Protein AF-A0A1S9N1Z6-F1 (afdb_monomer)

Radius of gyration: 55.63 Å; Cα contacts (8 Å, |Δi|>4): 727; chains: 1; bounding box: 148×111×153 Å

Sequence (869 aa):
MEYIESNFGYLKGTQIEKYYDHLIKAEFLCEYYPIVTKIIVRKVIEMLLRDIAQDSGVDMNVSALTLLNSIKLKSNISFSEEIYNSIEIILANGYENISKRDRNRKIPKHPIEILKIAQKVLYYYLKEKENLILDIKNLSFSAPSTIEYMRKELLKINNDIAQRENLINNLRAKILEVDSSPKRISEINNIIILIKEEKAYLEEIQDILNRKVEMQNKCVLNMETDYKTYEKKLNEMKIKFNENEELLLEKEGQLLKAEIQNQELKISTEELDDEDESIKSMKVSLDEELRTLRHAYESLLNLTEEYNNIVETIEFSYDNELKKELEAKKNSIQIKINFEDAVFNENIIIYNKNIVEYRRKALIFKELVNENIKREIRHEKFYDGFLRLSGKELKIVYTIINNITSSFNLISKPKELLGRYNEDKFLELLNRNLENLKNINDNEIKLILYYKLISLSNAPYGKVYNRRKFVQTLDSMVEKAYAVLVPKKDFKARAIKLDAINEYYMNRTIWALKNKGSNTHITEELIEKIYDMVIKLKQRPENKEKRFYYEKLDLDVMTEAAIKSAIKSQPYTFLHMIADLASIDSYKDMSSIIFQIENLIEKRSLIKDFSNAYFMVLLYLSSDAVVISQNQQEELLPLVVMLITSTSSASDSDFINLEGYNDLVKLWKQKQQKYNDIFMKKEEEENSLGLIMREKLELEINQKELSESYDSLMRRYGSYESEFKNLVMNSEKRVLLPSYFYYDDLCNKKKLAEKHINESKNKIGTLKSMFSIEVWKDQANKFINESNMLEAEKLLIKEAKQKPYFKKEYSVFLELEDQIQKVNESIEKNKEMLKSKDALVDNIGSKIIDLQKQLTTMKNAYMDIESGY

Secondary structure (DSSP, 8-state):
----S-TTGGGTTSTTGGGHHHHHHHHHHTTT-HHHHHHHHHHHHHHHHHHHHHHTT---SS-HHHHHHHHHHH-SS---HHHHHHHHHHHHHTTT---TT-TTS-----HHHHHHHHHHHHHHHHHHHH-----GGG-PPPPPPPHHHHHHHHHHHHHHHHHHHHHHHHHHHHHHHS-S-HHHHHHHHHHHHHHHHHHHHHHHHHHHHHHHHHHHHHHHHHHHHHHHHHHHHHHHHHHHHHHHHHHHHHHHHHHHHHHHHHHHHHHHHHT-SS--HHHHHHHHHHHHHHHHHHHHHHHHHHHHHHHHHHHHHHHH-S-HHHHHHHHHHHHHHHHHHHHHHHHHHHHHHHHHHHHHHHHHHHHHHHHHHHHHHHHH-S-HHHHHHHHH--HHHHHHHHHHHHGGGSS----S-GGGTTSHHHHHHHHHHHHHHHHHTTTS-HHHHHHHHHHHHHHHHT-----TTSHHHHHHHHHHHHHHHHHHHTTSTT----SSHHHHHHHHHHHHHHHHHHHH-TTPPPPHHHHHHHHHHHHHHHH-GGGTT-THHHHHTTTTT--HHHHHHHHHH-HHHHHHHHHHH--GGGHHHHHHHHHHHHHHHHT-TT--S--HHHHHHHHHHTSGGGG--GGGGGGGHHHHHHHHHHHHHHSS--S---HHHHHHHHHHHHHHHHHHHHHHHHHHHHHHHHHHHHHHHHHHHHHHHHHHHHHHHHHHHHHHHHHHHHHHHH-GGGGGSHHHHHHHHHHHHHHHHHHHHHHHHHHH-HHHHTT-HHHHHHHHHHHHHHHHHHHHHHHHHHHHHTSGGGHHHHHHHHHHHHHHHHHHHHHHHHHHHHHHHHHHHHHHHHHHHHHHHHHHHHHHH-TTTTTT-

pLDDT: mean 81.78, std 11.2, range [34.72, 95.38]

Mean predicted aligned error: 18.79 Å

Organism: Clostridium beijerinckii (NCBI:txid1520)

Solvent-accessible surface area (backbone atoms only — not comparable to full-atom values): 47877 Å² total; per-residue (Å²): 131,88,84,76,92,51,85,58,56,83,32,66,94,45,98,62,30,87,47,40,69,56,51,52,52,23,47,56,23,32,90,82,39,40,61,58,18,26,33,45,53,29,27,50,52,51,50,50,54,39,54,52,22,60,79,40,76,44,78,62,90,57,30,57,68,58,39,52,55,49,39,77,74,64,38,90,69,79,73,53,73,70,48,51,50,45,51,48,45,38,59,53,45,28,77,68,71,78,62,89,82,55,80,88,65,68,77,91,65,56,40,68,55,48,52,52,45,49,50,52,48,54,49,52,51,44,37,74,74,66,67,56,86,69,63,75,90,71,72,69,82,67,81,70,76,49,68,67,57,52,54,54,50,48,56,50,49,56,49,50,44,52,49,44,53,51,49,46,53,52,54,54,52,51,57,76,72,54,83,90,47,69,66,62,49,51,53,53,48,53,52,44,50,54,48,48,53,54,36,52,52,49,52,52,52,48,54,56,51,50,54,51,46,53,54,33,52,53,52,49,59,59,42,63,70,50,46,62,58,54,52,52,54,52,51,56,50,50,52,55,52,48,55,54,48,52,51,53,52,54,51,49,54,52,50,54,52,53,52,52,56,49,52,57,48,51,58,63,54,74,69,47,78,69,90,52,69,68,59,52,52,49,53,54,50,52,54,52,51,52,50,52,44,51,52,31,50,52,50,36,50,53,44,51,53,51,40,51,44,35,56,51,35,50,72,47,50,86,53,69,66,54,32,55,55,46,51,55,50,44,55,54,44,52,54,49,39,56,49,33,51,50,52,35,56,52,48,52,53,52,46,60,50,52,54,52,51,48,52,52,51,53,52,53,50,53,52,51,51,52,53,52,47,60,71,64,52,82,49,54,52,43,56,35,4,55,48,64,51,41,71,70,49,36,51,50,56,49,46,62,72,64,46,66,87,62,88,60,87,70,68,101,52,88,89,57,50,82,36,70,69,53,52,52,53,49,50,52,51,47,51,54,50,48,61,76,45,65,87,55,56,55,62,56,54,48,53,45,45,52,46,51,50,37,65,48,52,67,38,74,87,44,52,71,78,29,59,64,37,36,48,53,32,55,44,43,41,53,55,46,20,47,60,65,41,66,84,42,91,86,50,63,92,51,94,54,57,66,34,27,52,45,30,42,52,48,46,36,34,53,52,49,46,45,74,74,39,79,81,70,82,78,54,72,72,55,40,49,55,52,48,54,51,52,53,57,48,60,70,36,76,88,46,62,82,56,48,67,66,42,62,77,66,46,61,86,78,52,52,72,71,53,50,45,51,48,40,68,77,42,48,68,63,52,50,48,51,46,38,75,65,47,53,55,81,44,42,42,65,52,50,39,53,52,49,53,52,49,34,64,66,70,64,52,90,83,72,89,71,82,49,67,60,58,48,48,51,49,48,48,50,40,38,75,64,64,73,54,50,90,92,44,56,50,72,43,44,38,57,52,52,45,53,33,26,45,54,34,39,64,48,98,67,95,69,73,58,64,66,48,52,54,55,42,36,55,51,47,52,53,52,31,52,53,49,50,56,48,50,51,52,36,51,52,49,52,52,50,45,57,50,53,54,50,55,43,51,53,48,55,51,49,49,50,54,43,49,52,49,42,57,50,48,53,50,48,52,59,53,45,54,58,50,51,49,52,53,50,74,71,36,82,68,39,77,77,36,76,47,35,56,58,34,48,49,33,51,49,54,27,51,49,24,51,48,51,43,50,50,41,27,68,74,63,36,58,77,56,30,73,73,33,68,66,40,53,51,28,52,50,50,29,52,54,29,54,56,49,34,57,55,32,46,54,51,32,52,58,49,42,66,75,35,82,91,38,44,77,73,38,43,54,55,55,53,48,50,51,50,46,50,55,42,50,54,49,44,54,52,48,52,54,52,46,56,54,47,51,55,49,49,52,51,48,52,50,51,46,52,51,43,51,50,52,53,49,53,50,44,75,52,35,85,54,59,68,75,84,112

Nearest PDB structures (foldseek):
  6ixe-assembly1_A  TM=3.867E-01  e=7.280E-01  Homo sapiens
  6ixf-assembly1_A  TM=2.321E-01  e=3.382E-01  Homo sapiens
  6djl-assembly1_C  TM=2.343E-01  e=4.308E-01  Homo sapiens
  5nnv-assembly4_D  TM=4.805E-01  e=5.050E+00  Bacillus subtilis subsp. subtilis str. 168
  6ixv-assembly3_C  TM=2.396E-01  e=1.230E+00  Homo sapiens

Structure (mmCIF, N/CA/C/O backbone):
data_AF-A0A1S9N1Z6-F1
#
_entry.id   AF-A0A1S9N1Z6-F1
#
loop_
_atom_site.group_PDB
_atom_site.id
_atom_site.type_symbol
_atom_site.label_atom_id
_atom_site.label_alt_id
_atom_site.label_comp_id
_atom_site.label_asym_id
_atom_site.label_entity_id
_atom_site.label_seq_id
_atom_site.pdbx_PDB_ins_code
_atom_site.Cartn_x
_atom_site.Cartn_y
_atom_site.Cartn_z
_atom_site.occupancy
_atom_site.B_iso_or_equiv
_atom_site.auth_seq_id
_atom_site.auth_comp_id
_atom_site.auth_asym_id
_atom_site.auth_atom_id
_atom_site.pdbx_PDB_model_num
ATOM 1 N N . MET A 1 1 ? -24.367 11.101 60.883 1.00 34.72 1 MET A N 1
ATOM 2 C CA . MET A 1 1 ? -23.991 10.038 59.930 1.00 34.72 1 MET A CA 1
ATOM 3 C C . MET A 1 1 ? -24.824 8.828 60.293 1.00 34.72 1 MET A C 1
ATOM 5 O O . MET A 1 1 ? -24.748 8.414 61.442 1.00 34.72 1 MET A O 1
ATOM 9 N N . GLU A 1 2 ? -25.651 8.329 59.376 1.00 48.78 2 GLU A N 1
ATOM 10 C CA . GLU A 1 2 ? -26.254 6.999 59.526 1.00 48.78 2 GLU A CA 1
ATOM 11 C C . GLU A 1 2 ? -25.129 5.963 59.472 1.00 48.78 2 GLU A C 1
ATOM 13 O O . GLU A 1 2 ? -24.254 6.031 58.605 1.00 48.78 2 GLU A O 1
ATOM 18 N N . TYR A 1 3 ? -25.093 5.055 60.443 1.00 55.22 3 TYR A N 1
ATOM 19 C CA . TYR A 1 3 ? -24.064 4.028 60.510 1.00 55.22 3 TYR A CA 1
ATOM 20 C C . TYR A 1 3 ? -24.430 2.872 59.567 1.00 55.22 3 TYR A C 1
ATOM 22 O O . TYR A 1 3 ? -25.404 2.161 59.800 1.00 55.22 3 TYR A O 1
ATOM 30 N N . ILE A 1 4 ? -23.663 2.687 58.486 1.00 63.03 4 ILE A N 1
ATOM 31 C CA . ILE A 1 4 ? -23.914 1.640 57.483 1.00 63.03 4 ILE A CA 1
ATOM 32 C C . ILE A 1 4 ? -23.254 0.324 57.930 1.00 63.03 4 ILE A C 1
ATOM 34 O O . ILE A 1 4 ? -22.030 0.229 58.064 1.00 63.03 4 ILE A O 1
ATOM 38 N N . GLU A 1 5 ? -24.067 -0.716 58.135 1.00 66.50 5 GLU A N 1
ATOM 39 C CA . GLU A 1 5 ? -23.620 -2.045 58.580 1.00 66.50 5 GLU A CA 1
ATOM 40 C C . GLU A 1 5 ? -22.645 -2.694 57.568 1.00 66.50 5 GLU A C 1
ATOM 42 O O . GLU A 1 5 ? -21.555 -3.129 57.950 1.00 66.50 5 GLU A O 1
ATOM 47 N N . SER A 1 6 ? -22.984 -2.683 56.272 1.00 80.94 6 SER A N 1
ATOM 48 C CA . SER A 1 6 ? -22.180 -3.186 55.138 1.00 80.94 6 SER A CA 1
ATOM 49 C C . SER A 1 6 ? -22.654 -2.541 53.828 1.00 80.94 6 SER A C 1
ATOM 51 O O . SER A 1 6 ? -23.843 -2.231 53.708 1.00 80.94 6 SER A O 1
ATOM 53 N N . ASN A 1 7 ? -21.783 -2.396 52.815 1.00 85.44 7 ASN A N 1
ATOM 54 C CA . ASN A 1 7 ? -22.219 -1.882 51.508 1.00 85.44 7 ASN A CA 1
ATOM 55 C C . ASN A 1 7 ? -23.164 -2.849 50.779 1.00 85.44 7 ASN A C 1
ATOM 57 O O . ASN A 1 7 ? -23.823 -2.447 49.821 1.00 85.44 7 ASN A O 1
ATOM 61 N N . PHE A 1 8 ? -23.261 -4.104 51.225 1.00 89.06 8 PHE A N 1
ATOM 62 C CA . PHE A 1 8 ? -24.138 -5.130 50.657 1.00 89.06 8 PHE A CA 1
ATOM 63 C C . PHE A 1 8 ? -25.339 -5.459 51.554 1.00 89.06 8 PHE A C 1
ATOM 65 O O . PHE A 1 8 ? -26.052 -6.420 51.287 1.00 89.06 8 PHE A O 1
ATOM 72 N N . GLY A 1 9 ? -25.596 -4.667 52.607 1.00 83.31 9 GLY A N 1
ATOM 73 C CA . GLY A 1 9 ? -26.707 -4.898 53.545 1.00 83.31 9 GLY A CA 1
ATOM 74 C C . GLY A 1 9 ? -28.085 -4.988 52.878 1.00 83.31 9 GLY A C 1
ATOM 75 O O . GLY A 1 9 ? -28.946 -5.719 53.357 1.00 83.31 9 GLY A O 1
ATOM 76 N N . TYR A 1 10 ? -28.260 -4.322 51.733 1.00 82.50 10 TYR A N 1
ATOM 77 C CA . TYR A 1 10 ? -29.488 -4.346 50.931 1.00 82.50 10 TYR A CA 1
ATOM 78 C C . TYR A 1 10 ? -29.813 -5.716 50.309 1.00 82.50 10 TYR A C 1
ATOM 80 O O . TYR A 1 10 ? -30.909 -5.889 49.788 1.00 82.50 10 TYR A O 1
ATOM 88 N N . LEU A 1 11 ? -28.882 -6.678 50.332 1.00 86.44 11 LEU A N 1
ATOM 89 C CA . LEU A 1 11 ? -29.122 -8.033 49.830 1.00 86.44 11 LEU A CA 1
ATOM 90 C C . LEU A 1 11 ? -29.932 -8.897 50.810 1.00 86.44 11 LEU A C 1
ATOM 92 O O . LEU A 1 11 ? -30.516 -9.892 50.376 1.00 86.44 11 LEU A O 1
ATOM 96 N N . LYS A 1 12 ? -29.971 -8.548 52.106 1.00 84.38 12 LYS A N 1
ATOM 97 C CA . LYS A 1 12 ? -30.741 -9.286 53.123 1.00 84.38 12 LYS A CA 1
ATOM 98 C C . LYS A 1 12 ? -32.229 -9.292 52.751 1.00 84.38 12 LYS A C 1
ATOM 100 O O . LYS A 1 12 ? -32.797 -8.234 52.487 1.00 84.38 12 LYS A O 1
ATOM 105 N N . GLY A 1 13 ? -32.865 -10.463 52.747 1.00 78.69 13 GLY A N 1
ATOM 106 C CA . GLY A 1 13 ? -34.276 -10.624 52.386 1.00 78.69 13 GLY A CA 1
ATOM 107 C C . GLY A 1 13 ? -34.577 -10.653 50.881 1.00 78.69 13 GLY A C 1
ATOM 108 O O . GLY A 1 13 ? -35.750 -10.630 50.515 1.00 78.69 13 GLY A O 1
ATOM 109 N N . THR A 1 14 ? -33.560 -10.710 50.011 1.00 84.56 14 THR A N 1
ATOM 110 C CA . THR A 1 14 ? -33.714 -10.828 48.542 1.00 84.56 14 THR A CA 1
ATOM 111 C C . THR A 1 14 ? -33.401 -12.246 48.049 1.00 84.56 14 THR A C 1
ATOM 113 O O . THR A 1 14 ? -32.785 -13.037 48.767 1.00 84.56 14 THR A O 1
ATOM 116 N N . GLN A 1 15 ? -33.733 -12.584 46.793 1.00 81.94 15 GLN A N 1
ATOM 117 C CA . GLN A 1 15 ? -33.402 -13.905 46.221 1.00 81.94 15 GLN A CA 1
ATOM 118 C C . GLN A 1 15 ? -31.894 -14.210 46.152 1.00 81.94 15 GLN A C 1
ATOM 120 O O . GLN A 1 15 ? -31.499 -15.373 46.043 1.00 81.94 15 GLN A O 1
ATOM 125 N N . ILE A 1 16 ? -31.045 -13.183 46.216 1.00 87.94 16 ILE A N 1
ATOM 126 C CA . ILE A 1 16 ? -29.584 -13.310 46.159 1.00 87.94 16 ILE A CA 1
ATOM 127 C C . ILE A 1 16 ? -28.904 -13.067 47.512 1.00 87.94 16 ILE A C 1
ATOM 129 O O . ILE A 1 16 ? -27.686 -12.889 47.569 1.00 87.94 16 ILE A O 1
ATOM 133 N N . GLU A 1 17 ? -29.658 -13.132 48.617 1.00 88.81 17 GLU A N 1
ATOM 134 C CA . GLU A 1 17 ? -29.119 -13.068 49.985 1.00 88.81 17 GLU A CA 1
ATOM 135 C C . GLU A 1 17 ? -28.001 -14.098 50.218 1.00 88.81 17 GLU A C 1
ATOM 137 O O . GLU A 1 17 ? -27.045 -13.826 50.941 1.00 88.81 17 GLU A O 1
ATOM 142 N N . LYS A 1 18 ? -28.036 -15.237 49.510 1.00 90.44 18 LYS A N 1
ATOM 143 C CA . LYS A 1 18 ? -26.986 -16.270 49.536 1.00 90.44 18 LYS A CA 1
ATOM 144 C C . LYS A 1 18 ? -25.570 -15.758 49.217 1.00 90.44 18 LYS A C 1
ATOM 146 O O . LYS A 1 18 ? -24.596 -16.424 49.5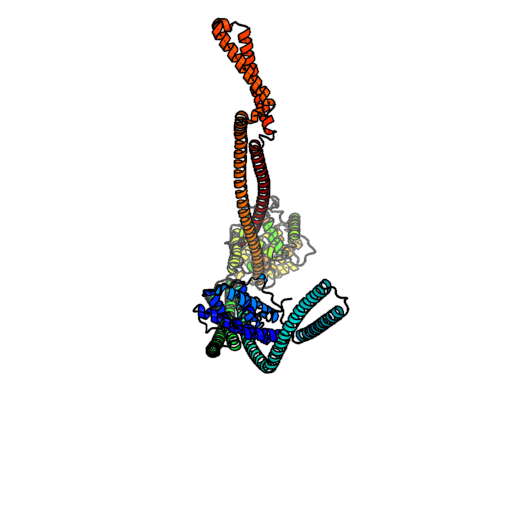56 1.00 90.44 18 LYS A O 1
ATOM 151 N N . TYR A 1 19 ? -25.427 -14.598 48.571 1.00 92.94 19 TYR A N 1
ATOM 152 C CA . TYR A 1 19 ? -24.124 -13.987 48.280 1.00 92.94 19 TYR A CA 1
ATOM 153 C C . TYR A 1 19 ? -23.620 -13.040 49.375 1.00 92.94 19 TYR A C 1
ATOM 155 O O . TYR A 1 19 ? -22.440 -12.681 49.373 1.00 92.94 19 TYR A O 1
ATOM 163 N N . TYR A 1 20 ? -24.486 -12.631 50.302 1.00 90.94 20 TYR A N 1
ATOM 164 C CA . TYR A 1 20 ? -24.207 -11.593 51.291 1.00 90.94 20 TYR A CA 1
ATOM 165 C C . TYR A 1 20 ? -22.999 -11.926 52.174 1.00 90.94 20 TYR A C 1
ATOM 167 O O . TYR A 1 20 ? -22.061 -11.132 52.262 1.00 90.94 20 TYR A O 1
ATOM 175 N N . ASP A 1 21 ? -22.960 -13.132 52.743 1.00 89.81 21 ASP A N 1
ATOM 176 C CA . ASP A 1 21 ? -21.874 -13.563 53.631 1.00 89.81 21 ASP A CA 1
ATOM 177 C C . ASP A 1 21 ? -20.514 -13.595 52.916 1.00 89.81 21 ASP A C 1
ATOM 179 O O . ASP A 1 21 ? -19.479 -13.234 53.488 1.00 89.81 21 ASP A O 1
ATOM 183 N N . HIS A 1 22 ? -20.504 -13.982 51.635 1.00 92.31 22 HIS A N 1
ATOM 184 C CA . HIS A 1 22 ? -19.298 -13.961 50.811 1.00 92.31 22 HIS A CA 1
ATOM 185 C C . HIS A 1 22 ? -18.807 -12.529 50.576 1.00 92.31 22 HIS A C 1
ATOM 187 O O . HIS A 1 22 ? -17.612 -12.257 50.706 1.00 92.31 22 HIS A O 1
ATOM 193 N N . LEU A 1 23 ? -19.714 -11.602 50.274 1.00 93.50 23 LEU A N 1
ATOM 194 C CA . LEU A 1 23 ? -19.373 -10.206 50.005 1.00 93.50 23 LEU A CA 1
ATOM 195 C C . LEU A 1 23 ? -18.933 -9.464 51.270 1.00 93.50 23 LEU A C 1
ATOM 197 O O . LEU A 1 23 ? -17.949 -8.731 51.206 1.00 93.50 23 LEU A O 1
ATOM 201 N N . ILE A 1 24 ? -19.544 -9.725 52.432 1.00 91.00 24 ILE A N 1
ATOM 202 C CA . ILE A 1 24 ? -19.030 -9.235 53.723 1.00 91.00 24 ILE A CA 1
ATOM 203 C C . ILE A 1 24 ? -17.613 -9.734 53.955 1.00 91.00 24 ILE A C 1
ATOM 205 O O . ILE A 1 24 ? -16.731 -8.962 54.334 1.00 91.00 24 ILE A O 1
ATOM 209 N N . LYS A 1 25 ? -17.374 -11.032 53.737 1.00 90.56 25 LYS A N 1
ATOM 210 C CA . LYS A 1 25 ? -16.035 -11.597 53.902 1.00 90.56 25 LYS A CA 1
ATOM 211 C C . LYS A 1 25 ? -15.036 -10.879 52.989 1.00 90.56 25 LYS A C 1
ATOM 213 O O . LYS A 1 25 ? -13.931 -10.583 53.431 1.00 90.56 25 LYS A O 1
ATOM 218 N N . ALA A 1 26 ? -15.422 -10.552 51.757 1.00 92.00 26 ALA A N 1
ATOM 219 C CA . ALA A 1 26 ? -14.600 -9.762 50.846 1.00 92.00 26 ALA A CA 1
ATOM 220 C C . ALA A 1 26 ? -14.360 -8.326 51.364 1.00 92.00 26 ALA A C 1
ATOM 222 O O . ALA A 1 26 ? -13.220 -7.870 51.363 1.00 92.00 26 ALA A O 1
ATOM 223 N N . GLU A 1 27 ? -15.379 -7.632 51.883 1.00 91.19 27 GLU A N 1
ATOM 224 C CA . GLU A 1 27 ? -15.217 -6.303 52.500 1.00 91.19 27 GLU A CA 1
ATOM 225 C C . GLU A 1 27 ? -14.240 -6.328 53.681 1.00 91.19 27 GLU A C 1
ATOM 227 O O . GLU A 1 27 ? -13.352 -5.483 53.779 1.00 91.19 27 GLU A O 1
ATOM 232 N N . PHE A 1 28 ? -14.368 -7.325 54.558 1.00 90.81 28 PHE A N 1
ATOM 233 C CA . PHE A 1 28 ? -13.511 -7.499 55.730 1.00 90.81 28 PHE A CA 1
ATOM 234 C C . PHE A 1 28 ? -12.050 -7.760 55.378 1.00 90.81 28 PHE A C 1
ATOM 236 O O . PHE A 1 28 ? -11.163 -7.344 56.126 1.00 90.81 28 PHE A O 1
ATOM 243 N N . LEU A 1 29 ? -11.800 -8.420 54.250 1.00 90.56 29 LEU A N 1
ATOM 244 C CA . LEU A 1 29 ? -10.464 -8.784 53.790 1.00 90.56 29 LEU A CA 1
ATOM 245 C C . LEU A 1 29 ? -9.848 -7.759 52.833 1.00 90.56 29 LEU A C 1
ATOM 247 O O . LEU A 1 29 ? -8.663 -7.883 52.541 1.00 90.56 29 LEU A O 1
ATOM 251 N N . CYS A 1 30 ? -10.609 -6.759 52.379 1.00 90.38 30 CYS A N 1
ATOM 252 C CA . CYS A 1 30 ? -10.233 -5.838 51.302 1.00 90.38 30 CYS A CA 1
ATOM 253 C C . CYS A 1 30 ? -8.820 -5.251 51.440 1.00 90.38 30 CYS A C 1
ATOM 255 O O . CYS A 1 30 ? -8.040 -5.302 50.491 1.00 90.38 30 CYS A O 1
ATOM 257 N N . GLU A 1 31 ? -8.487 -4.750 52.630 1.00 87.06 31 GLU A N 1
ATOM 258 C CA . GLU A 1 31 ? -7.200 -4.102 52.922 1.00 87.06 31 GLU A CA 1
ATOM 259 C C . GLU A 1 31 ? -6.106 -5.086 53.372 1.00 87.06 31 GLU A C 1
ATOM 261 O O . GLU A 1 31 ? -4.921 -4.801 53.237 1.00 87.06 31 GLU A O 1
ATOM 266 N N . TYR A 1 32 ? -6.483 -6.256 53.900 1.00 88.56 32 TYR A N 1
ATOM 267 C CA . TYR A 1 32 ? -5.541 -7.231 54.472 1.00 88.56 32 TYR A CA 1
ATOM 268 C C . TYR A 1 32 ? -5.082 -8.275 53.449 1.00 88.56 32 TYR A C 1
ATOM 270 O O . TYR A 1 32 ? -3.913 -8.643 53.407 1.00 88.56 32 TYR A O 1
ATOM 278 N N . TYR A 1 33 ? -6.007 -8.735 52.604 1.00 89.25 33 TYR A N 1
ATOM 279 C CA . TYR A 1 33 ? -5.780 -9.726 51.554 1.00 89.25 33 TYR A CA 1
ATOM 280 C C . TYR A 1 33 ? -6.469 -9.289 50.243 1.00 89.25 33 TYR A C 1
ATOM 282 O O . TYR A 1 33 ? -7.489 -9.871 49.842 1.00 89.25 33 TYR A O 1
ATOM 290 N N . PRO A 1 34 ? -5.916 -8.277 49.538 1.00 87.88 34 PRO A N 1
ATOM 291 C CA . PRO A 1 34 ? -6.488 -7.715 48.308 1.00 87.88 34 PRO A CA 1
ATOM 292 C C . PRO A 1 34 ? -6.802 -8.751 47.224 1.00 87.88 34 PRO A C 1
ATOM 294 O O . PRO A 1 34 ? -7.879 -8.728 46.630 1.00 87.88 34 PRO A O 1
ATOM 297 N N . ILE A 1 35 ? -5.884 -9.692 46.986 1.00 86.12 35 ILE A N 1
ATOM 298 C CA . ILE A 1 35 ? -6.042 -10.737 45.963 1.00 86.12 35 ILE A CA 1
ATOM 299 C C . ILE A 1 35 ? -7.241 -11.626 46.292 1.00 86.12 35 ILE A C 1
ATOM 301 O O . ILE A 1 35 ? -8.085 -11.876 45.435 1.00 86.12 35 ILE A O 1
ATOM 305 N N . VAL A 1 36 ? -7.373 -12.063 47.548 1.00 88.56 36 VAL A N 1
ATOM 306 C CA . VAL A 1 36 ? -8.470 -12.964 47.918 1.00 88.56 36 VAL A CA 1
ATOM 307 C C . VAL A 1 36 ? -9.815 -12.249 47.909 1.00 88.56 36 VAL A C 1
ATOM 309 O O . VAL A 1 36 ? -10.825 -12.849 47.556 1.00 88.56 36 VAL A O 1
ATOM 312 N N . THR A 1 37 ? -9.826 -10.951 48.203 1.00 90.62 37 THR A N 1
ATOM 313 C CA . THR A 1 37 ? -11.011 -10.102 48.026 1.00 90.62 37 THR A CA 1
ATOM 314 C C . THR A 1 37 ? -11.501 -10.141 46.580 1.00 90.62 37 THR A C 1
ATOM 316 O O . THR A 1 37 ? -12.670 -10.436 46.337 1.00 90.62 37 THR A O 1
ATOM 319 N N . LYS A 1 38 ? -10.603 -9.929 45.608 1.00 89.56 38 LYS A N 1
ATOM 320 C CA . LYS A 1 38 ? -10.936 -10.004 44.175 1.00 89.56 38 LYS A CA 1
ATOM 321 C C . LYS A 1 38 ? -11.422 -11.395 43.773 1.00 89.56 38 LYS A C 1
ATOM 323 O O . LYS A 1 38 ? -12.406 -11.500 43.045 1.00 89.56 38 LYS A O 1
ATOM 328 N N . ILE A 1 39 ? -10.786 -12.447 44.293 1.00 88.56 39 ILE A N 1
ATOM 329 C CA . ILE A 1 39 ? -11.204 -13.836 44.068 1.00 88.56 39 ILE A CA 1
ATOM 330 C C . ILE A 1 39 ? -12.637 -14.046 44.541 1.00 88.56 39 ILE A C 1
ATOM 332 O O . ILE A 1 39 ? -13.455 -14.507 43.754 1.00 88.56 39 ILE A O 1
ATOM 336 N N . ILE A 1 40 ? -12.955 -13.698 45.793 1.00 90.75 40 ILE A N 1
ATOM 337 C CA . ILE A 1 40 ? -14.294 -13.901 46.363 1.00 90.75 40 ILE A CA 1
ATOM 338 C C . ILE A 1 40 ? -15.346 -13.169 45.528 1.00 90.75 40 ILE A C 1
ATOM 340 O O . ILE A 1 40 ? -16.358 -13.767 45.169 1.00 90.75 40 ILE A O 1
ATOM 344 N N . VAL A 1 41 ? -15.087 -11.909 45.167 1.00 93.06 41 VAL A N 1
ATOM 345 C CA . VAL A 1 41 ? -16.002 -11.128 44.325 1.00 93.06 41 VAL A CA 1
ATOM 346 C C . VAL A 1 41 ? -16.198 -11.788 42.959 1.00 93.06 41 VAL A C 1
ATOM 348 O O . VAL A 1 41 ? -17.337 -11.932 42.517 1.00 93.06 41 VAL A O 1
ATOM 351 N N . ARG A 1 42 ? -15.123 -12.261 42.316 1.00 90.75 42 ARG A N 1
ATOM 352 C CA . ARG A 1 42 ? -15.219 -13.020 41.063 1.00 90.75 42 ARG A CA 1
ATOM 353 C C . ARG A 1 42 ? -16.089 -14.266 41.226 1.00 90.75 42 ARG A C 1
ATOM 355 O O . ARG A 1 42 ? -16.985 -14.467 40.411 1.00 90.75 42 ARG A O 1
ATOM 362 N N . LYS A 1 43 ? -15.889 -15.055 42.289 1.00 91.44 43 LYS A N 1
ATOM 363 C CA . LYS A 1 43 ? -16.693 -16.263 42.548 1.00 91.44 43 LYS A CA 1
ATOM 364 C C . LYS A 1 43 ? -18.184 -15.941 42.666 1.00 91.44 43 LYS A C 1
ATOM 366 O O . LYS A 1 43 ? -19.015 -16.648 42.105 1.00 91.44 43 LYS A O 1
ATOM 371 N N . VAL A 1 44 ? -18.518 -14.865 43.382 1.00 94.00 44 VAL A N 1
ATOM 372 C CA . VAL A 1 44 ? -19.905 -14.408 43.560 1.00 94.00 44 VAL A CA 1
ATOM 373 C C . VAL A 1 44 ? -20.531 -14.017 42.222 1.00 94.00 44 VAL A C 1
ATOM 375 O O . VAL A 1 44 ? -21.649 -14.432 41.927 1.00 94.00 44 VAL A O 1
ATOM 378 N N . ILE A 1 45 ? -19.813 -13.270 41.380 1.00 92.75 45 ILE A N 1
ATOM 379 C CA . ILE A 1 45 ? -20.316 -12.888 40.054 1.00 92.75 45 ILE A CA 1
ATOM 380 C C . ILE A 1 45 ? -20.454 -14.101 39.125 1.00 92.75 45 ILE A C 1
ATOM 382 O O . ILE A 1 45 ? -21.435 -14.190 38.393 1.00 92.75 45 ILE A O 1
ATOM 386 N N . GLU A 1 46 ? -19.539 -15.072 39.178 1.00 90.81 46 GLU A N 1
ATOM 387 C CA . GLU A 1 46 ? -19.687 -16.324 38.425 1.00 90.81 46 GLU A CA 1
ATOM 388 C C . GLU A 1 46 ? -20.930 -17.115 38.859 1.00 90.81 46 GLU A C 1
ATOM 390 O O . GLU A 1 46 ? -21.637 -17.652 38.007 1.00 90.81 46 GLU A O 1
ATOM 395 N N . MET A 1 47 ? -21.239 -17.155 40.160 1.00 90.81 47 MET A N 1
ATOM 396 C CA . MET A 1 47 ? -22.487 -17.753 40.650 1.00 90.81 47 MET A CA 1
ATOM 397 C C . MET A 1 47 ? -23.718 -16.989 40.158 1.00 90.81 47 MET A C 1
ATOM 399 O O . MET A 1 47 ? -24.685 -17.619 39.743 1.00 90.81 47 MET A O 1
ATOM 403 N N . LEU A 1 48 ? -23.677 -15.653 40.162 1.00 91.12 48 LEU A N 1
ATOM 404 C CA . LEU A 1 48 ? -24.771 -14.825 39.653 1.00 91.12 48 LEU A CA 1
ATOM 405 C C . LEU A 1 48 ? -25.049 -15.113 38.173 1.00 91.12 48 LEU A C 1
ATOM 407 O O . LEU A 1 48 ? -26.201 -15.279 37.782 1.00 91.12 48 LEU A O 1
ATOM 411 N N . LEU A 1 49 ? -24.003 -15.213 37.346 1.00 90.38 49 LEU A N 1
ATOM 412 C CA . LEU A 1 49 ? -24.152 -15.559 35.929 1.00 90.38 49 LEU A CA 1
ATOM 413 C C . LEU A 1 49 ? -24.803 -16.932 35.740 1.00 90.38 49 LEU A C 1
ATOM 415 O O . LEU A 1 49 ? -25.602 -17.111 34.825 1.00 90.38 49 LEU A O 1
ATOM 419 N N . ARG A 1 50 ? -24.492 -17.896 36.608 1.00 89.31 50 ARG A N 1
ATOM 420 C CA . ARG A 1 50 ? -25.081 -19.241 36.556 1.00 89.31 50 ARG A CA 1
ATOM 421 C C . ARG A 1 50 ? -26.550 -19.235 36.933 1.00 89.31 50 ARG A C 1
ATOM 423 O O . ARG A 1 50 ? -27.336 -19.823 36.203 1.00 89.31 50 ARG A O 1
ATOM 430 N N . ASP A 1 51 ? -26.922 -18.513 37.984 1.00 87.62 51 ASP A N 1
ATOM 431 C CA . ASP A 1 51 ? -28.329 -18.312 38.340 1.00 87.62 51 ASP A CA 1
ATOM 432 C C . ASP A 1 51 ? -29.117 -17.706 37.163 1.00 87.62 51 ASP A C 1
ATOM 434 O O . ASP A 1 51 ? -30.183 -18.196 36.798 1.00 87.62 51 ASP A O 1
ATOM 438 N N . ILE A 1 52 ? -28.557 -16.684 36.504 1.00 87.12 52 ILE A N 1
ATOM 439 C CA . ILE A 1 52 ? -29.171 -16.050 35.325 1.00 87.12 52 ILE A CA 1
ATOM 440 C C . ILE A 1 52 ? -29.315 -17.039 34.165 1.00 87.12 52 ILE A C 1
ATOM 442 O O . ILE A 1 52 ? -30.342 -17.061 33.480 1.00 87.12 52 ILE A O 1
ATOM 446 N N . ALA A 1 53 ? -28.280 -17.841 33.917 1.00 87.44 53 ALA A N 1
ATOM 447 C CA . ALA A 1 53 ? -28.286 -18.845 32.864 1.00 87.44 53 ALA A CA 1
ATOM 448 C C . ALA A 1 53 ? -29.309 -19.955 33.138 1.00 87.44 53 ALA A C 1
ATOM 450 O O . ALA A 1 53 ? -30.014 -20.350 32.210 1.00 87.44 53 ALA A O 1
ATOM 451 N N . GLN A 1 54 ? -29.445 -20.387 34.396 1.00 86.25 54 GLN A N 1
ATOM 452 C CA . GLN A 1 54 ? -30.455 -21.350 34.832 1.00 86.25 54 GLN A CA 1
ATOM 453 C C . GLN A 1 54 ? -31.865 -20.844 34.524 1.00 86.25 54 GLN A C 1
ATOM 455 O O . GLN A 1 54 ? -32.650 -21.549 33.890 1.00 86.25 54 GLN A O 1
ATOM 460 N N . ASP A 1 55 ? -32.153 -19.599 34.908 1.00 81.81 55 ASP A N 1
ATOM 461 C CA . ASP A 1 55 ? -33.447 -18.953 34.672 1.00 81.81 55 ASP A CA 1
ATOM 462 C C . ASP A 1 55 ? -33.735 -18.746 33.173 1.00 81.81 55 ASP A C 1
ATOM 464 O O . ASP A 1 55 ? -34.892 -18.683 32.756 1.00 81.81 55 ASP A O 1
ATOM 468 N N . SER A 1 56 ? -32.685 -18.658 32.349 1.00 79.25 56 SER A N 1
ATOM 469 C CA . SER A 1 56 ? -32.769 -18.402 30.904 1.00 79.25 56 SER A CA 1
ATOM 470 C C . SER A 1 56 ? -32.640 -19.659 30.029 1.00 79.25 56 SER A C 1
ATOM 472 O O . SER A 1 56 ? -32.661 -19.544 28.805 1.00 79.25 56 SER A O 1
ATOM 474 N N . GLY A 1 57 ? -32.474 -20.852 30.613 1.00 79.56 57 GLY A N 1
ATOM 475 C CA . GLY A 1 57 ? -32.273 -22.100 29.861 1.00 79.56 57 GLY A CA 1
ATOM 476 C C . GLY A 1 57 ? -30.973 -22.148 29.041 1.00 79.56 57 GLY A C 1
ATOM 477 O O . GLY A 1 57 ? -30.902 -22.845 28.028 1.00 79.56 57 GLY A O 1
ATOM 478 N N . VAL A 1 58 ? -29.953 -21.388 29.446 1.00 86.31 58 VAL A N 1
ATOM 479 C CA . VAL A 1 58 ? -28.620 -21.374 28.823 1.00 86.31 58 VAL A CA 1
ATOM 480 C C . VAL A 1 58 ? -27.757 -22.469 29.458 1.00 86.31 58 VAL A C 1
ATOM 482 O O . VAL A 1 58 ? -27.855 -22.710 30.659 1.00 86.31 58 VAL A O 1
ATOM 485 N N . ASP A 1 59 ? -26.900 -23.131 28.669 1.00 84.12 59 ASP A N 1
ATOM 486 C CA . ASP A 1 59 ? -25.961 -24.129 29.198 1.00 84.12 59 ASP A CA 1
ATOM 487 C C . ASP A 1 59 ? -25.040 -23.491 30.246 1.00 84.12 59 ASP A C 1
ATOM 489 O O . ASP A 1 59 ? -24.256 -22.588 29.948 1.00 84.12 59 ASP A O 1
ATOM 493 N N . MET A 1 60 ? -25.154 -23.965 31.483 1.00 82.94 60 MET A N 1
ATOM 494 C CA . MET A 1 60 ? -24.365 -23.478 32.606 1.00 82.94 60 MET A CA 1
ATOM 495 C C . MET A 1 60 ? -22.987 -24.135 32.646 1.00 82.94 60 MET A C 1
ATOM 497 O O . MET A 1 60 ? -22.060 -23.564 33.215 1.00 82.94 60 MET A O 1
ATOM 501 N N . ASN A 1 61 ? -22.790 -25.296 32.023 1.00 86.06 61 ASN A N 1
ATOM 502 C CA . ASN A 1 61 ? -21.597 -26.124 32.207 1.00 86.06 61 ASN A CA 1
ATOM 503 C C . ASN A 1 61 ? -20.436 -25.701 31.288 1.00 86.06 61 ASN A C 1
ATOM 505 O O . ASN A 1 61 ? -19.728 -26.515 30.683 1.00 86.06 61 ASN A O 1
ATOM 509 N N . VAL A 1 62 ? -20.222 -24.388 31.189 1.00 88.38 62 VAL A N 1
ATOM 510 C CA . VAL A 1 62 ? -19.194 -23.725 30.380 1.00 88.38 62 VAL A CA 1
ATOM 511 C C . VAL A 1 62 ? -18.352 -22.760 31.228 1.00 88.38 62 VAL A C 1
ATOM 513 O O . VAL A 1 62 ? -18.657 -22.500 32.398 1.00 88.38 62 VAL A O 1
ATOM 516 N N . SER A 1 63 ? -17.262 -22.245 30.648 1.00 87.81 63 SER A N 1
ATOM 517 C CA . SER A 1 63 ? -16.408 -21.238 31.293 1.00 87.81 63 SER A CA 1
ATOM 518 C C . SER A 1 63 ? -17.143 -19.907 31.495 1.00 87.81 63 SER A C 1
ATOM 520 O O . SER A 1 63 ? -18.071 -19.585 30.753 1.00 87.81 63 SER A O 1
ATOM 522 N N . ALA A 1 64 ? -16.726 -19.112 32.484 1.00 86.38 64 ALA A N 1
ATOM 523 C CA . ALA A 1 64 ? -17.411 -17.877 32.880 1.00 86.38 64 ALA A CA 1
ATOM 524 C C . ALA A 1 64 ? -17.569 -16.861 31.734 1.00 86.38 64 ALA A C 1
ATOM 526 O O . ALA A 1 64 ? -18.642 -16.285 31.564 1.00 86.38 64 ALA A O 1
ATOM 527 N N . LEU A 1 65 ? -16.530 -16.674 30.911 1.00 84.12 65 LEU A N 1
ATOM 528 C CA . LEU A 1 65 ? -16.584 -15.766 29.762 1.00 84.12 65 LEU A CA 1
ATOM 529 C C . LEU A 1 65 ? -17.533 -16.283 28.667 1.00 84.12 65 LEU A C 1
ATOM 531 O O . LEU A 1 65 ? -18.320 -15.523 28.106 1.00 84.12 65 LEU A O 1
ATOM 535 N N . THR A 1 66 ? -17.514 -17.593 28.404 1.00 86.81 66 THR A N 1
ATOM 536 C CA . THR A 1 66 ? -18.441 -18.236 27.456 1.00 86.81 66 THR A CA 1
ATOM 537 C C . THR A 1 66 ? -19.885 -18.120 27.934 1.00 86.81 66 THR A C 1
ATOM 539 O O . THR A 1 66 ? -20.786 -17.859 27.136 1.00 86.81 66 THR A O 1
ATOM 542 N N . LEU A 1 67 ? -20.104 -18.261 29.244 1.00 88.44 67 LEU A N 1
ATOM 543 C CA . LEU A 1 67 ? -21.407 -18.091 29.874 1.00 88.44 67 LEU A CA 1
ATOM 544 C C . LEU A 1 67 ? -21.906 -16.650 29.723 1.00 88.44 67 LEU A C 1
ATOM 546 O O . LEU A 1 67 ? -23.037 -16.444 29.294 1.00 88.44 67 LEU A O 1
ATOM 550 N N . LEU A 1 68 ? -21.048 -15.658 29.988 1.00 88.62 68 LEU A N 1
ATOM 551 C CA . LEU A 1 68 ? -21.363 -14.237 29.819 1.00 88.62 68 LEU A CA 1
ATOM 552 C C . LEU A 1 68 ? -21.785 -13.908 28.380 1.00 88.62 68 LEU A C 1
ATOM 554 O O . LEU A 1 68 ? -22.816 -13.270 28.171 1.00 88.62 68 LEU A O 1
ATOM 558 N N . ASN A 1 69 ? -21.026 -14.392 27.393 1.00 86.56 69 ASN A N 1
ATOM 559 C CA . ASN A 1 69 ? -21.340 -14.206 25.974 1.00 86.56 69 ASN A CA 1
ATOM 560 C C . ASN A 1 69 ? -22.648 -14.904 25.578 1.00 86.56 69 ASN A C 1
ATOM 562 O O . ASN A 1 69 ? -23.447 -14.354 24.822 1.00 86.56 69 ASN A O 1
ATOM 566 N N . SER A 1 70 ? -22.896 -16.099 26.116 1.00 86.19 70 SER A N 1
ATOM 567 C CA . SER A 1 70 ? -24.133 -16.844 25.859 1.00 86.19 70 SER A CA 1
ATOM 568 C C . SER A 1 70 ? -25.353 -16.138 26.452 1.00 86.19 70 SER A C 1
ATOM 570 O O . SER A 1 70 ? -26.383 -16.052 25.788 1.00 86.19 70 SER A O 1
ATOM 572 N N . ILE A 1 71 ? -25.221 -15.572 27.656 1.00 85.38 71 ILE A N 1
ATOM 573 C CA . ILE A 1 71 ? -26.236 -14.724 28.291 1.00 85.38 71 ILE A CA 1
ATOM 574 C C . ILE A 1 71 ? -26.487 -13.489 27.417 1.00 85.38 71 ILE A C 1
ATOM 576 O O . ILE A 1 71 ? -27.626 -13.262 27.025 1.00 85.38 71 ILE A O 1
ATOM 580 N N . LYS A 1 72 ? -25.438 -12.766 26.990 1.00 83.75 72 LYS A N 1
ATOM 581 C CA . LYS A 1 72 ? -25.557 -11.591 26.098 1.00 83.75 72 LYS A CA 1
ATOM 582 C C . LYS A 1 72 ? -26.374 -11.863 24.829 1.00 83.75 72 LYS A C 1
ATOM 584 O O . LYS A 1 72 ? -27.058 -10.968 24.345 1.00 83.75 72 LYS A O 1
ATOM 589 N N . LEU A 1 73 ? -26.311 -13.083 24.294 1.00 79.94 73 LEU A N 1
ATOM 590 C CA . LEU A 1 73 ? -27.010 -13.467 23.066 1.00 79.94 73 LEU A CA 1
ATOM 591 C C . LEU A 1 73 ? -28.415 -14.054 23.287 1.00 79.94 73 LEU A C 1
ATOM 593 O O . LEU A 1 73 ? -29.207 -14.045 22.347 1.00 79.94 73 LEU A O 1
ATOM 597 N N . LYS A 1 74 ? -28.709 -14.633 24.462 1.00 71.69 74 LYS A N 1
ATOM 598 C CA . LYS A 1 74 ? -29.872 -15.527 24.645 1.00 71.69 74 LYS A CA 1
ATOM 599 C C . LYS A 1 74 ? -30.701 -15.314 25.919 1.00 71.69 74 LYS A C 1
ATOM 601 O O . LYS A 1 74 ? -31.718 -15.988 26.053 1.00 71.69 74 LYS A O 1
ATOM 606 N N . SER A 1 75 ? -30.312 -14.450 26.861 1.00 62.81 75 SER A N 1
ATOM 607 C CA . SER A 1 75 ? -31.071 -14.283 28.112 1.00 62.81 75 SER A CA 1
ATOM 608 C C . SER A 1 75 ? -32.264 -13.334 27.986 1.00 62.81 75 SER A C 1
ATOM 610 O O . SER A 1 75 ? -32.219 -12.339 27.269 1.00 62.81 75 SER A O 1
ATOM 612 N N . ASN A 1 76 ? -33.311 -13.600 28.777 1.00 63.16 76 ASN A N 1
ATOM 613 C CA . ASN A 1 76 ? -34.463 -12.699 28.935 1.00 63.16 76 ASN A CA 1
ATOM 614 C C . ASN A 1 76 ? -34.119 -11.431 29.746 1.00 63.16 76 ASN A C 1
ATOM 616 O O . ASN A 1 76 ? -34.870 -10.461 29.724 1.00 63.16 76 ASN A O 1
ATOM 620 N N . ILE A 1 77 ? -32.988 -11.440 30.460 1.00 65.75 77 ILE A N 1
ATOM 621 C CA . ILE A 1 77 ? -32.421 -10.290 31.173 1.00 65.75 77 ILE A CA 1
ATOM 622 C C . ILE A 1 77 ? -31.383 -9.641 30.251 1.00 65.75 77 ILE A C 1
ATOM 624 O O . ILE A 1 77 ? -30.346 -10.251 29.993 1.00 65.75 77 ILE A O 1
ATOM 628 N N . SER A 1 78 ? -31.634 -8.428 29.749 1.00 66.38 78 SER A N 1
ATOM 629 C CA . SER A 1 78 ? -30.648 -7.681 28.955 1.00 66.38 78 SER A CA 1
ATOM 630 C C . SER A 1 78 ? -29.855 -6.733 29.854 1.00 66.38 78 SER A C 1
ATOM 632 O O . SER A 1 78 ? -30.334 -5.652 30.213 1.00 66.38 78 SER A O 1
ATOM 634 N N . PHE A 1 79 ? -28.630 -7.108 30.226 1.00 77.75 79 PHE A N 1
ATOM 635 C CA . PHE A 1 79 ? -27.733 -6.136 30.848 1.00 77.75 79 PHE A CA 1
ATOM 636 C C . PHE A 1 79 ? -27.383 -5.032 29.843 1.00 77.75 79 PHE A C 1
ATOM 638 O O . PHE A 1 79 ? -27.273 -5.273 28.641 1.00 77.75 79 PHE A O 1
ATOM 645 N N . SER A 1 80 ? -27.193 -3.802 30.321 1.00 82.12 80 SER A N 1
ATOM 646 C CA . SER A 1 80 ? -26.601 -2.762 29.479 1.00 82.12 80 SER A CA 1
ATOM 647 C C . SER A 1 80 ? -25.138 -3.105 29.167 1.00 82.12 80 SER A C 1
ATOM 649 O O . SER A 1 80 ? -24.478 -3.810 29.936 1.00 82.12 80 SER A O 1
ATOM 651 N N . GLU A 1 81 ? -24.597 -2.572 28.066 1.00 82.00 81 GLU A N 1
ATOM 652 C CA . GLU A 1 81 ? -23.178 -2.741 27.695 1.00 82.00 81 GLU A CA 1
ATOM 653 C C . GLU A 1 81 ? -22.239 -2.365 28.859 1.00 82.00 81 GLU A C 1
ATOM 655 O O . GLU A 1 81 ? -21.224 -3.013 29.097 1.00 82.00 81 GLU A O 1
ATOM 660 N N . GLU A 1 82 ? -22.615 -1.357 29.653 1.00 84.81 82 GLU A N 1
ATOM 661 C CA . GLU A 1 82 ? -21.852 -0.906 30.819 1.00 84.81 82 GLU A CA 1
ATOM 662 C C . GLU A 1 82 ? -21.791 -1.960 31.942 1.00 84.81 82 GLU A C 1
ATOM 664 O O . GLU A 1 82 ? -20.768 -2.095 32.620 1.00 84.81 82 GLU A O 1
ATOM 669 N N . ILE A 1 83 ? -22.868 -2.723 32.141 1.00 87.88 83 ILE A N 1
ATOM 670 C CA . ILE A 1 83 ? -22.927 -3.802 33.133 1.00 87.88 83 ILE A CA 1
ATOM 671 C C . ILE A 1 83 ? -22.193 -5.045 32.622 1.00 87.88 83 ILE A C 1
ATOM 673 O O . ILE A 1 83 ? -21.441 -5.641 33.390 1.00 87.88 83 ILE A O 1
ATOM 677 N N . TYR A 1 84 ? -22.309 -5.384 31.333 1.00 87.00 84 TYR A N 1
ATOM 678 C CA . TYR A 1 84 ? -21.481 -6.438 30.732 1.00 87.00 84 TYR A CA 1
ATOM 679 C C . TYR A 1 84 ? -19.986 -6.125 30.875 1.00 87.00 84 TYR A C 1
ATOM 681 O O . TYR A 1 84 ? -19.237 -6.957 31.384 1.00 87.00 84 TYR A O 1
ATOM 689 N N . ASN A 1 85 ? -19.568 -4.897 30.558 1.00 85.69 85 ASN A N 1
ATOM 690 C CA . ASN A 1 85 ? -18.187 -4.450 30.753 1.00 85.69 85 ASN A CA 1
ATOM 691 C C . ASN A 1 85 ? -17.771 -4.499 32.232 1.00 85.69 85 ASN A C 1
ATOM 693 O O . ASN A 1 85 ? -16.651 -4.883 32.556 1.00 85.69 85 ASN A O 1
ATOM 697 N N . SER A 1 86 ? -18.676 -4.145 33.150 1.00 88.75 86 SER A N 1
ATOM 698 C CA . SER A 1 86 ? -18.437 -4.240 34.596 1.00 88.75 86 SER A CA 1
ATOM 699 C C . SER A 1 86 ? -18.177 -5.683 35.043 1.00 88.75 86 SER A C 1
ATOM 701 O O . SER A 1 86 ? -17.275 -5.926 35.846 1.00 88.75 86 SER A O 1
ATOM 703 N N . ILE A 1 87 ? -18.926 -6.645 34.497 1.00 89.19 87 ILE A N 1
ATOM 704 C CA . ILE A 1 87 ? -18.730 -8.075 34.754 1.00 89.19 87 ILE A CA 1
ATOM 705 C C . ILE A 1 87 ? -17.395 -8.547 34.163 1.00 89.19 87 ILE A C 1
ATOM 707 O O . ILE A 1 87 ? -16.623 -9.185 34.878 1.00 89.19 87 ILE A O 1
ATOM 711 N N . GLU A 1 88 ? -17.070 -8.182 32.917 1.00 85.88 88 GLU A N 1
ATOM 712 C CA . GLU A 1 88 ? -15.774 -8.508 32.297 1.00 85.88 88 GLU A CA 1
ATOM 713 C C . GLU A 1 88 ? -14.590 -7.980 33.123 1.00 85.88 88 GLU A C 1
ATOM 715 O O . GLU A 1 88 ? -13.621 -8.707 33.344 1.00 85.88 88 GLU A O 1
ATOM 720 N N . ILE A 1 89 ? -14.688 -6.755 33.655 1.00 86.25 89 ILE A N 1
ATOM 721 C CA . ILE A 1 89 ? -13.657 -6.166 34.524 1.00 86.25 89 ILE A CA 1
ATOM 722 C C . ILE A 1 89 ? -13.451 -7.009 35.788 1.00 86.25 89 ILE A C 1
ATOM 724 O O . ILE A 1 89 ? -12.304 -7.229 36.187 1.00 86.25 89 ILE A O 1
ATOM 728 N N . ILE A 1 90 ? -14.530 -7.481 36.423 1.00 88.81 90 ILE A N 1
ATOM 729 C CA . ILE A 1 90 ? -14.440 -8.333 37.619 1.00 88.81 90 ILE A CA 1
ATOM 730 C C . ILE A 1 90 ? -13.791 -9.676 37.275 1.00 88.81 90 ILE A C 1
ATOM 732 O O . ILE A 1 90 ? -12.884 -10.108 37.991 1.00 88.81 90 ILE A O 1
ATOM 736 N N . LEU A 1 91 ? -14.207 -10.310 36.173 1.00 85.75 91 LEU A N 1
ATOM 737 C CA . LEU A 1 91 ? -13.616 -11.568 35.714 1.00 85.75 91 LEU A CA 1
ATOM 738 C C . LEU A 1 91 ? -12.107 -11.389 35.463 1.00 85.75 91 LEU A C 1
ATOM 740 O O . LEU A 1 91 ? -11.304 -12.118 36.044 1.00 85.75 91 LEU A O 1
ATOM 744 N N . ALA A 1 92 ? -11.697 -10.357 34.721 1.00 78.25 92 ALA A N 1
ATOM 745 C CA . ALA A 1 92 ? -10.292 -10.096 34.396 1.00 78.25 92 ALA A CA 1
ATOM 746 C C . ALA A 1 92 ? -9.409 -9.778 35.623 1.00 78.25 92 ALA A C 1
ATOM 748 O O . ALA A 1 92 ? -8.215 -10.081 35.633 1.00 78.25 92 ALA A O 1
ATOM 749 N N . ASN A 1 93 ? -9.971 -9.180 36.679 1.00 79.50 93 ASN A N 1
ATOM 750 C CA . ASN A 1 93 ? -9.212 -8.758 37.861 1.00 79.50 93 ASN A CA 1
ATOM 751 C C . ASN A 1 93 ? -9.063 -9.834 38.949 1.00 79.50 93 ASN A C 1
ATOM 753 O O . ASN A 1 93 ? -8.315 -9.611 39.899 1.00 79.50 93 ASN A O 1
ATOM 757 N N . GLY A 1 94 ? -9.718 -10.995 38.827 1.00 69.19 94 GLY A N 1
ATOM 758 C CA . GLY A 1 94 ? -9.711 -12.041 39.862 1.00 69.19 94 GLY A CA 1
ATOM 759 C C . GLY A 1 94 ? -8.322 -12.549 40.284 1.00 69.19 94 GLY A C 1
ATOM 760 O O . GLY A 1 94 ? -8.157 -12.959 41.428 1.00 69.19 94 GLY A O 1
ATOM 761 N N . TYR A 1 95 ? -7.318 -12.496 39.401 1.00 68.69 95 TYR A N 1
ATOM 762 C CA . TYR A 1 95 ? -5.945 -12.946 39.691 1.00 68.69 95 TYR A CA 1
ATOM 763 C C . TYR A 1 95 ? -4.836 -12.139 38.986 1.00 68.69 95 TYR A C 1
ATOM 765 O O . TYR A 1 95 ? -3.691 -12.589 38.914 1.00 68.69 95 TYR A O 1
ATOM 773 N N . GLU A 1 96 ? -5.174 -10.935 38.503 1.00 62.97 96 GLU A N 1
ATOM 774 C CA . GLU A 1 96 ? -4.244 -9.953 37.912 1.00 62.97 96 GLU A CA 1
ATOM 775 C C . GLU A 1 96 ? -3.348 -10.500 36.786 1.00 62.97 96 GLU A C 1
ATOM 777 O O . GLU A 1 96 ? -2.166 -10.164 36.695 1.00 62.97 96 GLU A O 1
ATOM 782 N N . ASN A 1 97 ? -3.878 -11.352 35.908 1.00 56.94 97 ASN A N 1
ATOM 783 C CA . ASN A 1 97 ? -3.097 -11.832 34.774 1.00 56.94 97 ASN A CA 1
ATOM 784 C C . ASN A 1 97 ? -3.114 -10.836 33.616 1.00 56.94 97 ASN A C 1
ATOM 786 O O . ASN A 1 97 ? -4.067 -10.729 32.839 1.00 56.94 97 ASN A O 1
ATOM 790 N N . ILE A 1 98 ? -2.011 -10.106 33.497 1.00 49.59 98 ILE A N 1
ATOM 791 C CA . ILE A 1 98 ? -1.744 -9.194 32.393 1.00 49.59 98 ILE A CA 1
ATOM 792 C C . ILE A 1 98 ? -1.210 -10.021 31.217 1.00 49.59 98 ILE A C 1
ATOM 794 O O . ILE A 1 98 ? -0.033 -9.951 30.877 1.00 49.59 98 ILE A O 1
ATOM 798 N N . SER A 1 99 ? -2.073 -10.818 30.585 1.00 48.97 99 SER A N 1
ATOM 799 C CA . SER A 1 99 ? -1.735 -11.372 29.267 1.00 48.97 99 SER A CA 1
ATOM 800 C C . SER A 1 99 ? -1.500 -10.202 28.294 1.00 48.97 99 SER A C 1
ATOM 802 O O . SER A 1 99 ? -2.332 -9.286 28.206 1.00 48.97 99 SER A O 1
ATOM 804 N N . LYS A 1 100 ? -0.358 -10.212 27.593 1.00 49.25 100 LYS A N 1
ATOM 805 C CA . LYS A 1 100 ? 0.188 -9.061 26.837 1.00 49.25 100 LYS A CA 1
ATOM 806 C C . LYS A 1 100 ? -0.650 -8.637 25.622 1.00 49.25 100 LYS A C 1
ATOM 808 O O . LYS A 1 100 ? -0.457 -7.531 25.112 1.00 49.25 100 LYS A O 1
ATOM 813 N N . ARG A 1 101 ? -1.548 -9.503 25.142 1.00 49.53 101 ARG A N 1
ATOM 814 C CA . ARG A 1 101 ? -2.248 -9.340 23.854 1.00 49.53 101 ARG A CA 1
ATOM 815 C C . ARG A 1 101 ? -3.602 -8.632 23.949 1.00 49.53 101 ARG A C 1
ATOM 817 O O . ARG A 1 101 ? -4.042 -8.040 22.971 1.00 49.53 101 ARG A O 1
ATOM 824 N N . ASP A 1 102 ? -4.217 -8.592 25.127 1.00 51.53 102 ASP A N 1
ATOM 825 C CA . ASP A 1 102 ? -5.589 -8.095 25.294 1.00 51.53 102 ASP A CA 1
ATOM 826 C C . ASP A 1 102 ? -5.597 -6.674 25.897 1.00 51.53 102 ASP A C 1
ATOM 828 O O . ASP A 1 102 ? -5.910 -6.453 27.071 1.00 51.53 102 ASP A O 1
ATOM 832 N N . ARG A 1 103 ? -5.145 -5.689 25.104 1.00 40.91 103 ARG A N 1
ATOM 833 C CA . ARG A 1 103 ? -4.938 -4.293 25.555 1.00 40.91 103 ARG A CA 1
ATOM 834 C C . ARG A 1 103 ? -6.232 -3.558 25.927 1.00 40.91 103 ARG A C 1
ATOM 836 O O . ARG A 1 103 ? -6.168 -2.584 26.671 1.00 40.91 103 ARG A O 1
ATOM 843 N N . ASN A 1 104 ? -7.389 -4.026 25.455 1.00 42.56 104 ASN A N 1
ATOM 844 C CA . ASN A 1 104 ? -8.667 -3.328 25.631 1.00 42.56 104 ASN A CA 1
ATOM 845 C C . ASN A 1 104 ? -9.449 -3.760 26.887 1.00 42.56 104 ASN A C 1
ATOM 847 O O . ASN A 1 104 ? -10.322 -3.020 27.329 1.00 42.56 104 ASN A O 1
ATOM 851 N N . ARG A 1 105 ? -9.129 -4.913 27.498 1.00 51.75 105 ARG A N 1
ATOM 852 C CA . ARG A 1 105 ? -9.893 -5.483 28.630 1.00 51.75 105 ARG A CA 1
ATOM 853 C C . ARG A 1 105 ? -9.284 -5.265 30.023 1.00 51.75 105 ARG A C 1
ATOM 855 O O . ARG A 1 105 ? -9.902 -5.616 31.025 1.00 51.75 105 ARG A O 1
ATOM 862 N N . LYS A 1 106 ? -8.064 -4.726 30.130 1.00 56.94 106 LYS A N 1
ATOM 863 C CA . LYS A 1 106 ? -7.203 -4.961 31.308 1.00 56.94 106 LYS A CA 1
ATOM 864 C C . LYS A 1 106 ? -6.704 -3.684 31.978 1.00 56.94 106 LYS A C 1
ATOM 866 O O . LYS A 1 106 ? -5.529 -3.341 31.891 1.00 56.94 106 LYS A O 1
ATOM 871 N N . ILE A 1 107 ? -7.588 -3.006 32.709 1.00 62.66 107 ILE A N 1
ATOM 872 C CA . ILE A 1 107 ? -7.162 -2.029 33.720 1.00 62.66 107 ILE A CA 1
ATOM 873 C C . ILE A 1 107 ? -7.108 -2.773 35.062 1.00 62.66 107 ILE A C 1
ATOM 875 O O . ILE A 1 107 ? -8.164 -3.220 35.520 1.00 62.66 107 ILE A O 1
ATOM 879 N N . PRO A 1 108 ? -5.930 -2.946 35.693 1.00 70.81 108 PRO A N 1
ATOM 880 C CA . PRO A 1 108 ? -5.856 -3.480 37.047 1.00 70.81 108 PRO A CA 1
ATOM 881 C C . PRO A 1 108 ? -6.594 -2.532 37.997 1.00 70.81 108 PRO A C 1
ATOM 883 O O . PRO A 1 108 ? -6.350 -1.325 38.015 1.00 70.81 108 PRO A O 1
ATOM 886 N N . LYS A 1 109 ? -7.537 -3.079 38.759 1.00 84.56 109 LYS A N 1
ATOM 887 C CA . LYS A 1 109 ? -8.425 -2.336 39.654 1.00 84.56 109 LYS A CA 1
ATOM 888 C C . LYS A 1 109 ? -8.082 -2.608 41.107 1.00 84.56 109 LYS A C 1
ATOM 890 O O . LYS A 1 109 ? -7.768 -3.740 41.477 1.00 84.56 109 LYS A O 1
ATOM 895 N N . HIS A 1 110 ? -8.174 -1.580 41.946 1.00 87.94 110 HIS A N 1
ATOM 896 C CA . HIS A 1 110 ? -8.061 -1.753 43.393 1.00 87.94 110 HIS A CA 1
ATOM 897 C C . HIS A 1 110 ? -9.195 -2.673 43.905 1.00 87.94 110 HIS A C 1
ATOM 899 O O . HIS A 1 110 ? -10.301 -2.601 43.363 1.00 87.94 110 HIS A O 1
ATOM 905 N N . PRO A 1 111 ? -8.997 -3.530 44.930 1.00 89.94 111 PRO A N 1
ATOM 906 C CA . PRO A 1 111 ? -10.070 -4.374 45.482 1.00 89.94 111 PRO A CA 1
ATOM 907 C C . PRO A 1 111 ? -11.331 -3.585 45.880 1.00 89.94 111 PRO A C 1
ATOM 909 O O . PRO A 1 111 ? -12.442 -4.052 45.641 1.00 89.94 111 PRO A O 1
ATOM 912 N N . ILE A 1 112 ? -11.175 -2.355 46.386 1.00 91.06 112 ILE A N 1
ATOM 913 C CA . ILE A 1 112 ? -12.295 -1.439 46.675 1.00 91.06 112 ILE A CA 1
ATOM 914 C C . ILE A 1 112 ? -13.102 -1.118 45.406 1.00 91.06 112 ILE A C 1
ATOM 916 O O . ILE A 1 112 ? -14.332 -1.131 45.433 1.00 91.06 112 ILE A O 1
ATOM 920 N N . GLU A 1 113 ? -12.432 -0.841 44.283 1.00 89.75 113 GLU A N 1
ATOM 921 C CA . GLU A 1 113 ? -13.112 -0.588 43.007 1.00 89.75 113 GLU A CA 1
ATOM 922 C C . GLU A 1 113 ? -13.867 -1.833 42.538 1.00 89.75 113 GLU A C 1
ATOM 924 O O . GLU A 1 113 ? -15.003 -1.717 42.091 1.00 89.75 113 GLU A O 1
ATOM 929 N N . ILE A 1 114 ? -13.281 -3.023 42.697 1.00 91.75 114 ILE A N 1
ATOM 930 C CA . ILE A 1 114 ? -13.932 -4.294 42.352 1.00 91.75 114 ILE A CA 1
ATOM 931 C C . ILE A 1 114 ? -15.191 -4.534 43.196 1.00 91.75 114 ILE A C 1
ATOM 933 O O . ILE A 1 114 ? -16.227 -4.894 42.640 1.00 91.75 114 ILE A O 1
ATOM 937 N N . LEU A 1 115 ? -15.150 -4.257 44.504 1.00 93.12 115 LEU A N 1
ATOM 938 C CA . LEU A 1 115 ? -16.330 -4.318 45.377 1.00 93.12 115 LEU A CA 1
ATOM 939 C C . LEU A 1 115 ? -17.417 -3.327 44.938 1.00 93.12 115 LEU A C 1
ATOM 941 O O . LEU A 1 115 ? -18.593 -3.685 44.873 1.00 93.12 115 LEU A O 1
ATOM 945 N N . LYS A 1 116 ? -17.033 -2.100 44.574 1.00 91.81 116 LYS A N 1
ATOM 946 C CA . LYS A 1 116 ? -17.963 -1.080 44.073 1.00 91.81 116 LYS A CA 1
ATOM 947 C C . LYS A 1 116 ? -18.612 -1.488 42.746 1.00 91.81 116 LYS A C 1
ATOM 949 O O . LYS A 1 116 ? -19.812 -1.297 42.560 1.00 91.81 116 LYS A O 1
ATOM 954 N N . ILE A 1 117 ? -17.838 -2.066 41.826 1.00 91.75 117 ILE A N 1
ATOM 955 C CA . ILE A 1 117 ? -18.352 -2.582 40.550 1.00 91.75 117 ILE A CA 1
ATOM 956 C C . ILE A 1 117 ? -19.304 -3.758 40.807 1.00 91.75 117 ILE A C 1
ATOM 958 O O . ILE A 1 117 ? -20.383 -3.801 40.221 1.00 91.75 117 ILE A O 1
ATOM 962 N N . ALA A 1 118 ? -18.973 -4.663 41.732 1.00 93.50 118 ALA A N 1
ATOM 963 C CA . ALA A 1 118 ? -19.856 -5.769 42.102 1.00 93.50 118 ALA A CA 1
ATOM 964 C C . ALA A 1 118 ? -21.181 -5.279 42.698 1.00 93.50 118 ALA A C 1
ATOM 966 O O . ALA A 1 118 ? -22.239 -5.778 42.320 1.00 93.50 118 ALA A O 1
ATOM 967 N N . GLN A 1 119 ? -21.143 -4.253 43.558 1.00 91.12 119 GLN A N 1
ATOM 968 C CA . GLN A 1 119 ? -22.347 -3.609 44.091 1.00 91.12 119 GLN A CA 1
ATOM 969 C C . GLN A 1 119 ? -23.236 -3.071 42.962 1.00 91.12 119 GLN A C 1
ATOM 971 O O . GLN A 1 119 ? -24.446 -3.277 42.984 1.00 91.12 119 GLN A O 1
ATOM 976 N N . LYS A 1 120 ? -22.635 -2.441 41.944 1.00 89.56 120 LYS A N 1
ATOM 977 C CA . LYS A 1 120 ? -23.354 -1.941 40.765 1.00 89.56 120 LYS A CA 1
ATOM 978 C C . LYS A 1 120 ? -24.023 -3.069 39.970 1.00 89.56 120 LYS A C 1
ATOM 980 O O . LYS A 1 120 ? -25.185 -2.929 39.595 1.00 89.56 120 LYS A O 1
ATOM 985 N N . VAL A 1 121 ? -23.310 -4.171 39.724 1.00 90.94 121 VAL A N 1
ATOM 986 C CA . VAL A 1 121 ? -23.829 -5.333 38.977 1.00 90.94 121 VAL A CA 1
ATOM 987 C C . VAL A 1 121 ? -24.998 -5.991 39.719 1.00 90.94 121 VAL A C 1
ATOM 989 O O . VAL A 1 121 ? -26.058 -6.196 39.131 1.00 90.94 121 VAL A O 1
ATOM 992 N N . LEU A 1 122 ? -24.830 -6.278 41.014 1.00 90.62 122 LEU A N 1
ATOM 993 C CA . LEU A 1 122 ? -25.848 -6.941 41.840 1.00 90.62 122 LEU A CA 1
ATOM 994 C C . LEU A 1 122 ? -27.107 -6.084 41.997 1.00 90.62 122 LEU A C 1
ATOM 996 O O . LEU A 1 122 ? -28.221 -6.593 41.892 1.00 90.62 122 LEU A O 1
ATOM 1000 N N . TYR A 1 123 ? -26.934 -4.776 42.187 1.00 85.06 123 TYR A N 1
ATOM 1001 C CA . TYR A 1 123 ? -28.049 -3.839 42.231 1.00 85.06 123 TYR A CA 1
ATOM 1002 C C . TYR A 1 123 ? -28.828 -3.810 40.913 1.00 85.06 123 TYR A C 1
ATOM 1004 O O . TYR A 1 123 ? -30.055 -3.883 40.926 1.00 85.06 123 TYR A O 1
ATOM 1012 N N . TYR A 1 124 ? -28.129 -3.724 39.775 1.00 85.94 124 TYR A N 1
ATOM 1013 C CA . TYR A 1 124 ? -28.788 -3.724 38.470 1.00 85.94 124 TYR A CA 1
ATOM 1014 C C . TYR A 1 124 ? -29.615 -4.998 38.273 1.00 85.94 124 TYR A C 1
ATOM 1016 O O . TYR A 1 124 ? -30.764 -4.929 37.848 1.00 85.94 124 TYR A O 1
ATOM 1024 N N . TYR A 1 125 ? -29.062 -6.152 38.647 1.00 86.69 125 TYR A N 1
ATOM 1025 C CA . TYR A 1 125 ? -29.779 -7.422 38.588 1.00 86.69 125 TYR A CA 1
ATOM 1026 C C . TYR A 1 125 ? -31.059 -7.426 39.445 1.00 86.69 125 TYR A C 1
ATOM 1028 O O . TYR A 1 125 ? -32.117 -7.814 38.953 1.00 86.69 125 TYR A O 1
ATOM 1036 N N . LEU A 1 126 ? -30.999 -6.945 40.693 1.00 84.50 126 LEU A N 1
ATOM 1037 C CA . LEU A 1 126 ? -32.183 -6.842 41.559 1.00 84.50 126 LEU A CA 1
ATOM 1038 C C . LEU A 1 126 ? -33.236 -5.877 41.011 1.00 84.50 126 LEU A C 1
ATOM 1040 O O . LEU A 1 126 ? -34.430 -6.166 41.074 1.00 84.50 126 LEU A O 1
ATOM 1044 N N . LYS A 1 127 ? -32.803 -4.744 40.449 1.00 79.69 127 LYS A N 1
ATOM 1045 C CA . LYS A 1 127 ? -33.702 -3.766 39.832 1.00 79.69 127 LYS A CA 1
ATOM 1046 C C . LYS A 1 127 ? -34.498 -4.388 38.682 1.00 79.69 127 LYS A C 1
ATOM 1048 O O . LYS A 1 127 ? -35.710 -4.209 38.632 1.00 79.69 127 LYS A O 1
ATOM 1053 N N . GLU A 1 128 ? -33.827 -5.120 37.794 1.00 78.31 128 GLU A N 1
ATOM 1054 C CA . GLU A 1 128 ? -34.466 -5.757 36.637 1.00 78.31 128 GLU A CA 1
ATOM 1055 C C . GLU A 1 128 ? -35.368 -6.936 37.033 1.00 78.31 128 GLU A C 1
ATOM 1057 O O . GLU A 1 128 ? -36.434 -7.116 36.449 1.00 78.31 128 GLU A O 1
ATOM 1062 N N . LYS A 1 129 ? -34.972 -7.744 38.027 1.00 75.88 129 LYS A N 1
ATOM 1063 C CA . LYS A 1 129 ? -35.698 -8.976 38.381 1.00 75.88 129 LYS A CA 1
ATOM 1064 C C . LYS A 1 129 ? -36.839 -8.764 39.381 1.00 75.88 129 LYS A C 1
ATOM 1066 O O . LYS A 1 129 ? -37.865 -9.430 39.277 1.00 75.88 129 LYS A O 1
ATOM 1071 N N . GLU A 1 130 ? -36.676 -7.862 40.349 1.00 68.19 130 GLU A N 1
ATOM 1072 C CA . GLU A 1 130 ? -37.614 -7.695 41.472 1.00 68.19 130 GLU A CA 1
ATOM 1073 C C . GLU A 1 130 ? -38.373 -6.352 41.450 1.00 68.19 130 GLU A C 1
ATOM 1075 O O . GLU A 1 130 ? -39.187 -6.105 42.338 1.00 68.19 130 GLU A O 1
ATOM 1080 N N . ASN A 1 131 ? -38.159 -5.478 40.449 1.00 63.72 131 ASN A N 1
ATOM 1081 C CA . ASN A 1 131 ? -38.752 -4.126 40.383 1.00 63.72 131 ASN A CA 1
ATOM 1082 C C . ASN A 1 131 ? -38.558 -3.312 41.683 1.00 63.72 131 ASN A C 1
ATOM 1084 O O . ASN A 1 131 ? -39.369 -2.450 42.034 1.00 63.72 131 ASN A O 1
ATOM 1088 N N . LEU A 1 132 ? -37.474 -3.579 42.416 1.00 63.25 132 LEU A N 1
ATOM 1089 C CA . LEU A 1 132 ? -37.130 -2.871 43.644 1.00 63.25 132 LEU A CA 1
ATOM 1090 C C . LEU A 1 132 ? -36.802 -1.406 43.317 1.00 63.25 132 LEU A C 1
ATOM 1092 O O . LEU A 1 132 ? -35.744 -1.094 42.767 1.00 63.25 132 LEU A O 1
ATOM 1096 N N . ILE A 1 133 ? -37.704 -0.487 43.680 1.00 52.75 133 ILE A N 1
ATOM 1097 C CA . ILE A 1 133 ? -37.475 0.965 43.619 1.00 52.75 133 ILE A CA 1
ATOM 1098 C C . ILE A 1 133 ? -36.608 1.365 44.822 1.00 52.75 133 ILE A C 1
ATOM 1100 O O . ILE A 1 133 ? -37.063 1.983 45.780 1.00 52.75 133 ILE A O 1
ATOM 1104 N N . LEU A 1 134 ? -35.339 0.968 44.796 1.00 55.12 134 LEU A N 1
ATOM 1105 C CA . LEU A 1 134 ? -34.303 1.537 45.654 1.00 55.12 134 LEU A CA 1
ATOM 1106 C C . LEU A 1 134 ? -33.741 2.764 44.931 1.00 55.12 134 LEU A C 1
ATOM 1108 O O . LEU A 1 134 ? -33.179 2.636 43.843 1.00 55.12 134 LEU A O 1
ATOM 1112 N N . ASP A 1 135 ? -33.932 3.954 45.497 1.00 49.53 135 ASP A N 1
ATOM 1113 C CA . ASP A 1 135 ? -33.523 5.222 44.885 1.00 49.53 135 ASP A CA 1
ATOM 1114 C C . ASP A 1 135 ? -31.988 5.268 44.710 1.00 49.53 135 ASP A C 1
ATOM 1116 O O . ASP A 1 135 ? -31.238 5.183 45.684 1.00 49.53 135 ASP A O 1
ATOM 1120 N N . ILE A 1 136 ? -31.498 5.391 43.467 1.00 43.78 136 ILE A N 1
ATOM 1121 C CA . ILE A 1 136 ? -30.060 5.334 43.106 1.00 43.78 136 ILE A CA 1
ATOM 1122 C C . ILE A 1 136 ? -29.239 6.390 43.867 1.00 43.78 136 ILE A C 1
ATOM 1124 O O . ILE A 1 136 ? -28.050 6.197 44.117 1.00 43.78 136 ILE A O 1
ATOM 1128 N N . LYS A 1 137 ? -29.875 7.491 44.288 1.00 43.97 137 LYS A N 1
ATOM 1129 C CA . LYS A 1 137 ? -29.244 8.544 45.098 1.00 43.97 137 LYS A CA 1
ATOM 1130 C C . LYS A 1 137 ? -28.854 8.097 46.516 1.00 43.97 137 LYS A C 1
ATOM 1132 O O . LYS A 1 137 ? -28.031 8.773 47.125 1.00 43.97 137 LYS A O 1
ATOM 1137 N N . ASN A 1 138 ? -29.373 6.967 47.004 1.00 45.91 138 ASN A N 1
ATOM 1138 C CA . ASN A 1 138 ? -29.110 6.450 48.353 1.00 45.91 138 ASN A CA 1
ATOM 1139 C C . ASN A 1 138 ? -28.110 5.276 48.395 1.00 45.91 138 ASN A C 1
ATOM 1141 O O . ASN A 1 138 ? -27.707 4.860 49.481 1.00 45.91 138 ASN A O 1
ATOM 1145 N N . LEU A 1 139 ? -27.640 4.766 47.247 1.00 58.12 139 LEU A N 1
ATOM 1146 C CA . LEU A 1 139 ? -26.536 3.795 47.191 1.00 58.12 139 LEU A CA 1
ATOM 1147 C C . LEU A 1 139 ? -25.191 4.507 47.360 1.00 58.12 139 LEU A C 1
ATOM 1149 O O . LEU A 1 139 ? -24.436 4.736 46.415 1.00 58.12 139 LEU A O 1
ATOM 1153 N N . SER A 1 140 ? -24.892 4.876 48.601 1.00 66.56 140 SER A N 1
ATOM 1154 C CA . SER A 1 140 ? -23.552 5.315 48.975 1.00 66.56 140 SER A CA 1
ATOM 1155 C C . SER A 1 140 ? -22.648 4.092 49.148 1.00 66.56 140 SER A C 1
ATOM 1157 O O . SER A 1 140 ? -22.889 3.229 49.988 1.00 66.56 140 SER A O 1
ATOM 1159 N N . PHE A 1 141 ? -21.607 3.988 48.319 1.00 80.50 141 PHE A N 1
ATOM 1160 C CA . PHE A 1 141 ? -20.520 3.045 48.568 1.00 80.50 141 PHE A CA 1
ATOM 1161 C C . PHE A 1 141 ? -19.521 3.705 49.516 1.00 80.50 141 PHE A C 1
ATOM 1163 O O . PHE A 1 141 ? -18.890 4.708 49.171 1.00 80.50 141 PHE A O 1
ATOM 1170 N N . SER A 1 142 ? -19.374 3.127 50.700 1.00 80.94 142 SER A N 1
ATOM 1171 C CA . SER A 1 142 ? -18.375 3.509 51.689 1.00 80.94 142 SER A CA 1
ATOM 1172 C C . SER A 1 142 ? -17.153 2.599 51.573 1.00 80.94 142 SER A C 1
ATOM 1174 O O . SER A 1 142 ? -17.275 1.381 51.436 1.00 80.94 142 SER A O 1
ATOM 1176 N N . ALA A 1 143 ? -15.951 3.178 51.605 1.00 80.69 143 ALA A N 1
ATOM 1177 C CA . ALA A 1 143 ? -14.735 2.373 51.623 1.00 80.69 143 ALA A CA 1
ATOM 1178 C C . ALA A 1 143 ? -14.740 1.463 52.871 1.00 80.69 143 ALA A C 1
ATOM 1180 O O . ALA A 1 143 ? -14.997 1.967 53.972 1.00 80.69 143 ALA A O 1
ATOM 1181 N N . PRO A 1 144 ? -14.475 0.148 52.730 1.00 84.12 144 PRO A N 1
ATOM 1182 C CA . PRO A 1 144 ? -14.407 -0.752 53.873 1.00 84.12 144 PRO A CA 1
ATOM 1183 C C . PRO A 1 144 ? -13.427 -0.227 54.928 1.00 84.12 144 PRO A C 1
ATOM 1185 O O . PRO A 1 144 ? -12.296 0.142 54.622 1.00 84.12 144 PRO A O 1
ATOM 1188 N N . SER A 1 145 ? -13.875 -0.159 56.180 1.00 80.25 145 SER A N 1
ATOM 1189 C CA . SER A 1 145 ? -13.049 0.334 57.283 1.00 80.25 145 SER A CA 1
ATOM 1190 C C . SER A 1 145 ? -12.043 -0.722 57.747 1.00 80.25 145 SER A C 1
ATOM 1192 O O . SER A 1 145 ? -12.348 -1.916 57.787 1.00 80.25 145 SER A O 1
ATOM 1194 N N . THR A 1 146 ? -10.851 -0.282 58.152 1.00 83.44 146 THR A N 1
ATOM 1195 C CA . THR A 1 146 ? -9.852 -1.160 58.776 1.00 83.44 146 THR A CA 1
ATOM 1196 C C . THR A 1 146 ? -10.171 -1.394 60.252 1.00 83.44 146 THR A C 1
ATOM 1198 O O . THR A 1 146 ? -10.791 -0.552 60.912 1.00 83.44 146 THR A O 1
ATOM 1201 N N . ILE A 1 147 ? -9.686 -2.511 60.806 1.00 84.62 147 ILE A N 1
ATOM 1202 C CA . ILE A 1 147 ? -9.801 -2.819 62.241 1.00 84.62 147 ILE A CA 1
ATOM 1203 C C . ILE A 1 147 ? -9.196 -1.685 63.081 1.00 84.62 147 ILE A C 1
ATOM 1205 O O . ILE A 1 147 ? -9.747 -1.314 64.116 1.00 84.62 147 ILE A O 1
ATOM 1209 N N . GLU A 1 148 ? -8.080 -1.101 62.633 1.00 85.12 148 GLU A N 1
ATOM 1210 C CA . GLU A 1 148 ? -7.425 0.014 63.325 1.00 85.12 148 GLU A CA 1
ATOM 1211 C C . GLU A 1 148 ? -8.277 1.282 63.345 1.00 85.12 148 GLU A C 1
ATOM 1213 O O . GLU A 1 148 ? -8.383 1.934 64.385 1.00 85.12 148 GLU A O 1
ATOM 1218 N N . TYR A 1 149 ? -8.892 1.634 62.212 1.00 86.00 149 TYR A N 1
ATOM 1219 C CA . TYR A 1 149 ? -9.769 2.796 62.126 1.00 86.00 149 TYR A CA 1
ATOM 1220 C C . TYR A 1 149 ? -10.993 2.623 63.027 1.00 86.00 149 TYR A C 1
ATOM 1222 O O . TYR A 1 149 ? -11.286 3.495 63.844 1.00 86.00 149 TYR A O 1
ATOM 1230 N N . MET A 1 150 ? -11.643 1.458 62.963 1.00 85.94 150 MET A N 1
ATOM 1231 C CA . MET A 1 150 ? -12.799 1.157 63.808 1.00 85.94 150 MET A CA 1
ATOM 1232 C C . MET A 1 150 ? -12.444 1.177 65.301 1.00 85.94 150 MET A C 1
ATOM 1234 O O . MET A 1 150 ? -13.177 1.757 66.094 1.00 85.94 150 MET A O 1
ATOM 1238 N N . ARG A 1 151 ? -11.279 0.655 65.707 1.00 87.62 151 ARG A N 1
ATOM 1239 C CA . ARG A 1 151 ? -10.818 0.758 67.105 1.00 87.62 151 ARG A CA 1
ATOM 1240 C C . ARG A 1 151 ? -10.599 2.206 67.561 1.00 87.62 151 ARG A C 1
ATOM 1242 O O . ARG A 1 151 ? -10.885 2.525 68.713 1.00 87.62 151 ARG A O 1
ATOM 1249 N N . LYS A 1 152 ? -10.114 3.091 66.682 1.00 87.50 152 LYS A N 1
ATOM 1250 C CA . LYS A 1 152 ? -9.980 4.530 66.983 1.00 87.50 152 LYS A CA 1
ATOM 1251 C C . LYS A 1 152 ? -11.339 5.216 67.120 1.00 87.50 152 LYS A C 1
ATOM 1253 O O . LYS A 1 152 ? -11.493 6.053 68.005 1.00 87.50 152 LYS A O 1
ATOM 1258 N N . GLU A 1 153 ? -12.312 4.860 66.286 1.00 86.12 153 GLU A N 1
ATOM 1259 C CA . GLU A 1 153 ? -13.684 5.370 66.396 1.00 86.12 153 GLU A CA 1
ATOM 1260 C C . GLU A 1 153 ? -14.379 4.872 67.675 1.00 86.12 153 GLU A C 1
ATOM 1262 O O . GLU A 1 153 ? -14.971 5.689 68.376 1.00 86.12 153 GLU A O 1
ATOM 1267 N N . LEU A 1 154 ? -14.206 3.600 68.076 1.00 88.69 154 LEU A N 1
ATOM 1268 C CA . LEU A 1 154 ? -14.690 3.105 69.382 1.00 88.69 154 LEU A CA 1
ATOM 1269 C C . LEU A 1 154 ? -14.175 3.953 70.537 1.00 88.69 154 LEU A C 1
ATOM 1271 O O . LEU A 1 154 ? -14.939 4.314 71.423 1.00 88.69 154 LEU A O 1
ATOM 1275 N N . LEU A 1 155 ? -12.882 4.284 70.537 1.00 89.56 155 LEU A N 1
ATOM 1276 C CA . LEU A 1 155 ? -12.292 5.101 71.597 1.00 89.56 155 LEU A CA 1
ATOM 1277 C C . LEU A 1 155 ? -12.943 6.489 71.684 1.00 89.56 155 LEU A C 1
ATOM 1279 O O . LEU A 1 155 ? -13.150 6.987 72.789 1.00 89.56 155 LEU A O 1
ATOM 1283 N N . LYS A 1 156 ? -13.291 7.106 70.547 1.00 89.50 156 LYS A N 1
ATOM 1284 C CA . LYS A 1 156 ? -14.010 8.390 70.524 1.00 89.50 156 LYS A CA 1
ATOM 1285 C C . LYS A 1 156 ? -15.431 8.244 71.056 1.00 89.50 156 LYS A C 1
ATOM 1287 O O . LYS A 1 156 ? -15.799 8.982 71.961 1.00 89.50 156 LYS A O 1
ATOM 1292 N N . ILE A 1 157 ? -16.179 7.256 70.564 1.00 89.75 157 ILE A N 1
ATOM 1293 C CA . ILE A 1 157 ? -17.558 6.992 70.996 1.00 89.75 157 ILE A CA 1
ATOM 1294 C C . ILE A 1 157 ? -17.604 6.717 72.504 1.00 89.75 157 ILE A C 1
ATOM 1296 O O . ILE A 1 157 ? -18.423 7.296 73.210 1.00 89.75 157 ILE A O 1
ATOM 1300 N N . ASN A 1 158 ? -16.669 5.918 73.028 1.00 90.44 158 ASN A N 1
ATOM 1301 C CA . ASN A 1 158 ? -16.560 5.645 74.464 1.00 90.44 158 ASN A CA 1
ATOM 1302 C C . ASN A 1 158 ? -16.340 6.929 75.279 1.00 90.44 158 ASN A C 1
ATOM 1304 O O . ASN A 1 158 ? -16.939 7.101 76.343 1.00 90.44 158 ASN A O 1
ATOM 1308 N N . ASN A 1 159 ? -15.497 7.840 74.783 1.00 90.44 159 ASN A N 1
ATOM 1309 C CA . ASN A 1 159 ? -15.264 9.133 75.423 1.00 90.44 159 ASN A CA 1
ATOM 1310 C C . ASN A 1 159 ? -16.508 10.032 75.361 1.00 90.44 159 ASN A C 1
ATOM 1312 O O . ASN A 1 159 ? -16.833 10.674 76.358 1.00 90.44 159 ASN A O 1
ATOM 1316 N N . ASP A 1 160 ? -17.220 10.057 74.235 1.00 89.44 160 ASP A N 1
ATOM 1317 C CA . ASP A 1 160 ? -18.439 10.854 74.063 1.00 89.44 160 ASP A CA 1
ATOM 1318 C C . ASP A 1 160 ? -19.571 10.344 74.965 1.00 89.44 160 ASP A C 1
ATOM 1320 O O . ASP A 1 160 ? -20.218 11.141 75.646 1.00 89.44 160 ASP A O 1
ATOM 1324 N N . ILE A 1 161 ? -19.752 9.022 75.072 1.00 90.19 161 ILE A N 1
ATOM 1325 C CA . ILE A 1 161 ? -20.678 8.392 76.028 1.00 90.19 161 ILE A CA 1
ATOM 1326 C C . ILE A 1 161 ? -20.332 8.823 77.460 1.00 90.19 161 ILE A C 1
ATOM 1328 O O . ILE A 1 161 ? -21.217 9.246 78.209 1.00 90.19 161 ILE A O 1
ATOM 1332 N N . ALA A 1 162 ? -19.048 8.789 77.838 1.00 89.88 162 ALA A N 1
ATOM 1333 C CA . ALA A 1 162 ? -18.600 9.226 79.161 1.00 89.88 162 ALA A CA 1
ATOM 1334 C C . ALA A 1 162 ? -18.847 10.730 79.403 1.00 89.88 162 ALA A C 1
ATOM 1336 O O . ALA A 1 162 ? -19.265 11.128 80.492 1.00 89.88 162 ALA A O 1
ATOM 1337 N N . GLN A 1 163 ? -18.645 11.585 78.395 1.00 89.00 163 GLN A N 1
ATOM 1338 C CA . GLN A 1 163 ? -18.952 13.018 78.479 1.00 89.00 163 GLN A CA 1
ATOM 1339 C C . GLN A 1 163 ? -20.454 13.282 78.621 1.00 89.00 163 GLN A C 1
ATOM 1341 O O . GLN A 1 163 ? -20.849 14.140 79.413 1.00 89.00 163 GLN A O 1
ATOM 1346 N N . ARG A 1 164 ? -21.295 12.549 77.883 1.00 89.00 164 ARG A N 1
ATOM 1347 C CA . ARG A 1 164 ? -22.760 12.637 77.961 1.00 89.00 164 ARG A CA 1
ATOM 1348 C C . ARG A 1 164 ? -23.270 12.183 79.329 1.00 89.00 164 ARG A C 1
ATOM 1350 O O . ARG A 1 164 ? -24.096 12.876 79.919 1.00 89.00 164 ARG A O 1
ATOM 1357 N N . GLU A 1 165 ? -22.700 11.119 79.892 1.00 89.94 165 GLU A N 1
ATOM 1358 C CA . GLU A 1 165 ? -22.981 10.678 81.265 1.00 89.94 165 GLU A CA 1
ATOM 1359 C C . GLU A 1 165 ? -22.601 11.757 82.299 1.00 89.94 165 GLU A C 1
ATOM 1361 O O . GLU A 1 165 ? -23.397 12.104 83.174 1.00 89.94 165 GLU A O 1
ATOM 1366 N N . ASN A 1 166 ? -21.424 12.375 82.153 1.00 88.44 166 ASN A N 1
ATOM 1367 C CA . ASN A 1 166 ? -20.990 13.478 83.015 1.00 88.44 166 ASN A CA 1
ATOM 1368 C C . ASN A 1 166 ? -21.892 14.719 82.889 1.00 88.44 166 ASN A C 1
ATOM 1370 O O . ASN A 1 166 ? -22.208 15.353 83.895 1.00 88.44 166 ASN A O 1
ATOM 1374 N N . LEU A 1 167 ? -22.346 15.061 81.679 1.00 88.19 167 LEU A N 1
ATOM 1375 C CA . LEU A 1 167 ? -23.303 16.148 81.434 1.00 88.19 167 LEU A CA 1
ATOM 1376 C C . LEU A 1 167 ? -24.653 15.878 82.105 1.00 88.19 167 LEU A C 1
ATOM 1378 O O . LEU A 1 167 ? -25.183 16.771 82.765 1.00 88.19 167 LEU A O 1
ATOM 1382 N N . ILE A 1 168 ? -25.179 14.652 81.998 1.00 86.94 168 ILE A N 1
ATOM 1383 C CA . ILE A 1 168 ? -26.405 14.234 82.695 1.00 86.94 168 ILE A CA 1
ATOM 1384 C C . ILE A 1 168 ? -26.234 14.410 84.207 1.00 86.94 168 ILE A C 1
ATOM 1386 O O . ILE A 1 168 ? -27.104 14.986 84.862 1.00 86.94 168 ILE A O 1
ATOM 1390 N N . ASN A 1 169 ? -25.109 13.958 84.764 1.00 85.62 169 ASN A N 1
ATOM 1391 C CA . ASN A 1 169 ? -24.839 14.047 86.198 1.00 85.62 169 ASN A CA 1
ATOM 1392 C C . ASN A 1 169 ? -24.676 15.502 86.675 1.00 85.62 169 ASN A C 1
ATOM 1394 O O . ASN A 1 169 ? -25.252 15.876 87.696 1.00 85.62 169 ASN A O 1
ATOM 1398 N N . ASN A 1 170 ? -24.007 16.357 85.897 1.00 85.50 170 ASN A N 1
ATOM 1399 C CA . ASN A 1 170 ? -23.877 17.790 86.185 1.00 85.50 170 ASN A CA 1
ATOM 1400 C C . ASN A 1 170 ? -25.220 18.535 86.103 1.00 85.50 170 ASN A C 1
ATOM 1402 O O . ASN A 1 170 ? -25.501 19.404 86.928 1.00 85.50 170 ASN A O 1
ATOM 1406 N N . LEU A 1 171 ? -26.072 18.210 85.125 1.00 84.19 171 LEU A N 1
ATOM 1407 C CA . LEU A 1 171 ? -27.408 18.802 85.001 1.00 84.19 171 LEU A CA 1
ATOM 1408 C C . LEU A 1 171 ? -28.341 18.335 86.126 1.00 84.19 171 LEU A C 1
ATOM 1410 O O . LEU A 1 171 ? -29.115 19.138 86.643 1.00 84.19 171 LEU A O 1
ATOM 1414 N N . ARG A 1 172 ? -28.220 17.076 86.569 1.00 82.31 172 ARG A N 1
ATOM 1415 C CA . ARG A 1 172 ? -28.908 16.560 87.765 1.00 82.31 172 ARG A CA 1
ATOM 1416 C C . ARG A 1 172 ? -28.472 17.283 89.038 1.00 82.31 172 ARG A C 1
ATOM 1418 O O . ARG A 1 172 ? -29.330 17.638 89.837 1.00 82.31 172 ARG A O 1
ATOM 1425 N N . ALA A 1 173 ? -27.175 17.544 89.203 1.00 81.19 173 ALA A N 1
ATOM 1426 C CA . ALA A 1 173 ? -26.664 18.331 90.325 1.00 81.19 173 ALA A CA 1
ATOM 1427 C C . ALA A 1 173 ? -27.210 19.771 90.302 1.00 81.19 173 ALA A C 1
ATOM 1429 O O . ALA A 1 173 ? -27.699 20.255 91.316 1.00 81.19 173 ALA A O 1
ATOM 1430 N N . LYS A 1 174 ? -27.260 20.416 89.127 1.00 76.69 174 LYS A N 1
ATOM 1431 C CA . LYS A 1 174 ? -27.864 21.753 88.967 1.00 76.69 174 LYS A CA 1
ATOM 1432 C C . LYS A 1 174 ? -29.359 21.800 89.289 1.00 76.69 174 LYS A C 1
ATOM 1434 O O . LYS A 1 174 ? -29.827 22.821 89.773 1.00 76.69 174 LYS A O 1
ATOM 1439 N N . ILE A 1 175 ? -30.119 20.727 89.054 1.00 74.44 175 ILE A N 1
ATOM 1440 C CA . ILE A 1 175 ? -31.531 20.648 89.480 1.00 74.44 175 ILE A CA 1
ATOM 1441 C C . ILE A 1 175 ? -31.653 20.713 91.011 1.00 74.44 175 ILE A C 1
ATOM 1443 O O . ILE A 1 175 ? -32.614 21.293 91.508 1.00 74.44 175 ILE A O 1
ATOM 1447 N N . LEU A 1 176 ? -30.686 20.157 91.750 1.00 68.88 176 LEU A N 1
ATOM 1448 C CA . LEU A 1 176 ? -30.668 20.180 93.217 1.00 68.88 176 LEU A CA 1
ATOM 1449 C C . LEU A 1 176 ? -30.302 21.562 93.792 1.00 68.88 176 LEU A C 1
ATOM 1451 O O . LEU A 1 176 ? -30.645 21.843 94.935 1.00 68.88 176 LEU A O 1
ATOM 1455 N N . GLU A 1 177 ? -29.636 22.422 93.012 1.00 68.94 177 GLU A N 1
ATOM 1456 C CA . GLU A 1 177 ? -29.175 23.760 93.429 1.00 68.94 177 GLU A CA 1
ATOM 1457 C C . GLU A 1 177 ? -30.151 24.904 93.078 1.00 68.94 177 GLU A C 1
ATOM 1459 O O . GLU A 1 177 ? -29.978 26.029 93.545 1.00 68.94 177 GLU A O 1
ATOM 1464 N N . VAL A 1 178 ? -31.170 24.662 92.244 1.00 64.50 178 VAL A N 1
ATOM 1465 C CA . VAL A 1 178 ? -32.115 25.700 91.792 1.00 64.50 178 VAL A CA 1
ATOM 1466 C C . VAL A 1 178 ? -33.299 25.829 92.758 1.00 64.50 178 VAL A C 1
ATOM 1468 O O . VAL A 1 178 ? -34.066 24.886 92.939 1.00 64.50 178 VAL A O 1
ATOM 1471 N N . ASP A 1 179 ? -33.514 27.033 93.301 1.00 57.50 179 ASP A N 1
ATOM 1472 C CA . ASP A 1 179 ? -34.678 27.378 94.130 1.00 57.50 179 ASP A CA 1
ATOM 1473 C C . ASP A 1 179 ? -35.997 27.201 93.349 1.00 57.50 179 ASP A C 1
ATOM 1475 O O . ASP A 1 179 ? -36.336 27.996 92.471 1.00 57.50 179 ASP A O 1
ATOM 1479 N N . SER A 1 180 ? -36.702 26.103 93.649 1.00 61.88 180 SER A N 1
ATOM 1480 C CA . SER A 1 180 ? -38.146 25.820 93.495 1.00 61.88 180 SER A CA 1
ATOM 1481 C C . SER A 1 180 ? -38.933 26.494 92.348 1.00 61.88 180 SER A C 1
ATOM 1483 O O . SER A 1 180 ? -40.111 26.814 92.492 1.00 61.88 180 SER A O 1
ATOM 1485 N N . SER A 1 181 ? -38.337 26.648 91.161 1.00 67.88 181 SER A N 1
ATOM 1486 C CA . SER A 1 181 ? -39.015 27.095 89.936 1.00 67.88 181 SER A CA 1
ATOM 1487 C C . SER A 1 181 ? -39.379 25.874 89.061 1.00 67.88 181 SER A C 1
ATOM 1489 O O . SER A 1 181 ? -38.494 25.325 88.391 1.00 67.88 181 SER A O 1
ATOM 1491 N N . PRO A 1 182 ? -40.661 25.464 88.968 1.00 69.44 182 PRO A N 1
ATOM 1492 C CA . PRO A 1 182 ? -41.071 24.261 88.231 1.00 69.44 182 PRO A CA 1
ATOM 1493 C C . PRO A 1 182 ? -40.762 24.320 86.728 1.00 69.44 182 PRO A C 1
ATOM 1495 O O . PRO A 1 182 ? -40.439 23.303 86.119 1.00 69.44 182 PRO A O 1
ATOM 1498 N N . LYS A 1 183 ? -40.812 25.520 86.127 1.00 73.94 183 LYS A N 1
ATOM 1499 C CA . LYS A 1 183 ? -40.522 25.724 84.696 1.00 73.94 183 LYS A CA 1
ATOM 1500 C C . LYS A 1 183 ? -39.057 25.432 84.354 1.00 73.94 183 LYS A C 1
ATOM 1502 O O . LYS A 1 183 ? -38.801 24.639 83.457 1.00 73.94 183 LYS A O 1
ATOM 1507 N N . ARG A 1 184 ? -38.104 25.979 85.118 1.00 70.06 184 ARG A N 1
ATOM 1508 C CA . ARG A 1 184 ? -36.664 25.717 84.909 1.00 70.06 184 ARG A CA 1
ATOM 1509 C C . ARG A 1 184 ? -36.288 24.252 85.140 1.00 70.06 184 ARG A C 1
ATOM 1511 O O . ARG A 1 184 ? -35.466 23.716 84.409 1.00 70.06 184 ARG A O 1
ATOM 1518 N N . ILE A 1 185 ? -36.909 23.588 86.119 1.00 76.31 185 ILE A N 1
ATOM 1519 C CA . ILE A 1 185 ? -36.694 22.151 86.358 1.00 76.31 185 ILE A CA 1
ATOM 1520 C C . ILE A 1 185 ? -37.205 21.328 85.165 1.00 76.31 185 ILE A C 1
ATOM 1522 O O . ILE A 1 185 ? -36.519 20.413 84.713 1.00 76.31 185 ILE A O 1
ATOM 1526 N N . SER A 1 186 ? -38.371 21.675 84.610 1.00 76.38 186 SER A N 1
ATOM 1527 C CA . SER A 1 186 ? -38.905 21.029 83.404 1.00 76.38 186 SER A CA 1
ATOM 1528 C C . SER A 1 186 ? -38.004 21.226 82.179 1.00 76.38 186 SER A C 1
ATOM 1530 O O . SER A 1 186 ? -37.813 20.283 81.417 1.00 76.38 186 SER A O 1
ATOM 1532 N N . GLU A 1 187 ? -37.438 22.419 81.987 1.00 79.81 187 GLU A N 1
ATOM 1533 C CA . GLU A 1 187 ? -36.517 22.715 80.880 1.00 79.81 187 GLU A CA 1
ATOM 1534 C C . GLU A 1 187 ? -35.219 21.901 80.988 1.00 79.81 187 GLU A C 1
ATOM 1536 O O . GLU A 1 187 ? -34.805 21.274 80.014 1.00 79.81 187 GLU A O 1
ATOM 1541 N N . ILE A 1 188 ? -34.610 21.832 82.180 1.00 80.69 188 ILE A N 1
ATOM 1542 C CA . ILE A 1 188 ? -33.398 21.028 82.402 1.00 80.69 188 ILE A CA 1
ATOM 1543 C C . ILE A 1 188 ? -33.696 19.528 82.238 1.00 80.69 188 ILE A C 1
ATOM 1545 O O . ILE A 1 188 ? -32.890 18.808 81.651 1.00 80.69 188 ILE A O 1
ATOM 1549 N N . ASN A 1 189 ? -34.860 19.047 82.686 1.00 82.06 189 ASN A N 1
ATOM 1550 C CA . ASN A 1 189 ? -35.267 17.653 82.489 1.00 82.06 189 ASN A CA 1
ATOM 1551 C C . ASN A 1 189 ? -35.471 17.297 81.011 1.00 82.06 189 ASN A C 1
ATOM 1553 O O . ASN A 1 189 ? -35.028 16.231 80.592 1.00 82.06 189 ASN A O 1
ATOM 1557 N N . ASN A 1 190 ? -36.071 18.184 80.211 1.00 83.94 190 ASN A N 1
ATOM 1558 C CA . ASN A 1 190 ? -36.195 17.975 78.765 1.00 83.94 190 ASN A CA 1
ATOM 1559 C C . ASN A 1 190 ? -34.816 17.885 78.092 1.00 83.94 190 ASN A C 1
ATOM 1561 O O . ASN A 1 190 ? -34.599 17.020 77.249 1.00 83.94 190 ASN A O 1
ATOM 1565 N N . ILE A 1 191 ? -33.855 18.713 78.516 1.00 84.31 191 ILE A N 1
ATOM 1566 C CA . ILE A 1 191 ? -32.467 18.637 78.034 1.00 84.31 191 ILE A CA 1
ATOM 1567 C C . ILE A 1 191 ? -31.813 17.307 78.446 1.00 84.31 191 ILE A C 1
ATOM 1569 O O . ILE A 1 191 ? -31.142 16.679 77.633 1.00 84.31 191 ILE A O 1
ATOM 1573 N N . ILE A 1 192 ? -32.028 16.831 79.677 1.00 84.56 192 ILE A N 1
ATOM 1574 C CA . ILE A 1 192 ? -31.518 15.524 80.128 1.00 84.56 192 ILE A CA 1
ATOM 1575 C C . ILE A 1 192 ? -32.114 14.374 79.305 1.00 84.56 192 ILE A C 1
ATOM 1577 O O . ILE A 1 192 ? -31.393 13.423 79.011 1.00 84.56 192 ILE A O 1
ATOM 1581 N N . ILE A 1 193 ? -33.400 14.435 78.944 1.00 85.69 193 ILE A N 1
ATOM 1582 C CA . ILE A 1 193 ? -34.043 13.421 78.093 1.00 85.69 193 ILE A CA 1
ATOM 1583 C C . ILE A 1 193 ? -33.361 13.377 76.723 1.00 85.69 193 ILE A C 1
ATOM 1585 O O . ILE A 1 193 ? -32.907 12.309 76.326 1.00 85.69 193 ILE A O 1
ATOM 1589 N N . LEU A 1 194 ? -33.172 14.529 76.073 1.00 87.25 194 LEU A N 1
ATOM 1590 C CA . LEU A 1 194 ? -32.478 14.608 74.781 1.00 87.25 194 LEU A CA 1
ATOM 1591 C C . LEU A 1 194 ? -31.036 14.073 74.860 1.00 87.25 194 LEU A C 1
ATOM 1593 O O . LEU A 1 194 ? -30.601 13.312 74.003 1.00 87.25 194 LEU A O 1
ATOM 1597 N N . ILE A 1 195 ? -30.296 14.402 75.925 1.00 87.19 195 ILE A N 1
ATOM 1598 C CA . ILE A 1 195 ? -28.923 13.906 76.125 1.00 87.19 195 ILE A CA 1
ATOM 1599 C C . ILE A 1 195 ? -28.902 12.388 76.377 1.00 87.19 195 ILE A C 1
ATOM 1601 O O . ILE A 1 195 ? -27.962 11.712 75.963 1.00 87.19 195 ILE A O 1
ATOM 1605 N N . LYS A 1 196 ? -29.922 11.830 77.041 1.00 87.50 196 LYS A N 1
ATOM 1606 C CA . LYS A 1 196 ? -30.064 10.376 77.221 1.00 87.50 196 LYS A CA 1
ATOM 1607 C C . LYS A 1 196 ? -30.387 9.662 75.916 1.00 87.50 196 LYS A C 1
ATOM 1609 O O . LYS A 1 196 ? -29.857 8.579 75.702 1.00 87.50 196 LYS A O 1
ATOM 1614 N N . GLU A 1 197 ? -31.226 10.252 75.072 1.00 88.81 197 GLU A N 1
ATOM 1615 C CA . GLU A 1 197 ? -31.513 9.732 73.732 1.00 88.81 197 GLU A CA 1
ATOM 1616 C C . GLU A 1 197 ? -30.242 9.733 72.870 1.00 88.81 197 GLU A C 1
ATOM 1618 O O . GLU A 1 197 ? -29.902 8.705 72.288 1.00 88.81 197 GLU A O 1
ATOM 1623 N N . GLU A 1 198 ? -29.466 10.827 72.878 1.00 86.94 198 GLU A N 1
ATOM 1624 C CA . GLU A 1 198 ? -28.151 10.876 72.219 1.00 86.94 198 GLU A CA 1
ATOM 1625 C C . GLU A 1 198 ? -27.186 9.813 72.765 1.00 86.94 198 GLU A C 1
ATOM 1627 O O . GLU A 1 198 ? -26.485 9.155 71.998 1.00 86.94 198 GLU A O 1
ATOM 1632 N N . LYS A 1 199 ? -27.141 9.630 74.091 1.00 90.69 199 LYS A N 1
ATOM 1633 C CA . LYS A 1 199 ? -26.280 8.627 74.726 1.00 90.69 199 LYS A CA 1
ATOM 1634 C C . LYS A 1 199 ? -26.678 7.204 74.321 1.00 90.69 199 LYS A C 1
ATOM 1636 O O . LYS A 1 199 ? -25.802 6.430 73.955 1.00 90.69 199 LYS A O 1
ATOM 1641 N N . ALA A 1 200 ? -27.970 6.880 74.360 1.00 89.06 200 ALA A N 1
ATOM 1642 C CA . ALA A 1 200 ? -28.481 5.568 73.969 1.00 89.06 200 ALA A CA 1
ATOM 1643 C C . ALA A 1 200 ? -28.158 5.256 72.499 1.00 89.06 200 ALA A C 1
ATOM 1645 O O . ALA A 1 200 ? -27.740 4.147 72.180 1.00 89.06 200 ALA A O 1
ATOM 1646 N N . TYR A 1 201 ? -28.260 6.257 71.621 1.00 88.19 201 TYR A N 1
ATOM 1647 C CA . TYR A 1 201 ? -27.852 6.131 70.223 1.00 88.19 201 TYR A CA 1
ATOM 1648 C C . TYR A 1 201 ? -26.341 5.863 70.067 1.00 88.19 201 TYR A C 1
ATOM 1650 O O . TYR A 1 201 ? -25.933 5.030 69.260 1.00 88.19 201 TYR A O 1
ATOM 1658 N N . LEU A 1 202 ? -25.486 6.526 70.857 1.00 87.81 202 LEU A N 1
ATOM 1659 C CA . LEU A 1 202 ? -24.040 6.261 70.852 1.00 87.81 202 LEU A CA 1
ATOM 1660 C C . LEU A 1 202 ? -23.692 4.861 71.387 1.00 87.81 202 LEU A C 1
ATOM 1662 O O . LEU A 1 202 ? -22.807 4.211 70.831 1.00 87.81 202 LEU A O 1
ATOM 1666 N N . GLU A 1 203 ? -24.380 4.392 72.432 1.00 89.19 203 GLU A N 1
ATOM 1667 C CA . GLU A 1 203 ? -24.238 3.031 72.980 1.00 89.19 203 GLU A CA 1
ATOM 1668 C C . GLU A 1 203 ? -24.648 1.968 71.942 1.00 89.19 203 GLU A C 1
ATOM 1670 O O . GLU A 1 203 ? -23.956 0.965 71.770 1.00 89.19 203 GLU A O 1
ATOM 1675 N N . GLU A 1 204 ? -25.704 2.218 71.165 1.00 88.81 204 GLU A N 1
ATOM 1676 C CA . GLU A 1 204 ? -26.108 1.342 70.059 1.00 88.81 204 GLU A CA 1
ATOM 1677 C C . GLU A 1 204 ? -25.027 1.259 68.965 1.00 88.81 204 GLU A C 1
ATOM 1679 O O . GLU A 1 204 ? -24.654 0.164 68.531 1.00 88.81 204 GLU A O 1
ATOM 1684 N N . ILE A 1 205 ? -24.452 2.397 68.553 1.00 86.06 205 ILE A N 1
ATOM 1685 C CA . ILE A 1 205 ? -23.349 2.419 67.576 1.00 86.06 205 ILE A CA 1
ATOM 1686 C C . ILE A 1 205 ? -22.122 1.672 68.117 1.00 86.06 205 ILE A C 1
ATOM 1688 O O . ILE A 1 205 ? -21.473 0.929 67.372 1.00 86.06 205 ILE A O 1
ATOM 1692 N N . GLN A 1 206 ? -21.797 1.855 69.400 1.00 89.69 206 GLN A N 1
ATOM 1693 C CA . GLN A 1 206 ? -20.678 1.185 70.062 1.00 89.69 206 GLN A CA 1
ATOM 1694 C C . GLN A 1 206 ? -20.811 -0.343 69.969 1.00 89.69 206 GLN A C 1
ATOM 1696 O O . GLN A 1 206 ? -19.858 -1.022 69.573 1.00 89.69 206 GLN A O 1
ATOM 1701 N N . ASP A 1 207 ? -21.991 -0.881 70.280 1.00 86.88 207 ASP A N 1
ATOM 1702 C CA . ASP A 1 207 ? -22.274 -2.317 70.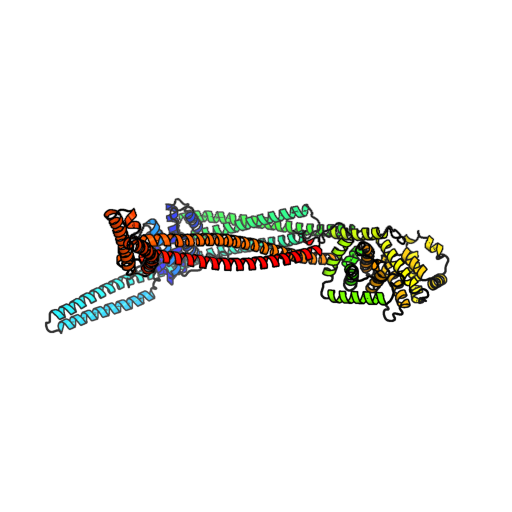217 1.00 86.88 207 ASP A CA 1
ATOM 1703 C C . ASP A 1 207 ? -22.145 -2.874 68.795 1.00 86.88 207 ASP A C 1
ATOM 1705 O O . ASP A 1 207 ? -21.514 -3.918 68.583 1.00 86.88 207 ASP A O 1
ATOM 1709 N N . ILE A 1 208 ? -22.695 -2.170 67.800 1.00 84.50 208 ILE A N 1
ATOM 1710 C CA . ILE A 1 208 ? -22.606 -2.580 66.392 1.00 84.50 208 ILE A CA 1
ATOM 1711 C C . ILE A 1 208 ? -21.140 -2.618 65.938 1.00 84.50 208 ILE A C 1
ATOM 1713 O O . ILE A 1 208 ? -20.699 -3.574 65.290 1.00 84.50 208 ILE A O 1
ATOM 1717 N N . LEU A 1 209 ? -20.364 -1.588 66.276 1.00 85.06 209 LEU A N 1
ATOM 1718 C CA . LEU A 1 209 ? -18.989 -1.452 65.812 1.00 85.06 209 LEU A CA 1
ATOM 1719 C C . LEU A 1 209 ? -18.037 -2.427 66.537 1.00 85.06 209 LEU A C 1
ATOM 1721 O O . LEU A 1 209 ? -17.147 -2.985 65.891 1.00 85.06 209 LEU A O 1
ATOM 1725 N N . ASN A 1 210 ? -18.286 -2.753 67.813 1.00 86.50 210 ASN A N 1
ATOM 1726 C CA . ASN A 1 210 ? -17.601 -3.841 68.527 1.00 86.50 210 ASN A CA 1
ATOM 1727 C C . ASN A 1 210 ? -17.806 -5.201 67.840 1.00 86.50 210 ASN A C 1
ATOM 1729 O O . ASN A 1 210 ? -16.828 -5.882 67.517 1.00 86.50 210 ASN A O 1
ATOM 1733 N N . ARG A 1 211 ? -19.059 -5.572 67.534 1.00 86.00 211 ARG A N 1
ATOM 1734 C CA . ARG A 1 211 ? -19.372 -6.834 66.832 1.00 86.00 211 ARG A CA 1
ATOM 1735 C C . ARG A 1 211 ? -18.682 -6.908 65.469 1.00 86.00 211 ARG A C 1
ATOM 1737 O O . ARG A 1 211 ? -18.115 -7.941 65.112 1.00 86.00 211 ARG A O 1
ATOM 1744 N N . LYS A 1 212 ? -18.674 -5.799 64.722 1.00 85.12 212 LYS A N 1
ATOM 1745 C CA . LYS A 1 212 ? -18.015 -5.704 63.410 1.00 85.12 212 LYS A CA 1
ATOM 1746 C C . LYS A 1 212 ? -16.499 -5.904 63.508 1.00 85.12 212 LYS A C 1
ATOM 1748 O O . LYS A 1 212 ? -15.931 -6.651 62.712 1.00 85.12 212 LYS A O 1
ATOM 1753 N N . VAL A 1 213 ? -15.847 -5.299 64.506 1.00 88.12 213 VAL A N 1
ATOM 1754 C CA . VAL A 1 213 ? -14.407 -5.472 64.768 1.00 88.12 213 VAL A CA 1
ATOM 1755 C C . VAL A 1 213 ? -14.067 -6.925 65.107 1.00 88.12 213 VAL A C 1
ATOM 1757 O O . VAL A 1 213 ? -13.070 -7.451 64.607 1.00 88.12 213 VAL A O 1
ATOM 1760 N N . GLU A 1 214 ? -14.869 -7.592 65.937 1.00 88.38 214 GLU A N 1
ATOM 1761 C CA . GLU A 1 214 ? -14.664 -9.004 66.284 1.00 88.38 214 GLU A CA 1
ATOM 1762 C C . GLU A 1 214 ? -14.817 -9.921 65.064 1.00 88.38 214 GLU A C 1
ATOM 1764 O O . GLU A 1 214 ? -13.950 -10.762 64.800 1.00 88.38 214 GLU A O 1
ATOM 1769 N N . MET A 1 215 ? -15.875 -9.719 64.272 1.00 86.69 215 MET A N 1
ATOM 1770 C CA . MET A 1 215 ? -16.121 -10.488 63.050 1.00 86.69 215 MET A CA 1
ATOM 1771 C C . MET A 1 215 ? -15.011 -10.302 62.008 1.00 86.69 215 MET A C 1
ATOM 1773 O O . MET A 1 215 ? -14.538 -11.293 61.441 1.00 86.69 215 MET A O 1
ATOM 1777 N N . GLN A 1 216 ? -14.552 -9.065 61.784 1.00 89.19 216 GLN A N 1
ATOM 1778 C CA . GLN A 1 216 ? -13.461 -8.791 60.848 1.00 89.19 216 GLN A CA 1
ATOM 1779 C C . GLN A 1 216 ? -12.143 -9.415 61.325 1.00 89.19 216 GLN A C 1
ATOM 1781 O O . GLN A 1 216 ? -11.478 -10.080 60.532 1.00 89.19 216 GLN A O 1
ATOM 1786 N N . ASN A 1 217 ? -11.791 -9.289 62.613 1.00 88.44 217 ASN A N 1
ATOM 1787 C CA . ASN A 1 217 ? -10.590 -9.928 63.176 1.00 88.44 217 ASN A CA 1
ATOM 1788 C C . ASN A 1 217 ? -10.603 -11.445 62.961 1.00 88.44 217 ASN A C 1
ATOM 1790 O O . ASN A 1 217 ? -9.612 -12.016 62.509 1.00 88.44 217 ASN A O 1
ATOM 1794 N N . LYS A 1 218 ? -11.738 -12.097 63.236 1.00 88.75 218 LYS A N 1
ATOM 1795 C CA . LYS A 1 218 ? -11.891 -13.541 63.028 1.00 88.75 218 LYS A CA 1
ATOM 1796 C C . LYS A 1 218 ? -11.728 -13.928 61.555 1.00 88.75 218 LYS A C 1
ATOM 1798 O O . LYS A 1 218 ? -11.075 -14.923 61.253 1.00 88.75 218 LYS A O 1
ATOM 1803 N N . CYS A 1 219 ? -12.288 -13.141 60.635 1.00 87.56 219 CYS A N 1
ATOM 1804 C CA . CYS A 1 219 ? -12.146 -13.386 59.198 1.00 87.56 219 CYS A CA 1
ATOM 1805 C C . CYS A 1 219 ? -10.696 -13.249 58.718 1.00 87.56 219 CYS A C 1
ATOM 1807 O O . CYS A 1 219 ? -10.236 -14.098 57.954 1.00 87.56 219 CYS A O 1
ATOM 1809 N N . VAL A 1 220 ? -9.983 -12.217 59.177 1.00 88.75 220 VAL A N 1
ATOM 1810 C CA . VAL A 1 220 ? -8.575 -11.966 58.826 1.00 88.75 220 VAL A CA 1
ATOM 1811 C C . VAL A 1 220 ? -7.672 -13.088 59.346 1.00 88.75 220 VAL A C 1
ATOM 1813 O O . VAL A 1 220 ? -6.876 -13.618 58.574 1.00 88.75 220 VAL A O 1
ATOM 1816 N N . LEU A 1 221 ? -7.846 -13.507 60.606 1.00 86.31 221 LEU A N 1
ATOM 1817 C CA . LEU A 1 221 ? -7.080 -14.606 61.213 1.00 86.31 221 LEU A CA 1
ATOM 1818 C C . LEU A 1 221 ? -7.300 -15.939 60.490 1.00 86.31 221 LEU A C 1
ATOM 1820 O O . LEU A 1 221 ? -6.346 -16.647 60.182 1.00 86.31 221 LEU A O 1
ATOM 1824 N N . ASN A 1 222 ? -8.553 -16.274 60.168 1.00 85.50 222 ASN A N 1
ATOM 1825 C CA . ASN A 1 222 ? -8.850 -17.504 59.434 1.00 85.50 222 ASN A CA 1
ATOM 1826 C C . ASN A 1 222 ? -8.205 -17.497 58.035 1.00 85.50 222 ASN A C 1
ATOM 1828 O O . ASN A 1 222 ? -7.661 -18.512 57.600 1.00 85.50 222 ASN A O 1
ATOM 1832 N N . MET A 1 223 ? -8.222 -16.351 57.343 1.00 88.12 223 MET A N 1
ATOM 1833 C CA . MET A 1 223 ? -7.673 -16.235 55.989 1.00 88.12 223 MET A CA 1
ATOM 1834 C C . MET A 1 223 ? -6.142 -16.346 55.944 1.00 88.12 223 MET A C 1
ATOM 1836 O O . MET A 1 223 ? -5.611 -16.779 54.927 1.00 88.12 223 MET A O 1
ATOM 1840 N N . GLU A 1 224 ? -5.423 -16.035 57.024 1.00 81.62 224 GLU A N 1
ATOM 1841 C CA . GLU A 1 224 ? -3.954 -16.140 57.068 1.00 81.62 224 GLU A CA 1
ATOM 1842 C C . GLU A 1 224 ? -3.454 -17.559 56.748 1.00 81.62 224 GLU A C 1
ATOM 1844 O O . GLU A 1 224 ? -2.469 -17.745 56.029 1.00 81.62 224 GLU A O 1
ATOM 1849 N N . THR A 1 225 ? -4.179 -18.574 57.223 1.00 76.75 225 THR A N 1
ATOM 1850 C CA . THR A 1 225 ? -3.858 -19.984 56.954 1.00 76.75 225 THR A CA 1
ATOM 1851 C C . THR A 1 225 ? -4.211 -20.411 55.526 1.00 76.75 225 THR A C 1
ATOM 1853 O O . THR A 1 225 ? -3.426 -21.103 54.873 1.00 76.75 225 THR A O 1
ATOM 1856 N N . ASP A 1 226 ? -5.341 -19.935 55.000 1.00 82.31 226 ASP A N 1
ATOM 1857 C CA . ASP A 1 226 ? -5.826 -20.261 53.656 1.00 82.31 226 ASP A CA 1
ATOM 1858 C C . ASP A 1 226 ? -5.058 -19.518 52.549 1.00 82.31 226 ASP A C 1
ATOM 1860 O O . ASP A 1 226 ? -4.926 -20.027 51.431 1.00 82.31 226 ASP A O 1
ATOM 1864 N N . TYR A 1 227 ? -4.522 -18.329 52.843 1.00 84.88 227 TYR A N 1
ATOM 1865 C CA . TYR A 1 227 ? -3.882 -17.441 51.869 1.00 84.88 227 TYR A CA 1
ATOM 1866 C C . TYR A 1 227 ? -2.725 -18.116 51.128 1.00 84.88 227 TYR A C 1
ATOM 1868 O O . TYR A 1 227 ? -2.651 -18.038 49.902 1.00 84.88 227 TYR A O 1
ATOM 1876 N N . LYS A 1 228 ? -1.878 -18.867 51.845 1.00 81.88 228 LYS A N 1
ATOM 1877 C CA . LYS A 1 228 ? -0.760 -19.620 51.245 1.00 81.88 228 LYS A CA 1
ATOM 1878 C C . LYS A 1 228 ? -1.233 -20.636 50.204 1.00 81.88 228 LYS A C 1
ATOM 1880 O O . LYS A 1 228 ? -0.555 -20.874 49.206 1.00 81.88 228 LYS A O 1
ATOM 1885 N N . THR A 1 229 ? -2.404 -21.231 50.422 1.00 82.94 229 THR A N 1
ATOM 1886 C CA . THR A 1 229 ? -3.000 -22.184 49.480 1.00 82.94 229 THR A CA 1
ATOM 1887 C C . THR A 1 229 ? -3.487 -21.469 48.223 1.00 82.94 229 THR A C 1
ATOM 1889 O O . THR A 1 229 ? -3.222 -21.943 47.119 1.00 82.94 229 THR A O 1
ATOM 1892 N N . TYR A 1 230 ? -4.144 -20.312 48.369 1.00 81.62 230 TYR A N 1
ATOM 1893 C CA . TYR A 1 230 ? -4.547 -19.484 47.228 1.00 81.62 230 TYR A CA 1
ATOM 1894 C C . TYR A 1 230 ? -3.337 -19.013 46.415 1.00 81.62 230 TYR A C 1
ATOM 1896 O O . TYR A 1 230 ? -3.324 -19.166 45.197 1.00 81.62 230 TYR A O 1
ATOM 1904 N N . GLU A 1 231 ? -2.297 -18.508 47.078 1.00 81.75 231 GLU A N 1
ATOM 1905 C CA . GLU A 1 231 ? -1.072 -18.037 46.430 1.00 81.75 231 GLU A CA 1
ATOM 1906 C C . GLU A 1 231 ? -0.394 -19.138 45.603 1.00 81.75 231 GLU A C 1
ATOM 1908 O O . GLU A 1 231 ? -0.060 -18.923 44.435 1.00 81.75 231 GLU A O 1
ATOM 1913 N N . LYS A 1 232 ? -0.260 -20.347 46.167 1.00 83.94 232 LYS A N 1
ATOM 1914 C CA . LYS A 1 232 ? 0.329 -21.491 45.461 1.00 83.94 232 LYS A CA 1
ATOM 1915 C C . LYS A 1 232 ? -0.419 -21.808 44.164 1.00 83.94 232 LYS A C 1
ATOM 1917 O O . LYS A 1 232 ? 0.203 -21.920 43.110 1.00 83.94 232 LYS A O 1
ATOM 1922 N N . LYS A 1 233 ? -1.746 -21.912 44.225 1.00 82.81 233 LYS A N 1
ATOM 1923 C CA . LYS A 1 233 ? -2.569 -22.242 43.055 1.00 82.81 233 LYS A CA 1
ATOM 1924 C C . LYS A 1 233 ? -2.548 -21.156 41.981 1.00 82.81 233 LYS A C 1
ATOM 1926 O O . LYS A 1 233 ? -2.507 -21.463 40.793 1.00 82.81 233 LYS A O 1
ATOM 1931 N N . LEU A 1 234 ? -2.540 -19.885 42.384 1.00 83.00 234 LEU A N 1
ATOM 1932 C CA . LEU A 1 234 ? -2.417 -18.763 41.449 1.00 83.00 234 LEU A CA 1
ATOM 1933 C C . LEU A 1 234 ? -1.075 -18.792 40.715 1.00 83.00 234 LEU A C 1
ATOM 1935 O O . LEU A 1 234 ? -1.036 -18.558 39.510 1.00 83.00 234 LEU A O 1
ATOM 1939 N N . ASN A 1 235 ? 0.012 -19.110 41.421 1.00 82.75 235 ASN A N 1
ATOM 1940 C CA . ASN A 1 235 ? 1.332 -19.240 40.810 1.00 82.75 235 ASN A CA 1
ATOM 1941 C C . ASN A 1 235 ? 1.392 -20.414 39.821 1.00 82.75 235 ASN A C 1
ATOM 1943 O O . ASN A 1 235 ? 1.925 -20.251 38.726 1.00 82.75 235 ASN A O 1
ATOM 1947 N N . GLU A 1 236 ? 0.791 -21.560 40.151 1.00 85.12 236 GLU A N 1
ATOM 1948 C CA . GLU A 1 236 ? 0.687 -22.705 39.233 1.00 85.12 236 GLU A CA 1
ATOM 1949 C C . GLU A 1 236 ? -0.092 -22.360 37.950 1.00 85.12 236 GLU A C 1
ATOM 1951 O O . GLU A 1 236 ? 0.325 -22.743 36.857 1.00 85.12 236 GLU A O 1
ATOM 1956 N N . MET A 1 237 ? -1.188 -21.598 38.053 1.00 84.25 237 MET A N 1
ATOM 1957 C CA . MET A 1 237 ? -1.919 -21.109 36.875 1.00 84.25 237 MET A CA 1
ATOM 1958 C C . MET A 1 237 ? -1.084 -20.136 36.037 1.00 84.25 237 MET A C 1
ATOM 1960 O O . MET A 1 237 ? -1.039 -20.272 34.817 1.00 84.25 237 MET A O 1
ATOM 1964 N N . LYS A 1 238 ? -0.389 -19.183 36.677 1.00 82.19 238 LYS A N 1
ATOM 1965 C CA . LYS A 1 238 ? 0.479 -18.215 35.982 1.00 82.19 238 LYS A CA 1
ATOM 1966 C C . LYS A 1 238 ? 1.573 -18.904 35.171 1.00 82.19 238 LYS A C 1
ATOM 1968 O O . LYS A 1 238 ? 1.817 -18.500 34.041 1.00 82.19 238 LYS A O 1
ATOM 1973 N N . ILE A 1 239 ? 2.199 -19.948 35.720 1.00 84.88 239 ILE A N 1
ATOM 1974 C CA . ILE A 1 239 ? 3.226 -20.719 35.006 1.00 84.88 239 ILE A CA 1
ATOM 1975 C C . ILE A 1 239 ? 2.643 -21.334 33.727 1.00 84.88 239 ILE A C 1
ATOM 1977 O O . ILE A 1 239 ? 3.172 -21.087 32.649 1.00 84.88 239 ILE A O 1
ATOM 1981 N N . LYS A 1 240 ? 1.504 -22.032 33.820 1.00 83.56 240 LYS A N 1
ATOM 1982 C CA . LYS A 1 240 ? 0.859 -22.659 32.653 1.00 83.56 240 LYS A CA 1
ATOM 1983 C C . LYS A 1 240 ? 0.421 -21.655 31.589 1.00 83.56 240 LYS A C 1
ATOM 1985 O O . LYS A 1 240 ? 0.508 -21.929 30.398 1.00 83.56 240 LYS A O 1
ATOM 1990 N N . PHE A 1 241 ? -0.079 -20.496 32.006 1.00 84.38 241 PHE A N 1
ATOM 1991 C CA . PHE A 1 241 ? -0.484 -19.454 31.064 1.00 84.38 241 PHE A CA 1
ATOM 1992 C C . PHE A 1 241 ? 0.718 -18.827 30.362 1.00 84.38 241 PHE A C 1
ATOM 1994 O O . PHE A 1 241 ? 0.636 -18.580 29.163 1.00 84.38 241 PHE A O 1
ATOM 2001 N N . ASN A 1 242 ? 1.838 -18.648 31.066 1.00 83.69 242 ASN A N 1
ATOM 2002 C CA . ASN A 1 242 ? 3.082 -18.198 30.448 1.00 83.69 242 ASN A CA 1
ATOM 2003 C C . ASN A 1 242 ? 3.622 -19.224 29.441 1.00 83.69 242 ASN A C 1
ATOM 2005 O O . ASN A 1 242 ? 4.004 -18.824 28.350 1.00 83.69 242 ASN A O 1
ATOM 2009 N N . GLU A 1 243 ? 3.599 -20.524 29.759 1.00 87.25 243 GLU A N 1
ATOM 2010 C CA . GLU A 1 243 ? 4.009 -21.595 28.828 1.00 87.25 243 GLU A CA 1
ATOM 2011 C C . GLU A 1 243 ? 3.188 -21.556 27.526 1.00 87.25 243 GLU A C 1
ATOM 2013 O O . GLU A 1 243 ? 3.739 -21.591 26.425 1.00 87.25 243 GLU A O 1
ATOM 2018 N N . ASN A 1 244 ? 1.866 -21.406 27.645 1.00 86.12 244 ASN A N 1
ATOM 2019 C CA . ASN A 1 244 ? 0.974 -21.269 26.494 1.00 86.12 244 ASN A CA 1
ATOM 2020 C C . ASN A 1 244 ? 1.215 -19.964 25.705 1.00 86.12 244 ASN A C 1
ATOM 2022 O O . ASN A 1 244 ? 1.173 -19.968 24.474 1.00 86.12 244 ASN A O 1
ATOM 2026 N N . GLU A 1 245 ? 1.466 -18.837 26.383 1.00 84.50 245 GLU A N 1
ATOM 2027 C CA . GLU A 1 245 ? 1.808 -17.575 25.712 1.00 84.50 245 GLU A CA 1
ATOM 2028 C C . GLU A 1 245 ? 3.155 -17.657 24.981 1.00 84.50 245 GLU A C 1
ATOM 2030 O O . GLU A 1 245 ? 3.271 -17.140 23.870 1.00 84.50 245 GLU A O 1
ATOM 2035 N N . GLU A 1 246 ? 4.162 -18.310 25.566 1.00 88.69 246 GLU A N 1
ATOM 2036 C CA . GLU A 1 246 ? 5.465 -18.530 24.932 1.00 88.69 246 GLU A CA 1
ATOM 2037 C C . GLU A 1 246 ? 5.330 -19.372 23.661 1.00 88.69 246 GLU A C 1
ATOM 2039 O O . GLU A 1 246 ? 5.866 -18.981 22.621 1.00 88.69 246 GLU A O 1
ATOM 2044 N N . LEU A 1 247 ? 4.535 -20.449 23.703 1.00 90.44 247 LEU A N 1
ATOM 2045 C CA . LEU A 1 247 ? 4.209 -21.253 22.523 1.00 90.44 247 LEU A CA 1
ATOM 2046 C C . LEU A 1 247 ? 3.583 -20.391 21.415 1.00 90.44 247 LEU A C 1
ATOM 2048 O O . LEU A 1 247 ? 4.034 -20.409 20.268 1.00 90.44 247 LEU A O 1
ATOM 2052 N N . LEU A 1 248 ? 2.569 -19.588 21.749 1.00 89.88 248 LEU A N 1
ATOM 2053 C CA . LEU A 1 248 ? 1.908 -18.713 20.779 1.00 89.88 248 LEU A CA 1
ATOM 2054 C C . LEU A 1 248 ? 2.834 -17.623 20.222 1.00 89.88 248 LEU A C 1
ATOM 2056 O O . LEU A 1 248 ? 2.664 -17.214 19.073 1.00 89.88 248 LEU A O 1
ATOM 2060 N N . LEU A 1 249 ? 3.769 -17.099 21.017 1.00 88.75 249 LEU A N 1
ATOM 2061 C CA . LEU A 1 249 ? 4.755 -16.115 20.557 1.00 88.75 249 LEU A CA 1
ATOM 2062 C C . LEU A 1 249 ? 5.771 -16.750 19.606 1.00 88.75 249 LEU A C 1
ATOM 2064 O O . LEU A 1 249 ? 6.123 -16.145 18.592 1.00 88.75 249 LEU A O 1
ATOM 2068 N N . GLU A 1 250 ? 6.207 -17.976 19.895 1.00 93.44 250 GLU A N 1
ATOM 2069 C CA . GLU A 1 250 ? 7.082 -18.738 19.007 1.00 93.44 250 GLU A CA 1
ATOM 2070 C C . GLU A 1 250 ? 6.429 -18.930 17.631 1.00 93.44 250 GLU A C 1
ATOM 2072 O O . GLU A 1 250 ? 7.050 -18.638 16.603 1.00 93.44 250 GLU A O 1
ATOM 2077 N N . LYS A 1 251 ? 5.159 -19.359 17.596 1.00 93.00 251 LYS A N 1
ATOM 2078 C CA . LYS A 1 251 ? 4.454 -19.620 16.329 1.00 93.00 251 LYS A CA 1
ATOM 2079 C C . LYS A 1 251 ? 4.140 -18.346 15.557 1.00 93.00 251 LYS A C 1
ATOM 2081 O O . LYS A 1 251 ? 4.294 -18.322 14.338 1.00 93.00 251 LYS A O 1
ATOM 2086 N N . GLU A 1 252 ? 3.796 -17.265 16.254 1.00 91.62 252 GLU A N 1
ATOM 2087 C CA . GLU A 1 252 ? 3.620 -15.945 15.639 1.00 91.62 252 GLU A CA 1
ATOM 2088 C C . GLU A 1 252 ? 4.906 -15.470 14.952 1.00 91.62 252 GLU A C 1
ATOM 2090 O O . GLU A 1 252 ? 4.875 -15.020 13.806 1.00 91.62 252 GLU A O 1
ATOM 2095 N N . GLY A 1 253 ? 6.057 -15.634 15.613 1.00 90.50 253 GLY A N 1
ATOM 2096 C CA . GLY A 1 253 ? 7.356 -15.291 15.039 1.00 90.50 253 GLY A CA 1
ATOM 2097 C C . GLY A 1 253 ? 7.693 -16.105 13.784 1.00 90.50 253 GLY A C 1
ATOM 2098 O O . GLY A 1 253 ? 8.223 -15.558 12.813 1.00 90.50 253 GLY A O 1
ATOM 2099 N N . GLN A 1 254 ? 7.359 -17.400 13.771 1.00 94.12 254 GLN A N 1
ATOM 2100 C CA . GLN A 1 254 ? 7.545 -18.263 12.599 1.00 94.12 254 GLN A CA 1
ATOM 2101 C C . GLN A 1 254 ? 6.623 -17.866 11.439 1.00 94.12 254 GLN A C 1
ATOM 2103 O O . GLN A 1 254 ? 7.095 -17.756 10.304 1.00 94.12 254 GLN A O 1
ATOM 2108 N N . LEU A 1 255 ? 5.346 -17.592 11.723 1.00 94.12 255 LEU A N 1
ATOM 2109 C CA . LEU A 1 255 ? 4.376 -17.130 10.731 1.00 94.12 255 LEU A CA 1
ATOM 2110 C C . LEU A 1 255 ? 4.820 -15.802 10.109 1.00 94.12 255 LEU A C 1
ATOM 2112 O O . LEU A 1 255 ? 4.912 -15.697 8.890 1.00 94.12 255 LEU A O 1
ATOM 2116 N N . LEU A 1 256 ? 5.191 -14.816 10.930 1.00 92.19 256 LEU A N 1
ATOM 2117 C CA . LEU A 1 256 ? 5.637 -13.504 10.458 1.00 92.19 256 LEU A CA 1
ATOM 2118 C C . LEU A 1 256 ? 6.873 -13.604 9.553 1.00 92.19 256 LEU A C 1
ATOM 2120 O O . LEU A 1 256 ? 6.950 -12.943 8.516 1.00 92.19 256 LEU A O 1
ATOM 2124 N N . LYS A 1 257 ? 7.827 -14.476 9.895 1.00 92.81 257 LYS A N 1
ATOM 2125 C CA . LYS A 1 257 ? 8.985 -14.750 9.036 1.00 92.81 257 LYS A CA 1
ATOM 2126 C C . LYS A 1 257 ? 8.563 -15.336 7.684 1.00 92.81 257 LYS A C 1
ATOM 2128 O O . LYS A 1 257 ? 9.095 -14.912 6.658 1.00 92.81 257 LYS A O 1
ATOM 2133 N N . ALA A 1 258 ? 7.617 -16.275 7.673 1.00 92.25 258 ALA A N 1
ATOM 2134 C CA . ALA A 1 258 ? 7.076 -16.853 6.445 1.00 92.25 258 ALA A CA 1
ATOM 2135 C C . ALA A 1 258 ? 6.375 -15.800 5.568 1.00 92.25 258 ALA A C 1
ATOM 2137 O O . ALA A 1 258 ? 6.572 -15.802 4.349 1.00 92.25 258 ALA A O 1
ATOM 2138 N N . GLU A 1 259 ? 5.628 -14.867 6.170 1.00 91.31 259 GLU A N 1
ATOM 2139 C CA . GLU A 1 259 ? 4.964 -13.774 5.446 1.00 91.31 259 GLU A CA 1
ATOM 2140 C C . GLU A 1 259 ? 5.957 -12.833 4.765 1.00 91.31 259 GLU A C 1
ATOM 2142 O O . GLU A 1 259 ? 5.809 -12.537 3.576 1.00 91.31 259 GLU A O 1
ATOM 2147 N N . ILE A 1 260 ? 6.997 -12.407 5.490 1.00 87.06 260 ILE A N 1
ATOM 2148 C CA . ILE A 1 260 ? 8.054 -11.545 4.945 1.00 87.06 260 ILE A CA 1
ATOM 2149 C C . ILE A 1 260 ? 8.739 -12.239 3.764 1.00 87.06 260 ILE A C 1
ATOM 2151 O O . ILE A 1 260 ? 8.883 -11.651 2.692 1.00 87.06 260 ILE A O 1
ATOM 2155 N N . GLN A 1 261 ? 9.104 -13.514 3.921 1.00 88.56 261 GLN A N 1
ATOM 2156 C CA . GLN A 1 261 ? 9.760 -14.266 2.853 1.00 88.56 261 GLN A CA 1
ATOM 2157 C C . GLN A 1 261 ? 8.876 -14.426 1.607 1.00 88.56 261 GLN A C 1
ATOM 2159 O O . GLN A 1 261 ? 9.415 -14.421 0.495 1.00 88.56 261 GLN A O 1
ATOM 2164 N N . ASN A 1 262 ? 7.553 -14.556 1.773 1.00 88.06 262 ASN A N 1
ATOM 2165 C CA . ASN A 1 262 ? 6.608 -14.591 0.655 1.00 88.06 262 ASN A CA 1
ATOM 2166 C C . ASN A 1 262 ? 6.579 -13.249 -0.084 1.00 88.06 262 ASN A C 1
ATOM 2168 O O . ASN A 1 262 ? 6.650 -13.204 -1.308 1.00 88.06 262 ASN A O 1
ATOM 2172 N N . GLN A 1 263 ? 6.502 -12.139 0.656 1.00 84.62 263 GLN A N 1
ATOM 2173 C CA . GLN A 1 263 ? 6.464 -10.796 0.071 1.00 84.62 263 GLN A CA 1
ATOM 2174 C C . GLN A 1 263 ? 7.735 -10.484 -0.727 1.00 84.62 263 GLN A C 1
ATOM 2176 O O . GLN A 1 263 ? 7.643 -10.054 -1.876 1.00 84.62 263 GLN A O 1
ATOM 2181 N N . GLU A 1 264 ? 8.914 -10.771 -0.168 1.00 82.00 264 GLU A N 1
ATOM 2182 C CA . GLU A 1 264 ? 10.201 -10.629 -0.868 1.00 82.00 264 GLU A CA 1
ATOM 2183 C C . GLU A 1 264 ? 10.227 -11.409 -2.191 1.00 82.00 264 GLU A C 1
ATOM 2185 O O . GLU A 1 264 ? 10.747 -10.941 -3.210 1.00 82.00 264 GLU A O 1
ATOM 2190 N N . LEU A 1 265 ? 9.644 -12.609 -2.190 1.00 80.38 265 LEU A N 1
ATOM 2191 C CA . LEU A 1 265 ? 9.554 -13.455 -3.371 1.00 80.38 265 LEU A CA 1
ATOM 2192 C C . LEU A 1 265 ? 8.573 -12.943 -4.414 1.00 80.38 265 LEU A C 1
ATOM 2194 O O . LEU A 1 265 ? 8.877 -13.014 -5.607 1.00 80.38 265 LEU A O 1
ATOM 2198 N N . LYS A 1 266 ? 7.418 -12.422 -3.992 1.00 79.00 266 LYS A N 1
ATOM 2199 C CA . LYS A 1 266 ? 6.452 -11.798 -4.903 1.00 79.00 266 LYS A CA 1
ATOM 2200 C C . LYS A 1 266 ? 7.092 -10.638 -5.646 1.00 79.00 266 LYS A C 1
ATOM 2202 O O . LYS A 1 266 ? 7.059 -10.640 -6.871 1.00 79.00 266 LYS A O 1
ATOM 2207 N N . ILE A 1 267 ? 7.782 -9.756 -4.923 1.00 74.06 267 ILE A N 1
ATOM 2208 C CA . ILE A 1 267 ? 8.529 -8.639 -5.513 1.00 74.06 267 ILE A CA 1
ATOM 2209 C C . ILE A 1 267 ? 9.568 -9.164 -6.513 1.00 74.06 267 ILE A C 1
ATOM 2211 O O . ILE A 1 267 ? 9.601 -8.731 -7.658 1.00 74.06 267 ILE A O 1
ATOM 2215 N N . SER A 1 268 ? 10.367 -10.161 -6.120 1.00 68.75 268 SER A N 1
ATOM 2216 C CA . SER A 1 268 ? 11.423 -10.718 -6.981 1.00 68.75 268 SER A CA 1
ATOM 2217 C C . SER A 1 268 ? 10.898 -11.413 -8.246 1.00 68.75 268 SER A C 1
ATOM 2219 O O . SER A 1 268 ? 11.630 -11.528 -9.227 1.00 68.75 268 SER A O 1
ATOM 2221 N N . THR A 1 269 ? 9.657 -11.910 -8.228 1.00 72.12 269 THR A N 1
ATOM 2222 C CA . THR A 1 269 ? 9.045 -12.623 -9.363 1.00 72.12 269 THR A CA 1
ATOM 2223 C C . THR A 1 269 ? 8.159 -11.749 -10.236 1.00 72.12 269 THR A C 1
ATOM 2225 O O . THR A 1 269 ? 8.067 -12.007 -11.429 1.00 72.12 269 THR A O 1
ATOM 2228 N N . GLU A 1 270 ? 7.602 -10.665 -9.699 1.00 67.44 270 GLU A N 1
ATOM 2229 C CA . GLU A 1 270 ? 6.985 -9.587 -10.489 1.00 67.44 270 GLU A CA 1
ATOM 2230 C C . GLU A 1 270 ? 8.012 -8.826 -11.345 1.00 67.44 270 GLU A C 1
ATOM 2232 O O . GLU A 1 270 ? 7.651 -8.144 -12.299 1.00 67.44 270 GLU A O 1
ATOM 2237 N N . GLU A 1 271 ? 9.303 -8.968 -11.040 1.00 62.31 271 GLU A N 1
ATOM 2238 C CA . GLU A 1 271 ? 10.411 -8.426 -11.830 1.00 62.31 271 GLU A CA 1
ATOM 2239 C C . GLU A 1 271 ? 10.896 -9.337 -12.972 1.00 62.31 271 GLU A C 1
ATOM 2241 O O . GLU A 1 271 ? 11.866 -8.986 -13.647 1.00 62.31 271 GLU A O 1
ATOM 2246 N N . LEU A 1 272 ? 10.284 -10.504 -13.196 1.00 66.56 272 LEU A N 1
ATOM 2247 C CA . LEU A 1 272 ? 10.665 -11.386 -14.304 1.00 66.56 272 LEU A CA 1
ATOM 2248 C C . LEU A 1 272 ? 10.075 -10.884 -15.634 1.00 66.56 272 LEU A C 1
ATOM 2250 O O . LEU A 1 272 ? 8.907 -10.516 -15.709 1.00 66.56 272 LEU A O 1
ATOM 2254 N N . ASP A 1 273 ? 10.897 -10.877 -16.690 1.00 62.41 273 ASP A N 1
ATOM 2255 C CA . ASP A 1 273 ? 10.528 -10.366 -18.024 1.00 62.41 273 ASP A CA 1
ATOM 2256 C C . ASP A 1 273 ? 9.492 -11.247 -18.762 1.00 62.41 273 ASP A C 1
ATOM 2258 O O . ASP A 1 273 ? 8.846 -10.763 -19.695 1.00 62.41 273 ASP A O 1
ATOM 2262 N N . ASP A 1 274 ? 9.331 -12.507 -18.334 1.00 65.94 274 ASP A N 1
ATOM 2263 C CA . ASP A 1 274 ? 8.426 -13.517 -18.896 1.00 65.94 274 ASP A CA 1
ATOM 2264 C C . ASP A 1 274 ? 7.674 -14.267 -17.772 1.00 65.94 274 ASP A C 1
ATOM 2266 O O . ASP A 1 274 ? 8.182 -14.421 -16.658 1.00 65.94 274 ASP A O 1
ATOM 2270 N N . GLU A 1 275 ? 6.471 -14.769 -18.075 1.00 65.94 275 GLU A N 1
ATOM 2271 C CA . GLU A 1 275 ? 5.678 -15.606 -17.163 1.00 65.94 275 GLU A CA 1
ATOM 2272 C C . GLU A 1 275 ? 5.969 -17.098 -17.401 1.00 65.94 275 GLU A C 1
ATOM 2274 O O . GLU A 1 275 ? 5.705 -17.626 -18.481 1.00 65.94 275 GLU A O 1
ATOM 2279 N N . ASP A 1 276 ? 6.477 -17.797 -16.382 1.00 78.88 276 ASP A N 1
ATOM 2280 C CA . ASP A 1 276 ? 6.537 -19.264 -16.355 1.00 78.88 276 ASP A CA 1
ATOM 2281 C C . ASP A 1 276 ? 5.323 -19.811 -15.599 1.00 78.88 276 ASP A C 1
ATOM 2283 O O . ASP A 1 276 ? 5.122 -19.501 -14.422 1.00 78.88 276 ASP A O 1
ATOM 2287 N N . GLU A 1 277 ? 4.518 -20.649 -16.255 1.00 79.12 277 GLU A N 1
ATOM 2288 C CA . GLU A 1 277 ? 3.323 -21.254 -15.645 1.00 79.12 277 GLU A CA 1
ATOM 2289 C C . GLU A 1 277 ? 3.670 -22.115 -14.421 1.00 79.12 277 GLU A C 1
ATOM 2291 O O . GLU A 1 277 ? 2.910 -22.167 -13.452 1.00 79.12 277 GLU A O 1
ATOM 2296 N N . SER A 1 278 ? 4.850 -22.743 -14.403 1.00 80.25 278 SER A N 1
ATOM 2297 C CA . SER A 1 278 ? 5.312 -23.506 -13.242 1.00 80.25 278 SER A CA 1
ATOM 2298 C C . SER A 1 278 ? 5.605 -22.574 -12.054 1.00 80.25 278 SER A C 1
ATOM 2300 O O . SER A 1 278 ? 5.091 -22.817 -10.963 1.00 80.25 278 SER A O 1
ATOM 2302 N N . ILE A 1 279 ? 6.306 -21.451 -12.254 1.00 83.12 279 ILE A N 1
ATOM 2303 C CA . ILE A 1 279 ? 6.505 -20.420 -11.217 1.00 83.12 279 ILE A CA 1
ATOM 2304 C C . ILE A 1 279 ? 5.157 -19.842 -10.764 1.00 83.12 279 ILE A C 1
ATOM 2306 O O . ILE A 1 279 ? 4.902 -19.744 -9.566 1.00 83.12 279 ILE A O 1
ATOM 2310 N N . LYS A 1 280 ? 4.249 -19.519 -11.688 1.00 82.19 280 LYS A N 1
ATOM 2311 C CA . LYS A 1 280 ? 2.920 -18.978 -11.362 1.00 82.19 280 LYS A CA 1
ATOM 2312 C C . LYS A 1 280 ? 2.095 -19.945 -10.512 1.00 82.19 280 LYS A C 1
ATOM 2314 O O . LYS A 1 280 ? 1.541 -19.541 -9.491 1.00 82.19 280 LYS A O 1
ATOM 2319 N N . SER A 1 281 ? 2.071 -21.224 -10.883 1.00 84.50 281 SER A N 1
ATOM 2320 C CA . SER A 1 281 ? 1.380 -22.266 -10.116 1.00 84.50 281 SER A CA 1
ATOM 2321 C C . SER A 1 281 ? 1.970 -22.439 -8.711 1.00 84.50 281 SER A C 1
ATOM 2323 O O . SER A 1 281 ? 1.224 -22.529 -7.737 1.00 84.50 281 SER A O 1
ATOM 2325 N N . MET A 1 282 ? 3.299 -22.383 -8.571 1.00 85.00 282 MET A N 1
ATOM 2326 C CA . MET A 1 282 ? 3.959 -22.455 -7.268 1.00 85.00 282 MET A CA 1
ATOM 2327 C C . MET A 1 282 ? 3.696 -21.220 -6.399 1.00 85.00 282 MET A C 1
ATOM 2329 O O . MET A 1 282 ? 3.536 -21.370 -5.192 1.00 85.00 282 MET A O 1
ATOM 2333 N N . LYS A 1 283 ? 3.596 -20.018 -6.987 1.00 85.81 283 LYS A N 1
ATOM 2334 C CA . LYS A 1 283 ? 3.204 -18.791 -6.265 1.00 85.81 283 LYS A CA 1
ATOM 2335 C C . LYS A 1 283 ? 1.818 -18.951 -5.639 1.00 85.81 283 LYS A C 1
ATOM 2337 O O . LYS A 1 283 ? 1.638 -18.636 -4.467 1.00 85.81 283 LYS A O 1
ATOM 2342 N N . VAL A 1 284 ? 0.858 -19.480 -6.402 1.00 87.94 284 VAL A N 1
ATOM 2343 C CA . VAL A 1 284 ? -0.501 -19.755 -5.906 1.00 87.94 284 VAL A CA 1
ATOM 2344 C C . VAL A 1 284 ? -0.485 -20.826 -4.811 1.00 87.94 284 VAL A C 1
ATOM 2346 O O . VAL A 1 284 ? -1.138 -20.642 -3.788 1.00 87.94 284 VAL A O 1
ATOM 2349 N N . SER A 1 285 ? 0.293 -21.903 -4.981 1.00 89.12 285 SER A N 1
ATOM 2350 C CA . SER A 1 285 ? 0.452 -22.950 -3.956 1.00 89.12 285 SER A CA 1
ATOM 2351 C C . SER A 1 285 ? 1.000 -22.389 -2.642 1.00 89.12 285 SER A C 1
ATOM 2353 O O . SER A 1 285 ? 0.431 -22.640 -1.586 1.00 89.12 285 SER A O 1
ATOM 2355 N N . LEU A 1 286 ? 2.062 -21.576 -2.701 1.00 91.00 286 LEU A N 1
ATOM 2356 C CA . LEU A 1 286 ? 2.668 -20.955 -1.519 1.00 91.00 286 LEU A CA 1
ATOM 2357 C C . LEU A 1 286 ? 1.703 -20.010 -0.796 1.00 91.00 286 LEU A C 1
ATOM 2359 O O . LEU A 1 286 ? 1.684 -19.977 0.433 1.00 91.00 286 LEU A O 1
ATOM 2363 N N . ASP A 1 287 ? 0.888 -19.259 -1.539 1.00 90.00 287 ASP A N 1
ATOM 2364 C CA . ASP A 1 287 ? -0.137 -18.397 -0.948 1.00 90.00 287 ASP A CA 1
ATOM 2365 C C . ASP A 1 287 ? -1.216 -19.205 -0.208 1.00 90.00 287 ASP A C 1
ATOM 2367 O O . ASP A 1 287 ? -1.676 -18.785 0.857 1.00 90.00 287 ASP A O 1
ATOM 2371 N N . GLU A 1 288 ? -1.597 -20.370 -0.732 1.00 91.62 288 GLU A N 1
ATOM 2372 C CA . GLU A 1 288 ? -2.572 -21.259 -0.093 1.00 91.62 288 GLU A CA 1
ATOM 2373 C C . GLU A 1 288 ? -1.985 -21.990 1.129 1.00 91.62 288 GLU A C 1
ATOM 2375 O O . GLU A 1 288 ? -2.630 -22.095 2.176 1.00 91.62 288 GLU A O 1
ATOM 2380 N N . GLU A 1 289 ? -0.722 -22.411 1.057 1.00 92.19 289 GLU A N 1
ATOM 2381 C CA . GLU A 1 289 ? 0.022 -22.956 2.201 1.00 92.19 289 GLU A CA 1
ATOM 2382 C C . GLU A 1 289 ? 0.142 -21.922 3.332 1.00 92.19 289 GLU A C 1
ATOM 2384 O O . GLU A 1 289 ? -0.078 -22.241 4.502 1.00 92.19 289 GLU A O 1
ATOM 2389 N N . LEU A 1 290 ? 0.407 -20.656 2.996 1.00 92.69 290 LEU A N 1
ATOM 2390 C CA . LEU A 1 290 ? 0.490 -19.571 3.974 1.00 92.69 290 LEU A CA 1
ATOM 2391 C C . LEU A 1 290 ? -0.873 -19.249 4.609 1.00 92.69 290 LEU A C 1
ATOM 2393 O O . LEU A 1 290 ? -0.946 -18.956 5.802 1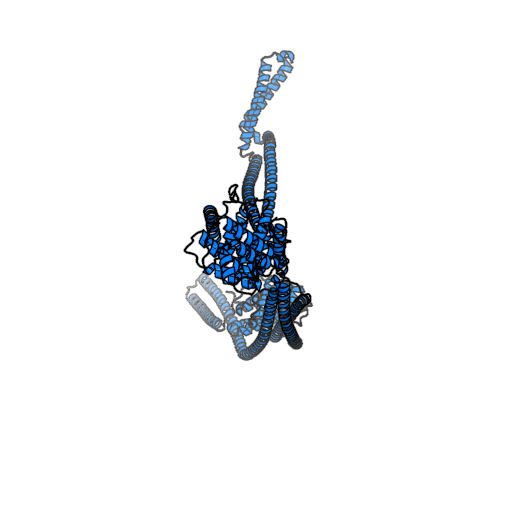.00 92.69 290 LEU A O 1
ATOM 2397 N N . ARG A 1 291 ? -1.974 -19.351 3.852 1.00 92.81 291 ARG A N 1
ATOM 2398 C CA . ARG A 1 291 ? -3.335 -19.280 4.418 1.00 92.81 291 ARG A CA 1
ATOM 2399 C C . ARG A 1 291 ? -3.610 -20.425 5.386 1.00 92.81 291 ARG A C 1
ATOM 2401 O O . ARG A 1 291 ? -4.172 -20.190 6.452 1.00 92.81 291 ARG A O 1
ATOM 2408 N N . THR A 1 292 ? -3.175 -21.633 5.043 1.00 92.25 292 THR A N 1
ATOM 2409 C CA . THR A 1 292 ? -3.318 -22.812 5.908 1.00 92.25 292 THR A CA 1
ATOM 2410 C C . THR A 1 292 ? -2.540 -22.629 7.217 1.00 92.25 292 THR A C 1
ATOM 2412 O O . THR A 1 292 ? -3.061 -22.913 8.294 1.00 92.25 292 THR A O 1
ATOM 2415 N N . LEU A 1 293 ? -1.333 -22.057 7.150 1.00 92.94 293 LEU A N 1
ATOM 2416 C CA . LEU A 1 293 ? -0.539 -21.682 8.325 1.00 92.94 293 LEU A CA 1
ATOM 2417 C C . LEU A 1 293 ? -1.232 -20.648 9.219 1.00 92.94 293 LEU A C 1
ATOM 2419 O O . LEU A 1 293 ? -1.247 -20.814 10.440 1.00 92.94 293 LEU A O 1
ATOM 2423 N N . ARG A 1 294 ? -1.827 -19.602 8.628 1.00 93.00 294 ARG A N 1
ATOM 2424 C CA . ARG A 1 294 ? -2.611 -18.603 9.376 1.00 93.00 294 ARG A CA 1
ATOM 2425 C C . ARG A 1 294 ? -3.779 -19.250 10.108 1.00 93.00 294 ARG A C 1
ATOM 2427 O O . ARG A 1 294 ? -3.947 -19.013 11.297 1.00 93.00 294 ARG A O 1
ATOM 2434 N N . HIS A 1 295 ? -4.528 -20.113 9.426 1.00 93.06 295 HIS A N 1
ATOM 2435 C CA . HIS A 1 295 ? -5.658 -20.810 10.032 1.00 93.06 295 HIS A CA 1
ATOM 2436 C C . HIS A 1 295 ? -5.217 -21.722 11.189 1.00 93.06 295 HIS A C 1
ATOM 2438 O O . HIS A 1 295 ? -5.877 -21.758 12.226 1.00 93.06 295 HIS A O 1
ATOM 2444 N N . ALA A 1 296 ? -4.109 -22.455 11.047 1.00 91.81 296 ALA A N 1
ATOM 2445 C CA . ALA A 1 296 ? -3.581 -23.290 12.130 1.00 91.81 296 ALA A CA 1
ATOM 2446 C C . ALA A 1 296 ? -3.179 -22.443 13.354 1.00 91.81 296 ALA A C 1
ATOM 2448 O O . ALA A 1 296 ? -3.518 -22.781 14.487 1.00 91.81 296 ALA A O 1
ATOM 2449 N N . TYR A 1 297 ? -2.531 -21.294 13.129 1.00 94.06 297 TYR A N 1
ATOM 2450 C CA . TYR A 1 297 ? -2.202 -20.347 14.196 1.00 94.06 297 TYR A CA 1
ATOM 2451 C C . TYR A 1 297 ? -3.450 -19.765 14.880 1.00 94.06 297 TYR A C 1
ATOM 2453 O O . TYR A 1 297 ? -3.516 -19.728 16.107 1.00 94.06 297 TYR A O 1
ATOM 2461 N N . GLU A 1 298 ? -4.451 -19.337 14.108 1.00 93.00 298 GLU A N 1
ATOM 2462 C CA . GLU A 1 298 ? -5.722 -18.822 14.635 1.00 93.00 298 GLU A CA 1
ATOM 2463 C C . GLU A 1 298 ? -6.476 -19.890 15.444 1.00 93.00 298 GLU A C 1
ATOM 2465 O O . GLU A 1 298 ? -7.006 -19.593 16.515 1.00 93.00 298 GLU A O 1
ATOM 2470 N N . SER A 1 299 ? -6.478 -21.146 14.981 1.00 92.94 299 SER A N 1
ATOM 2471 C CA . SER A 1 299 ? -7.041 -22.286 15.721 1.00 92.94 299 SER A CA 1
ATOM 2472 C C . SER A 1 299 ? -6.334 -22.470 17.069 1.00 92.94 299 SER A C 1
ATOM 2474 O O . SER A 1 299 ? -6.983 -22.516 18.118 1.00 92.94 299 SER A O 1
ATOM 2476 N N . LEU A 1 300 ? -4.996 -22.483 17.064 1.00 92.25 300 LEU A N 1
ATOM 2477 C CA . LEU A 1 300 ? -4.173 -22.613 18.268 1.00 92.25 300 LEU A CA 1
ATOM 2478 C C . LEU A 1 300 ? -4.409 -21.464 19.262 1.00 92.25 300 LEU A C 1
ATOM 2480 O O . LEU A 1 300 ? -4.515 -21.700 20.470 1.00 92.25 300 LEU A O 1
ATOM 2484 N N . LEU A 1 301 ? -4.528 -20.231 18.763 1.00 90.56 301 LEU A N 1
ATOM 2485 C CA . LEU A 1 301 ? -4.847 -19.045 19.558 1.00 90.56 301 LEU A CA 1
ATOM 2486 C C . LEU A 1 301 ? -6.199 -19.205 20.265 1.00 90.56 301 LEU A C 1
ATOM 2488 O O . LEU A 1 301 ? -6.264 -19.101 21.490 1.00 90.56 301 LEU A O 1
ATOM 2492 N N . ASN A 1 302 ? -7.249 -19.531 19.511 1.00 89.62 302 ASN A N 1
ATOM 2493 C CA . ASN A 1 302 ? -8.602 -19.693 20.045 1.00 89.62 302 ASN A CA 1
ATOM 2494 C C . ASN A 1 302 ? -8.676 -20.813 21.097 1.00 89.62 302 ASN A C 1
ATOM 2496 O O . ASN A 1 302 ? -9.269 -20.629 22.160 1.00 89.62 302 ASN A O 1
ATOM 2500 N N . LEU A 1 303 ? -8.035 -21.959 20.840 1.00 91.56 303 LEU A N 1
ATOM 2501 C CA . LEU A 1 303 ? -7.981 -23.073 21.794 1.00 91.56 303 LEU A CA 1
ATOM 2502 C C . LEU A 1 303 ? -7.233 -22.700 23.078 1.00 91.56 303 LEU A C 1
ATOM 2504 O O . LEU A 1 303 ? -7.633 -23.108 24.168 1.00 91.56 303 LEU A O 1
ATOM 2508 N N . THR A 1 304 ? -6.162 -21.913 22.965 1.00 89.19 304 THR A N 1
ATOM 2509 C CA . THR A 1 304 ? -5.394 -21.434 24.120 1.00 89.19 304 THR A CA 1
ATOM 2510 C C . THR A 1 304 ? -6.218 -20.475 24.980 1.00 89.19 304 THR A C 1
ATOM 2512 O O . THR A 1 304 ? -6.215 -20.583 26.208 1.00 89.19 304 THR A O 1
ATOM 2515 N N . GLU A 1 305 ? -6.971 -19.564 24.360 1.00 85.75 305 GLU A N 1
ATOM 2516 C CA . GLU A 1 305 ? -7.900 -18.685 25.075 1.00 85.75 305 GLU A CA 1
ATOM 2517 C C . GLU A 1 305 ? -9.017 -19.481 25.763 1.00 85.75 305 GLU A C 1
ATOM 2519 O O . GLU A 1 305 ? -9.334 -19.231 26.930 1.00 85.75 305 GLU A O 1
ATOM 2524 N N . GLU A 1 306 ? -9.587 -20.482 25.085 1.00 87.69 306 GLU A N 1
ATOM 2525 C CA . GLU A 1 306 ? -10.600 -21.372 25.661 1.00 87.69 306 GLU A CA 1
ATOM 2526 C C . GLU A 1 306 ? -10.050 -22.142 26.873 1.00 87.69 306 GLU A C 1
ATOM 2528 O O . GLU A 1 306 ? -10.681 -22.165 27.936 1.00 87.69 306 GLU A O 1
ATOM 2533 N N . TYR A 1 307 ? -8.846 -22.710 26.746 1.00 90.38 307 TYR A N 1
ATOM 2534 C CA . TYR A 1 307 ? -8.152 -23.403 27.828 1.00 90.38 307 TYR A CA 1
ATOM 2535 C C . TYR A 1 307 ? -7.952 -22.494 29.042 1.00 90.38 307 TYR A C 1
ATOM 2537 O O . TYR A 1 307 ? -8.303 -22.877 30.163 1.00 90.38 307 TYR A O 1
ATOM 2545 N N . ASN A 1 308 ? -7.446 -21.277 28.826 1.00 86.50 308 ASN A N 1
ATOM 2546 C CA . ASN A 1 308 ? -7.200 -20.322 29.903 1.00 86.50 308 ASN A CA 1
ATOM 2547 C C . ASN A 1 308 ? -8.504 -19.966 30.633 1.00 86.50 308 ASN A C 1
ATOM 2549 O O . ASN A 1 308 ? -8.573 -20.061 31.859 1.00 86.50 308 ASN A O 1
ATOM 2553 N N . ASN A 1 309 ? -9.575 -19.677 29.890 1.00 85.12 309 ASN A N 1
ATOM 2554 C CA . ASN A 1 309 ? -10.892 -19.384 30.459 1.00 85.12 309 ASN A CA 1
ATOM 2555 C C . ASN A 1 309 ? -11.454 -20.548 31.298 1.00 85.12 309 ASN A C 1
ATOM 2557 O O . ASN A 1 309 ? -12.083 -20.329 32.341 1.00 85.12 309 ASN A O 1
ATOM 2561 N N . ILE A 1 310 ? -11.249 -21.794 30.859 1.00 88.06 310 ILE A N 1
ATOM 2562 C CA . ILE A 1 310 ? -11.677 -22.992 31.594 1.00 88.06 310 ILE A CA 1
ATOM 2563 C C . ILE A 1 310 ? -10.877 -23.157 32.884 1.00 88.06 310 ILE A C 1
ATOM 2565 O O . ILE A 1 310 ? -11.480 -23.345 33.939 1.00 88.06 310 ILE A O 1
ATOM 2569 N N . VAL A 1 311 ? -9.547 -23.048 32.820 1.00 88.00 311 VAL A N 1
ATOM 2570 C CA . VAL A 1 311 ? -8.667 -23.149 33.995 1.00 88.00 311 VAL A CA 1
ATOM 2571 C C . VAL A 1 311 ? -9.042 -22.112 35.047 1.00 88.00 311 VAL A C 1
ATOM 2573 O O . VAL A 1 311 ? -9.195 -22.460 36.218 1.00 88.00 311 VAL A O 1
ATOM 2576 N N . GLU A 1 312 ? -9.265 -20.864 34.634 1.00 85.88 312 GLU A N 1
ATOM 2577 C CA . GLU A 1 312 ? -9.717 -19.822 35.550 1.00 85.88 312 GLU A CA 1
ATOM 2578 C C . GLU A 1 312 ? -11.060 -20.182 36.202 1.00 85.88 312 GLU A C 1
ATOM 2580 O O . GLU A 1 312 ? -11.198 -20.112 37.420 1.00 85.88 312 GLU A O 1
ATOM 2585 N N . THR A 1 313 ? -12.049 -20.616 35.413 1.00 86.50 313 THR A N 1
ATOM 2586 C CA . THR A 1 313 ? -13.383 -20.963 35.938 1.00 86.50 313 THR A CA 1
ATOM 2587 C C . THR A 1 313 ? -13.316 -22.139 36.923 1.00 86.50 313 THR A C 1
ATOM 2589 O O . THR A 1 313 ? -14.020 -22.147 37.933 1.00 86.50 313 THR A O 1
ATOM 2592 N N . ILE A 1 314 ? -12.449 -23.130 36.681 1.00 87.31 314 ILE A N 1
ATOM 2593 C CA . ILE A 1 314 ? -12.230 -24.254 37.607 1.00 87.31 314 ILE A CA 1
ATOM 2594 C C . ILE A 1 314 ? -11.715 -23.749 38.961 1.00 87.31 314 ILE A C 1
ATOM 2596 O O . ILE A 1 314 ? -12.193 -24.193 40.010 1.00 87.31 314 ILE A O 1
ATOM 2600 N N . GLU A 1 315 ? -10.767 -22.811 38.961 1.00 84.81 315 GLU A N 1
ATOM 2601 C CA . GLU A 1 315 ? -10.177 -22.314 40.204 1.00 84.81 315 GLU A CA 1
ATOM 2602 C C . GLU A 1 315 ? -11.110 -21.348 40.954 1.00 84.81 315 GLU A C 1
ATOM 2604 O O . GLU A 1 315 ? -11.195 -21.369 42.193 1.00 84.81 315 GLU A O 1
ATOM 2609 N N . PHE A 1 316 ? -11.872 -20.538 40.215 1.00 83.06 316 PHE A N 1
ATOM 2610 C CA . PHE A 1 316 ? -12.739 -19.514 40.792 1.00 83.06 316 PHE A CA 1
ATOM 2611 C C . PHE A 1 316 ? -14.176 -19.969 41.078 1.00 83.06 316 PHE A C 1
ATOM 2613 O O . PHE A 1 316 ? -14.855 -19.320 41.865 1.00 83.06 316 PHE A O 1
ATOM 2620 N N . SER A 1 317 ? -14.619 -21.134 40.610 1.00 84.50 317 SER A N 1
ATOM 2621 C CA . SER A 1 317 ? -15.961 -21.627 40.939 1.00 84.50 317 SER A CA 1
ATOM 2622 C C . SER A 1 317 ? -16.085 -22.161 42.382 1.00 84.50 317 SER A C 1
ATOM 2624 O O . SER A 1 317 ? -15.125 -22.665 42.986 1.00 84.50 317 SER A O 1
ATOM 2626 N N . TYR A 1 318 ? -17.293 -22.078 42.950 1.00 82.25 318 TYR A N 1
ATOM 2627 C CA . TYR A 1 318 ? -17.694 -22.795 44.172 1.00 82.25 318 TYR A CA 1
ATOM 2628 C C . TYR A 1 318 ? -18.330 -24.168 43.889 1.00 82.25 318 TYR A C 1
ATOM 2630 O O . TYR A 1 318 ? -18.418 -24.991 44.797 1.00 82.25 318 TYR A O 1
ATOM 2638 N N . ASP A 1 319 ? -18.722 -24.437 42.645 1.00 85.00 319 ASP A N 1
ATOM 2639 C CA . ASP A 1 319 ? -19.403 -25.664 42.231 1.00 85.00 319 ASP A CA 1
ATOM 2640 C C . ASP A 1 319 ? -18.395 -26.790 41.938 1.00 85.00 319 ASP A C 1
ATOM 2642 O O . ASP A 1 319 ? -17.544 -26.674 41.054 1.00 85.00 319 ASP A O 1
ATOM 2646 N N . ASN A 1 320 ? -18.474 -27.886 42.697 1.00 86.00 320 ASN A N 1
ATOM 2647 C CA . ASN A 1 320 ? -17.573 -29.031 42.554 1.00 86.00 320 ASN A CA 1
ATOM 2648 C C . ASN A 1 320 ? -17.942 -29.966 41.392 1.00 86.00 320 ASN A C 1
ATOM 2650 O O . ASN A 1 320 ? -17.058 -30.670 40.900 1.00 86.00 320 ASN A O 1
ATOM 2654 N N . GLU A 1 321 ? -19.204 -30.010 40.965 1.00 86.25 321 GLU A N 1
ATOM 2655 C CA . GLU A 1 321 ? -19.629 -30.824 39.821 1.00 86.25 321 GLU A CA 1
ATOM 2656 C C . GLU A 1 321 ? -19.165 -30.170 38.524 1.00 86.25 321 GLU A C 1
ATOM 2658 O O . GLU A 1 321 ? -18.460 -30.806 37.737 1.00 86.25 321 GLU A O 1
ATOM 2663 N N . LEU A 1 322 ? -19.392 -28.860 38.391 1.00 88.75 322 LEU A N 1
ATOM 2664 C CA . LEU A 1 322 ? -18.849 -28.062 37.294 1.00 88.75 322 LEU A CA 1
ATOM 2665 C C . LEU A 1 322 ? -17.333 -28.231 37.163 1.00 88.75 322 LEU A C 1
ATOM 2667 O O . LEU A 1 322 ? -16.820 -28.398 36.059 1.00 88.75 322 LEU A O 1
ATOM 2671 N N . LYS A 1 323 ? -16.595 -28.185 38.279 1.00 90.31 323 LYS A N 1
ATOM 2672 C CA . LYS A 1 323 ? -15.136 -28.363 38.251 1.00 90.31 323 LYS A CA 1
ATOM 2673 C C . LYS A 1 323 ? -14.737 -29.690 37.623 1.00 90.31 323 LYS A C 1
ATOM 2675 O O . LYS A 1 323 ? -13.802 -29.707 36.833 1.00 90.31 323 LYS A O 1
ATOM 2680 N N . LYS A 1 324 ? -15.435 -30.785 37.941 1.00 89.19 324 LYS A N 1
ATOM 2681 C CA . LYS A 1 324 ? -15.150 -32.106 37.357 1.00 89.19 324 LYS A CA 1
ATOM 2682 C C . LYS A 1 324 ? -15.430 -32.130 35.856 1.00 89.19 324 LYS A C 1
ATOM 2684 O O . LYS A 1 324 ? -14.621 -32.666 35.103 1.00 89.19 324 LYS A O 1
ATOM 2689 N N . GLU A 1 325 ? -16.537 -31.534 35.421 1.00 89.00 325 GLU A N 1
ATOM 2690 C CA . GLU A 1 325 ? -16.879 -31.456 33.997 1.00 89.00 325 GLU A CA 1
ATOM 2691 C C . GLU A 1 325 ? -15.884 -30.597 33.208 1.00 89.00 325 GLU A C 1
ATOM 2693 O O . GLU A 1 325 ? -15.398 -30.996 32.146 1.00 89.00 325 GLU A O 1
ATOM 2698 N N . LEU A 1 326 ? -15.530 -29.431 33.748 1.00 91.38 326 LEU A N 1
ATOM 2699 C CA . LEU A 1 326 ? -14.557 -28.530 33.142 1.00 91.38 326 LEU A CA 1
ATOM 2700 C C . LEU A 1 326 ? -13.143 -29.122 33.141 1.00 91.38 326 LEU A C 1
ATOM 2702 O O . LEU A 1 326 ? -12.407 -28.896 32.187 1.00 91.38 326 LEU A O 1
ATOM 2706 N N . GLU A 1 327 ? -12.766 -29.924 34.139 1.00 90.75 327 GLU A N 1
ATOM 2707 C CA . GLU A 1 327 ? -11.474 -30.623 34.169 1.00 90.75 327 GLU A CA 1
ATOM 2708 C C . GLU A 1 327 ? -11.347 -31.627 33.007 1.00 90.75 327 GLU A C 1
ATOM 2710 O O . GLU A 1 327 ? -10.297 -31.715 32.365 1.00 90.75 327 GLU A O 1
ATOM 2715 N N . ALA A 1 328 ? -12.433 -32.333 32.666 1.00 88.75 328 ALA A N 1
ATOM 2716 C CA . ALA A 1 328 ? -12.472 -33.200 31.490 1.00 88.75 328 ALA A CA 1
ATOM 2717 C C . ALA A 1 328 ? -12.351 -32.396 30.180 1.00 88.75 328 ALA A C 1
ATOM 2719 O O . ALA A 1 328 ? -11.564 -32.764 29.301 1.00 88.75 328 ALA A O 1
ATOM 2720 N N . LYS A 1 329 ? -13.067 -31.264 30.066 1.00 91.25 329 LYS A N 1
ATOM 2721 C CA . LYS A 1 329 ? -12.961 -30.352 28.908 1.00 91.25 329 LYS A CA 1
ATOM 2722 C C . LYS A 1 329 ? -11.554 -29.764 28.770 1.00 91.25 329 LYS A C 1
ATOM 2724 O O . LYS A 1 329 ? -11.010 -29.760 27.669 1.00 91.25 329 LYS A O 1
ATOM 2729 N N . LYS A 1 330 ? -10.930 -29.353 29.878 1.00 93.12 330 LYS A N 1
ATOM 2730 C CA . LYS A 1 330 ? -9.553 -28.842 29.929 1.00 93.12 330 LYS A CA 1
ATOM 2731 C C . LYS A 1 330 ? -8.570 -29.835 29.312 1.00 93.12 330 LYS A C 1
ATOM 2733 O O . LYS A 1 330 ? -7.783 -29.463 28.446 1.00 93.12 330 LYS A O 1
ATOM 2738 N N . ASN A 1 331 ? -8.640 -31.101 29.724 1.00 91.25 331 ASN A N 1
ATOM 2739 C CA . ASN A 1 331 ? -7.761 -32.145 29.196 1.00 91.25 331 ASN A CA 1
ATOM 2740 C C . ASN A 1 331 ? -8.005 -32.387 27.698 1.00 91.25 331 ASN A C 1
ATOM 2742 O O . ASN A 1 331 ? -7.051 -32.549 26.941 1.00 91.25 331 ASN A O 1
ATOM 2746 N N . SER A 1 332 ? -9.265 -32.357 27.252 1.00 92.75 332 SER A N 1
ATOM 2747 C CA . SER A 1 332 ? -9.595 -32.464 25.826 1.00 92.75 332 SER A CA 1
ATOM 2748 C C . SER A 1 332 ? -9.020 -31.306 25.005 1.00 92.75 332 SER A C 1
ATOM 2750 O O . SER A 1 332 ? -8.469 -31.547 23.933 1.00 92.75 332 SER A O 1
ATOM 2752 N N . ILE A 1 333 ? -9.110 -30.069 25.498 1.00 92.06 333 ILE A N 1
ATOM 2753 C CA . ILE A 1 333 ? -8.574 -28.893 24.803 1.00 92.06 333 ILE A CA 1
ATOM 2754 C C . ILE A 1 333 ? -7.051 -28.919 24.781 1.00 92.06 333 ILE A C 1
ATOM 2756 O O . ILE A 1 333 ? -6.475 -28.639 23.738 1.00 92.06 333 ILE A O 1
ATOM 2760 N N . GLN A 1 334 ? -6.388 -29.346 25.859 1.00 91.75 334 GLN A N 1
ATOM 2761 C CA . GLN A 1 334 ? -4.931 -29.503 25.854 1.00 91.75 334 GLN A CA 1
ATOM 2762 C C . GLN A 1 334 ? -4.459 -30.471 24.757 1.00 91.75 334 GLN A C 1
ATOM 2764 O O . GLN A 1 334 ? -3.467 -30.210 24.083 1.00 91.75 334 GLN A O 1
ATOM 2769 N N . ILE A 1 335 ? -5.184 -31.575 24.539 1.00 92.62 335 ILE A N 1
ATOM 2770 C CA . ILE A 1 335 ? -4.885 -32.513 23.446 1.00 92.62 335 ILE A CA 1
ATOM 2771 C C . ILE A 1 335 ? -5.060 -31.829 22.082 1.00 92.62 335 ILE A C 1
ATOM 2773 O O . ILE A 1 335 ? -4.225 -32.021 21.202 1.00 92.62 335 ILE A O 1
ATOM 2777 N N . LYS A 1 336 ? -6.107 -31.010 21.911 1.00 93.69 336 LYS A N 1
ATOM 2778 C CA . LYS A 1 336 ? -6.328 -30.242 20.675 1.00 93.69 336 LYS A CA 1
ATOM 2779 C C . LYS A 1 336 ? -5.240 -29.194 20.436 1.00 93.69 336 LYS A C 1
ATOM 2781 O O . LYS A 1 336 ? -4.784 -29.081 19.309 1.00 93.69 336 LYS A O 1
ATOM 2786 N N . ILE A 1 337 ? -4.792 -28.484 21.476 1.00 92.12 337 ILE A N 1
ATOM 2787 C CA . ILE A 1 337 ? -3.670 -27.533 21.397 1.00 92.12 337 ILE A CA 1
ATOM 2788 C C . ILE A 1 337 ? -2.419 -28.252 20.889 1.00 92.12 337 ILE A C 1
ATOM 2790 O O . ILE A 1 337 ? -1.813 -27.811 19.920 1.00 92.12 337 ILE A O 1
ATOM 2794 N N . ASN A 1 338 ? -2.074 -29.398 21.483 1.00 92.19 338 ASN A N 1
ATOM 2795 C CA . ASN A 1 338 ? -0.905 -30.173 21.062 1.00 92.19 338 ASN A CA 1
ATOM 2796 C C . ASN A 1 338 ? -1.038 -30.694 19.618 1.00 92.19 338 ASN A C 1
ATOM 2798 O O . ASN A 1 338 ? -0.047 -30.790 18.898 1.00 92.19 338 ASN A O 1
ATOM 2802 N N . PHE A 1 339 ? -2.255 -31.049 19.195 1.00 92.69 339 PHE A N 1
ATOM 2803 C CA . PHE A 1 339 ? -2.531 -31.464 17.821 1.00 92.69 339 PHE A CA 1
ATOM 2804 C C . PHE A 1 339 ? -2.357 -30.305 16.831 1.00 92.69 339 PHE A C 1
ATOM 2806 O O . PHE A 1 339 ? -1.651 -30.462 15.841 1.00 92.69 339 PHE A O 1
ATOM 2813 N N . GLU A 1 340 ? -2.944 -29.139 17.106 1.00 91.69 340 GLU A N 1
ATOM 2814 C CA . GLU A 1 340 ? -2.833 -27.957 16.240 1.00 91.69 340 GLU A CA 1
ATOM 2815 C C . GLU A 1 340 ? -1.404 -27.400 16.193 1.00 91.69 340 GLU A C 1
ATOM 2817 O O . GLU A 1 340 ? -0.946 -26.972 15.136 1.00 91.69 340 GLU A O 1
ATOM 2822 N N . ASP A 1 341 ? -0.654 -27.473 17.297 1.00 92.81 341 ASP A N 1
ATOM 2823 C CA . ASP A 1 341 ? 0.781 -27.170 17.305 1.00 92.81 341 ASP A CA 1
ATOM 2824 C C . ASP A 1 341 ? 1.551 -28.103 16.353 1.00 92.81 341 ASP A C 1
ATOM 2826 O O . ASP A 1 341 ? 2.340 -27.645 15.524 1.00 92.81 341 ASP A O 1
ATOM 2830 N N . ALA A 1 342 ? 1.280 -29.413 16.394 1.00 93.19 342 ALA A N 1
ATOM 2831 C CA . ALA A 1 342 ? 1.888 -30.364 15.463 1.00 93.19 342 ALA A CA 1
ATOM 2832 C C . ALA A 1 342 ? 1.518 -30.064 13.998 1.00 93.19 342 ALA A C 1
ATOM 2834 O O . ALA A 1 342 ? 2.405 -30.063 13.143 1.00 93.19 342 ALA A O 1
ATOM 2835 N N . VAL A 1 343 ? 0.249 -29.741 13.721 1.00 92.44 343 VAL A N 1
ATOM 2836 C CA . VAL A 1 343 ? -0.228 -29.336 12.386 1.00 92.44 343 VAL A CA 1
ATOM 2837 C C . VAL A 1 343 ? 0.483 -28.068 11.908 1.00 92.44 343 VAL A C 1
ATOM 2839 O O . VAL A 1 343 ? 0.956 -28.016 10.772 1.00 92.44 343 VAL A O 1
ATOM 2842 N N . PHE A 1 344 ? 0.620 -27.053 12.765 1.00 95.38 344 PHE A N 1
ATOM 2843 C CA . PHE A 1 344 ? 1.358 -25.834 12.437 1.00 95.38 344 PHE A CA 1
ATOM 2844 C C . PHE A 1 344 ? 2.824 -26.142 12.098 1.00 95.38 344 PHE A C 1
ATOM 2846 O O . PHE A 1 344 ? 3.339 -25.672 11.081 1.00 95.38 344 PHE A O 1
ATOM 2853 N N . ASN A 1 345 ? 3.485 -26.970 12.914 1.00 93.50 345 ASN A N 1
ATOM 2854 C CA . ASN A 1 345 ? 4.882 -27.355 12.712 1.00 93.50 345 ASN A CA 1
ATOM 2855 C C . ASN A 1 345 ? 5.089 -28.173 11.422 1.00 93.50 345 ASN A C 1
ATOM 2857 O O . ASN A 1 345 ? 6.099 -28.007 10.739 1.00 93.50 345 ASN A O 1
ATOM 2861 N N . GLU A 1 346 ? 4.143 -29.028 11.043 1.00 93.94 346 GLU A N 1
ATOM 2862 C CA . GLU A 1 346 ? 4.198 -29.751 9.769 1.00 93.94 346 GLU A CA 1
ATOM 2863 C C . GLU A 1 346 ? 4.035 -28.793 8.579 1.00 93.94 346 GLU A C 1
ATOM 2865 O O . GLU A 1 346 ? 4.866 -28.779 7.663 1.00 93.94 346 GLU A O 1
ATOM 2870 N N . ASN A 1 347 ? 3.028 -27.918 8.636 1.00 92.88 347 ASN A N 1
ATOM 2871 C CA . ASN A 1 347 ? 2.752 -26.942 7.584 1.00 92.88 347 ASN A CA 1
ATOM 2872 C C . ASN A 1 347 ? 3.924 -25.974 7.370 1.00 92.88 347 ASN A C 1
ATOM 2874 O O . ASN A 1 347 ? 4.267 -25.666 6.228 1.00 92.88 347 ASN A O 1
ATOM 2878 N N . ILE A 1 348 ? 4.591 -25.522 8.441 1.00 93.94 348 ILE A N 1
ATOM 2879 C CA . ILE A 1 348 ? 5.705 -24.570 8.320 1.00 93.94 348 ILE A CA 1
ATOM 2880 C C . ILE A 1 348 ? 6.944 -25.241 7.719 1.00 93.94 348 ILE A C 1
ATOM 2882 O O . ILE A 1 348 ? 7.690 -24.602 6.977 1.00 93.94 348 ILE A O 1
ATOM 2886 N N . ILE A 1 349 ? 7.164 -26.535 7.981 1.00 93.44 349 ILE A N 1
ATOM 2887 C CA . ILE A 1 349 ? 8.245 -27.312 7.358 1.00 93.44 349 ILE A CA 1
ATOM 2888 C C . ILE A 1 349 ? 7.997 -27.455 5.854 1.00 93.44 349 ILE A C 1
ATOM 2890 O O . ILE A 1 349 ? 8.918 -27.227 5.063 1.00 93.44 349 ILE A O 1
ATOM 2894 N N . ILE A 1 350 ? 6.769 -27.801 5.457 1.00 91.81 350 ILE A N 1
ATOM 2895 C CA . ILE A 1 350 ? 6.379 -27.928 4.046 1.00 91.81 350 ILE A CA 1
ATOM 2896 C C . ILE A 1 350 ? 6.559 -26.586 3.330 1.00 91.81 350 ILE A C 1
ATOM 2898 O O . ILE A 1 350 ? 7.285 -26.517 2.336 1.00 91.81 350 ILE A O 1
ATOM 2902 N N . TYR A 1 351 ? 6.010 -25.513 3.900 1.00 93.75 351 TYR A N 1
ATOM 2903 C CA . TYR A 1 351 ? 6.131 -24.163 3.358 1.00 93.75 351 TYR A CA 1
ATOM 2904 C C . TYR A 1 351 ? 7.598 -23.735 3.195 1.00 93.75 351 TYR A C 1
ATOM 2906 O O . TYR A 1 351 ? 8.018 -23.297 2.123 1.00 93.75 351 TYR A O 1
ATOM 2914 N N . ASN A 1 352 ? 8.424 -23.932 4.230 1.00 92.25 352 ASN A N 1
ATOM 2915 C CA . ASN A 1 352 ? 9.849 -23.591 4.192 1.00 92.25 352 ASN A CA 1
ATOM 2916 C C . ASN A 1 352 ? 10.638 -24.402 3.152 1.00 92.25 352 ASN A C 1
ATOM 2918 O O . ASN A 1 352 ? 11.658 -23.934 2.643 1.00 92.25 352 ASN A O 1
ATOM 2922 N N . LYS A 1 353 ? 10.198 -25.614 2.815 1.00 92.94 353 LYS A N 1
ATOM 2923 C CA . LYS A 1 353 ? 10.800 -26.396 1.732 1.00 92.94 353 LYS A CA 1
ATOM 2924 C C . LYS A 1 353 ? 10.385 -25.846 0.366 1.00 92.94 353 LYS A C 1
ATOM 2926 O O . LYS A 1 353 ? 11.246 -25.611 -0.486 1.00 92.94 353 LYS A O 1
ATOM 2931 N N . ASN A 1 354 ? 9.092 -25.598 0.178 1.00 90.88 354 ASN A N 1
ATOM 2932 C CA . ASN A 1 354 ? 8.531 -25.134 -1.089 1.00 90.88 354 ASN A CA 1
ATOM 2933 C C . ASN A 1 354 ? 9.025 -23.729 -1.451 1.00 90.88 354 ASN A C 1
ATOM 2935 O O . ASN A 1 354 ? 9.353 -23.463 -2.608 1.00 90.88 354 ASN A O 1
ATOM 2939 N N . ILE A 1 355 ? 9.189 -22.847 -0.462 1.00 90.94 355 ILE A N 1
ATOM 2940 C CA . ILE A 1 355 ? 9.694 -21.489 -0.679 1.00 90.94 355 ILE A CA 1
ATOM 2941 C C . ILE A 1 355 ? 11.155 -21.477 -1.157 1.00 90.94 355 ILE A C 1
ATOM 2943 O O . ILE A 1 355 ? 11.542 -20.656 -1.992 1.00 90.94 355 ILE A O 1
ATOM 2947 N N . VAL A 1 356 ? 11.978 -22.414 -0.672 1.00 89.44 356 VAL A N 1
ATOM 2948 C CA . VAL A 1 356 ? 13.368 -22.583 -1.121 1.00 89.44 356 VAL A CA 1
ATOM 2949 C C . VAL A 1 356 ? 13.408 -23.122 -2.550 1.00 89.44 356 VAL A C 1
ATOM 2951 O O . VAL A 1 356 ? 14.195 -22.636 -3.367 1.00 89.44 356 VAL A O 1
ATOM 2954 N N . GLU A 1 357 ? 12.547 -24.088 -2.880 1.00 88.44 357 GLU A N 1
ATOM 2955 C CA . GLU A 1 357 ? 12.432 -24.603 -4.247 1.00 88.44 357 GLU A CA 1
ATOM 2956 C C . GLU A 1 357 ? 11.984 -23.509 -5.225 1.00 88.44 357 GLU A C 1
ATOM 2958 O O . GLU A 1 357 ? 12.594 -23.346 -6.286 1.00 88.44 357 GLU A O 1
ATOM 2963 N N . TYR A 1 358 ? 10.990 -22.708 -4.836 1.00 86.62 358 TYR A N 1
ATOM 2964 C CA . TYR A 1 358 ? 10.520 -21.561 -5.607 1.00 86.62 358 TYR A CA 1
ATOM 2965 C C . TYR A 1 358 ? 11.641 -20.553 -5.868 1.00 86.62 358 TYR A C 1
ATOM 2967 O O . TYR A 1 358 ? 11.878 -20.190 -7.020 1.00 86.62 358 TYR A O 1
ATOM 2975 N N . ARG A 1 359 ? 12.395 -20.155 -4.828 1.00 85.69 359 ARG A N 1
ATOM 2976 C CA . ARG A 1 359 ? 13.563 -19.256 -4.962 1.00 85.69 359 ARG A CA 1
ATOM 2977 C C . ARG A 1 359 ? 14.551 -19.773 -6.000 1.00 85.69 359 ARG A C 1
ATOM 2979 O O . ARG A 1 359 ? 14.994 -19.019 -6.865 1.00 85.69 359 ARG A O 1
ATOM 2986 N N . ARG A 1 360 ? 14.882 -21.064 -5.936 1.00 86.88 360 ARG A N 1
ATOM 2987 C CA . ARG A 1 360 ? 15.821 -21.694 -6.868 1.00 86.88 360 ARG A CA 1
ATOM 2988 C C . ARG A 1 360 ? 15.286 -21.699 -8.301 1.00 86.88 360 ARG A C 1
ATOM 2990 O O . ARG A 1 360 ? 16.026 -21.343 -9.214 1.00 86.88 360 ARG A O 1
ATOM 2997 N N . LYS A 1 361 ? 14.024 -22.091 -8.507 1.00 84.81 361 LYS A N 1
ATOM 2998 C CA . LYS A 1 361 ? 13.392 -22.118 -9.837 1.00 84.81 361 LYS A CA 1
ATOM 2999 C C . LYS A 1 361 ? 13.287 -20.724 -10.448 1.00 84.81 361 LYS A C 1
ATOM 3001 O O . LYS A 1 361 ? 13.654 -20.558 -11.606 1.00 84.81 361 LYS A O 1
ATOM 3006 N N . ALA A 1 362 ? 12.880 -19.728 -9.664 1.00 83.06 362 ALA A N 1
ATOM 3007 C CA . ALA A 1 362 ? 12.821 -18.338 -10.104 1.00 83.06 362 ALA A CA 1
ATOM 3008 C C . ALA A 1 362 ? 14.198 -17.809 -10.540 1.00 83.06 362 ALA A C 1
ATOM 3010 O O . ALA A 1 362 ? 14.302 -17.141 -11.567 1.00 83.06 362 ALA A O 1
ATOM 3011 N N . LEU A 1 363 ? 15.265 -18.150 -9.807 1.00 82.44 363 LEU A N 1
ATOM 3012 C CA . LEU A 1 363 ? 16.629 -17.751 -10.161 1.00 82.44 363 LEU A CA 1
ATOM 3013 C C . LEU A 1 363 ? 17.108 -18.413 -11.461 1.00 82.44 363 LEU A C 1
ATOM 3015 O O . LEU A 1 363 ? 17.590 -17.716 -12.350 1.00 82.44 363 LEU A O 1
ATOM 3019 N N . ILE A 1 364 ? 16.913 -19.727 -11.608 1.00 84.19 364 ILE A N 1
ATOM 3020 C CA . ILE A 1 364 ? 17.269 -20.459 -12.838 1.00 84.19 364 ILE A CA 1
ATOM 3021 C C . ILE A 1 364 ? 16.489 -19.909 -14.037 1.00 84.19 364 ILE A C 1
ATOM 3023 O O . ILE A 1 364 ? 17.057 -19.691 -15.103 1.00 84.19 364 ILE A O 1
ATOM 3027 N N . PHE A 1 365 ? 15.190 -19.654 -13.869 1.00 81.81 365 PHE A N 1
ATOM 3028 C CA . PHE A 1 365 ? 14.366 -19.082 -14.928 1.00 81.81 365 PHE A CA 1
ATOM 3029 C C . PHE A 1 365 ? 14.855 -17.688 -15.330 1.00 81.81 365 PHE A C 1
ATOM 3031 O O . PHE A 1 365 ? 15.005 -17.414 -16.518 1.00 81.81 365 PHE A O 1
ATOM 3038 N N . LYS A 1 366 ? 15.204 -16.834 -14.359 1.00 77.62 366 LYS A N 1
ATOM 3039 C CA . LYS A 1 366 ? 15.805 -15.520 -14.624 1.00 77.62 366 LYS A CA 1
ATOM 3040 C C . LYS A 1 366 ? 17.092 -15.632 -15.446 1.00 77.62 366 LYS A C 1
ATOM 3042 O O . LYS A 1 366 ? 17.292 -14.850 -16.372 1.00 77.62 366 LYS A O 1
ATOM 3047 N N . GLU A 1 367 ? 17.961 -16.590 -15.131 1.00 78.44 367 GLU A N 1
ATOM 3048 C CA . GLU A 1 367 ? 19.189 -16.843 -15.895 1.00 78.44 367 GLU A CA 1
ATOM 3049 C C . GLU A 1 367 ? 18.895 -17.319 -17.324 1.00 78.44 367 GLU A C 1
ATOM 3051 O O . GLU A 1 367 ? 19.451 -16.764 -18.270 1.00 78.44 367 GLU A O 1
ATOM 3056 N N . LEU A 1 368 ? 17.966 -18.264 -17.499 1.00 79.88 368 LEU A N 1
ATOM 3057 C CA . LEU A 1 368 ? 17.544 -18.753 -18.818 1.00 79.88 368 LEU A CA 1
ATOM 3058 C C . LEU A 1 368 ? 16.936 -17.644 -19.684 1.00 79.88 368 LEU A C 1
ATOM 3060 O O . LEU A 1 368 ? 17.270 -17.524 -20.863 1.00 79.88 368 LEU A O 1
ATOM 3064 N N . VAL A 1 369 ? 16.074 -16.806 -19.104 1.00 75.69 369 VAL A N 1
ATOM 3065 C CA . VAL A 1 369 ? 15.495 -15.641 -19.785 1.00 75.69 369 VAL A CA 1
ATOM 3066 C C . VAL A 1 369 ? 16.599 -14.664 -20.191 1.00 75.69 369 VAL A C 1
ATOM 3068 O O . VAL A 1 369 ? 16.637 -14.230 -21.341 1.00 75.69 369 VAL A O 1
ATOM 3071 N N . ASN A 1 370 ? 17.560 -14.377 -19.306 1.00 74.50 370 ASN A N 1
ATOM 3072 C CA . ASN A 1 370 ? 18.702 -13.521 -19.635 1.00 74.50 370 ASN A CA 1
ATOM 3073 C C . ASN A 1 370 ? 19.550 -14.085 -20.788 1.00 74.50 370 ASN A C 1
ATOM 3075 O O . ASN A 1 370 ? 19.967 -13.324 -21.662 1.00 74.50 370 ASN A O 1
ATOM 3079 N N . GLU A 1 371 ? 19.819 -15.393 -20.809 1.00 77.31 371 GLU A N 1
ATOM 3080 C CA . GLU A 1 371 ? 20.549 -16.035 -21.908 1.00 77.31 371 GLU A CA 1
ATOM 3081 C C . GLU A 1 371 ? 19.775 -15.991 -23.227 1.00 77.31 371 GLU A C 1
ATOM 3083 O O . GLU A 1 371 ? 20.355 -15.674 -24.267 1.00 77.31 371 GLU A O 1
ATOM 3088 N N . ASN A 1 372 ? 18.470 -16.261 -23.196 1.00 78.25 372 ASN A N 1
ATOM 3089 C CA . ASN A 1 372 ? 17.620 -16.180 -24.381 1.00 78.25 372 ASN A CA 1
ATOM 3090 C C . ASN A 1 372 ? 17.583 -14.756 -24.942 1.00 78.25 372 ASN A C 1
ATOM 3092 O O . ASN A 1 372 ? 17.777 -14.571 -26.140 1.00 78.25 372 ASN A O 1
ATOM 3096 N N . ILE A 1 373 ? 17.432 -13.746 -24.082 1.00 75.75 373 ILE A N 1
ATOM 3097 C CA . ILE A 1 373 ? 17.457 -12.338 -24.495 1.00 75.75 373 ILE A CA 1
ATOM 3098 C C . ILE A 1 373 ? 18.805 -11.981 -25.126 1.00 75.75 373 ILE A C 1
ATOM 3100 O O . ILE A 1 373 ? 18.823 -11.342 -26.174 1.00 75.75 373 ILE A O 1
ATOM 3104 N N . LYS A 1 374 ? 19.936 -12.428 -24.556 1.00 76.12 374 LYS A N 1
ATOM 3105 C CA . LYS A 1 374 ? 21.261 -12.216 -25.170 1.00 76.12 374 LYS A CA 1
ATOM 3106 C C . LYS A 1 374 ? 21.347 -12.801 -26.582 1.00 76.12 374 LYS A C 1
ATOM 3108 O O . LYS A 1 374 ? 21.938 -12.171 -27.449 1.00 76.12 374 LYS A O 1
ATOM 3113 N N . ARG A 1 375 ? 20.752 -13.976 -26.822 1.00 78.56 375 ARG A N 1
ATOM 3114 C CA . ARG A 1 375 ? 20.707 -14.605 -28.157 1.00 78.56 375 ARG A CA 1
ATOM 3115 C C . ARG A 1 375 ? 19.790 -13.874 -29.141 1.00 78.56 375 ARG A C 1
ATOM 3117 O O . ARG A 1 375 ? 19.966 -14.030 -30.345 1.00 78.56 375 ARG A O 1
ATOM 3124 N N . GLU A 1 376 ? 18.811 -13.114 -28.655 1.00 79.94 376 GLU A N 1
ATOM 3125 C CA . GLU A 1 376 ? 17.887 -12.352 -29.501 1.00 79.94 376 GLU A CA 1
ATOM 3126 C C . GLU A 1 376 ? 18.452 -11.019 -29.994 1.00 79.94 376 GLU A C 1
ATOM 3128 O O . GLU A 1 376 ? 17.966 -10.522 -31.009 1.00 79.94 376 GLU A O 1
ATOM 3133 N N . ILE A 1 377 ? 19.468 -10.459 -29.326 1.00 83.44 377 ILE A N 1
ATOM 3134 C CA . ILE A 1 377 ? 20.109 -9.202 -29.734 1.00 83.44 377 ILE A CA 1
ATOM 3135 C C . ILE A 1 377 ? 20.778 -9.397 -31.100 1.00 83.44 377 ILE A C 1
ATOM 3137 O O . ILE A 1 377 ? 21.785 -10.096 -31.213 1.00 83.44 377 ILE A O 1
ATOM 3141 N N . ARG A 1 378 ? 20.244 -8.757 -32.148 1.00 85.56 378 ARG A N 1
ATOM 3142 C CA . ARG A 1 378 ? 20.815 -8.849 -33.505 1.00 85.56 378 ARG A CA 1
ATOM 3143 C C . ARG A 1 378 ? 21.934 -7.844 -33.735 1.00 85.56 378 ARG A C 1
ATOM 3145 O O . ARG A 1 378 ? 22.888 -8.144 -34.448 1.00 85.56 378 ARG A O 1
ATOM 3152 N N . HIS A 1 379 ? 21.815 -6.656 -33.145 1.00 88.56 379 HIS A N 1
ATOM 3153 C CA . HIS A 1 379 ? 22.749 -5.544 -33.340 1.00 88.56 379 HIS A CA 1
ATOM 3154 C C . HIS A 1 379 ? 23.472 -5.195 -32.032 1.00 88.56 379 HIS A C 1
ATOM 3156 O O . HIS A 1 379 ? 23.277 -4.122 -31.460 1.00 88.56 379 HIS A O 1
ATOM 3162 N N . GLU A 1 380 ? 24.332 -6.104 -31.561 1.00 86.31 380 GLU A N 1
ATOM 3163 C CA . GLU A 1 380 ? 25.001 -6.027 -30.248 1.00 86.31 380 GLU A CA 1
ATOM 3164 C C . GLU A 1 380 ? 25.706 -4.688 -29.991 1.00 86.31 380 GLU A C 1
ATOM 3166 O O . GLU A 1 380 ? 25.481 -4.059 -28.958 1.00 86.31 380 GLU A O 1
ATOM 3171 N N . LYS A 1 381 ? 26.498 -4.198 -30.955 1.00 86.88 381 LYS A N 1
ATOM 3172 C CA . LYS A 1 381 ? 27.235 -2.929 -30.815 1.00 86.88 381 LYS A CA 1
ATOM 3173 C C . LYS A 1 381 ? 26.310 -1.723 -30.635 1.00 86.88 381 LYS A C 1
ATOM 3175 O O . LYS A 1 381 ? 26.668 -0.790 -29.917 1.00 86.88 381 LYS A O 1
ATOM 3180 N N . PHE A 1 382 ? 25.131 -1.725 -31.258 1.00 90.94 382 PHE A N 1
ATOM 3181 C CA . PHE A 1 382 ? 24.148 -0.655 -31.073 1.00 90.94 382 PHE A CA 1
ATOM 3182 C C . PHE A 1 382 ? 23.469 -0.748 -29.702 1.00 90.94 382 PHE A C 1
ATOM 3184 O O . PHE A 1 382 ? 23.365 0.264 -29.010 1.00 90.94 382 PHE A O 1
ATOM 3191 N N . TYR A 1 383 ? 23.070 -1.955 -29.281 1.00 88.88 383 TYR A N 1
ATOM 3192 C CA . TYR A 1 383 ? 22.482 -2.193 -27.959 1.00 88.88 383 TYR A CA 1
ATOM 3193 C C . TYR A 1 383 ? 23.432 -1.763 -26.831 1.00 88.88 383 TYR A C 1
ATOM 3195 O O . TYR A 1 383 ? 23.073 -0.959 -25.969 1.00 88.88 383 TYR A O 1
ATOM 3203 N N . ASP A 1 384 ? 24.673 -2.244 -26.875 1.00 87.44 384 ASP A N 1
ATOM 3204 C CA . ASP A 1 384 ? 25.700 -1.908 -25.892 1.00 87.44 384 ASP A CA 1
ATOM 3205 C C . ASP A 1 384 ? 26.085 -0.419 -25.956 1.00 87.44 384 ASP A C 1
ATOM 3207 O O . ASP A 1 384 ? 26.184 0.253 -24.926 1.00 87.44 384 ASP A O 1
ATOM 3211 N N . GLY A 1 385 ? 26.193 0.138 -27.167 1.00 89.19 385 GLY A N 1
ATOM 3212 C CA . GLY A 1 385 ? 26.467 1.559 -27.381 1.00 89.19 385 GLY A CA 1
ATOM 3213 C C . GLY A 1 385 ? 25.396 2.466 -26.773 1.00 89.19 385 GLY A C 1
ATOM 3214 O O . GLY A 1 385 ? 25.719 3.465 -26.124 1.00 89.19 385 GLY A O 1
ATOM 3215 N N . PHE A 1 386 ? 24.120 2.083 -26.892 1.00 91.31 386 PHE A N 1
ATOM 3216 C CA . PHE A 1 386 ? 23.000 2.796 -26.280 1.00 91.31 386 PHE A CA 1
ATOM 3217 C C . PHE A 1 386 ? 23.069 2.767 -24.748 1.00 91.31 386 PHE A C 1
ATOM 3219 O O . PHE A 1 386 ? 22.915 3.803 -24.095 1.00 91.31 386 PHE A O 1
ATOM 3226 N N . LEU A 1 387 ? 23.344 1.600 -24.156 1.00 88.88 387 LEU A N 1
ATOM 3227 C CA . LEU A 1 387 ? 23.417 1.457 -22.699 1.00 88.88 387 LEU A CA 1
ATOM 3228 C C . LEU A 1 387 ? 24.628 2.172 -22.090 1.00 88.88 387 LEU A C 1
ATOM 3230 O O . LEU A 1 387 ? 24.516 2.712 -20.987 1.00 88.88 387 LEU A O 1
ATOM 3234 N N . ARG A 1 388 ? 25.751 2.259 -22.808 1.00 86.44 388 ARG A N 1
ATOM 3235 C CA . ARG A 1 388 ? 26.976 2.957 -22.366 1.00 86.44 388 ARG A CA 1
ATOM 3236 C C . ARG A 1 388 ? 26.955 4.464 -22.566 1.00 86.44 388 ARG A C 1
ATOM 3238 O O . ARG A 1 388 ? 27.720 5.175 -21.913 1.00 86.44 388 ARG A O 1
ATOM 3245 N N . LEU A 1 389 ? 26.084 4.950 -23.447 1.00 88.19 389 LEU A N 1
ATOM 3246 C CA . LEU A 1 389 ? 25.985 6.359 -23.803 1.00 88.19 389 LEU A CA 1
ATOM 3247 C C . LEU A 1 389 ? 25.830 7.229 -22.542 1.00 88.19 389 LEU A C 1
ATOM 3249 O O . LEU A 1 389 ? 24.844 7.124 -21.813 1.00 88.19 389 LEU A O 1
ATOM 3253 N N . SER A 1 390 ? 26.822 8.069 -22.260 1.00 87.94 390 SER A N 1
ATOM 3254 C CA . SER A 1 390 ? 26.877 8.894 -21.046 1.00 87.94 390 SER A CA 1
ATOM 3255 C C . SER A 1 390 ? 27.695 10.169 -21.277 1.00 87.94 390 SER A C 1
ATOM 3257 O O . SER A 1 390 ? 28.324 10.357 -22.325 1.00 87.94 390 SER A O 1
ATOM 3259 N N . GLY A 1 391 ? 27.638 11.100 -20.326 1.00 86.44 391 GLY A N 1
ATOM 3260 C CA . GLY A 1 391 ? 28.434 12.318 -20.308 1.00 86.44 391 GLY A CA 1
ATOM 3261 C C . GLY A 1 391 ? 28.285 13.176 -21.566 1.00 86.44 391 GLY A C 1
ATOM 3262 O O . GLY A 1 391 ? 27.184 13.527 -21.996 1.00 86.44 391 GLY A O 1
ATOM 3263 N N . LYS A 1 392 ? 29.423 13.570 -22.148 1.00 84.00 392 LYS A N 1
ATOM 3264 C CA . LYS A 1 392 ? 29.463 14.478 -23.305 1.00 84.00 392 LYS A CA 1
ATOM 3265 C C . LYS A 1 392 ? 28.883 13.836 -24.572 1.00 84.00 392 LYS A C 1
ATOM 3267 O O . LYS A 1 392 ? 28.207 14.527 -25.325 1.00 84.00 392 LYS A O 1
ATOM 3272 N N . GLU A 1 393 ? 29.098 12.539 -24.783 1.00 88.06 393 GLU A N 1
ATOM 3273 C CA . GLU A 1 393 ? 28.611 11.805 -25.962 1.00 88.06 393 GLU A CA 1
ATOM 3274 C C . GLU A 1 393 ? 27.080 11.731 -25.981 1.00 88.06 393 GLU A C 1
ATOM 3276 O O . GLU A 1 393 ? 26.454 12.091 -26.979 1.00 88.06 393 GLU A O 1
ATOM 3281 N N . LEU A 1 394 ? 26.465 11.386 -24.842 1.00 89.19 394 LEU A N 1
ATOM 3282 C CA . LEU A 1 394 ? 25.007 11.392 -24.682 1.00 89.19 394 LEU A CA 1
ATOM 3283 C C . LEU A 1 394 ? 24.402 12.754 -25.012 1.00 89.19 394 LEU A C 1
ATOM 3285 O O . LEU A 1 394 ? 23.409 12.855 -25.734 1.00 89.19 394 LEU A O 1
ATOM 3289 N N . LYS A 1 395 ? 25.017 13.816 -24.493 1.00 85.19 395 LYS A N 1
ATOM 3290 C CA . LYS A 1 395 ? 24.518 15.180 -24.665 1.00 85.19 395 LYS A CA 1
ATOM 3291 C C . LYS A 1 395 ? 24.698 15.689 -26.097 1.00 85.19 395 LYS A C 1
ATOM 3293 O O . LYS A 1 395 ? 23.861 16.472 -26.546 1.00 85.19 395 LYS A O 1
ATOM 3298 N N . ILE A 1 396 ? 25.715 15.227 -26.831 1.00 85.00 396 ILE A N 1
ATOM 3299 C CA . ILE A 1 396 ? 25.864 15.488 -28.274 1.00 85.00 396 ILE A CA 1
ATOM 3300 C C . ILE A 1 396 ? 24.719 14.835 -29.046 1.00 85.00 396 ILE A C 1
ATOM 3302 O O . ILE A 1 396 ? 24.008 15.533 -29.767 1.00 85.00 396 ILE A O 1
ATOM 3306 N N . VAL A 1 397 ? 24.487 13.534 -28.845 1.00 88.38 397 VAL A N 1
ATOM 3307 C CA . VAL A 1 397 ? 23.409 12.796 -29.528 1.00 88.38 397 VAL A CA 1
ATOM 3308 C C . VAL A 1 397 ? 22.042 13.422 -29.230 1.00 88.38 397 VAL A C 1
ATOM 3310 O O . VAL A 1 397 ? 21.261 13.694 -30.142 1.00 88.38 397 VAL A O 1
ATOM 3313 N N . TYR A 1 398 ? 21.780 13.737 -27.961 1.00 86.00 398 TYR A N 1
ATOM 3314 C CA . TYR A 1 398 ? 20.556 14.411 -27.533 1.00 86.00 398 TYR A CA 1
ATOM 3315 C C . TYR A 1 398 ? 20.394 15.805 -28.158 1.00 86.00 398 TYR A C 1
ATOM 3317 O O . TYR A 1 398 ? 19.302 16.172 -28.591 1.00 86.00 398 TYR A O 1
ATOM 3325 N N . THR A 1 399 ? 21.475 16.587 -28.233 1.00 79.94 399 THR A N 1
ATOM 3326 C CA . THR A 1 399 ? 21.465 17.929 -28.835 1.00 79.94 399 THR A CA 1
ATOM 3327 C C . THR A 1 399 ? 21.168 17.871 -30.328 1.00 79.94 399 THR A C 1
ATOM 3329 O O . THR A 1 399 ? 20.360 18.667 -30.807 1.00 79.94 399 THR A O 1
ATOM 3332 N N . ILE A 1 400 ? 21.770 16.914 -31.040 1.00 79.62 400 ILE A N 1
ATOM 3333 C CA . ILE A 1 400 ? 21.528 16.695 -32.469 1.00 79.62 400 ILE A CA 1
ATOM 3334 C C . ILE A 1 400 ? 20.049 16.393 -32.702 1.00 79.62 400 ILE A C 1
ATOM 3336 O O . ILE A 1 400 ? 19.440 17.055 -33.530 1.00 79.62 400 ILE A O 1
ATOM 3340 N N . ILE A 1 401 ? 19.449 15.484 -31.927 1.00 80.00 401 ILE A N 1
ATOM 3341 C CA . ILE A 1 401 ? 18.032 15.110 -32.073 1.00 80.00 401 ILE A CA 1
ATOM 3342 C C . ILE A 1 401 ? 17.061 16.232 -31.674 1.00 80.00 401 ILE A C 1
ATOM 3344 O O . ILE A 1 401 ? 15.969 16.333 -32.232 1.00 80.00 401 ILE A O 1
ATOM 3348 N N . ASN A 1 402 ? 17.418 17.089 -30.717 1.00 74.81 402 ASN A N 1
ATOM 3349 C CA . ASN A 1 402 ? 16.477 18.081 -30.188 1.00 74.81 402 ASN A CA 1
ATOM 3350 C C . ASN A 1 402 ? 16.471 19.422 -30.908 1.00 74.81 402 ASN A C 1
ATOM 3352 O O . ASN A 1 402 ? 15.444 20.096 -30.904 1.00 74.81 402 ASN A O 1
ATOM 3356 N N . ASN A 1 403 ? 17.596 19.841 -31.483 1.00 64.00 403 ASN A N 1
ATOM 3357 C CA . ASN A 1 403 ? 17.737 21.206 -31.989 1.00 64.00 403 ASN A CA 1
ATOM 3358 C C . ASN A 1 403 ? 17.352 21.373 -33.469 1.00 64.00 403 ASN A C 1
ATOM 3360 O O . ASN A 1 403 ? 17.447 22.480 -33.993 1.00 64.00 403 ASN A O 1
ATOM 3364 N N . ILE A 1 404 ? 16.872 20.322 -34.140 1.00 55.78 404 ILE A N 1
ATOM 3365 C CA . ILE A 1 404 ? 16.480 20.372 -35.562 1.00 55.78 404 ILE A CA 1
ATOM 3366 C C . ILE A 1 404 ? 15.300 21.323 -35.811 1.00 55.78 404 ILE A C 1
ATOM 3368 O O . ILE A 1 404 ? 15.195 21.917 -36.879 1.00 55.78 404 ILE A O 1
ATOM 3372 N N . THR A 1 405 ? 14.426 21.530 -34.824 1.00 48.88 405 THR A N 1
ATOM 3373 C CA . THR A 1 405 ? 13.232 22.383 -34.974 1.00 48.88 405 THR A CA 1
ATOM 3374 C C . THR A 1 405 ? 13.480 23.870 -34.740 1.00 48.88 405 THR A C 1
ATOM 3376 O O . THR A 1 405 ? 12.602 24.685 -35.009 1.00 48.88 405 THR A O 1
ATOM 3379 N N . SER A 1 406 ? 14.658 24.262 -34.257 1.00 47.16 406 SER A N 1
ATOM 3380 C CA . SER A 1 406 ? 14.946 25.654 -33.920 1.00 47.16 406 SER A CA 1
ATOM 3381 C C . SER A 1 406 ? 16.306 26.068 -34.467 1.00 47.16 406 SER A C 1
ATOM 3383 O O . SER A 1 406 ? 17.335 25.837 -33.840 1.00 47.16 406 SER A O 1
ATOM 3385 N N . SER A 1 407 ? 16.281 26.784 -35.597 1.00 43.41 407 SER A N 1
ATOM 3386 C CA . SER A 1 407 ? 17.299 27.759 -36.036 1.00 43.41 407 SER A CA 1
ATOM 3387 C C . SER A 1 407 ? 18.548 27.308 -36.820 1.00 43.41 407 SER A C 1
ATOM 3389 O O . SER A 1 407 ? 19.537 28.042 -36.840 1.00 43.41 407 SER A O 1
ATOM 3391 N N . PHE A 1 408 ? 18.502 26.210 -37.582 1.00 47.88 408 PHE A N 1
ATOM 3392 C CA . PHE A 1 408 ? 19.546 25.904 -38.579 1.00 47.88 408 PHE A CA 1
ATOM 3393 C C . PHE A 1 408 ? 19.049 25.977 -40.032 1.00 47.88 408 PHE A C 1
ATOM 3395 O O . PHE A 1 408 ? 19.191 25.045 -40.807 1.00 47.88 408 PHE A O 1
ATOM 3402 N N . ASN A 1 409 ? 18.555 27.146 -40.455 1.00 44.41 409 ASN A N 1
ATOM 3403 C CA . ASN A 1 409 ? 18.617 27.511 -41.876 1.00 44.41 409 ASN A CA 1
ATOM 3404 C C . ASN A 1 409 ? 20.067 27.910 -42.211 1.00 44.41 409 ASN A C 1
ATOM 3406 O O . ASN A 1 409 ? 20.386 29.092 -42.346 1.00 44.41 409 ASN A O 1
ATOM 3410 N N . LEU A 1 410 ? 20.979 26.935 -42.267 1.00 44.62 410 LEU A N 1
ATOM 3411 C CA . LEU A 1 410 ? 22.332 27.148 -42.778 1.00 44.62 410 LEU A CA 1
ATOM 3412 C C . LEU A 1 410 ? 22.289 27.135 -44.311 1.00 44.62 410 LEU A C 1
ATOM 3414 O O . LEU A 1 410 ? 22.170 26.096 -44.940 1.00 44.62 410 LEU A O 1
ATOM 3418 N N . ILE A 1 411 ? 22.315 28.344 -44.868 1.00 41.94 411 ILE A N 1
ATOM 3419 C CA . ILE A 1 411 ? 22.942 28.780 -46.126 1.00 41.94 411 ILE A CA 1
ATOM 3420 C C . ILE A 1 411 ? 23.093 27.728 -47.253 1.00 41.94 411 ILE A C 1
ATOM 3422 O O . ILE A 1 411 ? 23.791 26.726 -47.165 1.00 41.94 411 ILE A O 1
ATOM 3426 N N . SER A 1 412 ? 22.539 28.117 -48.402 1.00 38.16 412 SER A N 1
ATOM 3427 C CA . SER A 1 412 ? 22.427 27.485 -49.730 1.00 38.16 412 SER A CA 1
ATOM 3428 C C . SER A 1 412 ? 23.645 26.830 -50.432 1.00 38.16 412 SER A C 1
ATOM 3430 O O . SER A 1 412 ? 23.546 26.577 -51.635 1.00 38.16 412 SER A O 1
ATOM 3432 N N . LYS A 1 413 ? 24.785 26.531 -49.784 1.00 48.62 413 LYS A N 1
ATOM 3433 C CA . LYS A 1 413 ? 25.935 25.897 -50.474 1.00 48.62 413 LYS A CA 1
ATOM 3434 C C . LYS A 1 413 ? 26.600 24.758 -49.672 1.00 48.62 413 LYS A C 1
ATOM 3436 O O . LYS A 1 413 ? 27.299 25.029 -48.700 1.00 48.62 413 LYS A O 1
ATOM 3441 N N . PRO A 1 414 ? 26.535 23.498 -50.158 1.00 46.28 414 PRO A N 1
ATOM 3442 C CA . PRO A 1 414 ? 27.169 22.320 -49.540 1.00 46.28 414 PRO A CA 1
ATOM 3443 C C . PRO A 1 414 ? 28.693 22.402 -49.339 1.00 46.28 414 PRO A C 1
ATOM 3445 O O . PRO A 1 414 ? 29.265 21.611 -48.598 1.00 46.28 414 PRO A O 1
ATOM 3448 N N . LYS A 1 415 ? 29.378 23.340 -50.009 1.00 45.38 415 LYS A N 1
ATOM 3449 C CA . LYS A 1 415 ? 30.846 23.459 -49.984 1.00 45.38 415 LYS A CA 1
ATOM 3450 C C . LYS A 1 415 ? 31.412 24.131 -48.720 1.00 45.38 415 LYS A C 1
ATOM 3452 O O 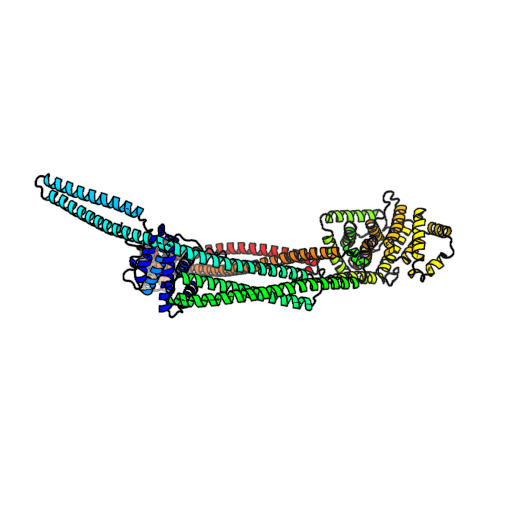. LYS A 1 415 ? 32.620 24.083 -48.533 1.00 45.38 415 LYS A O 1
ATOM 3457 N N . GLU A 1 416 ? 30.578 24.722 -47.859 1.00 51.06 416 GLU A N 1
ATOM 3458 C CA . GLU A 1 416 ? 31.016 25.493 -46.675 1.00 51.06 416 GLU A CA 1
ATOM 3459 C C . GLU A 1 416 ? 30.661 24.830 -45.323 1.00 51.06 416 GLU A C 1
ATOM 3461 O O . GLU A 1 416 ? 30.946 25.387 -44.263 1.00 51.06 416 GLU A O 1
ATOM 3466 N N . LEU A 1 417 ? 30.078 23.623 -45.328 1.00 54.41 417 LEU A N 1
ATOM 3467 C CA . LEU A 1 417 ? 29.543 22.954 -44.127 1.00 54.41 417 LEU A CA 1
ATOM 3468 C C . LEU A 1 417 ? 30.599 22.658 -43.040 1.00 54.41 417 LEU A C 1
ATOM 3470 O O . LEU A 1 417 ? 30.310 22.852 -41.864 1.00 54.41 417 LEU A O 1
ATOM 3474 N N . LEU A 1 418 ? 31.837 22.309 -43.414 1.00 54.47 418 LEU A N 1
ATOM 3475 C CA . LEU A 1 418 ? 32.958 22.060 -42.486 1.00 54.47 418 LEU A CA 1
ATOM 3476 C C . LEU A 1 418 ? 33.768 23.319 -42.093 1.00 54.47 418 LEU A C 1
ATOM 3478 O O . LEU A 1 418 ? 34.888 23.198 -41.589 1.00 54.47 418 LEU A O 1
ATOM 3482 N N . GLY A 1 419 ? 33.276 24.530 -42.362 1.00 61.12 419 GLY A N 1
ATOM 3483 C CA . GLY A 1 419 ? 33.965 25.761 -41.957 1.00 61.12 419 GLY A CA 1
ATOM 3484 C C . GLY A 1 419 ? 33.979 25.958 -40.434 1.00 61.12 419 GLY A C 1
ATOM 3485 O O . GLY A 1 419 ? 32.986 25.651 -39.775 1.00 61.12 419 GLY A O 1
ATOM 3486 N N . ARG A 1 420 ? 35.063 26.540 -39.884 1.00 63.19 420 ARG A N 1
ATOM 3487 C CA . ARG A 1 420 ? 35.203 26.851 -38.438 1.00 63.19 420 ARG A CA 1
ATOM 3488 C C . ARG A 1 420 ? 33.971 27.540 -37.847 1.00 63.19 420 ARG A C 1
ATOM 3490 O O . ARG A 1 420 ? 33.532 27.180 -36.769 1.00 63.19 420 ARG A O 1
ATOM 3497 N N . TYR A 1 421 ? 33.349 28.448 -38.600 1.00 64.19 421 TYR A N 1
ATOM 3498 C CA . TYR A 1 421 ? 32.133 29.153 -38.185 1.00 64.19 421 TYR A CA 1
ATOM 3499 C C . TYR A 1 421 ? 30.953 28.223 -37.831 1.00 64.19 421 TYR A C 1
ATOM 3501 O O . TYR A 1 421 ? 30.251 28.458 -36.849 1.00 64.19 421 TYR A O 1
ATOM 3509 N N . ASN A 1 422 ? 30.721 27.161 -38.611 1.00 65.31 422 ASN A N 1
ATOM 3510 C CA . ASN A 1 422 ? 29.614 26.228 -38.363 1.00 65.31 422 ASN A CA 1
ATOM 3511 C C . ASN A 1 422 ? 29.912 25.293 -37.190 1.00 65.31 422 ASN A C 1
ATOM 3513 O O . ASN A 1 422 ? 29.008 24.961 -36.424 1.00 65.31 422 ASN A O 1
ATOM 3517 N N . GLU A 1 423 ? 31.178 24.903 -37.043 1.00 68.50 423 GLU A N 1
ATOM 3518 C CA . GLU A 1 423 ? 31.658 24.140 -35.896 1.00 68.50 423 GLU A CA 1
ATOM 3519 C C . GLU A 1 423 ? 31.526 24.953 -34.604 1.00 68.50 423 GLU A C 1
ATOM 3521 O O . GLU A 1 423 ? 30.894 24.479 -33.664 1.00 68.50 423 GLU A O 1
ATOM 3526 N N . ASP A 1 424 ? 32.010 26.198 -34.582 1.00 70.94 424 ASP A N 1
ATOM 3527 C CA . ASP A 1 424 ? 31.918 27.098 -33.427 1.00 70.94 424 ASP A CA 1
ATOM 3528 C C . ASP A 1 424 ? 30.455 27.332 -33.024 1.00 70.94 424 ASP A C 1
ATOM 3530 O O . ASP A 1 424 ? 30.101 27.203 -31.854 1.00 70.94 424 ASP A O 1
ATOM 3534 N N . LYS A 1 425 ? 29.562 27.562 -33.996 1.00 70.81 425 LYS A N 1
ATOM 3535 C CA . LYS A 1 425 ? 28.124 27.739 -33.746 1.00 70.81 425 LYS A CA 1
ATOM 3536 C C . LYS A 1 425 ? 27.455 26.474 -33.197 1.00 70.81 425 LYS A C 1
ATOM 3538 O O . LYS A 1 425 ? 26.601 26.557 -32.310 1.00 70.81 425 LYS A O 1
ATOM 3543 N N . PHE A 1 426 ? 27.813 25.296 -33.712 1.00 71.88 426 PHE A N 1
ATOM 3544 C CA . PHE A 1 426 ? 27.326 24.032 -33.159 1.00 71.88 426 PHE A CA 1
ATOM 3545 C C . PHE A 1 426 ? 27.865 23.803 -31.743 1.00 71.88 426 PHE A C 1
ATOM 3547 O O . PHE A 1 426 ? 27.107 23.395 -30.866 1.00 71.88 426 PHE A O 1
ATOM 3554 N N . LEU A 1 427 ? 29.140 24.106 -31.492 1.00 74.12 427 LEU A N 1
ATOM 3555 C CA . LEU A 1 427 ? 29.762 23.986 -30.176 1.00 74.12 427 LEU A CA 1
ATOM 3556 C C . LEU A 1 427 ? 29.172 24.977 -29.164 1.00 74.12 427 LEU A C 1
ATOM 3558 O O . LEU A 1 427 ? 28.969 24.595 -28.017 1.00 74.12 427 LEU A O 1
ATOM 3562 N N . GLU A 1 428 ? 28.822 26.202 -29.559 1.00 75.62 428 GLU A N 1
ATOM 3563 C CA . GLU A 1 428 ? 28.082 27.155 -28.718 1.00 75.62 428 GLU A CA 1
ATOM 3564 C C . GLU A 1 428 ? 26.702 26.614 -28.325 1.00 75.62 428 GLU A C 1
ATOM 3566 O O . GLU A 1 428 ? 26.323 26.656 -27.152 1.00 75.62 428 GLU A O 1
ATOM 3571 N N . LEU A 1 429 ? 25.959 26.057 -29.286 1.00 71.69 429 LEU A N 1
ATOM 3572 C CA . LEU A 1 429 ? 24.659 25.430 -29.036 1.00 71.69 429 LEU A CA 1
ATOM 3573 C C . LEU A 1 429 ? 24.774 24.190 -28.153 1.00 71.69 429 LEU A C 1
ATOM 3575 O O . LEU A 1 429 ? 23.977 24.018 -27.229 1.00 71.69 429 LEU A O 1
ATOM 3579 N N . LEU A 1 430 ? 25.779 23.354 -28.411 1.00 75.06 430 LEU A N 1
ATOM 3580 C CA . LEU A 1 430 ? 26.115 22.218 -27.572 1.00 75.06 430 LEU A CA 1
ATOM 3581 C C . LEU A 1 430 ? 26.421 22.702 -26.155 1.00 75.06 430 LEU A C 1
ATOM 3583 O O . LEU A 1 430 ? 25.790 22.225 -25.229 1.00 75.06 430 LEU A O 1
ATOM 3587 N N . ASN A 1 431 ? 27.299 23.688 -25.972 1.00 76.50 431 ASN A N 1
ATOM 3588 C CA . ASN A 1 431 ? 27.666 24.229 -24.660 1.00 76.50 431 ASN A CA 1
ATOM 3589 C C . ASN A 1 431 ? 26.469 24.844 -23.919 1.00 76.50 431 ASN A C 1
ATOM 3591 O O . ASN A 1 431 ? 26.303 24.606 -22.723 1.00 76.50 431 ASN A O 1
ATOM 3595 N N . ARG A 1 432 ? 25.581 25.559 -24.620 1.00 76.75 432 ARG A N 1
ATOM 3596 C CA . ARG A 1 432 ? 24.335 26.086 -24.044 1.00 76.75 432 ARG A CA 1
ATOM 3597 C C . ARG A 1 432 ? 23.410 24.963 -23.570 1.00 76.75 432 ARG A C 1
ATOM 3599 O O . ARG A 1 432 ? 22.875 25.028 -22.466 1.00 76.75 432 ARG A O 1
ATOM 3606 N N . ASN A 1 433 ? 23.238 23.923 -24.382 1.00 72.12 433 ASN A N 1
ATOM 3607 C CA . ASN A 1 433 ? 22.454 22.751 -23.997 1.00 72.12 433 ASN A CA 1
ATOM 3608 C C . ASN A 1 433 ? 23.136 21.938 -22.888 1.00 72.12 433 ASN A C 1
ATOM 3610 O O . ASN A 1 433 ? 22.451 21.439 -22.002 1.00 72.12 433 ASN A O 1
ATOM 3614 N N . LEU A 1 434 ? 24.467 21.841 -22.888 1.00 71.12 434 LEU A N 1
ATOM 3615 C CA . LEU A 1 434 ? 25.257 21.186 -21.845 1.00 71.12 434 LEU A CA 1
ATOM 3616 C C . LEU A 1 434 ? 25.059 21.870 -20.487 1.00 71.12 434 LEU A C 1
ATOM 3618 O O . LEU A 1 434 ? 24.903 21.163 -19.494 1.00 71.12 434 LEU A O 1
ATOM 3622 N N . GLU A 1 435 ? 25.010 23.205 -20.443 1.00 73.38 435 GLU A N 1
ATOM 3623 C CA . GLU A 1 435 ? 24.690 23.960 -19.222 1.00 73.38 435 GLU A CA 1
ATOM 3624 C C . GLU A 1 435 ? 23.235 23.737 -18.776 1.00 73.38 435 GLU A C 1
ATOM 3626 O O . GLU A 1 435 ? 22.993 23.440 -17.608 1.00 73.38 435 GLU A O 1
ATOM 3631 N N . ASN A 1 436 ? 22.268 23.748 -19.701 1.00 71.12 436 ASN A N 1
ATOM 3632 C CA . ASN A 1 436 ? 20.863 23.455 -19.374 1.00 71.12 436 ASN A CA 1
ATOM 3633 C C . ASN A 1 436 ? 20.650 22.024 -18.837 1.00 71.12 436 ASN A C 1
ATOM 3635 O O . ASN A 1 436 ? 19.730 21.782 -18.058 1.00 71.12 436 ASN A O 1
ATOM 3639 N N . LEU A 1 437 ? 21.491 21.072 -19.250 1.00 73.69 437 LEU A N 1
ATOM 3640 C CA . LEU A 1 437 ? 21.427 19.656 -18.871 1.00 73.69 437 LEU A CA 1
ATOM 3641 C C . LEU A 1 437 ? 22.418 19.284 -17.754 1.00 73.69 437 LEU A C 1
ATOM 3643 O O . LEU A 1 437 ? 22.586 18.104 -17.449 1.00 73.69 437 LEU A O 1
ATOM 3647 N N . LYS A 1 438 ? 23.116 20.255 -17.154 1.00 73.62 438 LYS A N 1
ATOM 3648 C CA . LYS A 1 438 ? 24.206 20.009 -16.193 1.00 73.62 438 LYS A CA 1
ATOM 3649 C C . LYS A 1 438 ? 23.751 19.296 -14.919 1.00 73.62 438 LYS A C 1
ATOM 3651 O O . LYS A 1 438 ? 24.511 18.502 -14.376 1.00 73.62 438 LYS A O 1
ATOM 3656 N N . ASN A 1 439 ? 22.509 19.541 -14.498 1.00 76.38 439 ASN A N 1
ATOM 3657 C CA . ASN A 1 439 ? 21.917 18.990 -13.274 1.00 76.38 439 ASN A CA 1
ATOM 3658 C C . ASN A 1 439 ? 20.971 17.800 -13.525 1.00 76.38 439 ASN A C 1
ATOM 3660 O O . ASN A 1 439 ? 20.332 17.328 -12.588 1.00 76.38 439 ASN A O 1
ATOM 3664 N N . ILE A 1 440 ? 20.838 17.340 -14.773 1.00 79.94 440 ILE A N 1
ATOM 3665 C CA . ILE A 1 440 ? 19.958 16.220 -15.127 1.00 79.94 440 ILE A CA 1
ATOM 3666 C C . ILE A 1 440 ? 20.797 14.945 -15.199 1.00 79.94 440 ILE A C 1
ATOM 3668 O O . ILE A 1 440 ? 21.888 14.940 -15.766 1.00 79.94 440 ILE A O 1
ATOM 3672 N N . ASN A 1 441 ? 20.278 13.865 -14.616 1.00 85.25 441 ASN A N 1
ATOM 3673 C CA . ASN A 1 441 ? 20.925 12.558 -14.628 1.00 85.25 441 ASN A CA 1
ATOM 3674 C C . ASN A 1 441 ? 21.041 12.024 -16.070 1.00 85.25 441 ASN A C 1
ATOM 3676 O O . ASN A 1 441 ? 20.072 12.061 -16.829 1.00 85.25 441 ASN A O 1
ATOM 3680 N N . ASP A 1 442 ? 22.197 11.472 -16.438 1.00 86.38 442 ASP A N 1
ATOM 3681 C CA . ASP A 1 442 ? 22.419 10.860 -17.752 1.00 86.38 442 ASP A CA 1
ATOM 3682 C C . ASP A 1 442 ? 21.397 9.753 -18.062 1.00 86.38 442 ASP A C 1
ATOM 3684 O O . ASP A 1 442 ? 20.919 9.659 -19.190 1.00 86.38 442 ASP A O 1
ATOM 3688 N N . ASN A 1 443 ? 20.969 8.963 -17.073 1.00 87.75 443 ASN A N 1
ATOM 3689 C CA . ASN A 1 443 ? 19.927 7.951 -17.285 1.00 87.75 443 ASN A CA 1
ATOM 3690 C C . ASN A 1 443 ? 18.564 8.575 -17.630 1.00 87.75 443 ASN A C 1
ATOM 3692 O O . ASN A 1 443 ? 17.796 7.990 -18.391 1.00 87.75 443 ASN A O 1
ATOM 3696 N N . GLU A 1 444 ? 18.276 9.786 -17.146 1.00 87.31 444 GLU A N 1
ATOM 3697 C CA . GLU A 1 444 ? 17.059 10.524 -17.505 1.00 87.31 444 GLU A CA 1
ATOM 3698 C C . GLU A 1 444 ? 17.132 11.055 -18.936 1.00 87.31 444 GLU A C 1
ATOM 3700 O O . GLU A 1 444 ? 16.189 10.879 -19.709 1.00 87.31 444 GLU A O 1
ATOM 3705 N N . ILE A 1 445 ? 18.277 11.614 -19.334 1.00 87.00 445 ILE A N 1
ATOM 3706 C CA . ILE A 1 445 ? 18.508 12.055 -20.716 1.00 87.00 445 ILE A CA 1
ATOM 3707 C C . ILE A 1 445 ? 18.438 10.859 -21.676 1.00 87.00 445 ILE A C 1
ATOM 3709 O O . ILE A 1 445 ? 17.821 10.962 -22.735 1.00 87.00 445 ILE A O 1
ATOM 3713 N N . LYS A 1 446 ? 19.019 9.714 -21.301 1.00 90.06 446 LYS A N 1
ATOM 3714 C CA . LYS A 1 446 ? 18.999 8.469 -22.082 1.00 90.06 446 LYS A CA 1
ATOM 3715 C C . LYS A 1 446 ? 17.587 7.901 -22.229 1.00 90.06 446 LYS A C 1
ATOM 3717 O O . LYS A 1 446 ? 17.216 7.499 -23.328 1.00 90.06 446 LYS A O 1
ATOM 3722 N N . LEU A 1 447 ? 16.779 7.920 -21.167 1.00 89.12 447 LEU A N 1
ATOM 3723 C CA . LEU A 1 447 ? 15.381 7.488 -21.231 1.00 89.12 447 LEU A CA 1
ATOM 3724 C C . LEU A 1 447 ? 14.550 8.400 -22.150 1.00 89.12 447 LEU A C 1
ATOM 3726 O O . LEU A 1 447 ? 13.790 7.906 -22.976 1.00 89.12 447 LEU A O 1
ATOM 3730 N N . ILE A 1 448 ? 14.736 9.722 -22.080 1.00 86.88 448 ILE A N 1
ATOM 3731 C CA . ILE A 1 448 ? 14.089 10.662 -23.014 1.00 86.88 448 ILE A CA 1
ATOM 3732 C C . ILE A 1 448 ? 14.563 10.406 -24.452 1.00 86.88 448 ILE A C 1
ATOM 3734 O O . ILE A 1 448 ? 13.759 10.398 -25.384 1.00 86.88 448 ILE A O 1
ATOM 3738 N N . LEU A 1 449 ? 15.866 10.188 -24.640 1.00 88.50 449 LEU A N 1
ATOM 3739 C CA . LEU A 1 449 ? 16.457 9.882 -25.939 1.00 88.50 449 LEU A CA 1
ATOM 3740 C C . LEU A 1 449 ? 15.856 8.606 -26.544 1.00 88.50 449 LEU A C 1
ATOM 3742 O O . LEU A 1 449 ? 15.524 8.612 -27.725 1.00 88.50 449 LEU A O 1
ATOM 3746 N N . TYR A 1 450 ? 15.655 7.555 -25.745 1.00 89.50 450 TYR A N 1
ATOM 3747 C CA . TYR A 1 450 ? 14.995 6.319 -26.175 1.00 89.50 450 TYR A CA 1
ATOM 3748 C C . TYR A 1 450 ? 13.619 6.588 -26.802 1.00 89.50 450 TYR A C 1
ATOM 3750 O O . TYR A 1 450 ? 13.367 6.182 -27.936 1.00 89.50 450 TYR A O 1
ATOM 3758 N N . TYR A 1 451 ? 12.748 7.337 -26.116 1.00 87.50 451 TYR A N 1
ATOM 3759 C CA . TYR A 1 451 ? 11.410 7.647 -26.635 1.00 87.50 451 TYR A CA 1
ATOM 3760 C C . TYR A 1 451 ? 11.438 8.548 -27.868 1.00 87.50 451 TYR A C 1
ATOM 3762 O O . TYR A 1 451 ? 10.622 8.376 -28.773 1.00 87.50 451 TYR A O 1
ATOM 3770 N N . LYS A 1 452 ? 12.411 9.460 -27.960 1.00 84.81 452 LYS A N 1
ATOM 3771 C CA . LYS A 1 452 ? 12.617 10.249 -29.183 1.00 84.81 452 LYS A CA 1
ATOM 3772 C C . LYS A 1 452 ? 13.083 9.394 -30.353 1.00 84.81 452 LYS A C 1
ATOM 3774 O O . LYS A 1 452 ? 12.677 9.633 -31.481 1.00 84.81 452 LYS A O 1
ATOM 3779 N N . LEU A 1 453 ? 13.909 8.383 -30.112 1.00 86.81 453 LEU A N 1
ATOM 3780 C CA . LEU A 1 453 ? 14.314 7.451 -31.160 1.00 86.81 453 LEU A CA 1
ATOM 3781 C C . LEU A 1 453 ? 13.154 6.567 -31.619 1.00 86.81 453 LEU A C 1
ATOM 3783 O O . LEU A 1 453 ? 13.046 6.280 -32.810 1.00 86.81 453 LEU A O 1
ATOM 3787 N N . ILE A 1 454 ? 12.256 6.176 -30.713 1.00 86.25 454 ILE A N 1
ATOM 3788 C CA . ILE A 1 454 ? 11.013 5.484 -31.080 1.00 86.25 454 ILE A CA 1
ATOM 3789 C C . ILE A 1 454 ? 10.170 6.360 -32.003 1.00 86.25 454 ILE A C 1
ATOM 3791 O O . ILE A 1 454 ? 9.758 5.885 -33.059 1.00 86.25 454 ILE A O 1
ATOM 3795 N N . SER A 1 455 ? 9.943 7.628 -31.641 1.00 82.25 455 SER A N 1
ATOM 3796 C CA . SER A 1 455 ? 9.132 8.527 -32.466 1.00 82.25 455 SER A CA 1
ATOM 3797 C C . SER A 1 455 ? 9.786 8.822 -33.817 1.00 82.25 455 SER A C 1
ATOM 3799 O O . SER A 1 455 ? 9.107 8.770 -34.836 1.00 82.25 455 SER A O 1
ATOM 3801 N N . LEU A 1 456 ? 11.106 9.037 -33.853 1.00 80.69 456 LEU A N 1
ATOM 3802 C CA . LEU A 1 456 ? 11.868 9.240 -35.093 1.00 80.69 456 LEU A CA 1
ATOM 3803 C C . LEU A 1 456 ? 11.885 8.012 -36.000 1.00 80.69 456 LEU A C 1
ATOM 3805 O O . LEU A 1 456 ? 11.954 8.143 -37.216 1.00 80.69 456 LEU A O 1
ATOM 3809 N N . SER A 1 457 ? 11.885 6.817 -35.418 1.00 79.25 457 SER A N 1
ATOM 3810 C CA . SER A 1 457 ? 11.904 5.579 -36.185 1.00 79.25 457 SER A CA 1
ATOM 3811 C C . SER A 1 457 ? 10.509 5.076 -36.514 1.00 79.25 457 SER A C 1
ATOM 3813 O O . SER A 1 457 ? 10.394 4.182 -37.338 1.00 79.25 457 SER A O 1
ATOM 3815 N N . ASN A 1 458 ? 9.430 5.568 -35.903 1.00 77.44 458 ASN A N 1
ATOM 3816 C CA . ASN A 1 458 ? 8.110 4.927 -35.968 1.00 77.44 458 ASN A CA 1
ATOM 3817 C C . ASN A 1 458 ? 8.157 3.425 -35.577 1.00 77.44 458 ASN A C 1
ATOM 3819 O O . ASN A 1 458 ? 7.402 2.612 -36.122 1.00 77.44 458 ASN A O 1
ATOM 3823 N N . ALA A 1 459 ? 9.131 2.994 -34.763 1.00 73.94 459 ALA A N 1
ATOM 3824 C CA . ALA A 1 459 ? 9.320 1.582 -34.410 1.00 73.94 459 ALA A CA 1
ATOM 3825 C C . ALA A 1 459 ? 8.103 1.032 -33.639 1.00 73.94 459 ALA A C 1
ATOM 3827 O O . ALA A 1 459 ? 7.481 1.778 -32.877 1.00 73.94 459 ALA A O 1
ATOM 3828 N N . PRO A 1 460 ? 7.739 -0.256 -33.828 1.00 67.50 460 PRO A N 1
ATOM 3829 C CA . PRO A 1 460 ? 6.669 -0.873 -33.060 1.00 67.50 460 PRO A CA 1
ATOM 3830 C C . PRO A 1 460 ? 6.990 -0.767 -31.573 1.00 67.50 460 PRO A C 1
ATOM 3832 O O . PRO A 1 460 ? 8.091 -1.076 -31.123 1.00 67.50 460 PRO A O 1
ATOM 3835 N N . TYR A 1 461 ? 6.012 -0.267 -30.832 1.00 62.91 461 TYR A N 1
ATOM 3836 C CA . TYR A 1 461 ? 6.229 0.196 -29.483 1.00 62.91 461 TYR A CA 1
ATOM 3837 C C . TYR A 1 461 ? 6.382 -0.956 -28.479 1.00 62.91 461 TYR A C 1
ATOM 3839 O O . TYR A 1 461 ? 5.435 -1.705 -28.224 1.00 62.91 461 TYR A O 1
ATOM 3847 N N . GLY A 1 462 ? 7.575 -1.082 -27.894 1.00 63.34 462 GLY A N 1
ATOM 3848 C CA . GLY A 1 462 ? 7.881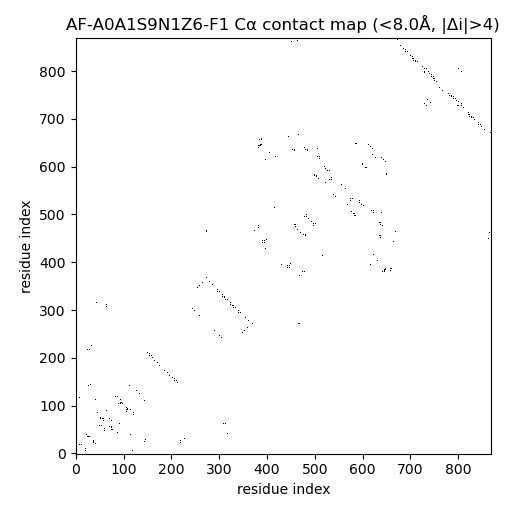 -2.007 -26.808 1.00 63.34 462 GLY A CA 1
ATOM 3849 C C . GLY A 1 462 ? 7.904 -1.322 -25.438 1.00 63.34 462 GLY A C 1
ATOM 3850 O O . GLY A 1 462 ? 8.496 -0.255 -25.301 1.00 63.34 462 GLY A O 1
ATOM 3851 N N . LYS A 1 463 ? 7.296 -1.945 -24.415 1.00 73.56 463 LYS A N 1
ATOM 3852 C CA . LYS A 1 463 ? 7.346 -1.453 -23.024 1.00 73.56 463 LYS A CA 1
ATOM 3853 C C . LYS A 1 463 ? 8.794 -1.480 -22.512 1.00 73.56 463 LYS A C 1
ATOM 3855 O O . LYS A 1 463 ? 9.409 -2.544 -22.572 1.00 73.56 463 LYS A O 1
ATOM 3860 N N . VAL A 1 464 ? 9.318 -0.368 -21.985 1.00 80.25 464 VAL A N 1
ATOM 3861 C CA . VAL A 1 464 ? 10.732 -0.253 -21.552 1.00 80.25 464 VAL A CA 1
ATOM 3862 C C . VAL A 1 464 ? 11.088 -1.214 -20.435 1.00 80.25 464 VAL A C 1
ATOM 3864 O O . VAL A 1 464 ? 12.215 -1.689 -20.386 1.00 80.25 464 VAL A O 1
ATOM 3867 N N . TYR A 1 465 ? 10.139 -1.518 -19.552 1.00 76.56 465 TYR A N 1
ATOM 3868 C CA . TYR A 1 465 ? 10.361 -2.452 -18.452 1.00 76.56 465 TYR A CA 1
ATOM 3869 C C . TYR A 1 465 ? 10.396 -3.924 -18.878 1.00 76.56 465 TYR A C 1
ATOM 3871 O O . TYR A 1 465 ? 10.745 -4.760 -18.053 1.00 76.56 465 TYR A O 1
ATOM 3879 N N . ASN A 1 466 ? 10.047 -4.247 -20.130 1.00 79.44 466 ASN A N 1
ATOM 3880 C CA . ASN A 1 466 ? 10.196 -5.589 -20.682 1.00 79.44 466 ASN A CA 1
ATOM 3881 C C . ASN A 1 466 ? 11.448 -5.636 -21.562 1.00 79.44 466 ASN A C 1
ATOM 3883 O O . ASN A 1 466 ? 11.493 -5.046 -22.648 1.00 79.44 466 ASN A O 1
ATOM 3887 N N . ARG A 1 467 ? 12.460 -6.378 -21.114 1.00 81.19 467 ARG A N 1
ATOM 3888 C CA . ARG A 1 467 ? 13.787 -6.327 -21.733 1.00 81.19 467 ARG A CA 1
ATOM 3889 C C . ARG A 1 467 ? 13.785 -6.866 -23.158 1.00 81.19 467 ARG A C 1
ATOM 3891 O O . ARG A 1 467 ? 14.470 -6.326 -24.023 1.00 81.19 467 ARG A O 1
ATOM 3898 N N . ARG A 1 468 ? 12.974 -7.887 -23.430 1.00 80.88 468 ARG A N 1
ATOM 3899 C CA . ARG A 1 468 ? 12.821 -8.469 -24.768 1.00 80.88 468 ARG A CA 1
ATOM 3900 C C . ARG A 1 468 ? 12.251 -7.455 -25.757 1.00 80.88 468 ARG A C 1
ATOM 3902 O O . ARG A 1 468 ? 12.798 -7.260 -26.840 1.00 80.88 468 ARG A O 1
ATOM 3909 N N . LYS A 1 469 ? 11.186 -6.753 -25.362 1.00 83.75 469 LYS A N 1
ATOM 3910 C CA . LYS A 1 469 ? 10.585 -5.678 -26.163 1.00 83.75 469 LYS A CA 1
ATOM 3911 C C . LYS A 1 469 ? 11.540 -4.501 -26.344 1.00 83.75 469 LYS A C 1
ATOM 3913 O O . LYS A 1 469 ? 11.593 -3.937 -27.436 1.00 83.75 469 LYS A O 1
ATOM 3918 N N . PHE A 1 470 ? 12.313 -4.154 -25.318 1.00 86.44 470 PHE A N 1
ATOM 3919 C CA . PHE A 1 470 ? 13.358 -3.135 -25.407 1.00 86.44 470 PHE A CA 1
ATOM 3920 C C . PHE A 1 470 ? 14.424 -3.501 -26.458 1.00 86.44 470 PHE A C 1
ATOM 3922 O O . PHE A 1 470 ? 14.696 -2.697 -27.350 1.00 86.44 470 PHE A O 1
ATOM 3929 N N . VAL A 1 471 ? 14.945 -4.737 -26.436 1.00 86.75 471 VAL A N 1
ATOM 3930 C CA . VAL A 1 471 ? 15.890 -5.253 -27.451 1.00 86.75 471 VAL A CA 1
ATOM 3931 C C . VAL A 1 471 ? 15.286 -5.200 -28.855 1.00 86.75 471 VAL A C 1
ATOM 3933 O O . VAL A 1 471 ? 15.889 -4.628 -29.760 1.00 86.75 471 VAL A O 1
ATOM 3936 N N . GLN A 1 472 ? 14.069 -5.719 -29.038 1.00 86.69 472 GLN A N 1
ATOM 3937 C CA . GLN A 1 472 ? 13.384 -5.719 -30.337 1.00 86.69 472 GLN A CA 1
ATOM 3938 C C . GLN A 1 472 ? 13.154 -4.303 -30.883 1.00 86.69 472 GLN A C 1
ATOM 3940 O O . GLN A 1 472 ? 13.253 -4.077 -32.091 1.00 86.69 472 GLN A O 1
ATOM 3945 N N . THR A 1 473 ? 12.867 -3.342 -30.001 1.00 88.50 473 THR A N 1
ATOM 3946 C CA . THR A 1 473 ? 12.688 -1.937 -30.383 1.00 88.50 473 THR A CA 1
ATOM 3947 C C . THR A 1 473 ? 14.007 -1.345 -30.875 1.00 88.50 473 THR A C 1
ATOM 3949 O O . THR A 1 473 ? 14.031 -0.733 -31.943 1.00 88.50 473 THR A O 1
ATOM 3952 N N . LEU A 1 474 ? 15.113 -1.571 -30.155 1.00 89.94 474 LEU A N 1
ATOM 3953 C CA . LEU A 1 474 ? 16.444 -1.119 -30.573 1.00 89.94 474 LEU A CA 1
ATOM 3954 C C . LEU A 1 474 ? 16.885 -1.771 -31.890 1.00 89.94 474 LEU A C 1
ATOM 3956 O O . LEU A 1 474 ? 17.355 -1.069 -32.786 1.00 89.94 474 L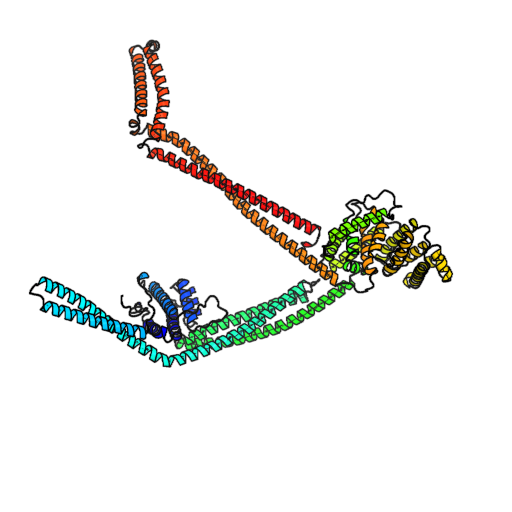EU A O 1
ATOM 3960 N N . ASP A 1 475 ? 16.660 -3.074 -32.065 1.00 89.38 475 ASP A N 1
ATOM 3961 C CA . ASP A 1 475 ? 16.943 -3.751 -33.332 1.00 89.38 475 ASP A CA 1
ATOM 3962 C C . ASP A 1 475 ? 16.120 -3.142 -34.478 1.00 89.38 475 ASP A C 1
ATOM 3964 O O . ASP A 1 475 ? 16.662 -2.839 -35.543 1.00 89.38 475 ASP A O 1
ATOM 3968 N N . SER A 1 476 ? 14.830 -2.861 -34.251 1.00 89.44 476 SER A N 1
ATOM 3969 C CA . SER A 1 476 ? 13.981 -2.190 -35.242 1.00 89.44 476 SER A CA 1
ATOM 3970 C C . SER A 1 476 ? 14.482 -0.789 -35.615 1.00 89.44 476 SER A C 1
ATOM 3972 O O . SER A 1 476 ? 14.224 -0.354 -36.739 1.00 89.44 476 SER A O 1
ATOM 3974 N N . MET A 1 477 ? 15.167 -0.063 -34.725 1.00 91.44 477 MET A N 1
ATOM 3975 C CA . MET A 1 477 ? 15.742 1.247 -35.058 1.00 91.44 477 MET A CA 1
ATOM 3976 C C . MET A 1 477 ? 16.875 1.113 -36.081 1.00 91.44 477 MET A C 1
ATOM 3978 O O . MET A 1 477 ? 16.928 1.890 -37.034 1.00 91.44 477 MET A O 1
ATOM 3982 N N . VAL A 1 478 ? 17.739 0.103 -35.932 1.00 92.50 478 VAL A N 1
ATOM 3983 C CA . VAL A 1 478 ? 18.834 -0.175 -36.882 1.00 92.50 478 VAL A CA 1
ATOM 3984 C C . VAL A 1 478 ? 18.285 -0.605 -38.242 1.00 92.50 478 VAL A C 1
ATOM 3986 O O . VAL A 1 478 ? 18.754 -0.145 -39.283 1.00 92.50 478 VAL A O 1
ATOM 3989 N N . GLU A 1 479 ? 17.250 -1.444 -38.241 1.00 91.44 479 GLU A N 1
ATOM 3990 C CA . GLU A 1 479 ? 16.553 -1.878 -39.454 1.00 91.44 479 GLU A CA 1
ATOM 3991 C C . GLU A 1 479 ? 16.012 -0.697 -40.264 1.00 91.44 479 GLU A C 1
ATOM 3993 O O . GLU A 1 479 ? 16.221 -0.601 -41.477 1.00 91.44 479 GLU A O 1
ATOM 3998 N N . LYS A 1 480 ? 15.365 0.247 -39.580 1.00 90.88 480 LYS A N 1
ATOM 3999 C CA . LYS A 1 480 ? 14.800 1.434 -40.218 1.00 90.88 480 LYS A CA 1
ATOM 4000 C C . LYS A 1 480 ? 15.865 2.437 -40.640 1.00 90.88 480 LYS A C 1
ATOM 4002 O O . LYS A 1 480 ? 15.765 2.978 -41.736 1.00 90.88 480 LYS A O 1
ATOM 4007 N N . ALA A 1 481 ? 16.917 2.622 -39.842 1.00 91.25 481 ALA A N 1
ATOM 4008 C CA . ALA A 1 481 ? 18.088 3.401 -40.243 1.00 91.25 481 ALA A CA 1
ATOM 4009 C C . ALA A 1 481 ? 18.685 2.888 -41.561 1.00 91.25 481 ALA A C 1
ATOM 4011 O O . ALA A 1 481 ? 18.950 3.662 -42.479 1.00 91.25 481 ALA A O 1
ATOM 4012 N N . TYR A 1 482 ? 18.862 1.573 -41.687 1.00 92.00 482 TYR A N 1
ATOM 4013 C CA . TYR A 1 482 ? 19.356 0.979 -42.922 1.00 92.00 482 TYR A CA 1
ATOM 4014 C C . TYR A 1 482 ? 18.395 1.243 -44.091 1.00 92.00 482 TYR A C 1
ATOM 4016 O O . TYR A 1 482 ? 18.828 1.700 -45.147 1.00 92.00 482 TYR A O 1
ATOM 4024 N N . ALA A 1 483 ? 17.088 1.033 -43.893 1.00 89.81 483 ALA A N 1
ATOM 4025 C CA . ALA A 1 483 ? 16.068 1.266 -44.918 1.00 89.81 483 ALA A CA 1
ATOM 4026 C C . ALA A 1 483 ? 16.031 2.722 -45.423 1.00 89.81 483 ALA A C 1
ATOM 4028 O O . ALA A 1 483 ? 15.843 2.944 -46.617 1.00 89.81 483 ALA A O 1
ATOM 4029 N N . VAL A 1 484 ? 16.269 3.702 -44.546 1.00 88.44 484 VAL A N 1
ATOM 4030 C CA . VAL A 1 484 ? 16.364 5.129 -44.901 1.00 88.44 484 VAL A CA 1
ATOM 4031 C C . VAL A 1 484 ? 17.564 5.422 -45.815 1.00 88.44 484 VAL A C 1
ATOM 4033 O O . VAL A 1 484 ? 17.487 6.313 -46.663 1.00 88.44 484 VAL A O 1
ATOM 4036 N N . LEU A 1 485 ? 18.672 4.679 -45.684 1.00 88.69 485 LEU A N 1
ATOM 4037 C CA . LEU A 1 485 ? 19.865 4.868 -46.520 1.00 88.69 485 LEU A CA 1
ATOM 4038 C C . LEU A 1 485 ? 19.807 4.135 -47.865 1.00 88.69 485 LEU A C 1
ATOM 4040 O O . LEU A 1 485 ? 20.422 4.611 -48.817 1.00 88.69 485 LEU A O 1
ATOM 4044 N N . VAL A 1 486 ? 19.058 3.031 -47.979 1.00 89.00 486 VAL A N 1
ATOM 4045 C CA . VAL A 1 486 ? 18.961 2.214 -49.210 1.00 89.00 486 VAL A CA 1
ATOM 4046 C C . VAL A 1 486 ? 18.689 3.033 -50.490 1.00 89.00 486 VAL A C 1
ATOM 4048 O O . VAL A 1 486 ? 19.330 2.753 -51.502 1.00 89.00 486 VAL A O 1
ATOM 4051 N N . PRO A 1 487 ? 17.809 4.057 -50.500 1.00 86.31 487 PRO A N 1
ATOM 4052 C CA . PRO A 1 487 ? 17.548 4.860 -51.698 1.00 86.31 487 PRO A CA 1
ATOM 4053 C C . PRO A 1 487 ? 18.657 5.866 -52.065 1.00 86.31 487 PRO A C 1
ATOM 4055 O O . PRO A 1 487 ? 18.573 6.507 -53.116 1.00 86.31 487 PRO A O 1
ATOM 4058 N N . LYS A 1 488 ? 19.666 6.085 -51.208 1.00 84.56 488 LYS A N 1
ATOM 4059 C CA . LYS A 1 488 ? 20.720 7.088 -51.438 1.00 84.56 488 LYS A CA 1
ATOM 4060 C C . LYS A 1 488 ? 21.747 6.551 -52.446 1.00 84.56 488 LYS A C 1
ATOM 4062 O O . LYS A 1 488 ? 22.239 5.437 -52.314 1.00 84.56 488 LYS A O 1
ATOM 4067 N N . LYS A 1 489 ? 22.122 7.376 -53.434 1.00 79.69 489 LYS A N 1
ATOM 4068 C CA . LYS A 1 489 ? 23.001 6.975 -54.556 1.00 79.69 489 LYS A CA 1
ATOM 4069 C C . LYS A 1 489 ? 24.385 6.465 -54.135 1.00 79.69 489 LYS A C 1
ATOM 4071 O O . LYS A 1 489 ? 24.929 5.603 -54.811 1.00 79.69 489 LYS A O 1
ATOM 4076 N N . ASP A 1 490 ? 24.923 6.984 -53.034 1.00 82.31 490 ASP A N 1
ATOM 4077 C CA . ASP A 1 490 ? 26.274 6.661 -52.554 1.00 82.31 490 ASP A CA 1
ATOM 4078 C C . ASP A 1 490 ? 26.279 5.571 -51.464 1.00 82.31 490 ASP A C 1
ATOM 4080 O O . ASP A 1 490 ? 27.310 5.310 -50.845 1.00 82.31 490 ASP A O 1
ATOM 4084 N N . PHE A 1 491 ? 25.129 4.946 -51.190 1.00 87.69 491 PHE A N 1
ATOM 4085 C CA . PHE A 1 491 ? 25.008 3.880 -50.201 1.00 87.69 491 PHE A CA 1
ATOM 4086 C C . PHE A 1 491 ? 25.275 2.507 -50.827 1.00 87.69 491 PHE A C 1
ATOM 4088 O O . PHE A 1 491 ? 24.723 2.165 -51.873 1.00 87.69 491 PHE A O 1
ATOM 4095 N N . LYS A 1 492 ? 26.097 1.690 -50.159 1.00 84.62 492 LYS A N 1
ATOM 4096 C CA . LYS A 1 492 ? 26.375 0.307 -50.561 1.00 84.62 492 LYS A CA 1
ATOM 4097 C C . LYS A 1 492 ? 25.775 -0.658 -49.547 1.00 84.62 492 LYS A C 1
ATOM 4099 O O . LYS A 1 492 ? 26.142 -0.660 -48.374 1.00 84.62 492 LYS A O 1
ATOM 4104 N N . ALA A 1 493 ? 24.868 -1.507 -50.016 1.00 82.56 493 ALA A N 1
ATOM 4105 C CA . ALA A 1 493 ? 24.256 -2.528 -49.182 1.00 82.56 493 ALA A CA 1
ATOM 4106 C C . ALA A 1 493 ? 25.288 -3.592 -48.758 1.00 82.56 493 ALA A C 1
ATOM 4108 O O . ALA A 1 493 ? 26.011 -4.139 -49.592 1.00 82.56 493 ALA A O 1
ATOM 4109 N N . ARG A 1 494 ? 25.319 -3.918 -47.461 1.00 81.00 494 ARG A N 1
ATOM 4110 C CA . ARG A 1 494 ? 26.064 -5.055 -46.888 1.00 81.00 494 ARG A CA 1
ATOM 4111 C C . ARG A 1 494 ? 25.143 -5.985 -46.103 1.00 81.00 494 ARG A C 1
ATOM 4113 O O . ARG A 1 494 ? 24.064 -5.564 -45.683 1.00 81.00 494 ARG A O 1
ATOM 4120 N N . ALA A 1 495 ? 25.607 -7.219 -45.878 1.00 79.94 495 ALA A N 1
ATOM 4121 C CA . ALA A 1 495 ? 24.934 -8.207 -45.031 1.00 79.94 495 ALA A CA 1
ATOM 4122 C C . ALA A 1 495 ? 24.834 -7.735 -43.568 1.00 79.94 495 ALA A C 1
ATOM 4124 O O . ALA A 1 495 ? 23.769 -7.820 -42.961 1.00 79.94 495 ALA A O 1
ATOM 4125 N N . ILE A 1 496 ? 25.922 -7.171 -43.029 1.00 85.81 496 ILE A N 1
ATOM 4126 C CA . ILE A 1 496 ? 25.941 -6.536 -41.708 1.00 85.81 496 ILE A CA 1
ATOM 4127 C C . ILE A 1 496 ? 25.509 -5.074 -41.869 1.00 85.81 496 ILE A C 1
ATOM 4129 O O . ILE A 1 496 ? 26.181 -4.274 -42.522 1.00 85.81 496 ILE A O 1
ATOM 4133 N N . LYS A 1 497 ? 24.361 -4.717 -41.285 1.00 92.38 497 LYS A N 1
ATOM 4134 C CA . LYS A 1 497 ? 23.725 -3.402 -41.489 1.00 92.38 497 LYS A CA 1
ATOM 4135 C C . LYS A 1 497 ? 24.510 -2.256 -40.865 1.00 92.38 497 LYS A C 1
ATOM 4137 O O . LYS A 1 497 ? 24.656 -1.214 -41.499 1.00 92.38 497 LYS A O 1
ATOM 4142 N N . LEU A 1 498 ? 25.052 -2.470 -39.665 1.00 91.06 498 LEU A N 1
ATOM 4143 C CA . LEU A 1 498 ? 25.898 -1.485 -38.988 1.00 91.06 498 LEU A CA 1
ATOM 4144 C C . LEU A 1 498 ? 27.171 -1.176 -39.788 1.00 91.06 498 LEU A C 1
ATOM 4146 O O . LEU A 1 498 ? 27.548 -0.011 -39.877 1.00 91.06 498 LEU A O 1
ATOM 4150 N N . ASP A 1 499 ? 27.771 -2.169 -40.454 1.00 88.69 499 ASP A N 1
ATOM 4151 C CA . ASP A 1 499 ? 28.936 -1.948 -41.322 1.00 88.69 499 ASP A CA 1
ATOM 4152 C C . ASP A 1 499 ? 28.604 -1.044 -42.512 1.00 88.69 499 ASP A C 1
ATOM 4154 O O . ASP A 1 499 ? 29.396 -0.171 -42.855 1.00 88.69 499 ASP A O 1
ATOM 4158 N N . ALA A 1 500 ? 27.435 -1.224 -43.136 1.00 89.88 500 ALA A N 1
ATOM 4159 C CA . ALA A 1 500 ? 27.003 -0.387 -44.257 1.00 89.88 500 ALA A CA 1
ATOM 4160 C C . ALA A 1 500 ? 26.727 1.062 -43.823 1.00 89.88 500 ALA A C 1
ATOM 4162 O O . ALA A 1 500 ? 27.112 2.006 -44.513 1.0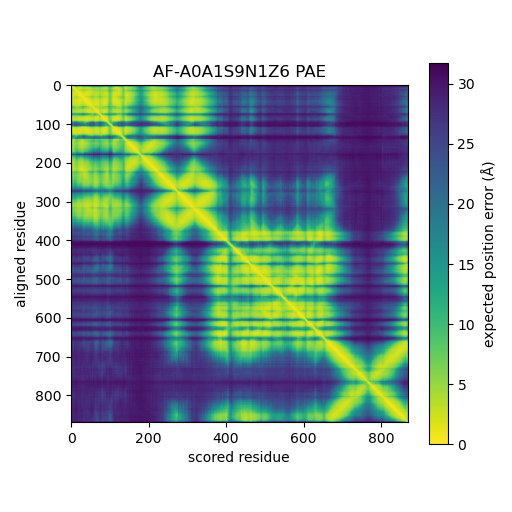0 89.88 500 ALA A O 1
ATOM 4163 N N . ILE A 1 501 ? 26.077 1.242 -42.666 1.00 91.00 501 ILE A N 1
ATOM 4164 C CA . ILE A 1 501 ? 25.825 2.567 -42.080 1.00 91.00 501 ILE A CA 1
ATOM 4165 C C . ILE A 1 501 ? 27.163 3.253 -41.750 1.00 91.00 501 ILE A C 1
ATOM 4167 O O . ILE A 1 501 ? 27.357 4.421 -42.094 1.00 91.00 501 ILE A O 1
ATOM 4171 N N . ASN A 1 502 ? 28.104 2.524 -41.145 1.00 89.88 502 ASN A N 1
ATOM 4172 C CA . ASN A 1 502 ? 29.437 3.028 -40.823 1.00 89.88 502 ASN A CA 1
ATOM 4173 C C . ASN A 1 502 ? 30.234 3.416 -42.075 1.00 89.88 502 ASN A C 1
ATOM 4175 O O . ASN A 1 502 ? 30.725 4.541 -42.153 1.00 89.88 502 ASN A O 1
ATOM 4179 N N . GLU A 1 503 ? 30.308 2.535 -43.081 1.00 89.44 503 GLU A N 1
ATOM 4180 C CA . GLU A 1 503 ? 30.972 2.823 -44.361 1.00 89.44 503 GLU A CA 1
ATOM 4181 C C . GLU A 1 503 ? 30.437 4.121 -44.976 1.00 89.44 503 GLU A C 1
ATOM 4183 O O . GLU A 1 503 ? 31.215 4.979 -45.395 1.00 89.44 503 GLU A O 1
ATOM 4188 N N . TYR A 1 504 ? 29.112 4.287 -45.003 1.00 90.56 504 TYR A N 1
ATOM 4189 C CA . TYR A 1 504 ? 28.466 5.456 -45.588 1.00 90.56 504 TYR A CA 1
ATOM 4190 C C . TYR A 1 504 ? 28.902 6.768 -44.920 1.00 90.56 504 TYR A C 1
ATOM 4192 O O . TYR A 1 504 ? 29.327 7.704 -45.605 1.00 90.56 504 TYR A O 1
ATOM 4200 N N . TYR A 1 505 ? 28.839 6.849 -43.587 1.00 90.12 505 TYR A N 1
ATOM 4201 C CA . TYR A 1 505 ? 29.203 8.076 -42.869 1.00 90.12 505 TYR A CA 1
ATOM 4202 C C . TYR A 1 505 ? 30.714 8.323 -42.827 1.00 90.12 505 TYR A C 1
ATOM 4204 O O . TYR A 1 505 ? 31.153 9.475 -42.911 1.00 90.12 505 TYR A O 1
ATOM 4212 N N . MET A 1 506 ? 31.523 7.266 -42.784 1.00 90.12 506 MET A N 1
ATOM 4213 C CA . MET A 1 506 ? 32.972 7.387 -42.915 1.00 90.12 506 MET A CA 1
ATOM 4214 C C . MET A 1 506 ? 33.382 7.930 -44.279 1.00 90.12 506 MET A C 1
ATOM 4216 O O . MET A 1 506 ? 34.143 8.895 -44.353 1.00 90.12 506 MET A O 1
ATOM 4220 N N . ASN A 1 507 ? 32.836 7.375 -45.363 1.00 88.75 507 ASN A N 1
ATOM 4221 C CA . ASN A 1 507 ? 33.124 7.837 -46.719 1.00 88.75 507 ASN A CA 1
ATOM 4222 C C . ASN A 1 507 ? 32.695 9.293 -46.932 1.00 88.75 507 ASN A C 1
ATOM 4224 O O . ASN A 1 507 ? 33.432 10.059 -47.557 1.00 88.75 507 ASN A O 1
ATOM 4228 N N . ARG A 1 508 ? 31.566 9.716 -46.350 1.00 86.94 508 ARG A N 1
ATOM 4229 C CA . ARG A 1 508 ? 31.153 11.128 -46.352 1.00 86.94 508 ARG A CA 1
ATOM 4230 C C . ARG A 1 508 ? 32.127 12.036 -45.617 1.00 86.94 508 ARG A C 1
ATOM 4232 O O . ARG A 1 508 ? 32.460 13.102 -46.128 1.00 86.94 508 ARG A O 1
ATOM 4239 N N . THR A 1 509 ? 32.624 11.597 -44.467 1.00 87.31 509 THR A N 1
ATOM 4240 C CA . THR A 1 509 ? 33.601 12.357 -43.677 1.00 87.31 509 THR A CA 1
ATOM 4241 C C . THR A 1 509 ? 34.922 12.493 -44.430 1.00 87.31 509 THR A C 1
ATOM 4243 O O . THR A 1 509 ? 35.449 13.595 -44.567 1.00 87.31 509 THR A O 1
ATOM 4246 N N . ILE A 1 510 ? 35.417 11.402 -45.024 1.00 88.69 510 ILE A N 1
ATOM 4247 C CA . ILE A 1 510 ? 36.620 11.406 -45.870 1.00 88.69 510 ILE A CA 1
ATOM 4248 C C . ILE A 1 510 ? 36.439 12.344 -47.072 1.00 88.69 510 ILE A C 1
ATOM 4250 O O . ILE A 1 510 ? 37.333 13.135 -47.376 1.00 88.69 510 ILE A O 1
ATOM 4254 N N . TRP A 1 511 ? 35.281 12.300 -47.739 1.00 85.50 511 TRP A N 1
ATOM 4255 C CA . TRP A 1 511 ? 34.980 13.173 -48.877 1.00 85.50 511 TRP A CA 1
ATOM 4256 C C . TRP A 1 511 ? 34.947 14.652 -48.477 1.00 85.50 511 TRP A C 1
ATOM 4258 O O . TRP A 1 511 ? 35.532 15.502 -49.155 1.00 85.50 511 TRP A O 1
ATOM 4268 N N . ALA A 1 512 ? 34.314 14.959 -47.347 1.00 80.75 512 ALA A N 1
ATOM 4269 C CA . ALA A 1 512 ? 34.226 16.311 -46.820 1.00 80.75 512 ALA A CA 1
ATOM 4270 C C . ALA A 1 512 ? 35.621 16.857 -46.439 1.00 80.75 512 ALA A C 1
ATOM 4272 O O . ALA A 1 512 ? 35.959 17.989 -46.796 1.00 80.75 512 ALA A O 1
ATOM 4273 N N . LEU A 1 513 ? 36.482 16.031 -45.832 1.00 82.44 513 LEU A N 1
ATOM 4274 C CA . LEU A 1 513 ? 37.880 16.378 -45.546 1.00 82.44 513 LEU A CA 1
ATOM 4275 C C . LEU A 1 513 ? 38.712 16.582 -46.815 1.00 82.44 513 LEU A C 1
ATOM 4277 O O . LEU A 1 513 ? 39.446 17.566 -46.905 1.00 82.44 513 LEU A O 1
ATOM 4281 N N . LYS A 1 514 ? 38.567 15.711 -47.821 1.00 83.69 514 LYS A N 1
ATOM 4282 C CA . LYS A 1 514 ? 39.258 15.840 -49.114 1.00 83.69 514 LYS A CA 1
ATOM 4283 C C . LYS A 1 514 ? 38.943 17.173 -49.795 1.00 83.69 514 LYS A C 1
ATOM 4285 O O . LYS A 1 514 ? 39.842 17.807 -50.343 1.00 83.69 514 LYS A O 1
ATOM 4290 N N . ASN A 1 515 ? 37.685 17.611 -49.735 1.00 77.50 515 ASN A N 1
ATOM 4291 C CA . ASN A 1 515 ? 37.259 18.899 -50.284 1.00 77.50 515 ASN A CA 1
ATOM 4292 C C . ASN A 1 515 ? 37.825 20.098 -49.505 1.00 77.50 515 ASN A C 1
ATOM 4294 O O . ASN A 1 515 ? 38.057 21.149 -50.098 1.00 77.50 515 ASN A O 1
ATOM 4298 N N . LYS A 1 516 ? 38.051 19.944 -48.195 1.00 73.94 516 LYS A N 1
ATOM 4299 C CA . LYS A 1 516 ? 38.585 20.985 -47.304 1.00 73.94 516 LYS A CA 1
ATOM 4300 C C . LYS A 1 516 ? 40.113 21.109 -47.372 1.00 73.94 516 LYS A C 1
ATOM 4302 O O . LYS A 1 516 ? 40.641 22.214 -47.299 1.00 73.94 516 LYS A O 1
ATOM 4307 N N . GLY A 1 517 ? 40.821 19.987 -47.512 1.00 67.06 517 GLY A N 1
ATOM 4308 C CA . GLY A 1 517 ? 42.282 19.881 -47.434 1.00 67.06 517 GLY A CA 1
ATOM 4309 C C . GLY A 1 517 ? 42.902 19.208 -48.657 1.00 67.06 517 GLY A C 1
ATOM 4310 O O . GLY A 1 517 ? 43.639 18.230 -48.522 1.00 67.06 517 GLY A O 1
ATOM 4311 N N . SER A 1 518 ? 42.605 19.708 -49.859 1.00 59.00 518 SER A N 1
ATOM 4312 C CA . SER A 1 518 ? 42.991 19.069 -51.127 1.00 59.00 518 SER A CA 1
ATOM 4313 C C . SER A 1 518 ? 44.510 18.925 -51.354 1.00 59.00 518 SER A C 1
ATOM 4315 O O . SER A 1 518 ? 44.896 18.142 -52.215 1.00 59.00 518 SER A O 1
ATOM 4317 N N . ASN A 1 519 ? 45.360 19.614 -50.571 1.00 60.81 519 ASN A N 1
ATOM 4318 C CA . ASN A 1 519 ? 46.834 19.613 -50.681 1.00 60.81 519 ASN A CA 1
ATOM 4319 C C . ASN A 1 519 ? 47.579 19.250 -49.367 1.00 60.81 519 ASN A C 1
ATOM 4321 O O . ASN A 1 519 ? 48.755 19.592 -49.198 1.00 60.81 519 ASN A O 1
ATOM 4325 N N . THR A 1 520 ? 46.921 18.603 -48.400 1.00 65.56 520 THR A N 1
ATOM 4326 C CA . THR A 1 520 ? 47.532 18.308 -47.088 1.00 65.56 520 THR A CA 1
ATOM 4327 C C . THR A 1 520 ? 48.641 17.258 -47.197 1.00 65.56 520 THR A C 1
ATOM 4329 O O . THR A 1 520 ? 48.402 16.144 -47.657 1.00 65.56 520 THR A O 1
ATOM 4332 N N . HIS A 1 521 ? 49.850 17.595 -46.739 1.00 73.75 521 HIS A N 1
ATOM 4333 C CA . HIS A 1 521 ? 50.953 16.639 -46.613 1.00 73.75 521 HIS A CA 1
ATOM 4334 C C . HIS A 1 521 ? 50.793 15.863 -45.301 1.00 73.75 521 HIS A C 1
ATOM 4336 O O . HIS A 1 521 ? 50.800 16.467 -44.228 1.00 73.75 521 HIS A O 1
ATOM 4342 N N . ILE A 1 522 ? 50.628 14.541 -45.382 1.00 81.38 522 ILE A N 1
ATOM 4343 C CA . ILE A 1 522 ? 50.524 13.676 -44.199 1.00 81.38 522 ILE A CA 1
ATOM 4344 C C . ILE A 1 522 ? 51.908 13.371 -43.609 1.00 81.38 522 ILE A C 1
ATOM 4346 O O . ILE A 1 522 ? 52.908 13.326 -44.327 1.00 81.38 522 ILE A O 1
ATOM 4350 N N . THR A 1 523 ? 51.967 13.197 -42.289 1.00 83.88 523 THR A N 1
ATOM 4351 C CA . THR A 1 523 ? 53.198 12.877 -41.551 1.00 83.88 523 THR A CA 1
ATOM 4352 C C . THR A 1 523 ? 53.609 11.417 -41.751 1.00 83.88 523 THR A C 1
ATOM 4354 O O . THR A 1 523 ? 52.766 10.567 -42.031 1.00 83.88 523 THR A O 1
ATOM 4357 N N . GLU A 1 524 ? 54.896 11.108 -41.557 1.00 83.00 524 GLU A N 1
ATOM 4358 C CA . GLU A 1 524 ? 55.412 9.732 -41.677 1.00 83.00 524 GLU A CA 1
ATOM 4359 C C . GLU A 1 524 ? 54.713 8.768 -40.702 1.00 83.00 524 GLU A C 1
ATOM 4361 O O . GLU A 1 524 ? 54.315 7.676 -41.085 1.00 83.00 524 GLU A O 1
ATOM 4366 N N . GLU A 1 525 ? 54.436 9.216 -39.473 1.00 83.75 525 GLU A N 1
ATOM 4367 C CA . GLU A 1 525 ? 53.682 8.441 -38.475 1.00 83.75 525 GLU A CA 1
ATOM 4368 C C . GLU A 1 525 ? 52.276 8.046 -38.965 1.00 83.75 525 GLU A C 1
ATOM 4370 O O . GLU A 1 525 ? 51.785 6.954 -38.687 1.00 83.75 525 GLU A O 1
ATOM 4375 N N . LEU A 1 526 ? 51.611 8.930 -39.710 1.00 85.56 526 LEU A N 1
ATOM 4376 C CA . LEU A 1 526 ? 50.276 8.669 -40.234 1.00 85.56 526 LEU A CA 1
ATOM 4377 C C . LEU A 1 526 ? 50.320 7.751 -41.465 1.00 85.56 526 LEU A C 1
ATOM 4379 O O . LEU A 1 526 ? 49.406 6.950 -41.653 1.00 85.56 526 LEU A O 1
ATOM 4383 N N . ILE A 1 527 ? 51.385 7.838 -42.272 1.00 88.75 527 ILE A N 1
ATOM 4384 C CA . ILE A 1 527 ? 51.648 6.898 -43.373 1.00 88.75 527 ILE A CA 1
ATOM 4385 C C . ILE A 1 527 ? 51.786 5.478 -42.815 1.00 88.75 527 ILE A C 1
ATOM 4387 O O . ILE A 1 527 ? 51.146 4.569 -43.344 1.00 88.75 527 ILE A O 1
ATOM 4391 N N . GLU A 1 528 ? 52.540 5.304 -41.725 1.00 87.44 528 GLU A N 1
ATOM 4392 C CA . GLU A 1 528 ? 52.676 4.017 -41.030 1.00 87.44 528 GLU A CA 1
ATOM 4393 C C . GLU A 1 528 ? 51.325 3.496 -40.524 1.00 87.44 528 GLU A C 1
ATOM 4395 O O . GLU A 1 528 ? 50.935 2.379 -40.849 1.00 87.44 528 GLU A O 1
ATOM 4400 N N . LYS A 1 529 ? 50.534 4.329 -39.832 1.00 87.75 529 LYS A N 1
ATOM 4401 C CA . LYS A 1 529 ? 49.204 3.924 -39.331 1.00 87.75 529 LYS A CA 1
ATOM 4402 C C . LYS A 1 529 ? 48.248 3.497 -40.450 1.00 87.75 529 LYS A C 1
ATOM 4404 O O . LYS A 1 529 ? 47.501 2.531 -40.291 1.00 87.75 529 LYS A O 1
ATOM 4409 N N . ILE A 1 530 ? 48.246 4.212 -41.578 1.00 88.50 530 ILE A N 1
ATOM 4410 C CA . ILE A 1 530 ? 47.432 3.851 -42.749 1.00 88.50 530 ILE A CA 1
ATOM 4411 C C . ILE A 1 530 ? 47.938 2.536 -43.351 1.00 88.50 530 ILE A C 1
ATOM 4413 O O . ILE A 1 530 ? 47.125 1.670 -43.676 1.00 88.50 530 ILE A O 1
ATOM 4417 N N . TYR A 1 531 ? 49.256 2.364 -43.473 1.00 88.94 531 TYR A N 1
ATOM 4418 C CA . TYR A 1 531 ? 49.870 1.139 -43.980 1.00 88.94 531 TYR A CA 1
ATOM 4419 C C . TYR A 1 531 ? 49.507 -0.077 -43.119 1.00 88.94 531 TYR A C 1
ATOM 4421 O O . TYR A 1 531 ? 48.951 -1.045 -43.641 1.00 88.94 531 TYR A O 1
ATOM 4429 N N . ASP A 1 532 ? 49.720 0.002 -41.805 1.00 89.44 532 ASP A N 1
ATOM 4430 C CA . ASP A 1 532 ? 49.412 -1.072 -40.858 1.00 89.44 532 ASP A CA 1
ATOM 4431 C C . ASP A 1 532 ? 47.941 -1.487 -40.941 1.00 89.44 532 ASP A C 1
ATOM 4433 O O . ASP A 1 532 ? 47.614 -2.677 -40.976 1.00 89.44 532 ASP A O 1
ATOM 4437 N N . MET A 1 533 ? 47.038 -0.508 -41.049 1.00 86.56 533 MET A N 1
ATOM 4438 C CA . MET A 1 533 ? 45.607 -0.759 -41.182 1.00 86.56 533 MET A CA 1
ATOM 4439 C C . MET A 1 533 ? 45.258 -1.454 -42.507 1.00 86.56 533 MET A C 1
ATOM 4441 O O . MET A 1 533 ? 44.475 -2.407 -42.519 1.00 86.56 533 MET A O 1
ATOM 4445 N N . VAL A 1 534 ? 45.861 -1.030 -43.622 1.00 85.94 534 VAL A N 1
ATOM 4446 C CA . VAL A 1 534 ? 45.675 -1.667 -44.938 1.00 85.94 534 VAL A CA 1
ATOM 4447 C C . VAL A 1 534 ? 46.156 -3.118 -44.912 1.00 85.94 534 VAL A C 1
ATOM 4449 O O . VAL A 1 534 ? 45.438 -4.006 -45.379 1.00 85.94 534 VAL A O 1
ATOM 4452 N N . ILE A 1 535 ? 47.328 -3.386 -44.329 1.00 84.75 535 ILE A N 1
ATOM 4453 C CA . ILE A 1 535 ? 47.873 -4.745 -44.209 1.00 84.75 535 ILE A CA 1
ATOM 4454 C C . ILE A 1 535 ? 46.996 -5.611 -43.295 1.00 84.75 535 ILE A C 1
ATOM 4456 O O . ILE A 1 535 ? 46.638 -6.730 -43.673 1.00 84.75 535 ILE A O 1
ATOM 4460 N N . LYS A 1 536 ? 46.568 -5.085 -42.140 1.00 85.56 536 LYS A N 1
ATOM 4461 C CA . LYS A 1 536 ? 45.656 -5.768 -41.205 1.00 85.56 536 LYS A CA 1
ATOM 4462 C C . LYS A 1 536 ? 44.340 -6.154 -41.884 1.00 85.56 536 LYS A C 1
ATOM 4464 O O . LYS A 1 536 ? 43.888 -7.288 -41.745 1.00 85.56 536 LYS A O 1
ATOM 4469 N N . LEU A 1 537 ? 43.737 -5.247 -42.656 1.00 83.25 537 LEU A N 1
ATOM 4470 C CA . LEU A 1 537 ? 42.492 -5.514 -43.386 1.00 83.25 537 LEU A CA 1
ATOM 4471 C C . LEU A 1 537 ? 42.678 -6.500 -44.545 1.00 83.25 537 LEU A C 1
ATOM 4473 O O . LEU A 1 537 ? 41.783 -7.310 -44.786 1.00 83.25 537 LEU A O 1
ATOM 4477 N N . LYS A 1 538 ? 43.835 -6.466 -45.221 1.00 78.00 538 LYS A N 1
ATOM 4478 C CA . LYS A 1 538 ? 44.221 -7.412 -46.283 1.00 78.00 538 LYS A CA 1
ATOM 4479 C C . LYS A 1 538 ? 44.344 -8.849 -45.779 1.00 78.00 538 LYS A C 1
ATOM 4481 O O . LYS A 1 538 ? 43.994 -9.784 -46.492 1.00 78.00 538 LYS A O 1
ATOM 4486 N N . GLN A 1 539 ? 44.818 -9.039 -44.550 1.00 77.75 539 GLN A N 1
ATOM 4487 C CA . GLN A 1 539 ? 44.992 -10.370 -43.960 1.00 77.75 539 GLN A CA 1
ATOM 4488 C C . GLN A 1 539 ? 43.670 -11.019 -43.502 1.00 77.75 539 GLN A C 1
ATOM 4490 O O . GLN A 1 539 ? 43.635 -12.235 -43.287 1.00 77.75 539 GLN A O 1
ATOM 4495 N N . ARG A 1 540 ? 42.572 -10.253 -43.386 1.00 78.56 540 ARG A N 1
ATOM 4496 C CA . ARG A 1 540 ? 41.271 -10.772 -42.932 1.00 78.56 540 ARG A CA 1
ATOM 4497 C C . ARG A 1 540 ? 40.663 -11.753 -43.949 1.00 78.56 540 ARG A C 1
ATOM 4499 O O . ARG A 1 540 ? 40.544 -11.397 -45.121 1.00 78.56 540 ARG A O 1
ATOM 4506 N N . PRO A 1 541 ? 40.214 -12.954 -43.525 1.00 71.31 541 PRO A N 1
ATOM 4507 C CA . PRO A 1 541 ? 39.623 -13.957 -44.418 1.00 71.31 541 PRO A CA 1
ATOM 4508 C C . PRO A 1 541 ? 38.449 -13.429 -45.252 1.00 71.31 541 PRO A C 1
ATOM 4510 O O . PRO A 1 541 ? 38.393 -13.683 -46.449 1.00 71.31 541 PRO A O 1
ATOM 4513 N N . GLU A 1 542 ? 37.576 -12.629 -44.639 1.00 71.25 542 GLU A N 1
ATOM 4514 C CA . GLU A 1 542 ? 36.367 -12.046 -45.246 1.00 71.25 542 GLU A CA 1
ATOM 4515 C C . GLU A 1 542 ? 36.658 -11.072 -46.400 1.00 71.25 542 GLU A C 1
ATOM 4517 O O . GLU A 1 542 ? 35.813 -10.839 -47.261 1.00 71.25 542 GLU A O 1
ATOM 4522 N N . ASN A 1 543 ? 37.868 -10.505 -46.441 1.00 73.56 543 ASN A N 1
ATOM 4523 C CA . ASN A 1 543 ? 38.291 -9.571 -47.483 1.00 73.56 543 ASN A CA 1
ATOM 4524 C C . ASN A 1 543 ? 39.087 -10.254 -48.607 1.00 73.56 543 ASN A C 1
ATOM 4526 O O . ASN A 1 543 ? 39.367 -9.614 -49.620 1.00 73.56 543 ASN A O 1
ATOM 4530 N N . LYS A 1 544 ? 39.404 -11.554 -48.485 1.00 65.81 544 LYS A N 1
ATOM 4531 C CA . LYS A 1 544 ? 40.154 -12.309 -49.507 1.00 65.81 544 LYS A CA 1
ATOM 4532 C C . LYS A 1 544 ? 39.389 -12.463 -50.825 1.00 65.81 544 LYS A C 1
ATOM 4534 O O . LYS A 1 544 ? 40.019 -12.578 -51.872 1.00 65.81 544 LYS A O 1
ATOM 4539 N N . GLU A 1 545 ? 38.057 -12.432 -50.787 1.00 57.62 545 GLU A N 1
ATOM 4540 C CA . GLU A 1 545 ? 37.189 -12.503 -51.975 1.00 57.62 545 GLU A CA 1
ATOM 4541 C C . GLU A 1 545 ? 36.988 -11.134 -52.655 1.00 57.62 545 GLU A C 1
ATOM 4543 O O . GLU A 1 545 ? 36.621 -11.067 -53.826 1.00 57.62 545 GLU A O 1
ATOM 4548 N N . LYS A 1 546 ? 37.313 -10.022 -51.978 1.00 61.44 546 LYS A N 1
ATOM 4549 C CA . LYS A 1 546 ? 37.212 -8.645 -52.504 1.00 61.44 546 LYS A CA 1
ATOM 4550 C C . LYS A 1 546 ? 38.475 -8.213 -53.274 1.00 61.44 546 LYS A C 1
ATOM 4552 O O . LYS A 1 546 ? 38.908 -7.063 -53.175 1.00 61.44 546 LYS A O 1
ATOM 4557 N N . ARG A 1 547 ? 39.065 -9.131 -54.056 1.00 54.06 547 ARG A N 1
ATOM 4558 C CA . ARG A 1 547 ? 40.338 -8.956 -54.798 1.00 54.06 547 ARG A CA 1
ATOM 4559 C C . ARG A 1 547 ? 40.415 -7.695 -55.662 1.00 54.06 547 ARG A C 1
ATOM 4561 O O . ARG A 1 547 ? 41.489 -7.119 -55.786 1.00 54.06 547 ARG A O 1
ATOM 4568 N N . PHE A 1 548 ? 39.281 -7.213 -56.167 1.00 55.34 548 PHE A N 1
ATOM 4569 C CA . PHE A 1 548 ? 39.196 -6.046 -57.050 1.00 55.34 548 PHE A CA 1
ATOM 4570 C C . PHE A 1 548 ? 39.905 -4.783 -56.519 1.00 55.34 548 PHE A C 1
ATOM 4572 O O . PHE A 1 548 ? 40.510 -4.051 -57.298 1.00 55.34 548 PHE A O 1
ATOM 4579 N N . TYR A 1 549 ? 39.873 -4.509 -55.208 1.00 58.12 549 TYR A N 1
ATOM 4580 C CA . TYR A 1 549 ? 40.536 -3.322 -54.641 1.00 58.12 549 TYR A CA 1
ATOM 4581 C C . TYR A 1 549 ? 42.063 -3.455 -54.585 1.00 58.12 549 TYR A C 1
ATOM 4583 O O . TYR A 1 549 ? 42.772 -2.466 -54.762 1.00 58.12 549 TYR A O 1
ATOM 4591 N N . TYR A 1 550 ? 42.561 -4.670 -54.356 1.00 63.28 550 TYR A N 1
ATOM 4592 C CA . TYR A 1 550 ? 43.991 -4.965 -54.283 1.00 63.28 550 TYR A CA 1
ATOM 4593 C C . TYR A 1 550 ? 44.614 -5.080 -55.677 1.00 63.28 550 TYR A C 1
ATOM 4595 O O . TYR A 1 550 ? 45.731 -4.611 -55.876 1.00 63.28 550 TYR A O 1
ATOM 4603 N N . GLU A 1 551 ? 43.857 -5.609 -56.642 1.00 58.12 551 GLU A N 1
ATOM 4604 C CA . GLU A 1 551 ? 44.228 -5.681 -58.060 1.00 58.12 551 GLU A CA 1
ATOM 4605 C C . GLU A 1 551 ? 44.216 -4.295 -58.726 1.00 58.12 551 GLU A C 1
ATOM 4607 O O . GLU A 1 551 ? 45.134 -3.961 -59.461 1.00 58.12 551 GLU A O 1
ATOM 4612 N N . LYS A 1 552 ? 43.237 -3.427 -58.425 1.00 64.50 552 LYS A N 1
ATOM 4613 C CA . LYS A 1 552 ? 43.169 -2.063 -58.994 1.00 64.50 552 LYS A CA 1
ATOM 4614 C C . LYS A 1 552 ? 44.323 -1.149 -58.550 1.00 64.50 552 LYS A C 1
ATOM 4616 O O . LYS A 1 552 ? 44.594 -0.146 -59.208 1.00 64.50 552 LYS A O 1
ATOM 4621 N N . LEU A 1 553 ? 44.954 -1.458 -57.419 1.00 64.62 553 LEU A N 1
ATOM 4622 C CA . LEU A 1 553 ? 46.061 -0.697 -56.833 1.00 64.62 553 LEU A CA 1
ATOM 4623 C C . LEU A 1 553 ? 47.399 -1.464 -56.878 1.00 64.62 553 LEU A C 1
ATOM 4625 O O . LEU A 1 553 ? 48.368 -0.988 -56.293 1.00 64.62 553 LEU A O 1
ATOM 4629 N N . ASP A 1 554 ? 47.453 -2.635 -57.530 1.00 64.50 554 ASP A N 1
ATOM 4630 C CA . ASP A 1 554 ? 48.621 -3.534 -57.625 1.00 64.50 554 ASP A CA 1
ATOM 4631 C C . ASP A 1 554 ? 49.303 -3.869 -56.273 1.00 64.50 554 ASP A C 1
ATOM 4633 O O . ASP A 1 554 ? 50.505 -4.138 -56.187 1.00 64.50 554 ASP A O 1
ATOM 4637 N N . LEU A 1 555 ? 48.535 -3.904 -55.178 1.00 66.81 555 LEU A N 1
ATOM 4638 C CA . LEU A 1 555 ? 49.055 -4.024 -53.803 1.00 66.81 555 LEU A CA 1
ATOM 4639 C C . LEU A 1 555 ? 49.654 -5.399 -53.462 1.00 66.81 555 LEU A C 1
ATOM 4641 O O . LEU A 1 555 ? 50.226 -5.571 -52.385 1.00 66.81 555 LEU A O 1
ATOM 4645 N N . ASP A 1 556 ? 49.490 -6.396 -54.329 1.00 65.31 556 ASP A N 1
ATOM 4646 C CA . ASP A 1 556 ? 50.078 -7.732 -54.170 1.00 65.31 556 ASP A CA 1
ATOM 4647 C C . ASP A 1 556 ? 51.513 -7.829 -54.707 1.00 65.31 556 ASP A C 1
ATOM 4649 O O . ASP A 1 556 ? 52.235 -8.755 -54.343 1.00 65.31 556 ASP A O 1
ATOM 4653 N N . VAL A 1 557 ? 51.941 -6.860 -55.523 1.00 66.50 557 VAL A N 1
ATOM 4654 C CA . VAL A 1 557 ? 53.254 -6.855 -56.196 1.00 66.50 557 VAL A CA 1
ATOM 4655 C C . VAL A 1 557 ? 54.165 -5.733 -55.669 1.00 66.50 557 VAL A C 1
ATOM 4657 O O . VAL A 1 557 ? 55.377 -5.750 -55.881 1.00 66.50 557 VAL A O 1
ATOM 4660 N N . MET A 1 558 ? 53.605 -4.757 -54.950 1.00 74.38 558 MET A N 1
ATOM 4661 C CA . MET A 1 558 ? 54.349 -3.629 -54.387 1.00 74.38 558 MET A CA 1
ATOM 4662 C C . MET A 1 558 ? 55.145 -4.002 -53.128 1.00 74.38 558 MET A C 1
ATOM 4664 O O . MET A 1 558 ? 54.663 -4.709 -52.245 1.00 74.38 558 MET A O 1
ATOM 4668 N N . THR A 1 559 ? 56.358 -3.453 -53.005 1.00 79.31 559 THR A N 1
ATOM 4669 C CA . THR A 1 559 ? 57.129 -3.483 -51.753 1.00 79.31 559 THR A CA 1
ATOM 4670 C C . THR A 1 559 ? 56.525 -2.525 -50.723 1.00 79.31 559 THR A C 1
ATOM 4672 O O . THR A 1 559 ? 55.857 -1.556 -51.081 1.00 79.31 559 THR A O 1
ATOM 4675 N N . GLU A 1 560 ? 56.805 -2.739 -49.436 1.00 83.75 560 GLU A N 1
ATOM 4676 C CA . GLU A 1 560 ? 56.374 -1.849 -48.344 1.00 83.75 560 GLU A CA 1
ATOM 4677 C C . GLU A 1 560 ? 56.688 -0.367 -48.627 1.00 83.75 560 GLU A C 1
ATOM 4679 O O . GLU A 1 560 ? 55.818 0.494 -48.500 1.00 83.75 560 GLU A O 1
ATOM 4684 N N . ALA A 1 561 ? 57.899 -0.074 -49.111 1.00 82.75 561 ALA A N 1
ATOM 4685 C CA . ALA A 1 561 ? 58.311 1.281 -49.478 1.00 82.75 561 ALA A CA 1
ATOM 4686 C C . ALA A 1 561 ? 57.467 1.876 -50.624 1.00 82.75 561 ALA A C 1
ATOM 4688 O O . ALA A 1 561 ? 57.163 3.071 -50.615 1.00 82.75 561 ALA A O 1
ATOM 4689 N N . ALA A 1 562 ? 57.057 1.056 -51.598 1.00 82.12 562 ALA A N 1
ATOM 4690 C CA . ALA A 1 562 ? 56.199 1.490 -52.698 1.00 82.12 562 ALA A CA 1
ATOM 4691 C C . ALA A 1 562 ? 54.765 1.778 -52.222 1.00 82.12 562 ALA A C 1
ATOM 4693 O O . ALA A 1 562 ? 54.193 2.797 -52.611 1.00 82.12 562 ALA A O 1
ATOM 4694 N N . ILE A 1 563 ? 54.218 0.954 -51.318 1.00 82.75 563 ILE A N 1
ATOM 4695 C CA . ILE A 1 563 ? 52.888 1.173 -50.725 1.00 82.75 563 ILE A CA 1
ATOM 4696 C C . ILE A 1 563 ? 52.881 2.452 -49.879 1.00 82.75 563 ILE A C 1
ATOM 4698 O O . ILE A 1 563 ? 51.996 3.290 -50.043 1.00 82.75 563 ILE A O 1
ATOM 4702 N N . LYS A 1 564 ? 53.892 2.661 -49.027 1.00 88.06 564 LYS A N 1
ATOM 4703 C CA . LYS A 1 564 ? 54.030 3.887 -48.218 1.00 88.06 564 LYS A CA 1
ATOM 4704 C C . LYS A 1 564 ? 54.151 5.143 -49.088 1.00 88.06 564 LYS A C 1
ATOM 4706 O O . LYS A 1 564 ? 53.512 6.158 -48.807 1.00 88.06 564 LYS A O 1
ATOM 4711 N N . SER A 1 565 ? 54.886 5.065 -50.200 1.00 84.44 565 SER A N 1
ATOM 4712 C CA . SER A 1 565 ? 54.981 6.154 -51.183 1.00 84.44 565 SER A CA 1
ATOM 4713 C C . SER A 1 565 ? 53.640 6.425 -51.888 1.00 84.44 565 SER A C 1
ATOM 4715 O O . SER A 1 565 ? 53.239 7.582 -52.048 1.00 84.44 565 SER A O 1
ATOM 4717 N N . ALA A 1 566 ? 52.880 5.376 -52.225 1.00 84.00 566 ALA A N 1
ATOM 4718 C CA . ALA A 1 566 ? 51.534 5.507 -52.783 1.00 84.00 566 ALA A CA 1
ATOM 4719 C C . ALA A 1 566 ? 50.561 6.162 -51.784 1.00 84.00 566 ALA A C 1
ATOM 4721 O O . ALA A 1 566 ? 49.867 7.113 -52.153 1.00 84.00 566 ALA A O 1
ATOM 4722 N N . ILE A 1 567 ? 50.575 5.738 -50.513 1.00 86.56 567 ILE A N 1
ATOM 4723 C CA . ILE A 1 567 ? 49.794 6.346 -49.421 1.00 86.56 567 ILE A CA 1
ATOM 4724 C C . ILE A 1 567 ? 50.120 7.836 -49.288 1.00 86.56 567 ILE A C 1
ATOM 4726 O O . ILE A 1 567 ? 49.209 8.659 -49.222 1.00 86.56 567 ILE A O 1
ATOM 4730 N N . LYS A 1 568 ? 51.407 8.199 -49.320 1.00 85.12 568 LYS A N 1
ATOM 4731 C CA . LYS A 1 568 ? 51.862 9.595 -49.260 1.00 85.12 568 LYS A CA 1
ATOM 4732 C C . LYS A 1 568 ? 51.314 10.445 -50.407 1.00 85.12 568 LYS A C 1
ATOM 4734 O O . LYS A 1 568 ? 50.964 11.603 -50.198 1.00 85.12 568 LYS A O 1
ATOM 4739 N N . SER A 1 569 ? 51.238 9.875 -51.610 1.00 82.69 569 SER A N 1
ATOM 4740 C CA . SER A 1 569 ? 50.766 10.577 -52.808 1.00 82.69 569 SER A CA 1
ATOM 4741 C C . SER A 1 569 ? 49.238 10.689 -52.903 1.00 82.69 569 SER A C 1
ATOM 4743 O O . SER A 1 569 ? 48.730 11.671 -53.443 1.00 82.69 569 SER A O 1
ATOM 4745 N N . GLN A 1 570 ? 48.494 9.702 -52.389 1.00 85.00 570 GLN A N 1
ATOM 4746 C CA . GLN A 1 570 ? 47.036 9.610 -52.535 1.00 85.00 570 GLN A CA 1
ATOM 4747 C C . GLN A 1 570 ? 46.330 9.132 -51.250 1.00 85.00 570 GLN A C 1
ATOM 4749 O O . GLN A 1 570 ? 45.584 8.149 -51.281 1.00 85.00 570 GLN A O 1
ATOM 4754 N N . PRO A 1 571 ? 46.484 9.833 -50.114 1.00 86.12 571 PRO A N 1
ATOM 4755 C CA . PRO A 1 571 ? 46.029 9.336 -48.813 1.00 86.12 571 PRO A CA 1
ATOM 4756 C C . PRO A 1 571 ? 44.520 9.070 -48.759 1.00 86.12 571 PRO A C 1
ATOM 4758 O O . PRO A 1 571 ? 44.087 8.036 -48.260 1.00 86.12 571 PRO A O 1
ATOM 4761 N N . TYR A 1 572 ? 43.703 9.944 -49.353 1.00 87.31 572 TYR A N 1
ATOM 4762 C CA . TYR A 1 572 ? 42.245 9.782 -49.364 1.00 87.31 572 TYR A CA 1
ATOM 4763 C C . TYR A 1 572 ? 41.770 8.554 -50.158 1.00 87.31 572 TYR A C 1
ATOM 4765 O O . TYR A 1 572 ? 40.737 7.984 -49.820 1.00 87.31 572 TYR A O 1
ATOM 4773 N N . THR A 1 573 ? 42.515 8.113 -51.180 1.00 85.81 573 THR A N 1
ATOM 4774 C CA . THR A 1 573 ? 42.203 6.875 -51.918 1.00 85.81 573 THR A CA 1
ATOM 4775 C C . THR A 1 573 ? 42.342 5.661 -50.999 1.00 85.81 573 THR A C 1
ATOM 4777 O O . THR A 1 573 ? 41.463 4.800 -50.977 1.00 85.81 573 THR A O 1
ATOM 4780 N N . PHE A 1 574 ? 43.398 5.631 -50.181 1.00 87.38 574 PHE A N 1
ATOM 4781 C CA . PHE A 1 574 ? 43.617 4.572 -49.196 1.00 87.38 574 PHE A CA 1
ATOM 4782 C C . PHE A 1 574 ? 42.623 4.639 -48.031 1.00 87.38 574 PHE A C 1
ATOM 4784 O O . PHE A 1 574 ? 42.176 3.597 -47.569 1.00 87.38 574 PHE A O 1
ATOM 4791 N N . LEU A 1 575 ? 42.194 5.828 -47.594 1.00 88.38 575 LEU A N 1
ATOM 4792 C CA . LEU A 1 575 ? 41.142 5.950 -46.574 1.00 88.38 575 LEU A CA 1
ATOM 4793 C C . LEU A 1 575 ? 39.784 5.435 -47.061 1.00 88.38 575 LEU A C 1
ATOM 4795 O O . LEU A 1 575 ? 39.103 4.742 -46.311 1.00 88.38 575 LEU A O 1
ATOM 4799 N N . HIS A 1 576 ? 39.398 5.737 -48.305 1.00 87.94 576 HIS A N 1
ATOM 4800 C CA . HIS A 1 576 ? 38.186 5.172 -48.908 1.00 87.94 576 HIS A CA 1
ATOM 4801 C C . HIS A 1 576 ? 38.287 3.648 -49.036 1.00 87.94 576 HIS A C 1
ATOM 4803 O O . HIS A 1 576 ? 37.337 2.935 -48.737 1.00 87.94 576 HIS A O 1
ATOM 4809 N N . MET A 1 577 ? 39.461 3.131 -49.406 1.00 85.31 577 MET A N 1
ATOM 4810 C CA . MET A 1 577 ? 39.710 1.690 -49.414 1.00 85.31 577 MET A CA 1
ATOM 4811 C C . MET A 1 577 ? 39.573 1.077 -48.009 1.00 85.31 577 MET A C 1
ATOM 4813 O O . MET A 1 577 ? 38.947 0.031 -47.861 1.00 85.31 577 MET A O 1
ATOM 4817 N N . ILE A 1 578 ? 40.118 1.725 -46.973 1.00 88.06 578 ILE A N 1
ATOM 4818 C CA . ILE A 1 578 ? 39.958 1.295 -45.576 1.00 88.06 578 ILE A CA 1
ATOM 4819 C C . ILE A 1 578 ? 38.473 1.300 -45.188 1.00 88.06 578 ILE A C 1
ATOM 4821 O O . ILE A 1 578 ? 38.010 0.306 -44.641 1.00 88.06 578 ILE A O 1
ATOM 4825 N N . ALA A 1 579 ? 37.714 2.350 -45.519 1.00 86.75 579 ALA A N 1
ATOM 4826 C CA . ALA A 1 579 ? 36.271 2.440 -45.262 1.00 86.75 579 ALA A CA 1
ATOM 4827 C C . ALA A 1 579 ? 35.488 1.274 -45.886 1.00 86.75 579 ALA A C 1
ATOM 4829 O O . ALA A 1 579 ? 34.654 0.640 -45.240 1.00 86.75 579 ALA A O 1
ATOM 4830 N N . ASP A 1 580 ? 35.802 0.967 -47.142 1.00 83.44 580 ASP A N 1
ATOM 4831 C CA . ASP A 1 580 ? 35.144 -0.069 -47.934 1.00 83.44 580 ASP A CA 1
ATOM 4832 C C . ASP A 1 580 ? 35.495 -1.496 -47.451 1.00 83.44 580 ASP A C 1
ATOM 4834 O O . ASP A 1 580 ? 34.751 -2.450 -47.694 1.00 83.44 580 ASP A O 1
ATOM 4838 N N . LEU A 1 581 ? 36.609 -1.679 -46.741 1.00 82.25 581 LEU A N 1
ATOM 4839 C CA . LEU A 1 581 ? 37.088 -2.996 -46.297 1.00 82.25 581 LEU A CA 1
ATOM 4840 C C . LEU A 1 581 ? 36.987 -3.218 -44.784 1.00 82.25 581 LEU A C 1
ATOM 4842 O O . LEU A 1 581 ? 37.084 -4.360 -44.326 1.00 82.25 581 LEU A O 1
ATOM 4846 N N . ALA A 1 582 ? 36.792 -2.153 -44.012 1.00 82.81 582 ALA A N 1
ATOM 4847 C CA . ALA A 1 582 ? 36.620 -2.194 -42.570 1.00 82.81 582 ALA A CA 1
ATOM 4848 C C . ALA A 1 582 ? 35.245 -2.755 -42.166 1.00 82.81 582 ALA A C 1
ATOM 4850 O O . ALA A 1 582 ? 34.246 -2.594 -42.877 1.00 82.81 582 ALA A O 1
ATOM 4851 N N . SER A 1 583 ? 35.219 -3.396 -40.995 1.00 82.88 583 SER A N 1
ATOM 4852 C CA . SER A 1 583 ? 34.005 -3.680 -40.218 1.00 82.88 583 SER A CA 1
ATOM 4853 C C . SER A 1 583 ? 33.808 -2.602 -39.148 1.00 82.88 583 SER A C 1
ATOM 4855 O O . SER A 1 583 ? 34.700 -1.781 -38.911 1.00 82.88 583 SER A O 1
ATOM 4857 N N . ILE A 1 584 ? 32.667 -2.609 -38.464 1.00 82.31 584 ILE A N 1
ATOM 4858 C CA . ILE A 1 584 ? 32.386 -1.697 -37.350 1.00 82.31 584 ILE A CA 1
ATOM 4859 C C . ILE A 1 584 ? 33.435 -1.783 -36.228 1.00 82.31 584 ILE A C 1
ATOM 4861 O O . ILE A 1 584 ? 33.779 -0.765 -35.637 1.00 82.31 584 ILE A O 1
ATOM 4865 N N . ASP A 1 585 ? 34.051 -2.947 -36.000 1.00 81.69 585 ASP A N 1
ATOM 4866 C CA . ASP A 1 585 ? 35.121 -3.112 -34.997 1.00 81.69 585 ASP A CA 1
ATOM 4867 C C . ASP A 1 585 ? 36.394 -2.326 -35.332 1.00 81.69 585 ASP A C 1
ATOM 4869 O O . ASP A 1 585 ? 37.222 -2.045 -34.471 1.00 81.69 585 ASP A O 1
ATOM 4873 N N . SER A 1 586 ? 36.564 -1.951 -36.598 1.00 84.81 586 SER A N 1
ATOM 4874 C CA . SER A 1 586 ? 37.671 -1.120 -37.063 1.00 84.81 586 SER A CA 1
ATOM 4875 C C . SER A 1 586 ? 37.393 0.382 -36.939 1.00 84.81 586 SER A C 1
ATOM 4877 O O . SER A 1 586 ? 38.240 1.189 -37.327 1.00 84.81 586 SER A O 1
ATOM 4879 N N . TYR A 1 587 ? 36.236 0.770 -36.388 1.00 85.94 587 TYR A N 1
ATOM 4880 C CA . TYR A 1 587 ? 35.814 2.161 -36.241 1.00 85.94 587 TYR A CA 1
ATOM 4881 C C . TYR A 1 587 ? 36.840 3.017 -35.491 1.00 85.94 587 TYR A C 1
ATOM 4883 O O . TYR A 1 587 ? 37.181 4.094 -35.973 1.00 85.94 587 TYR A O 1
ATOM 4891 N N . LYS A 1 588 ? 37.350 2.562 -34.339 1.00 85.75 588 LYS A N 1
ATOM 4892 C CA . LYS A 1 588 ? 38.278 3.344 -33.501 1.00 85.75 588 LYS A CA 1
ATOM 4893 C C . LYS A 1 588 ? 39.583 3.655 -34.233 1.00 85.75 588 LYS A C 1
ATOM 4895 O O . LYS A 1 588 ? 39.989 4.815 -34.295 1.00 85.75 588 LYS A O 1
ATOM 4900 N N . ASP A 1 589 ? 40.187 2.631 -34.837 1.00 85.31 589 ASP A N 1
ATOM 4901 C CA . ASP A 1 589 ? 41.424 2.744 -35.619 1.00 85.31 589 ASP A CA 1
ATOM 4902 C C . ASP A 1 589 ? 41.231 3.728 -36.787 1.00 85.31 589 ASP A C 1
ATOM 4904 O O . ASP A 1 589 ? 42.008 4.665 -36.976 1.00 85.31 589 ASP A O 1
ATOM 4908 N N . MET A 1 590 ? 40.134 3.567 -37.531 1.00 86.62 590 MET A N 1
ATOM 4909 C CA . MET A 1 590 ? 39.809 4.397 -38.688 1.00 86.62 590 MET A CA 1
ATOM 4910 C C . MET A 1 590 ? 39.508 5.853 -38.306 1.00 86.62 590 MET A C 1
ATOM 4912 O O . MET A 1 590 ? 40.048 6.782 -38.908 1.00 86.62 590 MET A O 1
ATOM 4916 N N . SER A 1 591 ? 38.685 6.061 -37.280 1.00 87.69 591 SER A N 1
ATOM 4917 C CA . SER A 1 591 ? 38.311 7.388 -36.784 1.00 87.69 591 SER A CA 1
ATOM 4918 C C . SER A 1 591 ? 39.517 8.131 -36.223 1.00 87.69 591 SER A C 1
ATOM 4920 O O . SER A 1 591 ? 39.644 9.332 -36.436 1.00 87.69 591 SER A O 1
ATOM 4922 N N . SER A 1 592 ? 40.443 7.425 -35.567 1.00 87.00 592 SER A N 1
ATOM 4923 C CA . SER A 1 592 ? 41.700 7.993 -35.071 1.00 87.00 592 SER A CA 1
ATOM 4924 C C . SER A 1 592 ? 42.595 8.503 -36.204 1.00 87.00 592 SER A C 1
ATOM 4926 O O . SER A 1 592 ? 43.140 9.605 -36.109 1.00 87.00 592 SER A O 1
ATOM 4928 N N . ILE A 1 593 ? 42.705 7.749 -37.304 1.00 87.44 593 ILE A N 1
ATOM 4929 C CA . ILE A 1 593 ? 43.447 8.176 -38.502 1.00 87.44 593 ILE A CA 1
ATOM 4930 C C . ILE A 1 593 ? 42.785 9.414 -39.125 1.00 87.44 593 ILE A C 1
ATOM 4932 O O . ILE A 1 593 ? 43.462 10.405 -39.399 1.00 87.44 593 ILE A O 1
ATOM 4936 N N . ILE A 1 594 ? 41.461 9.388 -39.311 1.00 88.00 594 ILE A N 1
ATOM 4937 C CA . ILE A 1 594 ? 40.701 10.510 -39.884 1.00 88.00 594 ILE A CA 1
ATOM 4938 C C . ILE A 1 594 ? 40.822 11.761 -39.002 1.00 88.00 594 ILE A C 1
ATOM 4940 O O . ILE A 1 594 ? 41.053 12.857 -39.512 1.00 88.00 594 ILE A O 1
ATOM 4944 N N . PHE A 1 595 ? 40.726 11.600 -37.683 1.00 85.44 595 PHE A N 1
ATOM 4945 C CA . PHE A 1 595 ? 40.881 12.673 -36.704 1.00 85.44 595 PHE A CA 1
ATOM 4946 C C . PHE A 1 595 ? 42.274 13.320 -36.764 1.00 85.44 595 PHE A C 1
ATOM 4948 O O . PHE A 1 595 ? 42.392 14.543 -36.764 1.00 85.44 595 PHE A O 1
ATOM 4955 N N . GLN A 1 596 ? 43.340 12.524 -36.890 1.00 83.56 596 GLN A N 1
ATOM 4956 C CA . GLN A 1 596 ? 44.702 13.052 -37.044 1.00 83.56 596 GLN A CA 1
ATOM 4957 C C . GLN A 1 596 ? 44.872 13.843 -38.350 1.00 83.56 596 GLN A C 1
ATOM 4959 O O . GLN A 1 596 ? 45.522 14.888 -38.354 1.00 83.56 596 GLN A O 1
ATOM 4964 N N . ILE A 1 597 ? 44.253 13.394 -39.446 1.00 84.50 597 ILE A N 1
ATOM 4965 C CA . ILE A 1 597 ? 44.252 14.128 -40.723 1.00 84.50 597 ILE A CA 1
ATOM 4966 C C . ILE A 1 597 ? 43.518 15.462 -40.591 1.00 84.50 597 ILE A C 1
ATOM 4968 O O . ILE A 1 597 ? 44.001 16.486 -41.073 1.00 84.50 597 ILE A O 1
ATOM 4972 N N . GLU A 1 598 ? 42.370 15.466 -39.921 1.00 82.19 598 GLU A N 1
ATOM 4973 C CA . GLU A 1 598 ? 41.587 16.674 -39.677 1.00 82.19 598 GLU A CA 1
ATOM 4974 C C . GLU A 1 598 ? 42.367 17.696 -38.831 1.00 82.19 598 GLU A C 1
ATOM 4976 O O . GLU A 1 598 ? 42.460 18.864 -39.217 1.00 82.19 598 GLU A O 1
ATOM 4981 N N . ASN A 1 599 ? 43.066 17.248 -37.781 1.00 80.19 599 ASN A N 1
ATOM 4982 C CA . ASN A 1 599 ? 43.958 18.098 -36.982 1.00 80.19 599 ASN A CA 1
ATOM 4983 C C . ASN A 1 599 ? 45.104 18.714 -37.800 1.00 80.19 599 ASN A C 1
ATOM 4985 O O . ASN A 1 599 ? 45.472 19.869 -37.559 1.00 80.19 599 ASN A O 1
ATOM 4989 N N . LEU A 1 600 ? 45.661 17.977 -38.771 1.00 79.00 600 LEU A N 1
ATOM 4990 C CA . LEU A 1 600 ? 46.689 18.495 -39.684 1.00 79.00 600 LEU A CA 1
ATOM 4991 C C . LEU A 1 600 ? 46.129 19.584 -40.610 1.00 79.00 600 LEU A C 1
ATOM 4993 O O . LEU A 1 600 ? 46.799 20.593 -40.837 1.00 79.00 600 LEU A O 1
ATOM 4997 N N . ILE A 1 601 ? 44.901 19.409 -41.111 1.00 76.44 601 ILE A N 1
ATOM 4998 C CA . ILE A 1 601 ? 44.210 20.399 -41.954 1.00 76.44 601 ILE A CA 1
ATOM 4999 C C . ILE A 1 601 ? 43.929 21.678 -41.157 1.00 76.44 601 ILE A C 1
ATOM 5001 O O . ILE A 1 601 ? 44.211 22.782 -41.624 1.00 76.44 601 ILE A O 1
ATOM 5005 N N . GLU A 1 602 ? 43.406 21.538 -39.939 1.00 73.19 602 GLU A N 1
ATOM 5006 C CA . GLU A 1 602 ? 43.018 22.663 -39.085 1.00 73.19 602 GLU A CA 1
ATOM 5007 C C . GLU A 1 602 ? 44.177 23.289 -38.292 1.00 73.19 602 GLU A C 1
ATOM 5009 O O . GLU A 1 602 ? 44.002 24.338 -37.667 1.00 73.19 602 GLU A O 1
ATOM 5014 N N . LYS A 1 603 ? 45.371 22.681 -38.326 1.00 69.31 603 LYS A N 1
ATOM 5015 C CA . LYS A 1 603 ? 46.562 23.091 -37.558 1.00 69.31 603 LYS A CA 1
ATOM 5016 C C . LYS A 1 603 ? 46.297 23.184 -36.047 1.00 69.31 603 LYS A C 1
ATOM 5018 O O . LYS A 1 603 ? 46.799 24.086 -35.373 1.00 69.31 603 LYS A O 1
ATOM 5023 N N . ARG A 1 604 ? 45.508 22.256 -35.499 1.00 64.88 604 ARG A N 1
ATOM 5024 C CA . ARG A 1 604 ? 45.185 22.196 -34.062 1.00 64.88 604 ARG A CA 1
ATOM 5025 C C . ARG A 1 604 ? 46.349 21.546 -33.312 1.00 64.88 604 ARG A C 1
ATOM 5027 O O . ARG A 1 604 ? 46.433 20.331 -33.212 1.00 64.88 604 ARG A O 1
ATOM 5034 N N . SER A 1 605 ? 47.273 22.351 -32.789 1.00 51.84 605 SER A N 1
ATOM 5035 C CA . SER A 1 605 ? 48.508 21.870 -32.143 1.00 51.84 605 SER A CA 1
ATOM 5036 C C . SER A 1 605 ? 48.323 21.242 -30.748 1.00 51.84 605 SER A C 1
ATOM 5038 O O . SER A 1 605 ? 49.287 20.717 -30.193 1.00 51.84 605 SER A O 1
ATOM 5040 N N . LEU A 1 606 ? 47.113 21.287 -30.171 1.00 50.41 606 LEU A N 1
ATOM 5041 C CA . LEU A 1 606 ? 46.859 20.992 -28.751 1.00 50.41 606 LEU A CA 1
ATOM 5042 C C . LEU A 1 606 ? 46.125 19.667 -28.463 1.00 50.41 606 LEU A C 1
ATOM 5044 O O . LEU A 1 606 ? 46.098 19.261 -27.305 1.00 50.41 606 LEU A O 1
ATOM 5048 N N . ILE A 1 607 ? 45.556 18.973 -29.459 1.00 58.53 607 ILE A N 1
ATOM 5049 C CA . ILE A 1 607 ? 44.821 17.710 -29.240 1.00 58.53 607 ILE A CA 1
ATOM 5050 C C . ILE A 1 607 ? 45.577 16.563 -29.914 1.00 58.53 607 ILE A C 1
ATOM 5052 O O . ILE A 1 607 ? 45.525 16.414 -31.132 1.00 58.53 607 ILE A O 1
ATOM 5056 N N . LYS A 1 608 ? 46.320 15.780 -29.123 1.00 58.50 608 LYS A N 1
ATOM 5057 C CA . LYS A 1 608 ? 47.116 14.647 -29.630 1.00 58.50 608 LYS A CA 1
ATOM 5058 C C . LYS A 1 608 ? 46.353 13.321 -29.624 1.00 58.50 608 LYS A C 1
ATOM 5060 O O . LYS A 1 608 ? 46.570 12.508 -30.517 1.00 58.50 608 LYS A O 1
ATOM 5065 N N . ASP A 1 609 ? 45.432 13.142 -28.678 1.00 70.94 609 ASP A N 1
ATOM 5066 C CA . ASP A 1 609 ? 44.711 11.882 -28.486 1.00 70.94 609 ASP A CA 1
ATOM 5067 C C . ASP A 1 609 ? 43.321 11.914 -29.130 1.00 70.94 609 ASP A C 1
ATOM 5069 O O . ASP A 1 609 ? 42.652 12.950 -29.173 1.00 70.94 609 ASP A O 1
ATOM 5073 N N . PHE A 1 610 ? 42.879 10.761 -29.639 1.00 78.88 610 PHE A N 1
ATOM 5074 C CA . PHE A 1 610 ? 41.568 10.613 -30.268 1.00 78.88 610 PHE A CA 1
ATOM 5075 C C . PHE A 1 610 ? 40.433 10.913 -29.278 1.00 78.88 610 PHE A C 1
ATOM 5077 O O . PHE A 1 610 ? 40.374 10.346 -28.188 1.00 78.88 610 PHE A O 1
ATOM 5084 N N . SER A 1 611 ? 39.490 11.767 -29.687 1.00 83.00 611 SER A N 1
ATOM 5085 C CA . SER A 1 611 ? 38.273 12.064 -28.928 1.00 83.00 611 SER A CA 1
ATOM 5086 C C . SER A 1 611 ? 37.039 11.628 -29.712 1.00 83.00 611 SER A C 1
ATOM 5088 O O . SER A 1 611 ? 36.655 12.280 -30.685 1.00 83.00 611 SER A O 1
ATOM 5090 N N . ASN A 1 612 ? 36.378 10.559 -29.260 1.00 85.19 612 ASN A N 1
ATOM 5091 C CA . ASN A 1 612 ? 35.159 10.067 -29.905 1.00 85.19 612 ASN A CA 1
ATOM 5092 C C . ASN A 1 612 ? 34.034 11.116 -29.875 1.00 85.19 612 ASN A C 1
ATOM 5094 O O . ASN A 1 612 ? 33.404 11.369 -30.894 1.00 85.19 612 ASN A O 1
ATOM 5098 N N . ALA A 1 613 ? 33.862 11.826 -28.755 1.00 83.88 613 ALA A N 1
ATOM 5099 C CA . ALA A 1 613 ? 32.911 12.934 -28.653 1.00 83.88 613 ALA A CA 1
ATOM 5100 C C . ALA A 1 613 ? 33.163 14.035 -29.699 1.00 83.88 613 ALA A C 1
ATOM 5102 O O . ALA A 1 613 ? 32.218 14.574 -30.263 1.00 83.88 613 ALA A O 1
ATOM 5103 N N . TYR A 1 614 ? 34.421 14.381 -29.983 1.00 83.12 614 TYR A N 1
ATOM 5104 C CA . TYR A 1 614 ? 34.723 15.330 -31.054 1.00 83.12 614 TYR A CA 1
ATOM 5105 C C . TYR A 1 614 ? 34.429 14.732 -32.434 1.00 83.12 614 TYR A C 1
ATOM 5107 O O . TYR A 1 614 ? 33.821 15.378 -33.284 1.00 83.12 614 TYR A O 1
ATOM 5115 N N . PHE A 1 615 ? 34.805 13.473 -32.645 1.00 86.31 615 PHE A N 1
ATOM 5116 C CA . PHE A 1 615 ? 34.561 12.790 -33.907 1.00 86.31 615 PHE A CA 1
ATOM 5117 C C . PHE A 1 615 ? 33.062 12.648 -34.223 1.00 86.31 615 PHE A C 1
ATOM 5119 O O . PHE A 1 615 ? 32.662 12.797 -35.373 1.00 86.31 615 PHE A O 1
ATOM 5126 N N . MET A 1 616 ? 32.204 12.481 -33.211 1.00 87.75 616 MET A N 1
ATOM 5127 C CA . MET A 1 616 ? 30.745 12.559 -33.357 1.00 87.75 616 MET A CA 1
ATOM 5128 C C . MET A 1 616 ? 30.275 13.898 -33.943 1.00 87.75 616 MET A C 1
ATOM 5130 O O . MET A 1 616 ? 29.373 13.929 -34.781 1.00 87.75 616 MET A O 1
ATOM 5134 N N . VAL A 1 617 ? 30.890 15.011 -33.526 1.00 83.50 617 VAL A N 1
ATOM 5135 C CA . VAL A 1 617 ? 30.603 16.339 -34.090 1.00 83.50 617 VAL A CA 1
ATOM 5136 C C . VAL A 1 617 ? 31.049 16.403 -35.547 1.00 83.50 617 VAL A C 1
ATOM 5138 O O . VAL A 1 617 ? 30.296 16.877 -36.396 1.00 83.50 617 VAL A O 1
ATOM 5141 N N . LEU A 1 618 ? 32.229 15.863 -35.860 1.00 82.62 618 LEU A N 1
ATOM 5142 C CA . LEU A 1 618 ? 32.732 15.792 -37.232 1.00 82.62 618 LEU A CA 1
ATOM 5143 C C . LEU A 1 618 ? 31.814 14.956 -38.142 1.00 82.62 618 LEU A C 1
ATOM 5145 O O . LEU A 1 618 ? 31.526 15.382 -39.262 1.00 82.62 618 LEU A O 1
ATOM 5149 N N . LEU A 1 619 ? 31.311 13.814 -37.659 1.00 87.00 619 LEU A N 1
ATOM 5150 C CA . LEU A 1 619 ? 30.334 12.975 -38.363 1.00 87.00 619 LEU A CA 1
ATOM 5151 C C . LEU A 1 619 ? 29.040 13.745 -38.652 1.00 87.00 619 LEU A C 1
ATOM 5153 O O . LEU A 1 619 ? 28.529 13.688 -39.770 1.00 87.00 619 LEU A O 1
ATOM 5157 N N . TYR A 1 620 ? 28.534 14.503 -37.674 1.00 83.56 620 TYR A N 1
ATOM 5158 C CA . TYR A 1 620 ? 27.354 15.350 -37.854 1.00 83.56 620 TYR A CA 1
ATOM 5159 C C . TYR A 1 620 ? 27.587 16.446 -38.903 1.00 83.56 620 TYR A C 1
ATOM 5161 O O . TYR A 1 620 ? 26.806 16.558 -39.848 1.00 83.56 620 TYR A O 1
ATOM 5169 N N . LEU A 1 621 ? 28.684 17.203 -38.803 1.00 77.88 621 LEU A N 1
ATOM 5170 C CA . LEU A 1 621 ? 29.006 18.295 -39.733 1.00 77.88 621 LEU A CA 1
ATOM 5171 C C . LEU A 1 621 ? 29.312 17.811 -41.159 1.00 77.88 621 LEU A C 1
ATOM 5173 O O . LEU A 1 621 ? 29.099 18.550 -42.118 1.00 77.88 621 LEU A O 1
ATOM 5177 N N . SER A 1 622 ? 29.801 16.577 -41.301 1.00 77.19 622 SER A N 1
ATOM 5178 C CA . SER A 1 622 ? 30.090 15.950 -42.599 1.00 77.19 622 SER A CA 1
ATOM 5179 C C . SER A 1 622 ? 28.877 15.250 -43.219 1.00 77.19 622 SER A C 1
ATOM 5181 O O . SER A 1 622 ? 28.948 14.742 -44.340 1.00 77.19 622 SER A O 1
ATOM 5183 N N . SER A 1 623 ? 27.764 15.187 -42.491 1.00 75.44 623 SER A N 1
ATOM 5184 C CA . SER A 1 623 ? 26.517 14.598 -42.968 1.00 75.44 623 SER A CA 1
ATOM 5185 C C . SER A 1 623 ? 25.609 15.647 -43.622 1.00 75.44 623 SER A C 1
ATOM 5187 O O . SER A 1 623 ? 25.697 16.837 -43.325 1.00 75.44 623 SER A O 1
ATOM 5189 N N . ASP A 1 624 ? 24.661 15.207 -44.456 1.00 68.62 624 ASP A N 1
ATOM 5190 C CA . ASP A 1 624 ? 23.599 16.092 -44.976 1.00 68.62 624 ASP A CA 1
ATOM 5191 C C . ASP A 1 624 ? 22.565 16.474 -43.897 1.00 68.62 624 ASP A C 1
ATOM 5193 O O . ASP A 1 624 ? 21.595 17.172 -44.192 1.00 68.62 624 ASP A O 1
ATOM 5197 N N . ALA A 1 625 ? 22.757 16.045 -42.640 1.00 62.06 625 ALA A N 1
ATOM 5198 C CA . ALA A 1 625 ? 21.805 16.260 -41.553 1.00 62.06 625 ALA A CA 1
ATOM 5199 C C . ALA A 1 625 ? 21.517 17.740 -41.269 1.00 62.06 625 ALA A C 1
ATOM 5201 O O . ALA A 1 625 ? 20.442 18.082 -40.787 1.00 62.06 625 ALA A O 1
ATOM 5202 N N . VAL A 1 626 ? 22.459 18.619 -41.615 1.00 59.09 626 VAL A N 1
ATOM 5203 C CA . VAL A 1 626 ? 22.370 20.072 -41.421 1.00 59.09 626 VAL A CA 1
ATOM 5204 C C . VAL A 1 626 ? 21.290 20.723 -42.307 1.00 59.09 626 VAL A C 1
ATOM 5206 O O . VAL A 1 626 ? 20.873 21.844 -42.032 1.00 59.09 626 VAL A O 1
ATOM 5209 N N . VAL A 1 627 ? 20.811 20.029 -43.351 1.00 59.47 627 VAL A N 1
ATOM 5210 C CA . VAL A 1 627 ? 19.832 20.540 -44.337 1.00 59.47 627 VAL A CA 1
ATOM 5211 C C . VAL A 1 627 ? 18.440 19.901 -44.160 1.00 59.47 627 VAL A C 1
ATOM 5213 O O . VAL A 1 627 ? 17.522 20.163 -44.936 1.00 59.47 627 VAL A O 1
ATOM 5216 N N . ILE A 1 628 ? 18.251 19.054 -43.143 1.00 63.12 628 ILE A N 1
ATOM 5217 C CA . ILE A 1 628 ? 17.012 18.288 -42.955 1.00 63.12 628 ILE A CA 1
ATOM 5218 C C . ILE A 1 628 ? 15.865 19.198 -42.495 1.00 63.12 628 ILE A C 1
ATOM 5220 O O . ILE A 1 628 ? 15.949 19.883 -41.477 1.00 63.12 628 ILE A O 1
ATOM 5224 N N . SER A 1 629 ? 14.763 19.173 -43.249 1.00 59.22 629 SER A N 1
ATOM 5225 C CA . SER A 1 629 ? 13.521 19.870 -42.903 1.00 59.22 629 SER A CA 1
ATOM 5226 C C . SER A 1 629 ? 12.707 19.110 -41.845 1.00 59.22 629 SER A C 1
ATOM 5228 O O . SER A 1 629 ? 12.889 17.912 -41.632 1.00 59.22 629 SER A O 1
ATOM 5230 N N . GLN A 1 630 ? 11.744 19.786 -41.210 1.00 60.72 630 GLN A N 1
ATOM 5231 C CA . GLN A 1 630 ? 10.888 19.196 -40.169 1.00 60.72 630 GLN A CA 1
ATOM 5232 C C . GLN A 1 630 ? 10.098 17.956 -40.643 1.00 60.72 630 GLN A C 1
ATOM 5234 O O . GLN A 1 630 ? 9.796 17.087 -39.833 1.00 60.72 630 GLN A O 1
ATOM 5239 N N . ASN A 1 631 ? 9.827 17.829 -41.947 1.00 59.34 631 ASN A N 1
ATOM 5240 C CA . ASN A 1 631 ? 9.096 16.696 -42.529 1.00 59.34 631 ASN A CA 1
ATOM 5241 C C . ASN A 1 631 ? 10.000 15.502 -42.905 1.00 59.34 631 ASN A C 1
ATOM 5243 O O . ASN A 1 631 ? 9.494 14.485 -43.363 1.00 59.34 631 ASN A O 1
ATOM 5247 N N . GLN A 1 632 ? 11.322 15.619 -42.737 1.00 69.12 632 GLN A N 1
ATOM 5248 C CA . GLN A 1 632 ? 12.318 14.600 -43.105 1.00 69.12 632 GLN A CA 1
ATOM 5249 C C . GLN A 1 632 ? 13.136 14.127 -41.896 1.00 69.12 632 GLN A C 1
ATOM 5251 O O . GLN A 1 632 ? 14.244 13.622 -42.051 1.00 69.12 632 GLN A O 1
ATOM 5256 N N . GLN A 1 633 ? 12.616 14.285 -40.674 1.00 72.38 633 GLN A N 1
ATOM 5257 C CA . GLN A 1 633 ? 13.344 13.939 -39.446 1.00 72.38 633 GLN A CA 1
ATOM 5258 C C . GLN A 1 633 ? 13.785 12.466 -39.383 1.00 72.38 633 GLN A C 1
ATOM 5260 O O . GLN A 1 633 ? 14.808 12.167 -38.769 1.00 72.38 633 GLN A O 1
ATOM 5265 N N . GLU A 1 634 ? 13.088 11.558 -40.071 1.00 76.69 634 GLU A N 1
ATOM 5266 C CA . GLU A 1 634 ? 13.493 10.151 -40.205 1.00 76.69 634 GLU A CA 1
ATOM 5267 C C . GLU A 1 634 ? 14.877 9.992 -40.877 1.00 76.69 634 GLU A C 1
ATOM 5269 O O . GLU A 1 634 ? 15.598 9.037 -40.588 1.00 76.69 634 GLU A O 1
ATOM 5274 N N . GLU A 1 635 ? 15.316 10.958 -41.702 1.00 79.75 635 GLU A N 1
ATOM 5275 C CA . GLU A 1 635 ? 16.635 10.956 -42.362 1.00 79.75 635 GLU A CA 1
ATOM 5276 C C . GLU A 1 635 ? 17.818 11.107 -41.383 1.00 79.75 635 GLU A C 1
ATOM 5278 O O . GLU A 1 635 ? 18.966 10.850 -41.751 1.00 79.75 635 GLU A O 1
ATOM 5283 N N . LEU A 1 636 ? 17.556 11.476 -40.125 1.00 83.44 636 LEU A N 1
ATOM 5284 C CA . LEU A 1 636 ? 18.562 11.567 -39.058 1.00 83.44 636 LEU A CA 1
ATOM 5285 C C . LEU A 1 636 ? 18.820 10.240 -38.360 1.00 83.44 636 LEU A C 1
ATOM 5287 O O . LEU A 1 636 ? 19.884 10.057 -37.766 1.00 83.44 636 LEU A O 1
ATOM 5291 N N . LEU A 1 637 ? 17.852 9.324 -38.411 1.00 88.56 637 LEU A N 1
ATOM 5292 C CA . LEU A 1 637 ? 17.923 8.045 -37.718 1.00 88.56 637 LEU A CA 1
ATOM 5293 C C . LEU A 1 637 ? 19.220 7.273 -38.030 1.00 88.56 637 LEU A C 1
ATOM 5295 O O . LEU A 1 637 ? 19.850 6.805 -37.081 1.00 88.56 637 LEU A O 1
ATOM 5299 N N . PRO A 1 638 ? 19.701 7.186 -39.290 1.00 90.62 638 PRO A N 1
ATOM 5300 C CA . PRO A 1 638 ? 20.936 6.467 -39.588 1.00 90.62 638 PRO A CA 1
ATOM 5301 C C . PRO A 1 638 ? 22.179 7.130 -38.993 1.00 90.62 638 PRO A C 1
ATOM 5303 O O . PRO A 1 638 ? 23.081 6.429 -38.536 1.00 90.62 638 PRO A O 1
ATOM 5306 N N . LEU A 1 639 ? 22.216 8.466 -38.940 1.00 89.81 639 LEU A N 1
ATOM 5307 C CA . LEU A 1 639 ? 23.312 9.195 -38.305 1.00 89.81 639 LEU A CA 1
ATOM 5308 C C . LEU A 1 639 ? 23.314 8.922 -36.806 1.00 89.81 639 LEU A C 1
ATOM 5310 O O . LEU A 1 639 ? 24.359 8.640 -36.235 1.00 89.81 639 LEU A O 1
ATOM 5314 N N . VAL A 1 640 ? 22.151 8.967 -36.161 1.00 90.69 640 VAL A N 1
ATOM 5315 C CA . VAL A 1 640 ? 22.075 8.716 -34.722 1.00 90.69 640 VAL A CA 1
ATOM 5316 C C . VAL A 1 640 ? 22.439 7.271 -34.386 1.00 90.69 640 VAL A C 1
ATOM 5318 O O . VAL A 1 640 ? 23.193 7.050 -33.441 1.00 90.69 640 VAL A O 1
ATOM 5321 N N . VAL A 1 641 ? 21.983 6.296 -35.178 1.00 92.62 641 VAL A N 1
ATOM 5322 C CA . VAL A 1 641 ? 22.410 4.896 -35.033 1.00 92.62 641 VAL A CA 1
ATOM 5323 C C . VAL A 1 641 ? 23.929 4.783 -35.141 1.00 92.62 641 VAL A C 1
ATOM 5325 O O . VAL A 1 641 ? 24.542 4.107 -34.316 1.00 92.62 641 VAL A O 1
ATOM 5328 N N . MET A 1 642 ? 24.554 5.497 -36.081 1.00 91.69 642 MET A N 1
ATOM 5329 C CA . MET A 1 642 ? 26.011 5.541 -36.207 1.00 91.69 642 MET A CA 1
ATOM 5330 C C . MET A 1 642 ? 26.691 6.143 -34.966 1.00 91.69 642 MET A C 1
ATOM 5332 O O . MET A 1 642 ? 27.622 5.552 -34.420 1.00 91.69 642 MET A O 1
ATOM 5336 N N . LEU A 1 643 ? 26.206 7.288 -34.479 1.00 91.44 643 LEU A N 1
ATOM 5337 C CA . LEU A 1 643 ? 26.754 7.956 -33.295 1.00 91.44 643 LEU A CA 1
ATOM 5338 C C . LEU A 1 643 ? 26.639 7.072 -32.044 1.00 91.44 643 LEU A C 1
ATOM 5340 O O . LEU A 1 643 ? 27.597 6.944 -31.291 1.00 91.44 643 LEU A O 1
ATOM 5344 N N . ILE A 1 644 ? 25.504 6.407 -31.844 1.00 92.50 644 ILE A N 1
ATOM 5345 C CA . ILE A 1 644 ? 25.302 5.489 -30.715 1.00 92.50 644 ILE A CA 1
ATOM 5346 C C . ILE A 1 644 ? 26.183 4.245 -30.858 1.00 92.50 644 ILE A C 1
ATOM 5348 O O . ILE A 1 644 ? 26.802 3.823 -29.892 1.00 92.50 644 ILE A O 1
ATOM 5352 N N . THR A 1 645 ? 26.304 3.675 -32.056 1.00 90.75 645 THR A N 1
ATOM 5353 C CA . THR A 1 645 ? 27.172 2.506 -32.291 1.00 90.75 645 THR A CA 1
ATOM 5354 C C . THR A 1 645 ? 28.651 2.847 -32.081 1.00 90.75 645 THR A C 1
ATOM 5356 O O . THR A 1 645 ? 29.450 1.992 -31.697 1.00 90.75 645 THR A O 1
ATOM 5359 N N . SER A 1 646 ? 29.041 4.106 -32.294 1.00 87.19 646 SER A N 1
ATOM 5360 C CA . SER A 1 646 ? 30.428 4.527 -32.113 1.00 87.19 646 SER A CA 1
ATOM 5361 C C . SER A 1 646 ? 30.904 4.538 -30.660 1.00 87.19 646 SER A C 1
ATOM 5363 O O . SER A 1 646 ? 32.103 4.408 -30.429 1.00 87.19 646 SER A O 1
ATOM 5365 N N . THR A 1 647 ? 30.004 4.659 -29.676 1.00 85.19 647 THR A N 1
ATOM 5366 C CA . THR A 1 647 ? 30.390 4.676 -28.253 1.00 85.19 647 THR A CA 1
ATOM 5367 C C . THR A 1 647 ? 30.880 3.318 -27.775 1.00 85.19 647 THR A C 1
ATOM 5369 O O . THR A 1 647 ? 31.925 3.239 -27.131 1.00 85.19 647 THR A O 1
ATOM 5372 N N . SER A 1 648 ? 30.187 2.234 -28.132 1.00 82.06 648 SER A N 1
ATOM 5373 C CA . SER A 1 648 ? 30.667 0.876 -27.855 1.00 82.06 648 SER A CA 1
ATOM 5374 C C . SER A 1 648 ? 31.946 0.583 -28.633 1.00 82.06 648 SER A C 1
ATOM 5376 O O . SER A 1 648 ? 32.921 0.099 -28.063 1.00 82.06 648 SER A O 1
ATOM 5378 N N . SER A 1 649 ? 31.976 0.965 -29.911 1.00 77.81 649 SER A N 1
ATOM 5379 C CA . SER A 1 649 ? 33.084 0.687 -30.836 1.00 77.81 649 SER A CA 1
ATOM 5380 C C . SER A 1 649 ? 34.370 1.472 -30.528 1.00 77.81 649 SER A C 1
ATOM 5382 O O . SER A 1 649 ? 35.442 1.108 -31.005 1.00 77.81 649 SER A O 1
ATOM 5384 N N . ALA A 1 650 ? 34.284 2.549 -29.742 1.00 70.00 650 ALA A N 1
ATOM 5385 C CA . ALA A 1 650 ? 35.428 3.306 -29.231 1.00 70.00 650 ALA A CA 1
ATOM 5386 C C . ALA A 1 650 ? 35.970 2.766 -27.887 1.00 70.00 650 ALA A C 1
ATOM 5388 O O . ALA A 1 650 ? 37.093 3.111 -27.498 1.00 70.00 650 ALA A O 1
ATOM 5389 N N . SER A 1 651 ? 35.195 1.931 -27.184 1.00 67.56 651 SER A N 1
ATOM 5390 C CA . SER A 1 651 ? 35.555 1.347 -25.887 1.00 67.56 651 SER A CA 1
ATOM 5391 C C . SER A 1 651 ? 36.262 -0.007 -26.036 1.00 67.56 651 SER A C 1
ATOM 5393 O O . SER A 1 651 ? 35.904 -0.796 -26.902 1.00 67.56 651 SER A O 1
ATOM 5395 N N . ASP A 1 652 ? 37.250 -0.293 -25.181 1.00 59.34 652 ASP A N 1
ATOM 5396 C CA . ASP A 1 652 ? 38.072 -1.521 -25.250 1.00 59.34 652 ASP A CA 1
ATOM 5397 C C . ASP A 1 652 ? 37.472 -2.716 -24.479 1.00 59.34 652 ASP A C 1
ATOM 5399 O O . ASP A 1 652 ? 38.191 -3.629 -24.085 1.00 59.34 652 ASP A O 1
ATOM 5403 N N . SER A 1 653 ? 36.171 -2.702 -24.179 1.00 59.41 653 SER A N 1
ATOM 5404 C CA . SER A 1 653 ? 35.547 -3.740 -23.347 1.00 59.41 653 SER A CA 1
ATOM 5405 C C . SER A 1 653 ? 34.494 -4.529 -24.115 1.00 59.41 653 SER A C 1
ATOM 5407 O O . SER A 1 653 ? 33.529 -3.944 -24.604 1.00 59.41 653 SER A O 1
ATOM 5409 N N . ASP A 1 654 ? 34.631 -5.849 -24.097 1.00 55.97 654 ASP A N 1
ATOM 5410 C CA . ASP A 1 654 ? 33.801 -6.779 -24.871 1.00 55.97 654 ASP A CA 1
ATOM 5411 C C . ASP A 1 654 ? 32.513 -7.232 -24.150 1.00 55.97 654 ASP A C 1
ATOM 5413 O O . ASP A 1 654 ? 31.803 -8.109 -24.633 1.00 55.97 654 ASP A O 1
ATOM 5417 N N . PHE A 1 655 ? 32.193 -6.674 -22.975 1.00 59.44 655 PHE A N 1
ATOM 5418 C CA . PHE A 1 655 ? 31.023 -7.082 -22.186 1.00 59.44 655 PHE A CA 1
ATOM 5419 C C . PHE A 1 655 ? 29.829 -6.142 -22.383 1.00 59.44 655 PHE A C 1
ATOM 5421 O O . PHE A 1 655 ? 29.935 -4.945 -22.116 1.00 59.44 655 PHE A O 1
ATOM 5428 N N . ILE A 1 656 ? 28.665 -6.691 -22.747 1.00 64.75 656 ILE A N 1
ATOM 5429 C CA . ILE A 1 656 ? 27.399 -5.942 -22.792 1.00 64.75 656 ILE A CA 1
ATOM 5430 C C . ILE A 1 656 ? 27.042 -5.436 -21.387 1.00 64.75 656 ILE A C 1
ATOM 5432 O O . ILE A 1 656 ? 26.859 -6.235 -20.461 1.00 64.75 656 ILE A O 1
ATOM 5436 N N . ASN A 1 657 ? 26.878 -4.120 -21.228 1.00 66.50 657 ASN A N 1
ATOM 5437 C CA . ASN A 1 657 ? 26.488 -3.525 -19.946 1.00 66.50 657 ASN A CA 1
ATOM 5438 C C . ASN A 1 657 ? 24.993 -3.744 -19.638 1.00 66.50 657 ASN A C 1
ATOM 5440 O O . ASN A 1 657 ? 24.160 -2.870 -19.871 1.00 66.50 657 ASN A O 1
ATOM 5444 N N . LEU A 1 658 ? 24.647 -4.906 -19.079 1.00 67.00 658 LEU A N 1
ATOM 5445 C CA . LEU A 1 658 ? 23.271 -5.225 -18.676 1.00 67.00 658 LEU A CA 1
ATOM 5446 C C . LEU A 1 658 ? 22.782 -4.438 -17.448 1.00 67.00 658 LEU A C 1
ATOM 5448 O O . LEU A 1 658 ? 21.573 -4.268 -17.285 1.00 67.00 658 LEU A O 1
ATOM 5452 N N . GLU A 1 659 ? 23.683 -3.934 -16.600 1.00 67.38 659 GLU A N 1
ATOM 5453 C CA . GLU A 1 659 ? 23.311 -3.120 -15.432 1.00 67.38 659 GLU A CA 1
ATOM 5454 C C . GLU A 1 659 ? 22.680 -1.788 -15.856 1.00 67.38 659 GLU A C 1
ATOM 5456 O O . GLU A 1 659 ? 21.679 -1.369 -15.273 1.00 67.38 659 GLU A O 1
ATOM 5461 N N . GLY A 1 660 ? 23.165 -1.193 -16.951 1.00 73.12 660 GLY A N 1
ATOM 5462 C CA . GLY A 1 660 ? 22.613 0.047 -17.504 1.00 73.12 660 GLY A CA 1
ATOM 5463 C C . GLY A 1 660 ? 21.136 -0.048 -17.911 1.00 73.12 660 GLY A C 1
ATOM 5464 O O . GLY A 1 660 ? 20.419 0.950 -17.849 1.00 73.12 660 GLY A O 1
ATOM 5465 N N . TYR A 1 661 ? 20.646 -1.239 -18.279 1.00 83.38 661 TYR A N 1
ATOM 5466 C CA . TYR A 1 661 ? 19.216 -1.456 -18.527 1.00 83.38 661 TYR A CA 1
ATOM 5467 C C . TYR A 1 661 ? 18.408 -1.427 -17.221 1.00 83.38 661 TYR A C 1
ATOM 5469 O O . TYR A 1 661 ? 17.353 -0.797 -17.162 1.00 83.38 661 TYR A O 1
ATOM 5477 N N . ASN A 1 662 ? 18.907 -2.057 -16.154 1.00 82.12 662 ASN A N 1
ATOM 5478 C CA . ASN A 1 662 ? 18.203 -2.101 -14.869 1.00 82.12 662 ASN A CA 1
ATOM 5479 C C . ASN A 1 662 ? 18.032 -0.696 -14.272 1.00 82.12 662 ASN A C 1
ATOM 5481 O O . ASN A 1 662 ? 16.969 -0.380 -13.736 1.00 82.12 662 ASN A O 1
ATOM 5485 N N . ASP A 1 663 ? 19.039 0.166 -14.421 1.00 83.94 663 ASP A N 1
ATOM 5486 C CA . ASP A 1 663 ? 18.961 1.563 -13.991 1.00 83.94 663 ASP A CA 1
ATOM 5487 C C . ASP A 1 663 ? 17.896 2.359 -14.759 1.00 83.94 663 ASP A C 1
ATOM 5489 O O . ASP A 1 663 ? 17.164 3.155 -14.161 1.00 83.94 663 ASP A O 1
ATOM 5493 N N . LEU A 1 664 ? 17.765 2.123 -16.070 1.00 85.94 664 LEU A N 1
ATOM 5494 C CA . LEU A 1 664 ? 16.716 2.729 -16.894 1.00 85.94 664 LEU A CA 1
ATOM 5495 C C . LEU A 1 664 ? 15.321 2.273 -16.457 1.00 85.94 664 LEU A C 1
ATOM 5497 O O . LEU A 1 664 ? 14.431 3.111 -16.312 1.00 85.94 664 LEU A O 1
ATOM 5501 N N . VAL A 1 665 ? 15.135 0.977 -16.189 1.00 85.44 665 VAL A N 1
ATOM 5502 C CA . VAL A 1 665 ? 13.857 0.437 -15.696 1.00 85.44 665 VAL A CA 1
ATOM 5503 C C . VAL A 1 665 ? 13.517 1.002 -14.321 1.00 85.44 665 VAL A C 1
ATOM 5505 O O . VAL A 1 665 ? 12.384 1.419 -14.093 1.00 85.44 665 VAL A O 1
ATOM 5508 N N . LYS A 1 666 ? 14.489 1.074 -13.406 1.00 85.50 666 LYS A N 1
ATOM 5509 C CA . LYS A 1 666 ? 14.290 1.660 -12.075 1.00 85.50 666 LYS A CA 1
ATOM 5510 C C . LYS A 1 666 ? 13.855 3.121 -12.169 1.00 85.50 666 LYS A C 1
ATOM 5512 O O . LYS A 1 666 ? 12.900 3.520 -11.503 1.00 85.50 666 LYS A O 1
ATOM 5517 N N . LEU A 1 667 ? 14.523 3.910 -13.009 1.00 87.94 667 LEU A N 1
ATOM 5518 C CA . LEU A 1 667 ? 14.155 5.304 -13.238 1.00 87.94 667 LEU A CA 1
ATOM 5519 C C . LEU A 1 667 ? 12.761 5.420 -13.866 1.00 87.94 667 LEU A C 1
ATOM 5521 O O . LEU A 1 667 ? 11.961 6.249 -13.436 1.00 87.94 667 LEU A O 1
ATOM 5525 N N . TRP A 1 668 ? 12.449 4.576 -14.848 1.00 88.31 668 TRP A N 1
ATOM 5526 C CA . TRP A 1 668 ? 11.129 4.532 -15.466 1.00 88.31 668 TRP A CA 1
ATOM 5527 C C . TRP A 1 668 ? 10.032 4.208 -14.441 1.00 88.31 668 TRP A C 1
ATOM 5529 O O . TRP A 1 668 ? 9.052 4.946 -14.369 1.00 88.31 668 TRP A O 1
ATOM 5539 N N . LYS A 1 669 ? 10.235 3.209 -13.566 1.00 85.88 669 LYS A N 1
ATOM 5540 C CA . LYS A 1 669 ? 9.309 2.873 -12.466 1.00 85.88 669 LYS A CA 1
ATOM 5541 C C . LYS A 1 669 ? 9.078 4.070 -11.535 1.00 85.88 669 LYS A C 1
ATOM 5543 O O . LYS A 1 669 ? 7.943 4.350 -11.168 1.00 85.88 669 LYS A O 1
ATOM 5548 N N . GLN A 1 670 ? 10.122 4.836 -11.206 1.00 88.06 670 GLN A N 1
ATOM 5549 C CA . GLN A 1 670 ? 9.980 6.067 -10.411 1.00 88.06 670 GLN A CA 1
ATOM 5550 C C . GLN A 1 670 ? 9.151 7.140 -11.132 1.00 88.06 670 GLN A C 1
ATOM 5552 O O . GLN A 1 670 ? 8.330 7.818 -10.511 1.00 88.06 670 GLN A O 1
ATOM 5557 N N . LYS A 1 671 ? 9.350 7.317 -12.447 1.00 88.38 671 LYS A N 1
ATOM 5558 C CA . LYS A 1 671 ? 8.537 8.247 -13.247 1.00 88.38 671 LYS A CA 1
ATOM 5559 C C . LYS A 1 671 ? 7.087 7.778 -13.338 1.00 88.38 671 LYS A C 1
ATOM 5561 O O . LYS A 1 671 ? 6.195 8.615 -13.232 1.00 88.38 671 LYS A O 1
ATOM 5566 N N . GLN A 1 672 ? 6.856 6.476 -13.476 1.00 87.50 672 GLN A N 1
ATOM 5567 C CA . GLN A 1 672 ? 5.523 5.885 -13.469 1.00 87.50 672 GLN A CA 1
ATOM 5568 C C . GLN A 1 672 ? 4.822 6.085 -12.124 1.00 87.50 672 GLN A C 1
ATOM 5570 O O . GLN A 1 672 ? 3.688 6.545 -12.104 1.00 87.50 672 GLN A O 1
ATOM 5575 N N . GLN A 1 673 ? 5.499 5.842 -11.001 1.00 87.38 673 GLN A N 1
ATOM 5576 C CA . GLN A 1 673 ? 4.927 6.108 -9.681 1.00 87.38 673 GLN A CA 1
ATOM 5577 C C . GLN A 1 673 ? 4.515 7.578 -9.544 1.00 87.38 673 GLN A C 1
ATOM 5579 O O . GLN A 1 673 ? 3.391 7.871 -9.156 1.00 87.38 673 GLN A O 1
ATOM 5584 N N . LYS A 1 674 ? 5.374 8.510 -9.976 1.00 90.00 674 LYS A N 1
ATOM 5585 C CA . LYS A 1 674 ? 5.034 9.938 -9.993 1.00 90.00 674 LYS A CA 1
ATOM 5586 C C . LYS A 1 674 ? 3.829 10.249 -10.891 1.00 90.00 674 LYS A C 1
ATOM 5588 O O . LYS A 1 674 ? 3.030 11.112 -10.541 1.00 90.00 674 LYS A O 1
ATOM 5593 N N . TYR A 1 675 ? 3.707 9.591 -12.044 1.00 90.25 675 TYR A N 1
ATOM 5594 C CA . TYR A 1 675 ? 2.533 9.723 -12.911 1.00 90.25 675 TYR A CA 1
ATOM 5595 C C . TYR A 1 675 ? 1.269 9.242 -12.186 1.00 90.25 675 TYR A C 1
ATOM 5597 O O . TYR A 1 675 ? 0.280 9.971 -12.153 1.00 90.25 675 TYR A O 1
ATOM 5605 N N . ASN A 1 676 ? 1.332 8.076 -11.540 1.00 87.88 676 ASN A N 1
ATOM 5606 C CA . ASN A 1 676 ? 0.222 7.501 -10.783 1.00 87.88 676 ASN A CA 1
ATOM 5607 C C . ASN A 1 676 ? -0.189 8.407 -9.613 1.00 87.88 676 ASN A C 1
ATOM 5609 O O . ASN A 1 676 ? -1.375 8.662 -9.442 1.00 87.88 676 ASN A O 1
ATOM 5613 N N . ASP A 1 677 ? 0.765 8.978 -8.873 1.00 89.44 677 ASP A N 1
ATOM 5614 C CA . ASP A 1 677 ? 0.484 9.919 -7.780 1.00 89.44 677 ASP A CA 1
ATOM 5615 C C . ASP A 1 677 ? -0.238 11.184 -8.276 1.00 89.44 677 ASP A C 1
ATOM 5617 O O . ASP A 1 677 ? -1.133 11.706 -7.612 1.00 89.44 677 ASP A O 1
ATOM 5621 N N . ILE A 1 678 ? 0.155 11.709 -9.442 1.00 91.19 678 ILE A N 1
ATOM 5622 C CA . ILE A 1 678 ? -0.503 12.871 -10.063 1.00 91.19 678 ILE A CA 1
ATOM 5623 C C . ILE A 1 678 ? -1.906 12.488 -10.547 1.00 91.19 678 ILE A C 1
ATOM 5625 O O . ILE A 1 678 ? -2.833 13.280 -10.390 1.00 91.19 678 ILE A O 1
ATOM 5629 N N . PHE A 1 679 ? -2.065 11.289 -11.113 1.00 89.69 679 PHE A N 1
ATOM 5630 C CA . PHE A 1 679 ? -3.354 10.766 -11.555 1.00 89.69 679 PHE A CA 1
ATOM 5631 C C . PHE A 1 679 ? -4.332 10.619 -10.382 1.00 89.69 679 PHE A C 1
ATOM 5633 O O . PHE A 1 679 ? -5.428 11.168 -10.448 1.00 89.69 679 PHE A O 1
ATOM 5640 N N . MET A 1 680 ? -3.905 10.000 -9.276 1.00 89.50 680 MET A N 1
ATOM 5641 C CA . MET A 1 680 ? -4.721 9.868 -8.062 1.00 89.50 680 MET A CA 1
ATOM 5642 C C . MET A 1 680 ? -5.122 11.234 -7.496 1.00 89.50 680 MET A C 1
ATOM 5644 O O . MET A 1 680 ? -6.291 11.465 -7.207 1.00 89.50 680 MET A O 1
ATOM 5648 N N . LYS A 1 681 ? -4.184 12.189 -7.416 1.00 91.50 681 LYS A N 1
ATOM 5649 C CA . LYS A 1 681 ? -4.495 13.565 -6.982 1.00 91.50 681 LYS A CA 1
ATOM 5650 C C . LYS A 1 681 ? -5.508 14.256 -7.890 1.00 91.50 681 LYS A C 1
ATOM 5652 O O . LYS A 1 681 ? -6.329 15.034 -7.414 1.00 91.50 681 LYS A O 1
ATOM 5657 N N . LYS A 1 682 ? -5.440 14.009 -9.200 1.00 93.00 682 LYS A N 1
ATOM 5658 C CA . LYS A 1 682 ? -6.413 14.545 -10.154 1.00 93.00 682 LYS A CA 1
ATOM 5659 C C . LYS A 1 682 ? -7.800 13.960 -9.890 1.00 93.00 682 LYS A C 1
ATOM 5661 O O . LYS A 1 682 ? -8.756 14.723 -9.849 1.00 93.00 682 LYS A O 1
ATOM 5666 N N . GLU A 1 683 ? -7.892 12.652 -9.672 1.00 89.50 683 GLU A N 1
ATOM 5667 C CA . GLU A 1 683 ? -9.148 11.968 -9.351 1.00 89.50 683 GLU A CA 1
ATOM 5668 C C . GLU A 1 683 ? -9.747 12.465 -8.019 1.00 89.50 683 GLU A C 1
ATOM 5670 O O . GLU A 1 683 ? -10.946 12.723 -7.929 1.00 89.50 683 GLU A O 1
ATOM 5675 N N . GLU A 1 684 ? -8.919 12.689 -6.994 1.00 89.69 684 GLU A N 1
ATOM 5676 C CA . GLU A 1 684 ? -9.336 13.287 -5.716 1.00 89.69 684 GLU A CA 1
ATOM 5677 C C . GLU A 1 684 ? -9.905 14.708 -5.883 1.00 89.69 684 GLU A C 1
ATOM 5679 O O . GLU A 1 684 ? -10.954 15.035 -5.316 1.00 89.69 684 GLU A O 1
ATOM 5684 N N . GLU A 1 685 ? -9.243 15.558 -6.673 1.00 90.38 685 GLU A N 1
ATOM 5685 C CA . GLU A 1 685 ? -9.711 16.920 -6.964 1.00 90.38 685 GLU A CA 1
ATOM 5686 C C . GLU A 1 685 ? -10.975 16.902 -7.854 1.00 90.38 685 GLU A C 1
ATOM 5688 O O . GLU A 1 685 ? -11.894 17.682 -7.611 1.00 90.38 685 GLU A O 1
ATOM 5693 N N . GLU A 1 686 ? -11.097 15.978 -8.820 1.00 90.56 686 GLU A N 1
ATOM 5694 C CA . GLU A 1 686 ? -12.316 15.773 -9.630 1.00 90.56 686 GLU A CA 1
ATOM 5695 C C . GLU A 1 686 ? -13.509 15.319 -8.767 1.00 90.56 686 GLU A C 1
ATOM 5697 O O . GLU A 1 686 ? -14.616 15.849 -8.899 1.00 90.56 686 GLU A O 1
ATOM 5702 N N . ASN A 1 687 ? -13.285 14.405 -7.818 1.00 89.69 687 ASN A N 1
ATOM 5703 C CA . ASN A 1 687 ? -14.298 13.984 -6.847 1.00 89.69 687 ASN A CA 1
ATOM 5704 C C . ASN A 1 687 ? -14.719 15.135 -5.921 1.00 89.69 687 ASN A C 1
ATOM 5706 O O . ASN A 1 687 ? -15.911 15.334 -5.663 1.00 89.69 687 ASN A O 1
ATOM 5710 N N . SER A 1 688 ? -13.749 15.926 -5.457 1.00 88.06 688 SER A N 1
ATOM 5711 C CA . SER A 1 688 ? -13.994 17.119 -4.638 1.00 88.06 688 SER A CA 1
ATOM 5712 C C . SER A 1 688 ? -14.805 18.166 -5.403 1.00 88.06 688 SER A C 1
ATOM 5714 O O . SER A 1 688 ? -15.767 18.718 -4.865 1.00 88.06 688 SER A O 1
ATOM 5716 N N . LEU A 1 689 ? -14.491 18.386 -6.683 1.00 92.31 689 LEU A N 1
ATOM 5717 C CA . LEU A 1 689 ? -15.271 19.250 -7.566 1.00 92.31 689 LEU A CA 1
ATOM 5718 C C . LEU A 1 689 ? -16.715 18.748 -7.695 1.00 92.31 689 LEU A C 1
ATOM 5720 O O . LEU A 1 689 ? -17.649 19.533 -7.547 1.00 92.31 689 LEU A O 1
ATOM 5724 N N . GLY A 1 690 ? -16.912 17.440 -7.890 1.00 86.00 690 GLY A N 1
ATOM 5725 C CA . GLY A 1 690 ? -18.241 16.826 -7.965 1.00 86.00 690 GLY A CA 1
ATOM 5726 C C . GLY A 1 690 ? -19.079 16.980 -6.686 1.00 86.00 690 GLY A C 1
ATOM 5727 O O . GLY A 1 690 ? -20.306 17.078 -6.757 1.00 86.00 690 GLY A O 1
ATOM 5728 N N . LEU A 1 691 ? -18.450 17.029 -5.507 1.00 89.50 691 LEU A N 1
ATOM 5729 C CA . LEU A 1 691 ? -19.126 17.350 -4.242 1.00 89.50 691 LEU A CA 1
ATOM 5730 C C . LEU A 1 691 ? -19.519 18.830 -4.175 1.00 89.50 691 LEU A C 1
ATOM 5732 O O . LEU A 1 691 ? -20.684 19.143 -3.940 1.00 89.50 691 LEU A O 1
ATOM 5736 N N . ILE A 1 692 ? -18.583 19.736 -4.462 1.00 90.19 692 ILE A N 1
ATOM 5737 C CA . ILE A 1 692 ? -18.830 21.184 -4.408 1.00 90.19 692 ILE A CA 1
ATOM 5738 C C . ILE A 1 692 ? -19.885 21.613 -5.432 1.00 90.19 692 ILE A C 1
ATOM 5740 O O . ILE A 1 692 ? -20.714 22.468 -5.130 1.00 90.19 692 ILE A O 1
ATOM 5744 N N . MET A 1 693 ? -19.909 21.006 -6.623 1.00 89.38 693 MET A N 1
ATOM 5745 C CA . MET A 1 693 ? -20.941 21.279 -7.628 1.00 89.38 693 MET A CA 1
ATOM 5746 C C . MET A 1 693 ? -22.338 20.842 -7.165 1.00 89.38 693 MET A C 1
ATOM 5748 O O . MET A 1 693 ? -23.310 21.529 -7.472 1.00 89.38 693 MET A O 1
ATOM 5752 N N . ARG A 1 694 ? -22.455 19.747 -6.397 1.00 89.50 694 ARG A N 1
ATOM 5753 C CA . ARG A 1 694 ? -23.733 19.332 -5.789 1.00 89.50 694 ARG A CA 1
ATOM 5754 C C . ARG A 1 694 ? -24.189 20.307 -4.710 1.00 89.50 694 ARG A C 1
ATOM 5756 O O . ARG A 1 694 ? -25.327 20.755 -4.752 1.00 89.50 694 ARG A O 1
ATOM 5763 N N . GLU A 1 695 ? -23.290 20.696 -3.809 1.00 89.19 695 GLU A N 1
ATOM 5764 C CA . GLU A 1 695 ? -23.589 21.700 -2.780 1.00 89.19 695 GLU A CA 1
ATOM 5765 C C . GLU A 1 695 ? -23.981 23.048 -3.402 1.00 89.19 695 GLU A C 1
ATOM 5767 O O . GLU A 1 695 ? -24.902 23.714 -2.936 1.00 89.19 695 GLU A O 1
ATOM 5772 N N . LYS A 1 696 ? -23.310 23.454 -4.488 1.00 91.44 696 LYS A N 1
ATOM 5773 C CA . LYS A 1 696 ? -23.677 24.652 -5.247 1.00 91.44 696 LYS A CA 1
ATOM 5774 C C . LYS A 1 696 ? -25.089 24.531 -5.825 1.00 91.44 696 LYS A C 1
ATOM 5776 O O . LYS A 1 696 ? -25.864 25.469 -5.681 1.00 91.44 696 LYS A O 1
ATOM 5781 N N . LEU A 1 697 ? -25.434 23.393 -6.431 1.00 91.81 697 LEU A N 1
ATOM 5782 C CA . LEU A 1 697 ? -26.773 23.158 -6.978 1.00 91.81 697 LEU A CA 1
ATOM 5783 C C . LEU A 1 697 ? -27.856 23.241 -5.889 1.00 91.81 697 LEU A C 1
ATOM 5785 O O . LEU A 1 697 ? -28.901 23.847 -6.108 1.00 91.81 697 LEU A O 1
ATOM 5789 N N . GLU A 1 698 ? -27.602 22.686 -4.702 1.00 91.50 698 GLU A N 1
ATOM 5790 C CA . GLU A 1 698 ? -28.510 22.805 -3.553 1.00 91.50 698 GLU A CA 1
ATOM 5791 C C . GLU A 1 698 ? -28.703 24.266 -3.130 1.00 91.50 698 GLU A C 1
ATOM 5793 O O . GLU A 1 698 ? -29.832 24.704 -2.902 1.00 91.50 698 GLU A O 1
ATOM 5798 N N . LEU A 1 699 ? -27.623 25.052 -3.087 1.00 91.81 699 LEU A N 1
ATOM 5799 C CA . LEU A 1 699 ? -27.700 26.483 -2.794 1.00 91.81 699 LEU A CA 1
ATOM 5800 C C . LEU A 1 699 ? -28.446 27.261 -3.891 1.00 91.81 699 LEU A C 1
ATOM 5802 O O . LEU A 1 699 ? -29.176 28.193 -3.565 1.00 91.81 699 LEU A O 1
ATOM 5806 N N . GLU A 1 700 ? -28.307 26.895 -5.169 1.00 91.81 700 GLU A N 1
ATOM 5807 C CA . GLU A 1 700 ? -29.054 27.500 -6.284 1.00 91.81 700 GLU A CA 1
ATOM 5808 C C . GLU A 1 700 ? -30.558 27.201 -6.191 1.00 91.81 700 GLU A C 1
ATOM 5810 O O . GLU A 1 700 ? -31.383 28.098 -6.392 1.00 91.81 700 GLU A O 1
ATOM 5815 N N . ILE A 1 701 ? -30.925 25.967 -5.829 1.00 91.88 701 ILE A N 1
ATOM 5816 C CA . ILE A 1 701 ? -32.318 25.574 -5.575 1.00 91.88 701 ILE A CA 1
ATOM 5817 C C . ILE A 1 701 ? -32.876 26.370 -4.391 1.00 91.88 701 ILE A C 1
ATOM 5819 O O . ILE A 1 701 ? -33.908 27.027 -4.528 1.00 91.88 701 ILE A O 1
ATOM 5823 N N . ASN A 1 702 ? -32.153 26.402 -3.269 1.00 92.06 702 ASN A N 1
ATOM 5824 C CA . ASN A 1 702 ? -32.542 27.165 -2.084 1.00 92.06 702 ASN A CA 1
ATOM 5825 C C . ASN A 1 702 ? -32.685 28.667 -2.395 1.00 92.06 702 ASN A C 1
ATOM 5827 O O . ASN A 1 702 ? -33.623 29.321 -1.949 1.00 92.06 702 ASN A O 1
ATOM 5831 N N . GLN A 1 703 ? -31.801 29.224 -3.231 1.00 91.50 703 GLN A N 1
ATOM 5832 C CA . GLN A 1 703 ? -31.885 30.621 -3.664 1.00 91.50 703 GLN A CA 1
ATOM 5833 C C . GLN A 1 703 ? -33.201 30.908 -4.388 1.00 91.50 703 GLN A C 1
ATOM 5835 O O . GLN A 1 703 ? -33.813 31.963 -4.183 1.00 91.50 703 GLN A O 1
ATOM 5840 N N . LYS A 1 704 ? -33.623 29.980 -5.250 1.00 92.00 704 LYS A N 1
ATOM 5841 C CA . LYS A 1 704 ? -34.870 30.085 -6.002 1.00 92.00 704 LYS A CA 1
ATOM 5842 C C . LYS A 1 704 ? -36.079 29.995 -5.072 1.00 92.00 704 LYS A C 1
ATOM 5844 O O . LYS A 1 704 ? -36.936 30.871 -5.131 1.00 92.00 704 LYS A O 1
ATOM 5849 N N . GLU A 1 705 ? -36.105 29.015 -4.172 1.00 92.31 705 GLU A N 1
ATOM 5850 C CA . GLU A 1 705 ? -37.185 28.838 -3.189 1.00 92.31 705 GLU A CA 1
ATOM 5851 C C . GLU A 1 705 ? -37.327 30.051 -2.258 1.00 92.31 705 GLU A C 1
ATOM 5853 O O . GLU A 1 705 ? -38.434 30.545 -2.031 1.00 92.31 705 GLU A O 1
ATOM 5858 N N . LEU A 1 706 ? -36.208 30.592 -1.766 1.00 91.69 706 LEU A N 1
ATOM 5859 C CA . LEU A 1 706 ? -36.202 31.804 -0.948 1.00 91.69 706 LEU A CA 1
ATOM 5860 C C . LEU A 1 706 ? -36.735 33.018 -1.719 1.00 91.69 706 LEU A C 1
ATOM 5862 O O . LEU A 1 706 ? -37.490 33.810 -1.156 1.00 91.69 706 LEU A O 1
ATOM 5866 N N . SER A 1 707 ? -36.387 33.150 -3.002 1.00 90.81 707 SER A N 1
ATOM 5867 C CA . SER A 1 707 ? -36.884 34.239 -3.856 1.00 90.81 707 SER A CA 1
ATOM 5868 C C . SER A 1 707 ? -38.394 34.117 -4.100 1.00 90.81 707 SER A C 1
ATOM 5870 O O . SER A 1 707 ? -39.123 35.095 -3.959 1.00 90.81 707 SER A O 1
ATOM 5872 N N . GLU A 1 708 ? -38.894 32.907 -4.369 1.00 92.56 708 GLU A N 1
ATOM 5873 C CA . GLU A 1 708 ? -40.332 32.642 -4.516 1.00 92.56 708 GLU A CA 1
ATOM 5874 C C . GLU A 1 708 ? -41.107 32.916 -3.213 1.00 92.56 708 GLU A C 1
ATOM 5876 O O . GLU A 1 708 ? -42.208 33.480 -3.237 1.00 92.56 708 GLU A O 1
ATOM 5881 N N . SER A 1 709 ? -40.523 32.562 -2.063 1.00 90.69 709 SER A N 1
ATOM 5882 C CA . SER A 1 709 ? -41.074 32.851 -0.735 1.00 90.69 709 SER A CA 1
ATOM 5883 C C . SER A 1 709 ? -41.135 34.356 -0.459 1.00 90.69 709 SER A C 1
ATOM 5885 O O . SER A 1 709 ? -42.174 34.866 -0.031 1.00 90.69 709 SER A O 1
ATOM 5887 N N . TYR A 1 710 ? -40.064 35.086 -0.782 1.00 93.31 710 TYR A N 1
ATOM 5888 C CA . TYR A 1 710 ? -40.019 36.544 -0.684 1.00 93.31 710 TYR A CA 1
ATOM 5889 C C . TYR A 1 710 ? -41.123 37.196 -1.528 1.00 93.31 710 TYR A C 1
ATOM 5891 O O . TYR A 1 710 ? -41.911 37.991 -1.011 1.00 93.31 710 TYR A O 1
ATOM 5899 N N . ASP A 1 711 ? -41.263 36.791 -2.793 1.00 91.25 711 ASP A N 1
ATOM 5900 C CA . ASP A 1 711 ? -42.302 37.300 -3.696 1.00 91.25 711 ASP A CA 1
ATOM 5901 C C . ASP A 1 711 ? -43.722 36.972 -3.204 1.00 91.25 711 ASP A C 1
ATOM 5903 O O . ASP A 1 711 ? -44.667 37.747 -3.389 1.00 91.25 711 ASP A O 1
ATOM 5907 N N . SER A 1 712 ? -43.910 35.808 -2.578 1.00 91.69 712 SER A N 1
ATOM 5908 C CA . SER A 1 712 ? -45.177 35.411 -1.955 1.00 91.69 712 SER A CA 1
ATOM 5909 C C . SER A 1 712 ? -45.516 36.285 -0.742 1.00 91.69 712 SER A C 1
ATOM 5911 O O . SER A 1 712 ? -46.632 36.806 -0.643 1.00 91.69 712 SER A O 1
ATOM 5913 N N . LEU A 1 713 ? -44.549 36.513 0.152 1.00 90.88 713 LEU A N 1
ATOM 5914 C CA . LEU A 1 713 ? -44.718 37.360 1.334 1.00 90.88 713 LEU A CA 1
ATOM 5915 C C . LEU A 1 713 ? -44.980 38.820 0.959 1.00 90.88 713 LEU A C 1
ATOM 5917 O O . LEU A 1 713 ? -45.887 39.433 1.520 1.00 90.88 713 LEU A O 1
ATOM 5921 N N . MET A 1 714 ? -44.271 39.354 -0.038 1.00 89.75 714 MET A N 1
ATOM 5922 C CA . MET A 1 714 ? -44.504 40.705 -0.557 1.00 89.75 714 MET A CA 1
ATOM 5923 C C . MET A 1 714 ? -45.917 40.861 -1.134 1.00 89.75 714 MET A C 1
ATOM 5925 O O . MET A 1 714 ? -46.604 41.846 -0.850 1.00 89.75 714 MET A O 1
ATOM 5929 N N . ARG A 1 715 ? -46.408 39.863 -1.884 1.00 91.19 715 ARG A N 1
ATOM 5930 C CA . ARG A 1 715 ? -47.803 39.847 -2.362 1.00 91.19 715 ARG A CA 1
ATOM 5931 C C . ARG A 1 715 ? -48.804 39.791 -1.210 1.00 91.19 715 ARG A C 1
ATOM 5933 O O . ARG A 1 715 ? -49.809 40.502 -1.243 1.00 91.19 715 ARG A O 1
ATOM 5940 N N . ARG A 1 716 ? -48.534 38.983 -0.181 1.00 89.12 716 ARG A N 1
ATOM 5941 C CA . ARG A 1 716 ? -49.392 38.869 1.006 1.00 89.12 716 ARG A CA 1
ATOM 5942 C C . ARG A 1 716 ? -49.435 40.169 1.807 1.00 89.12 716 ARG A C 1
ATOM 5944 O O . ARG A 1 716 ? -50.521 40.573 2.214 1.00 89.12 716 ARG A O 1
ATOM 5951 N N . TYR A 1 717 ? -48.298 40.843 1.968 1.00 90.00 717 TYR A N 1
ATOM 5952 C CA . TYR A 1 717 ? -48.213 42.163 2.592 1.00 90.00 717 TYR A CA 1
ATOM 5953 C C . TYR A 1 717 ? -49.089 43.185 1.854 1.00 90.00 717 TYR A C 1
ATOM 5955 O O . TYR A 1 717 ? -49.932 43.836 2.471 1.00 90.00 717 TYR A O 1
ATOM 5963 N N . GLY A 1 718 ? -48.976 43.253 0.521 1.00 87.44 718 GLY A N 1
ATOM 5964 C CA . GLY A 1 718 ? -49.816 44.133 -0.301 1.00 87.44 718 GLY A CA 1
ATOM 5965 C C . GLY A 1 718 ? -51.312 43.793 -0.232 1.00 87.44 718 GLY A C 1
ATOM 5966 O O . GLY A 1 718 ? -52.152 44.685 -0.128 1.00 87.44 718 GLY A O 1
ATOM 5967 N N . SER A 1 719 ? -51.668 42.505 -0.226 1.00 88.12 719 SER A N 1
ATOM 5968 C CA . SER A 1 719 ? -53.064 42.069 -0.071 1.00 88.12 719 SER A CA 1
ATOM 5969 C C . SER A 1 719 ? -53.635 42.451 1.299 1.00 88.12 719 SER A C 1
ATOM 5971 O O . SER A 1 719 ? -54.766 42.938 1.387 1.00 88.12 719 SER A O 1
ATOM 5973 N N . TYR A 1 720 ? -52.853 42.267 2.366 1.00 88.94 720 TYR A N 1
ATOM 5974 C CA . TYR A 1 720 ? -53.277 42.596 3.725 1.00 88.94 720 TYR A CA 1
ATOM 5975 C C . TYR A 1 720 ? -53.467 44.104 3.925 1.00 88.94 720 TYR A C 1
ATOM 5977 O O . TYR A 1 720 ? -54.277 44.517 4.748 1.00 88.94 720 TYR A O 1
ATOM 5985 N N . GLU A 1 721 ? -52.817 44.955 3.125 1.00 84.81 721 GLU A N 1
ATOM 5986 C CA . GLU A 1 721 ? -53.077 46.397 3.147 1.00 84.81 721 GLU A CA 1
ATOM 5987 C C . GLU A 1 721 ? -54.533 46.754 2.835 1.00 84.81 721 GLU A C 1
ATOM 5989 O O . GLU A 1 721 ? -55.137 47.593 3.513 1.00 84.81 721 GLU A O 1
ATOM 5994 N N . SER A 1 722 ? -55.131 46.047 1.879 1.00 84.75 722 SER A N 1
ATOM 5995 C CA . SER A 1 722 ? -56.548 46.207 1.547 1.00 84.75 722 SER A CA 1
ATOM 5996 C C . SER A 1 722 ? -57.463 45.609 2.622 1.00 84.75 722 SER A C 1
ATOM 5998 O O . SER A 1 722 ? -58.515 46.169 2.932 1.00 84.75 722 SER A O 1
ATOM 6000 N N . GLU A 1 723 ? -57.061 44.494 3.229 1.00 86.12 723 GLU A N 1
ATOM 6001 C CA . GLU A 1 723 ? -57.814 43.842 4.304 1.00 86.12 723 GLU A CA 1
ATOM 6002 C C . GLU A 1 723 ? -57.825 44.681 5.588 1.00 86.12 723 GLU A C 1
ATOM 6004 O O . GLU A 1 723 ? -58.887 44.942 6.153 1.00 86.12 723 GLU A O 1
ATOM 6009 N N . PHE A 1 724 ? -56.666 45.192 6.005 1.00 88.06 724 PHE A N 1
ATOM 6010 C CA . PHE A 1 724 ? -56.531 46.072 7.160 1.00 88.06 724 PHE A CA 1
ATOM 6011 C C . PHE A 1 724 ? -57.372 47.337 7.002 1.00 88.06 724 PHE A C 1
ATOM 6013 O O . PHE A 1 724 ? -58.058 47.745 7.941 1.00 88.06 724 PHE A O 1
ATOM 6020 N N . LYS A 1 725 ? -57.382 47.926 5.798 1.00 86.50 725 LYS A N 1
ATOM 6021 C CA . LYS A 1 725 ? -58.275 49.041 5.471 1.00 86.50 725 LYS A CA 1
ATOM 6022 C C . LYS A 1 725 ? -59.733 48.684 5.787 1.00 86.50 725 LYS A C 1
ATOM 6024 O O . LYS A 1 725 ? -60.398 49.419 6.516 1.00 86.50 725 LYS A O 1
ATOM 6029 N N . ASN A 1 726 ? -60.215 47.542 5.301 1.00 85.00 726 ASN A N 1
ATOM 6030 C CA . ASN A 1 726 ? -61.586 47.092 5.550 1.00 85.00 726 ASN A CA 1
ATOM 6031 C C . ASN A 1 726 ? -61.863 46.824 7.040 1.00 85.00 726 ASN A C 1
ATOM 6033 O O . ASN A 1 726 ? -62.934 47.179 7.534 1.00 85.00 726 ASN A O 1
ATOM 6037 N N . LEU A 1 727 ? -60.909 46.238 7.769 1.00 85.94 727 LEU A N 1
ATOM 6038 C CA . LEU A 1 727 ? -61.036 45.975 9.206 1.00 85.94 727 LEU A CA 1
ATOM 6039 C C . LEU A 1 727 ? -61.182 47.268 10.012 1.00 85.94 727 LEU A C 1
ATOM 6041 O O . LEU A 1 727 ? -62.057 47.361 10.873 1.00 85.94 727 LEU A O 1
ATOM 6045 N N . VAL A 1 728 ? -60.370 48.285 9.717 1.00 84.94 728 VAL A N 1
ATOM 6046 C CA . VAL A 1 728 ? -60.451 49.585 10.394 1.00 84.94 728 VAL A CA 1
ATOM 6047 C C . VAL A 1 728 ? -61.781 50.274 10.088 1.00 84.94 728 VAL A C 1
ATOM 6049 O O . VAL A 1 728 ? -62.456 50.723 11.013 1.00 84.94 728 VAL A O 1
ATOM 6052 N N . MET A 1 729 ? -62.196 50.307 8.818 1.00 81.56 729 MET A N 1
ATOM 6053 C CA . MET A 1 729 ? -63.422 51.000 8.401 1.00 81.56 729 MET A CA 1
ATOM 6054 C C . MET A 1 729 ? -64.696 50.369 8.970 1.00 81.56 729 MET A C 1
ATOM 6056 O O . MET A 1 729 ? -65.648 51.084 9.281 1.00 81.56 729 MET A O 1
ATOM 6060 N N . ASN A 1 730 ? -64.709 49.050 9.168 1.00 81.88 730 ASN A N 1
ATOM 6061 C CA . ASN A 1 730 ? -65.865 48.337 9.712 1.00 81.88 730 ASN A CA 1
ATOM 6062 C C . ASN A 1 730 ? -65.830 48.179 11.240 1.00 81.88 730 ASN A C 1
ATOM 6064 O O . ASN A 1 730 ? -66.840 47.821 11.841 1.00 81.88 730 ASN A O 1
ATOM 6068 N N . SER A 1 731 ? -64.711 48.496 11.893 1.00 81.00 731 SER A N 1
ATOM 6069 C CA . SER A 1 731 ? -64.562 48.371 13.345 1.00 81.00 731 SER A CA 1
ATOM 6070 C C . SER A 1 731 ? -65.293 49.475 14.103 1.00 81.00 731 SER A C 1
ATOM 6072 O O . SER A 1 731 ? -65.216 50.645 13.732 1.00 81.00 731 SER A O 1
ATOM 6074 N N . GLU A 1 732 ? -65.944 49.138 15.217 1.00 77.00 732 GLU A N 1
ATOM 6075 C CA . GLU A 1 732 ? -66.541 50.117 16.142 1.00 77.00 732 GLU A CA 1
ATOM 6076 C C . GLU A 1 732 ? -65.483 51.031 16.786 1.00 77.00 732 GLU A C 1
ATOM 6078 O O . GLU A 1 732 ? -65.765 52.169 17.159 1.00 77.00 732 GLU A O 1
ATOM 6083 N N . LYS A 1 733 ? -64.223 50.576 16.833 1.00 80.69 733 LYS A N 1
ATOM 6084 C CA . LYS A 1 733 ? -63.086 51.328 17.383 1.00 80.69 733 LYS A CA 1
ATOM 6085 C C . LYS A 1 733 ? -62.713 52.550 16.543 1.00 80.69 733 LYS A C 1
ATOM 6087 O O . LYS A 1 733 ? -61.996 53.417 17.032 1.00 80.69 733 LYS A O 1
ATOM 6092 N N . ARG A 1 734 ? -63.172 52.640 15.288 1.00 79.88 734 ARG A N 1
ATOM 6093 C CA . ARG A 1 734 ? -62.836 53.753 14.384 1.00 79.88 734 ARG A CA 1
ATOM 6094 C C . ARG A 1 734 ? -63.248 55.114 14.942 1.00 79.88 734 ARG A C 1
ATOM 6096 O O . ARG A 1 734 ? -62.544 56.082 14.717 1.00 79.88 734 ARG A O 1
ATOM 6103 N N . VAL A 1 735 ? -64.315 55.170 15.745 1.00 78.81 735 VAL A N 1
ATOM 6104 C CA . VAL A 1 735 ? -64.801 56.399 16.402 1.00 78.81 735 VAL A CA 1
ATOM 6105 C C . VAL A 1 735 ? -63.774 56.970 17.390 1.00 78.81 735 VAL A C 1
ATOM 6107 O O . VAL A 1 735 ? -63.792 58.156 17.695 1.00 78.81 735 VAL A O 1
ATOM 6110 N N . LEU A 1 736 ? -62.834 56.145 17.860 1.00 77.81 736 LEU A N 1
ATOM 6111 C CA . LEU A 1 736 ? -61.736 56.565 18.733 1.00 77.81 736 LEU A CA 1
ATOM 6112 C C . LEU A 1 736 ? -60.573 57.217 17.969 1.00 77.81 736 LEU A C 1
ATOM 6114 O O . LEU A 1 736 ? -59.621 57.683 18.602 1.00 77.81 736 LEU A O 1
ATOM 6118 N N . LEU A 1 737 ? -60.610 57.221 16.632 1.00 82.19 737 LEU A N 1
ATOM 6119 C CA . LEU A 1 737 ? -59.644 57.920 15.791 1.00 82.19 737 LEU A CA 1
ATOM 6120 C C . LEU A 1 737 ? -60.117 59.368 15.589 1.00 82.19 737 LEU A C 1
ATOM 6122 O O . LEU A 1 737 ? -61.170 59.574 14.989 1.00 82.19 737 LEU A O 1
ATOM 6126 N N . PRO A 1 738 ? -59.355 60.384 16.023 1.00 80.81 738 PRO A N 1
ATOM 6127 C CA . PRO A 1 738 ? -59.615 61.787 15.703 1.00 80.81 738 PRO A CA 1
ATOM 6128 C C . PRO A 1 738 ? -59.939 62.034 14.224 1.00 80.81 738 PRO A C 1
ATOM 6130 O O . PRO A 1 738 ? -60.893 62.748 13.913 1.00 80.81 738 PRO A O 1
ATOM 6133 N N . SER A 1 739 ? -59.209 61.383 13.311 1.00 82.44 739 SER A N 1
ATOM 6134 C CA . SER A 1 739 ? -59.446 61.516 11.867 1.00 82.44 739 SER A CA 1
ATOM 6135 C C . SER A 1 739 ? -60.798 60.945 11.414 1.00 82.44 739 SER A C 1
ATOM 6137 O O . SER A 1 739 ? -61.305 61.346 10.367 1.00 82.44 739 SER A O 1
ATOM 6139 N N . TYR A 1 740 ? -61.424 60.054 12.197 1.00 84.75 740 TYR A N 1
ATOM 6140 C CA . TYR A 1 740 ? -62.760 59.531 11.900 1.00 84.75 740 TYR A CA 1
ATOM 6141 C C . TYR A 1 740 ? -63.847 60.583 12.060 1.00 84.75 740 TYR A C 1
ATOM 6143 O O . TYR A 1 740 ? -64.760 60.597 11.250 1.00 84.75 740 TYR A O 1
ATOM 6151 N N . PHE A 1 741 ? -63.756 61.495 13.031 1.00 81.19 741 PHE A N 1
ATOM 6152 C CA . PHE A 1 741 ? -64.760 62.559 13.164 1.00 81.19 741 PHE A CA 1
ATOM 6153 C C . PHE A 1 741 ? -64.770 63.481 11.949 1.00 81.19 741 PHE A C 1
ATOM 6155 O O . PHE A 1 741 ? -65.833 63.879 11.486 1.00 81.19 741 PHE A O 1
ATOM 6162 N N . TYR A 1 742 ? -63.590 63.771 11.398 1.00 83.38 742 TYR A N 1
ATOM 6163 C CA . TYR A 1 742 ? -63.477 64.516 10.150 1.00 83.38 742 TYR A CA 1
ATOM 6164 C C . TYR A 1 742 ? -64.047 63.721 8.967 1.00 83.38 742 TYR A C 1
ATOM 6166 O O . TYR A 1 742 ? -64.826 64.252 8.181 1.00 83.38 742 TYR A O 1
ATOM 6174 N N . TYR A 1 743 ? -63.731 62.427 8.876 1.00 85.81 743 TYR A N 1
ATOM 6175 C CA . TYR A 1 743 ? -64.294 61.542 7.856 1.00 85.81 743 TYR A CA 1
ATOM 6176 C C . TYR A 1 743 ? -65.830 61.404 7.958 1.00 85.81 743 TYR A C 1
ATOM 6178 O O . TYR A 1 743 ? -66.524 61.429 6.941 1.00 85.81 743 TYR A O 1
ATOM 6186 N N . ASP A 1 744 ? -66.379 61.299 9.169 1.00 83.75 744 ASP A N 1
ATOM 6187 C CA . ASP A 1 744 ? -67.814 61.166 9.441 1.00 83.75 744 ASP A CA 1
ATOM 6188 C C . ASP A 1 744 ? -68.563 62.484 9.206 1.00 83.75 744 ASP A C 1
ATOM 6190 O O . ASP A 1 744 ? -69.637 62.481 8.609 1.00 83.75 744 ASP A O 1
ATOM 6194 N N . ASP A 1 745 ? -67.974 63.629 9.564 1.00 84.12 745 ASP A N 1
ATOM 6195 C CA . ASP A 1 745 ? -68.501 64.952 9.210 1.00 84.12 745 ASP A CA 1
ATOM 6196 C C . ASP A 1 745 ? -68.566 65.130 7.688 1.00 84.12 745 ASP A C 1
ATOM 6198 O O . ASP A 1 745 ? -69.594 65.557 7.161 1.00 84.12 745 ASP A O 1
ATOM 6202 N N . LEU A 1 746 ? -67.530 64.713 6.952 1.00 85.25 746 LEU A N 1
ATOM 6203 C CA . LEU A 1 746 ? -67.569 64.695 5.487 1.00 85.25 746 LEU A CA 1
ATOM 6204 C C . LEU A 1 746 ? -68.655 63.743 4.955 1.00 85.25 746 LEU A C 1
ATOM 6206 O O . LEU A 1 746 ? -69.379 64.113 4.027 1.00 85.25 746 LEU A O 1
ATOM 6210 N N . CYS A 1 747 ? -68.845 62.567 5.567 1.00 81.81 747 CYS A N 1
ATOM 6211 C CA . CYS A 1 747 ? -69.944 61.652 5.233 1.00 81.81 747 CYS A CA 1
ATOM 6212 C C . CYS A 1 747 ? -71.322 62.285 5.480 1.00 81.81 747 CYS A C 1
ATOM 6214 O O . CYS A 1 747 ? -72.231 62.138 4.660 1.00 81.81 747 CYS A O 1
ATOM 6216 N N . ASN A 1 748 ? -71.497 62.994 6.595 1.00 83.31 748 ASN A N 1
ATOM 6217 C CA . ASN A 1 748 ? -72.753 63.638 6.970 1.00 83.31 748 ASN A CA 1
ATOM 6218 C C . ASN A 1 748 ? -73.034 64.858 6.091 1.00 83.31 748 ASN A C 1
ATOM 6220 O O . ASN A 1 748 ? -74.154 65.004 5.606 1.00 83.31 748 ASN A O 1
ATOM 6224 N N . LYS A 1 749 ? -72.022 65.678 5.787 1.00 82.50 749 LYS A N 1
ATOM 6225 C CA . LYS A 1 749 ? -72.110 66.779 4.816 1.00 82.50 749 LYS A CA 1
ATOM 6226 C C . LYS A 1 749 ? -72.440 66.271 3.420 1.00 82.50 749 LYS A C 1
ATOM 6228 O O . LYS A 1 749 ? -73.284 66.860 2.751 1.00 82.50 749 LYS A O 1
ATOM 6233 N N . LYS A 1 750 ? -71.846 65.149 3.000 1.00 85.38 750 LYS A N 1
ATOM 6234 C CA . LYS A 1 750 ? -72.214 64.459 1.759 1.00 85.38 750 LYS A CA 1
ATOM 6235 C C . LYS A 1 750 ? -73.684 64.029 1.783 1.00 85.38 750 LYS A C 1
ATOM 6237 O O . LYS A 1 750 ? -74.410 64.352 0.850 1.00 85.38 750 LYS A O 1
ATOM 6242 N N . LYS A 1 751 ? -74.142 63.341 2.835 1.00 82.25 751 LYS A N 1
ATOM 6243 C CA . LYS A 1 751 ? -75.539 62.881 2.960 1.00 82.25 751 LYS A CA 1
ATOM 6244 C C . LYS A 1 751 ? -76.537 64.035 3.028 1.00 82.25 751 LYS A C 1
ATOM 6246 O O . LYS A 1 751 ? -77.615 63.934 2.453 1.00 82.25 751 LYS A O 1
ATOM 6251 N N . LEU A 1 752 ? -76.196 65.125 3.715 1.00 81.56 752 LEU A N 1
ATOM 6252 C CA . LEU A 1 752 ? -77.004 66.343 3.763 1.00 81.56 752 LEU A CA 1
ATOM 6253 C C . LEU A 1 752 ? -77.087 66.980 2.382 1.00 81.56 752 LEU A C 1
ATOM 6255 O O . LEU A 1 752 ? -78.192 67.251 1.930 1.00 81.56 752 LEU A O 1
ATOM 6259 N N . ALA A 1 753 ? -75.960 67.133 1.685 1.00 78.31 753 ALA A N 1
ATOM 6260 C CA . ALA A 1 753 ? -75.952 67.606 0.306 1.00 78.31 753 ALA A CA 1
ATOM 6261 C C . ALA A 1 753 ? -76.805 66.695 -0.595 1.00 78.31 753 ALA A C 1
ATOM 6263 O O . ALA A 1 753 ? -77.643 67.182 -1.341 1.00 78.31 753 ALA A O 1
ATOM 6264 N N . GLU A 1 754 ? -76.693 65.368 -0.478 1.00 79.62 754 GLU A N 1
ATOM 6265 C CA . GLU A 1 754 ? -77.529 64.413 -1.221 1.00 79.62 754 GLU A CA 1
ATOM 6266 C C . GLU A 1 754 ? -79.019 64.532 -0.886 1.00 79.62 754 GLU A C 1
ATOM 6268 O O . GLU A 1 754 ? -79.860 64.494 -1.786 1.00 79.62 754 GLU A O 1
ATOM 6273 N N . LYS A 1 755 ? -79.360 64.701 0.393 1.00 80.94 755 LYS A N 1
ATOM 6274 C CA . LYS A 1 755 ? -80.736 64.883 0.853 1.00 80.94 755 LYS A CA 1
ATOM 6275 C C . LYS A 1 755 ? -81.304 66.214 0.371 1.00 80.94 755 LYS A C 1
ATOM 6277 O O . LYS A 1 755 ? -82.410 66.211 -0.152 1.00 80.94 755 LYS A O 1
ATOM 6282 N N . HIS A 1 756 ? -80.550 67.309 0.450 1.00 78.81 756 HIS A N 1
ATOM 6283 C CA . HIS A 1 756 ? -80.942 68.613 -0.089 1.00 78.81 756 HIS A CA 1
ATOM 6284 C C . HIS A 1 756 ? -81.107 68.573 -1.608 1.00 78.81 756 HIS A C 1
ATOM 6286 O O . HIS A 1 756 ? -82.102 69.084 -2.121 1.00 78.81 756 HIS A O 1
ATOM 6292 N N . ILE A 1 757 ? -80.208 67.895 -2.327 1.00 76.31 757 ILE A N 1
ATOM 6293 C CA . ILE A 1 757 ? -80.343 67.653 -3.768 1.00 76.31 757 ILE A CA 1
ATOM 6294 C C . ILE A 1 757 ? -81.641 66.886 -4.050 1.00 76.31 757 ILE A C 1
ATOM 6296 O O . ILE A 1 757 ? -82.399 67.276 -4.937 1.00 76.31 757 ILE A O 1
ATOM 6300 N N . ASN A 1 758 ? -81.929 65.820 -3.300 1.00 77.56 758 ASN A N 1
ATOM 6301 C CA . ASN A 1 758 ? -83.125 64.998 -3.501 1.00 77.56 758 ASN A CA 1
ATOM 6302 C C . ASN A 1 758 ? -84.419 65.733 -3.115 1.00 77.56 758 ASN A C 1
ATOM 6304 O O . ASN A 1 758 ? -85.393 65.691 -3.861 1.00 77.56 758 ASN A O 1
ATOM 6308 N N . GLU A 1 759 ? -84.440 66.455 -1.997 1.00 76.25 759 GLU A N 1
ATOM 6309 C CA . GLU A 1 759 ? -85.584 67.256 -1.552 1.00 76.25 759 GLU A CA 1
ATOM 6310 C C . GLU A 1 759 ? -85.852 68.438 -2.487 1.00 76.25 759 GLU A C 1
ATOM 6312 O O . GLU A 1 759 ? -87.009 68.711 -2.803 1.00 76.25 759 GLU A O 1
ATOM 6317 N N . SER A 1 760 ? -84.808 69.104 -2.987 1.00 68.69 760 SER A N 1
ATOM 6318 C CA . SER A 1 760 ? -84.934 70.189 -3.969 1.00 68.69 760 SER A CA 1
ATOM 6319 C C . SER A 1 760 ? -85.422 69.667 -5.319 1.00 68.69 760 SER A C 1
ATOM 6321 O O . SER A 1 760 ? -86.291 70.280 -5.944 1.00 68.69 760 SER A O 1
ATOM 6323 N N . LYS A 1 761 ? -84.941 68.490 -5.744 1.00 70.81 761 LYS A N 1
ATOM 6324 C CA . LYS A 1 761 ? -85.485 67.775 -6.909 1.00 70.81 761 LYS A CA 1
ATOM 6325 C C . LYS A 1 761 ? -86.967 67.440 -6.724 1.00 70.81 761 LYS A C 1
ATOM 6327 O O . LYS A 1 761 ? -87.734 67.617 -7.668 1.00 70.81 761 LYS A O 1
ATOM 6332 N N . ASN A 1 762 ? -87.368 67.021 -5.521 1.00 70.44 762 ASN A N 1
ATOM 6333 C CA . ASN A 1 762 ? -88.746 66.640 -5.202 1.00 70.44 762 ASN A CA 1
ATOM 6334 C C . ASN A 1 762 ? -89.697 67.844 -5.051 1.00 70.44 762 ASN A C 1
ATOM 6336 O O . ASN A 1 762 ? -90.846 67.753 -5.470 1.00 70.44 762 ASN A O 1
ATOM 6340 N N . LYS A 1 763 ? -89.249 68.974 -4.483 1.00 66.12 763 LYS A N 1
ATOM 6341 C CA . LYS A 1 763 ? -90.089 70.168 -4.247 1.00 66.12 763 LYS A CA 1
ATOM 6342 C C . LYS A 1 763 ? -90.328 71.018 -5.490 1.00 66.12 763 LYS A C 1
ATOM 6344 O O . LYS A 1 763 ? -91.427 71.532 -5.666 1.00 66.12 763 LYS A O 1
ATOM 6349 N N . ILE A 1 764 ? -89.303 71.227 -6.314 1.00 63.72 764 ILE A N 1
ATOM 6350 C CA . ILE A 1 764 ? -89.343 72.224 -7.402 1.00 63.72 764 ILE A CA 1
ATOM 6351 C C . ILE A 1 764 ? -89.362 71.554 -8.789 1.00 63.72 764 ILE A C 1
ATOM 6353 O O . ILE A 1 764 ? -89.494 72.228 -9.811 1.00 63.72 764 ILE A O 1
ATOM 6357 N N . GLY A 1 765 ? -89.273 70.219 -8.827 1.00 63.03 765 GLY A N 1
ATOM 6358 C CA . GLY A 1 765 ? -89.181 69.410 -10.039 1.00 63.03 765 GLY A CA 1
ATOM 6359 C C . GLY A 1 765 ? -87.752 69.348 -10.584 1.00 63.03 765 GLY A C 1
ATOM 6360 O O . GLY A 1 765 ? -87.024 70.344 -10.607 1.00 63.03 765 GLY A O 1
ATOM 6361 N N . THR A 1 766 ? -87.346 68.171 -11.065 1.00 61.44 766 THR A N 1
ATOM 6362 C CA . THR A 1 766 ? -85.961 67.849 -11.455 1.00 61.44 766 THR A CA 1
ATOM 6363 C C . THR A 1 766 ? -85.366 68.869 -12.433 1.00 61.44 766 THR A C 1
ATOM 6365 O O . THR A 1 766 ? -84.247 69.335 -12.232 1.00 61.44 766 THR A O 1
ATOM 6368 N N . LEU A 1 767 ? -86.147 69.297 -13.430 1.00 56.50 767 LEU A N 1
ATOM 6369 C CA . LEU A 1 767 ? -85.723 70.234 -14.477 1.00 56.50 767 LEU A CA 1
ATOM 6370 C C . LEU A 1 767 ? -85.458 71.658 -13.959 1.00 56.50 767 LEU A C 1
ATOM 6372 O O . LEU A 1 767 ? -84.499 72.286 -14.388 1.00 56.50 767 LEU A O 1
ATOM 6376 N N . LYS A 1 768 ? -86.253 72.164 -13.005 1.00 57.62 768 LYS A N 1
ATOM 6377 C CA . LYS A 1 768 ? -86.012 73.487 -12.392 1.00 57.62 768 LYS A CA 1
ATOM 6378 C C . LYS A 1 768 ? -84.934 73.428 -11.308 1.00 57.62 768 LYS A C 1
ATOM 6380 O O . LYS A 1 768 ? -84.157 74.367 -11.179 1.00 57.62 768 LYS A O 1
ATOM 6385 N N . SER A 1 769 ? -84.822 72.307 -10.592 1.00 58.12 769 SER A N 1
ATOM 6386 C CA . SER A 1 769 ? -83.744 72.070 -9.620 1.00 58.12 769 SER A CA 1
ATOM 6387 C C . SER A 1 769 ? -82.351 72.035 -10.272 1.00 58.12 769 SER A C 1
ATOM 6389 O O . SER A 1 769 ? -81.380 72.442 -9.650 1.00 58.12 769 SER A O 1
ATOM 6391 N N . MET A 1 770 ? -82.257 71.645 -11.551 1.00 58.84 770 MET A N 1
ATOM 6392 C CA . MET A 1 770 ? -81.012 71.644 -12.331 1.00 58.84 770 MET A CA 1
ATOM 6393 C C . MET A 1 770 ? -80.485 73.037 -12.698 1.00 58.84 770 MET A C 1
ATOM 6395 O O . MET A 1 770 ? -79.322 73.144 -13.057 1.00 58.84 770 MET A O 1
ATOM 6399 N N . PHE A 1 771 ? -81.289 74.098 -12.612 1.00 60.59 771 PHE A N 1
ATOM 6400 C CA . PHE A 1 771 ? -80.822 75.482 -12.802 1.00 60.59 771 PHE A CA 1
ATOM 6401 C C . PHE A 1 771 ? -80.783 76.265 -11.484 1.00 60.59 771 PHE A C 1
ATOM 6403 O O . PHE A 1 771 ? -80.502 77.462 -11.474 1.00 60.59 771 PHE A O 1
ATOM 6410 N N . SER A 1 772 ? -81.050 75.589 -10.362 1.00 61.84 772 SER A N 1
ATOM 6411 C CA . SER A 1 772 ? -80.906 76.178 -9.038 1.00 61.84 772 SER A CA 1
ATOM 6412 C C . SER A 1 772 ? -79.433 76.210 -8.649 1.00 61.84 772 SER A C 1
ATOM 6414 O O . SER A 1 772 ? -78.769 75.174 -8.562 1.00 61.84 772 SER A O 1
ATOM 6416 N N . ILE A 1 773 ? -78.939 77.415 -8.373 1.00 70.00 773 ILE A N 1
ATOM 6417 C CA . ILE A 1 773 ? -77.585 77.649 -7.858 1.00 70.00 773 ILE A CA 1
ATOM 6418 C C . ILE A 1 773 ? -77.356 76.849 -6.567 1.00 70.00 773 ILE A C 1
ATOM 6420 O O . ILE A 1 773 ? -76.260 76.342 -6.340 1.00 70.00 773 ILE A O 1
ATOM 6424 N N . GLU A 1 774 ? -78.395 76.683 -5.748 1.00 66.31 774 GLU A N 1
ATOM 6425 C CA . GLU A 1 774 ? -78.328 75.951 -4.481 1.00 66.31 774 GLU A CA 1
ATOM 6426 C C . GLU A 1 774 ? -78.062 74.455 -4.709 1.00 66.31 774 GLU A C 1
ATOM 6428 O O . GLU A 1 774 ? -77.184 73.886 -4.067 1.00 66.31 774 GLU A O 1
ATOM 6433 N N . VAL A 1 775 ? -78.706 73.840 -5.707 1.00 72.88 775 VAL A N 1
ATOM 6434 C CA . VAL A 1 775 ? -78.503 72.417 -6.038 1.00 72.88 775 VAL A CA 1
ATOM 6435 C C . VAL A 1 775 ? -77.117 72.169 -6.633 1.00 72.88 775 VAL A C 1
ATOM 6437 O O . VAL A 1 775 ? -76.474 71.188 -6.270 1.00 72.88 775 VAL A O 1
ATOM 6440 N N . TRP A 1 776 ? -76.614 73.058 -7.499 1.00 75.69 776 TRP A N 1
ATOM 6441 C CA . TRP A 1 776 ? -75.244 72.954 -8.026 1.00 75.69 776 TRP A CA 1
ATOM 6442 C C . TRP A 1 776 ? -74.189 73.122 -6.938 1.00 75.69 776 TRP A C 1
ATOM 6444 O O . TRP A 1 776 ? -73.193 72.397 -6.933 1.00 75.69 776 TRP A O 1
ATOM 6454 N N . LYS A 1 777 ? -74.417 74.045 -6.000 1.00 78.44 777 LYS A N 1
ATOM 6455 C CA . LYS A 1 777 ? -73.558 74.222 -4.830 1.00 78.44 777 LYS A CA 1
ATOM 6456 C C . LYS A 1 777 ? -73.524 72.946 -3.991 1.00 78.44 777 LYS A C 1
ATOM 6458 O O . LYS A 1 777 ? -72.441 72.497 -3.631 1.00 78.44 777 LYS A O 1
ATOM 6463 N N . ASP A 1 778 ? -74.670 72.309 -3.764 1.00 77.50 778 ASP A N 1
ATOM 6464 C CA . ASP A 1 778 ? -74.734 71.032 -3.048 1.00 77.50 778 ASP A CA 1
ATOM 6465 C C . ASP A 1 778 ? -74.076 69.883 -3.828 1.00 77.50 778 ASP A C 1
ATOM 6467 O O . ASP A 1 778 ? -73.423 69.024 -3.237 1.00 77.50 778 ASP A O 1
ATOM 6471 N N . GLN A 1 779 ? -74.161 69.877 -5.160 1.00 77.94 779 GLN A N 1
ATOM 6472 C CA . GLN A 1 779 ? -73.530 68.858 -6.005 1.00 77.94 779 GLN A CA 1
ATOM 6473 C C . GLN A 1 779 ? -72.000 69.007 -6.048 1.00 77.94 779 GLN A C 1
ATOM 6475 O O . GLN A 1 779 ? -71.283 68.013 -5.939 1.00 77.94 779 GLN A O 1
ATOM 6480 N N . ALA A 1 780 ? -71.489 70.239 -6.118 1.00 79.19 780 ALA A N 1
ATOM 6481 C CA . ALA A 1 780 ? -70.066 70.531 -5.965 1.00 79.19 780 ALA A CA 1
ATOM 6482 C C . ALA A 1 780 ? -69.573 70.190 -4.549 1.00 79.19 780 ALA A C 1
ATOM 6484 O O . ALA A 1 780 ? -68.540 69.538 -4.402 1.00 79.19 780 ALA A O 1
ATOM 6485 N N . ASN A 1 781 ? -70.347 70.537 -3.513 1.00 79.50 781 ASN A N 1
ATOM 6486 C CA . ASN A 1 781 ? -70.052 70.158 -2.130 1.00 79.50 781 ASN A CA 1
ATOM 6487 C C . ASN A 1 781 ? -69.987 68.633 -1.972 1.00 79.50 781 ASN A C 1
ATOM 6489 O O . ASN A 1 781 ? -69.082 68.135 -1.310 1.00 79.50 781 ASN A O 1
ATOM 6493 N N . LYS A 1 782 ? -70.888 67.875 -2.611 1.00 83.12 782 LYS A N 1
ATOM 6494 C CA . LYS A 1 782 ? -70.838 66.407 -2.633 1.00 83.12 782 LYS A CA 1
ATOM 6495 C C . LYS A 1 782 ? -69.512 65.895 -3.209 1.00 83.12 782 LYS A C 1
ATOM 6497 O O . LYS A 1 782 ? -68.862 65.091 -2.551 1.00 83.12 782 LYS A O 1
ATOM 6502 N N . PHE A 1 783 ? -69.100 66.362 -4.389 1.00 80.12 783 PHE A N 1
ATOM 6503 C CA . PHE A 1 783 ? -67.855 65.908 -5.026 1.00 80.12 783 PHE A CA 1
ATOM 6504 C C . PHE A 1 783 ? -66.600 66.301 -4.238 1.00 80.12 783 PHE A C 1
ATOM 6506 O O . PHE A 1 783 ? -65.699 65.481 -4.071 1.00 80.12 783 PHE A O 1
ATOM 6513 N N . ILE A 1 784 ? -66.547 67.530 -3.714 1.00 82.38 784 ILE A N 1
ATOM 6514 C CA . ILE A 1 784 ? -65.434 67.990 -2.870 1.00 82.38 784 ILE A CA 1
ATOM 6515 C C . ILE A 1 784 ? -65.343 67.122 -1.613 1.00 82.38 784 ILE A C 1
ATOM 6517 O O . ILE A 1 784 ? -64.260 66.662 -1.257 1.00 82.38 784 ILE A O 1
ATOM 6521 N N . ASN A 1 785 ? -66.481 66.835 -0.976 1.00 81.69 785 ASN A N 1
ATOM 6522 C CA . ASN A 1 785 ? -66.514 65.963 0.192 1.00 81.69 785 ASN A CA 1
ATOM 6523 C C . ASN A 1 785 ? -66.101 64.526 -0.162 1.00 81.69 785 ASN A C 1
ATOM 6525 O O . ASN A 1 785 ? -65.350 63.938 0.599 1.00 81.69 785 ASN A O 1
ATOM 6529 N N . GLU A 1 786 ? -66.493 63.974 -1.315 1.00 80.19 786 GLU A N 1
ATOM 6530 C CA . GLU A 1 786 ? -66.053 62.639 -1.764 1.00 80.19 786 GLU A CA 1
ATOM 6531 C C . GLU A 1 786 ? -64.539 62.555 -2.015 1.00 80.19 786 GLU A C 1
ATOM 6533 O O . GLU A 1 786 ? -63.902 61.588 -1.596 1.00 80.19 786 GLU A O 1
ATOM 6538 N N . SER A 1 787 ? -63.941 63.570 -2.645 1.00 83.00 787 SER A N 1
ATOM 6539 C CA . SER A 1 787 ? -62.485 63.629 -2.839 1.00 83.00 787 SER A CA 1
ATOM 6540 C C . SER A 1 787 ? -61.751 63.754 -1.501 1.00 83.00 787 SER A C 1
ATOM 6542 O O . SER A 1 787 ? -60.809 63.009 -1.229 1.00 83.00 787 SER A O 1
ATOM 6544 N N . ASN A 1 788 ? -62.227 64.644 -0.626 1.00 84.94 788 ASN A N 1
ATOM 6545 C CA . ASN A 1 788 ? -61.651 64.840 0.703 1.00 84.94 788 ASN A CA 1
ATOM 6546 C C . ASN A 1 788 ? -61.849 63.611 1.601 1.00 84.94 788 ASN A C 1
ATOM 6548 O O . ASN A 1 788 ? -61.013 63.352 2.462 1.00 84.94 788 ASN A O 1
ATOM 6552 N N . MET A 1 789 ? -62.909 62.823 1.391 1.00 80.62 789 MET A N 1
ATOM 6553 C CA . MET A 1 789 ? -63.133 61.558 2.093 1.00 80.62 789 MET A CA 1
ATOM 6554 C C . MET A 1 789 ? -62.052 60.527 1.767 1.00 80.62 789 MET A C 1
ATOM 6556 O O . MET A 1 789 ? -61.630 59.827 2.678 1.00 80.62 789 MET A O 1
ATOM 6560 N N . LEU A 1 790 ? -61.567 60.438 0.523 1.00 81.62 790 LEU A N 1
ATOM 6561 C CA . LEU A 1 790 ? -60.490 59.502 0.158 1.00 81.62 790 LEU A CA 1
ATOM 6562 C C . LEU A 1 790 ? -59.158 59.864 0.832 1.00 81.62 790 LEU A C 1
ATOM 6564 O O . LEU A 1 790 ? -58.419 58.983 1.275 1.00 81.62 790 LEU A O 1
ATOM 6568 N N . GLU A 1 791 ? -58.841 61.155 0.930 1.00 82.00 791 GLU A N 1
ATOM 6569 C CA . GLU A 1 791 ? -57.650 61.619 1.650 1.00 82.00 791 GLU A CA 1
ATOM 6570 C C . GLU A 1 791 ? -57.803 61.466 3.166 1.00 82.00 791 GLU A C 1
ATOM 6572 O O . GLU A 1 791 ? -56.890 60.969 3.830 1.00 82.00 791 GLU A O 1
ATOM 6577 N N . ALA A 1 792 ? -58.977 61.807 3.705 1.00 82.06 792 ALA A N 1
ATOM 6578 C CA . ALA A 1 792 ? -59.311 61.592 5.108 1.00 82.06 792 ALA A CA 1
ATOM 6579 C C . ALA A 1 792 ? -59.270 60.101 5.474 1.00 82.06 792 ALA A C 1
ATOM 6581 O O . ALA A 1 792 ? -58.774 59.753 6.539 1.00 82.06 792 ALA A O 1
ATOM 6582 N N . GLU A 1 793 ? -59.705 59.213 4.577 1.00 82.38 793 GLU A N 1
ATOM 6583 C CA . GLU A 1 793 ? -59.618 57.763 4.743 1.00 82.38 793 GLU A CA 1
ATOM 6584 C C . GLU A 1 793 ? -58.156 57.301 4.798 1.00 82.38 793 GLU A C 1
ATOM 6586 O O . GLU A 1 793 ? -57.778 56.577 5.714 1.00 82.38 793 GLU A O 1
ATOM 6591 N N . LYS A 1 794 ? -57.289 57.757 3.884 1.00 83.69 794 LYS A N 1
ATOM 6592 C CA . LYS A 1 794 ? -55.850 57.427 3.934 1.00 83.69 794 LYS A CA 1
ATOM 6593 C C . LYS A 1 794 ? -55.200 57.886 5.240 1.00 83.69 794 LYS A C 1
ATOM 6595 O O . LYS A 1 794 ? -54.426 57.133 5.835 1.00 83.69 794 LYS A O 1
ATOM 6600 N N . LEU A 1 795 ? -55.513 59.102 5.688 1.00 84.19 795 LEU A N 1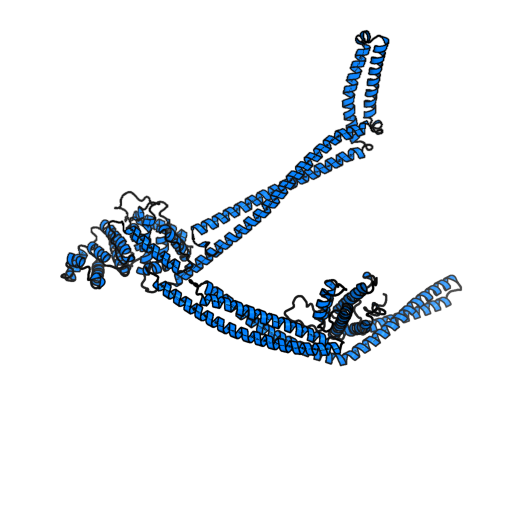
ATOM 6601 C CA . LEU A 1 795 ? -55.027 59.636 6.962 1.00 84.19 795 LEU A CA 1
ATOM 6602 C C . LEU A 1 795 ? -55.545 58.818 8.144 1.00 84.19 795 LEU A C 1
ATOM 6604 O O . LEU A 1 795 ? -54.768 58.490 9.035 1.00 84.19 795 LEU A O 1
ATOM 6608 N N . LEU A 1 796 ? -56.814 58.419 8.109 1.00 83.88 796 LEU A N 1
ATOM 6609 C CA . LEU A 1 796 ? -57.445 57.587 9.125 1.00 83.88 796 LEU A CA 1
ATOM 6610 C C . LEU A 1 796 ? -56.792 56.209 9.220 1.00 83.88 796 LEU A C 1
ATOM 6612 O O . LEU A 1 796 ? -56.463 55.775 10.320 1.00 83.88 796 LEU A O 1
ATOM 6616 N N . ILE A 1 797 ? -56.553 55.533 8.094 1.00 85.19 797 ILE A N 1
ATOM 6617 C CA . ILE A 1 797 ? -55.872 54.231 8.083 1.00 85.19 797 ILE A CA 1
ATOM 6618 C C . ILE A 1 797 ? -54.427 54.368 8.582 1.00 85.19 797 ILE A C 1
ATOM 6620 O O . ILE A 1 797 ? -53.964 53.539 9.367 1.00 85.19 797 ILE A O 1
ATOM 6624 N N . LYS A 1 798 ? -53.715 55.428 8.180 1.00 84.00 798 LYS A N 1
ATOM 6625 C CA . LYS A 1 798 ? -52.354 55.708 8.662 1.00 84.00 798 LYS A CA 1
ATOM 6626 C C . LYS A 1 798 ? -52.331 56.000 10.164 1.00 84.00 798 LYS A C 1
ATOM 6628 O O . LYS A 1 798 ? -51.441 55.518 10.859 1.00 84.00 798 LYS A O 1
ATOM 6633 N N . GLU A 1 799 ? -53.317 56.743 10.664 1.00 84.38 799 GLU A N 1
ATOM 6634 C CA . GLU A 1 799 ? -53.502 56.981 12.093 1.00 84.38 799 GLU A CA 1
ATOM 6635 C C . GLU A 1 799 ? -53.794 55.663 12.821 1.00 84.38 799 GLU A C 1
ATOM 6637 O O . GLU A 1 799 ? -53.149 55.373 13.824 1.00 84.38 799 GLU A O 1
ATOM 6642 N N . ALA A 1 800 ? -54.690 54.823 12.293 1.00 82.75 800 ALA A N 1
ATOM 6643 C CA . ALA A 1 800 ? -55.056 53.540 12.888 1.00 82.75 800 ALA A CA 1
ATOM 6644 C C . ALA A 1 800 ? -53.847 52.620 13.106 1.00 82.75 800 ALA A C 1
ATOM 6646 O O . ALA A 1 800 ? -53.736 52.019 14.173 1.00 82.75 800 ALA A O 1
ATOM 6647 N N . LYS A 1 801 ? -52.894 52.579 12.162 1.00 83.12 801 LYS A N 1
ATOM 6648 C CA . LYS A 1 801 ? -51.636 51.816 12.298 1.00 83.12 801 LYS A CA 1
ATOM 6649 C C . LYS A 1 801 ? -50.803 52.218 13.531 1.00 83.12 801 LYS A C 1
ATOM 6651 O O . LYS A 1 801 ? -50.040 51.409 14.041 1.00 83.12 801 LYS A O 1
ATOM 6656 N N . GLN A 1 802 ? -50.952 53.444 14.039 1.00 81.94 802 GLN A N 1
ATOM 6657 C CA . GLN A 1 802 ? -50.144 53.984 15.144 1.00 81.94 802 GLN A CA 1
ATOM 6658 C C . GLN A 1 802 ? -50.838 53.917 16.512 1.00 81.94 802 GLN A C 1
ATOM 6660 O O . GLN A 1 802 ? -50.252 54.318 17.520 1.00 81.94 802 GLN A O 1
ATOM 6665 N N . LYS A 1 803 ? -52.095 53.458 16.577 1.00 82.12 803 LYS A N 1
ATOM 6666 C CA . LYS A 1 803 ? -52.907 53.570 17.795 1.00 82.12 803 LYS A CA 1
ATOM 6667 C C . LYS A 1 803 ? -53.009 52.255 18.572 1.00 82.12 803 LYS A C 1
ATOM 6669 O O . LYS A 1 803 ? -53.139 51.189 17.970 1.00 82.12 803 LYS A O 1
ATOM 6674 N N . PRO A 1 804 ? -53.063 52.305 19.919 1.00 75.81 804 PRO A N 1
ATOM 6675 C CA . PRO A 1 804 ? -53.052 51.101 20.757 1.00 75.81 804 PRO A CA 1
ATOM 6676 C C . PRO A 1 804 ? -54.233 50.149 20.524 1.00 75.81 804 PRO A C 1
ATOM 6678 O O . PRO A 1 804 ? -54.110 48.945 20.720 1.00 75.81 804 PRO A O 1
ATOM 6681 N N . TYR A 1 805 ? -55.386 50.671 20.108 1.00 80.69 805 TYR A N 1
ATOM 6682 C CA . TYR A 1 805 ? -56.624 49.901 19.959 1.00 80.69 805 TYR A CA 1
ATOM 6683 C C . TYR A 1 805 ? -56.717 49.095 18.647 1.00 80.69 805 TYR A C 1
ATOM 6685 O O . TYR A 1 805 ? -57.518 48.159 18.582 1.00 80.69 805 TYR A O 1
ATOM 6693 N N . PHE A 1 806 ? -55.873 49.391 17.649 1.00 83.81 806 PHE A N 1
ATOM 6694 C CA . PHE A 1 806 ? -55.684 48.580 16.430 1.00 83.81 806 PHE A CA 1
ATOM 6695 C C . PHE A 1 806 ? -54.367 47.785 16.449 1.00 83.81 806 PHE A C 1
ATOM 6697 O O . PHE A 1 806 ? -53.923 47.258 15.431 1.00 83.81 806 PHE A O 1
ATOM 6704 N N . LYS A 1 807 ? -53.717 47.690 17.618 1.00 81.50 807 LYS A N 1
ATOM 6705 C CA . LYS A 1 807 ? -52.407 47.046 17.777 1.00 81.50 807 LYS A CA 1
ATOM 6706 C C . LYS A 1 807 ? -52.403 45.575 17.349 1.00 81.50 807 LYS A C 1
ATOM 6708 O O . LYS A 1 807 ? -51.387 45.110 16.850 1.00 81.50 807 LYS A O 1
ATOM 6713 N N . LYS A 1 808 ? -53.516 44.853 17.534 1.00 81.94 808 LYS A N 1
ATOM 6714 C CA . LYS A 1 808 ? -53.642 43.434 17.154 1.00 81.94 808 LYS A CA 1
ATOM 6715 C C . LYS A 1 808 ? -53.752 43.259 15.638 1.00 81.94 808 LYS A C 1
ATOM 6717 O O . LYS A 1 808 ? -53.216 42.321 15.075 1.00 81.94 808 LYS A O 1
ATOM 6722 N N . GLU A 1 809 ? -54.456 44.159 14.970 1.00 83.69 809 GLU A N 1
ATOM 6723 C CA . GLU A 1 809 ? -54.626 44.146 13.522 1.00 83.69 809 GLU A CA 1
ATOM 6724 C C . GLU A 1 809 ? -53.346 44.652 12.827 1.00 83.69 809 GLU A C 1
ATOM 6726 O O . GLU A 1 809 ? -52.968 44.153 11.767 1.00 83.69 809 GLU A O 1
ATOM 6731 N N . TYR A 1 810 ? -52.637 45.598 13.455 1.00 84.38 810 TYR A N 1
ATOM 6732 C CA . TYR A 1 810 ? -51.337 46.087 12.995 1.00 84.38 810 TYR A CA 1
ATOM 6733 C C . TYR A 1 810 ? -50.191 45.097 13.248 1.00 84.38 810 TYR A C 1
ATOM 6735 O O . TYR A 1 810 ? -49.240 45.072 12.471 1.00 84.38 810 TYR A O 1
ATOM 6743 N N . SER A 1 811 ? -50.271 44.244 14.280 1.00 84.50 811 SER A N 1
ATOM 6744 C CA . SER A 1 811 ? -49.211 43.263 14.560 1.00 84.50 811 SER A CA 1
ATOM 6745 C C . SER A 1 811 ? -48.980 42.295 13.401 1.00 84.50 811 SER A C 1
ATOM 6747 O O . SER A 1 811 ? -47.852 41.869 13.207 1.00 84.50 811 SER A O 1
ATOM 6749 N N . VAL A 1 812 ? -49.992 42.037 12.568 1.00 86.88 812 VAL A N 1
ATOM 6750 C CA . VAL A 1 812 ? -49.860 41.222 11.349 1.00 86.88 812 VAL A CA 1
ATOM 6751 C C . VAL A 1 812 ? -48.921 41.867 10.318 1.00 86.88 812 VAL A C 1
ATOM 6753 O O . VAL A 1 812 ? -48.171 41.153 9.659 1.00 86.88 812 VAL A O 1
ATOM 6756 N N . PHE A 1 813 ? -48.893 43.203 10.191 1.00 86.19 813 PHE A N 1
ATOM 6757 C CA . PHE A 1 813 ? -47.898 43.871 9.337 1.00 86.19 813 PHE A CA 1
ATOM 6758 C C . PHE A 1 813 ? -46.490 43.717 9.893 1.00 86.19 813 PHE A C 1
ATOM 6760 O O . PHE A 1 813 ? -45.583 43.423 9.127 1.00 86.19 813 PHE A O 1
ATOM 6767 N N . LEU A 1 814 ? -46.323 43.877 11.210 1.00 85.62 814 LEU A N 1
ATOM 6768 C CA . LEU A 1 814 ? -45.026 43.701 11.865 1.00 85.62 814 LEU A CA 1
ATOM 6769 C C . LEU A 1 814 ? -44.527 42.257 11.732 1.00 85.62 814 LEU A C 1
ATOM 6771 O O . LEU A 1 814 ? -43.347 42.041 11.487 1.00 85.62 814 LEU A O 1
ATOM 6775 N N . GLU A 1 815 ? -45.422 41.273 11.847 1.00 88.00 815 GLU A N 1
ATOM 6776 C CA . GLU A 1 815 ? -45.111 39.858 11.627 1.00 88.00 815 GLU A CA 1
ATOM 6777 C C . GLU A 1 815 ? -44.708 39.578 10.172 1.00 88.00 815 GLU A C 1
ATOM 6779 O O . GLU A 1 815 ? -43.753 38.841 9.937 1.00 88.00 815 GLU A O 1
ATOM 6784 N N . LEU A 1 816 ? -45.399 40.168 9.189 1.00 89.75 816 LEU A N 1
ATOM 6785 C CA . LEU A 1 816 ? -45.046 40.021 7.774 1.00 89.75 816 LEU A CA 1
ATOM 6786 C C . LEU A 1 816 ? -43.738 40.746 7.425 1.00 89.75 816 LEU A C 1
ATOM 6788 O O . LEU A 1 816 ? -42.925 40.182 6.702 1.00 89.75 816 LEU A O 1
ATOM 6792 N N . GLU A 1 817 ? -43.504 41.953 7.946 1.00 90.31 817 GLU A N 1
ATOM 6793 C CA . GLU A 1 817 ? -42.246 42.701 7.780 1.00 90.31 817 GLU A CA 1
ATOM 6794 C C . GLU A 1 817 ? -41.059 41.942 8.372 1.00 90.31 817 GLU A C 1
ATOM 6796 O O . GLU A 1 817 ? -40.034 41.800 7.710 1.00 90.31 817 GLU A O 1
ATOM 6801 N N . ASP A 1 818 ? -41.216 41.395 9.579 1.00 90.81 818 ASP A N 1
ATOM 6802 C CA . ASP A 1 818 ? -40.205 40.554 10.221 1.00 90.81 818 ASP A CA 1
ATOM 6803 C C . ASP A 1 818 ? -39.919 39.287 9.396 1.00 90.81 818 ASP A C 1
ATOM 6805 O O . ASP A 1 818 ? -38.760 38.936 9.174 1.00 90.81 818 ASP A O 1
ATOM 6809 N N . GLN A 1 819 ? -40.952 38.626 8.861 1.00 90.56 819 GLN A N 1
ATOM 6810 C CA . GLN A 1 819 ? -40.778 37.466 7.978 1.00 90.56 819 GLN A CA 1
ATOM 6811 C C . GLN A 1 819 ? -40.070 37.828 6.664 1.00 90.56 819 GLN A C 1
ATOM 6813 O O . GLN A 1 819 ? -39.150 37.119 6.258 1.00 90.56 819 GLN A O 1
ATOM 6818 N N . ILE A 1 820 ? -40.450 38.932 6.014 1.00 92.25 820 ILE A N 1
ATOM 6819 C CA . ILE A 1 820 ? -39.815 39.426 4.780 1.00 92.25 820 ILE A CA 1
ATOM 6820 C C . ILE A 1 820 ? -38.342 39.746 5.034 1.00 92.25 820 ILE A C 1
ATOM 6822 O O . ILE A 1 820 ? -37.486 39.336 4.250 1.00 92.25 820 ILE A O 1
ATOM 6826 N N . GLN A 1 821 ? -38.037 40.432 6.137 1.00 92.00 821 GLN A N 1
ATOM 6827 C CA . GLN A 1 821 ? -36.670 40.774 6.515 1.00 92.00 821 GLN A CA 1
ATOM 6828 C C . GLN A 1 821 ? -35.826 39.514 6.750 1.00 92.00 821 GLN A C 1
ATOM 6830 O O . GLN A 1 821 ? -34.742 39.395 6.182 1.00 92.00 821 GLN A O 1
ATOM 6835 N N . LYS A 1 822 ? -36.347 38.529 7.495 1.00 91.44 822 LYS A N 1
ATOM 6836 C CA . LYS A 1 822 ? -35.670 37.241 7.734 1.00 91.44 822 LYS A CA 1
ATOM 6837 C C . LYS A 1 822 ? -35.398 36.461 6.447 1.00 91.44 822 LYS A C 1
ATOM 6839 O O . LYS A 1 822 ? -34.320 35.882 6.287 1.00 91.44 822 LYS A O 1
ATOM 6844 N N . VAL A 1 823 ? -36.358 36.435 5.520 1.00 92.44 823 VAL A N 1
ATOM 6845 C CA . VAL A 1 823 ? -36.174 35.783 4.214 1.00 92.44 823 VAL A CA 1
ATOM 6846 C C . VAL A 1 823 ? -35.138 36.539 3.381 1.00 92.44 823 VAL A C 1
ATOM 6848 O O . VAL A 1 823 ? -34.262 35.908 2.798 1.00 92.44 823 VAL A O 1
ATOM 6851 N N . ASN A 1 824 ? -35.164 37.873 3.376 1.00 91.38 824 ASN A N 1
ATOM 6852 C CA . ASN A 1 824 ? -34.197 38.692 2.644 1.00 91.38 824 ASN A CA 1
ATOM 6853 C C . ASN A 1 824 ? -32.760 38.540 3.181 1.00 91.38 824 ASN A C 1
ATOM 6855 O O . ASN A 1 824 ? -31.814 38.409 2.409 1.00 91.38 824 ASN A O 1
ATOM 6859 N N . GLU A 1 825 ? -32.585 38.477 4.502 1.00 91.69 825 GLU A N 1
ATOM 6860 C CA . GLU A 1 825 ? -31.290 38.161 5.124 1.00 91.69 825 GLU A CA 1
ATOM 6861 C C . GLU A 1 825 ? -30.796 36.763 4.723 1.00 91.69 825 GLU A C 1
ATOM 6863 O O . GLU A 1 825 ? -29.615 36.573 4.426 1.00 91.69 825 GLU A O 1
ATOM 6868 N N . SER A 1 826 ? -31.708 35.789 4.648 1.00 91.38 826 SER A N 1
ATOM 6869 C CA . SER A 1 826 ? -31.392 34.430 4.195 1.00 91.38 826 SER A CA 1
ATOM 6870 C C . SER A 1 826 ? -30.987 34.395 2.715 1.00 91.38 826 SER A C 1
ATOM 6872 O O . SER A 1 826 ? -30.048 33.683 2.365 1.00 91.38 826 SER A O 1
ATOM 6874 N N . ILE A 1 827 ? -31.635 35.197 1.860 1.00 91.75 827 ILE A N 1
ATOM 6875 C CA . ILE A 1 827 ? -31.286 35.389 0.440 1.00 91.75 827 ILE A CA 1
ATOM 6876 C C . ILE A 1 827 ? -29.861 35.925 0.300 1.00 91.75 827 ILE A C 1
ATOM 6878 O O . ILE A 1 827 ? -29.081 35.375 -0.475 1.00 91.75 827 ILE A O 1
ATOM 6882 N N . GLU A 1 828 ? -29.502 36.984 1.028 1.00 91.44 828 GLU A N 1
ATOM 6883 C CA . GLU A 1 828 ? -28.162 37.577 0.927 1.00 91.44 828 GLU A CA 1
ATOM 6884 C C . GLU A 1 828 ? -27.079 36.627 1.446 1.00 91.44 828 GLU A C 1
ATOM 6886 O O . GLU A 1 828 ? -26.068 36.418 0.772 1.00 91.44 828 GLU A O 1
ATOM 6891 N N . LYS A 1 829 ? -27.330 35.944 2.570 1.00 92.12 829 LYS A N 1
ATOM 6892 C CA . LYS A 1 829 ? -26.423 34.909 3.080 1.00 92.12 829 LYS A CA 1
ATOM 6893 C C . LYS A 1 829 ? -26.207 33.788 2.059 1.00 92.12 829 LYS A C 1
ATOM 6895 O O . LYS A 1 829 ? -25.077 33.358 1.836 1.00 92.12 829 LYS A O 1
ATOM 6900 N N . ASN A 1 830 ? -27.276 33.321 1.416 1.00 91.50 830 ASN A N 1
ATOM 6901 C CA . ASN A 1 830 ? -27.197 32.248 0.429 1.00 91.50 830 ASN A CA 1
ATOM 6902 C C . ASN A 1 830 ? -26.456 32.697 -0.853 1.00 91.50 830 ASN A C 1
ATOM 6904 O O . ASN A 1 830 ? -25.645 31.937 -1.384 1.00 91.50 830 ASN A O 1
ATOM 6908 N N . LYS A 1 831 ? -26.603 33.962 -1.285 1.00 91.94 831 LYS A N 1
ATOM 6909 C CA . LYS A 1 831 ? -25.793 34.562 -2.370 1.00 91.94 831 LYS A CA 1
ATOM 6910 C C . LYS A 1 831 ? -24.301 34.639 -2.037 1.00 91.94 831 LYS A C 1
ATOM 6912 O O . LYS A 1 831 ? -23.472 34.399 -2.915 1.00 91.94 831 LYS A O 1
ATOM 6917 N N . GLU A 1 832 ? -23.934 34.989 -0.805 1.00 92.19 832 GLU A N 1
ATOM 6918 C CA . GLU A 1 832 ? -22.528 34.993 -0.372 1.00 92.19 832 GLU A CA 1
ATOM 6919 C C . GLU A 1 832 ? -21.930 33.582 -0.388 1.00 92.19 832 GLU A C 1
ATOM 6921 O O . GLU A 1 832 ? -20.813 33.384 -0.875 1.00 92.19 832 GLU A O 1
ATOM 6926 N N . MET A 1 833 ? -22.693 32.588 0.078 1.00 90.81 833 MET A N 1
ATOM 6927 C CA . MET A 1 833 ? -22.284 31.184 0.024 1.00 90.81 833 MET A CA 1
ATOM 6928 C C . MET A 1 833 ? -22.104 30.708 -1.424 1.00 90.81 833 MET A C 1
ATOM 6930 O O . MET A 1 833 ? -21.096 30.065 -1.713 1.00 90.81 833 MET A O 1
ATOM 6934 N N . LEU A 1 834 ? -22.998 31.087 -2.347 1.00 91.88 834 LEU A N 1
ATOM 6935 C CA . LEU A 1 834 ? -22.858 30.794 -3.780 1.00 91.88 834 LEU A CA 1
ATOM 6936 C C . LEU A 1 834 ? -21.573 31.386 -4.374 1.00 91.88 834 LEU A C 1
ATOM 6938 O O . LEU A 1 834 ? -20.803 30.651 -4.986 1.00 91.88 834 LEU A O 1
ATOM 6942 N N . LYS A 1 835 ? -21.272 32.667 -4.115 1.00 92.31 835 LYS A N 1
ATOM 6943 C CA . LYS A 1 835 ? -20.020 33.302 -4.579 1.00 92.31 835 LYS A CA 1
ATOM 6944 C C . LYS A 1 835 ? -18.770 32.593 -4.055 1.00 92.31 835 LYS A C 1
ATOM 6946 O O . LYS A 1 835 ? -17.789 32.443 -4.779 1.00 92.31 835 LYS A O 1
ATOM 6951 N N . SER A 1 836 ? -18.796 32.164 -2.793 1.00 91.75 836 SER A N 1
ATOM 6952 C CA . SER A 1 836 ? -17.705 31.387 -2.195 1.00 91.75 836 SER A CA 1
ATOM 6953 C C . SER A 1 836 ? -17.531 30.034 -2.894 1.00 91.75 836 SER A C 1
ATOM 6955 O O . SER A 1 836 ? -16.410 29.638 -3.216 1.00 91.75 836 SER A O 1
ATOM 6957 N N . LYS A 1 837 ? -18.639 29.343 -3.200 1.00 90.44 837 LYS A N 1
ATOM 6958 C CA . LYS A 1 837 ? -18.614 28.075 -3.940 1.00 90.44 837 LYS A CA 1
ATOM 6959 C C . LYS A 1 837 ? -18.129 28.252 -5.379 1.00 90.44 837 LYS A C 1
ATOM 6961 O O . LYS A 1 837 ? -17.338 27.427 -5.821 1.00 90.44 837 LYS A O 1
ATOM 6966 N N . ASP A 1 838 ? -18.507 29.328 -6.067 1.00 90.62 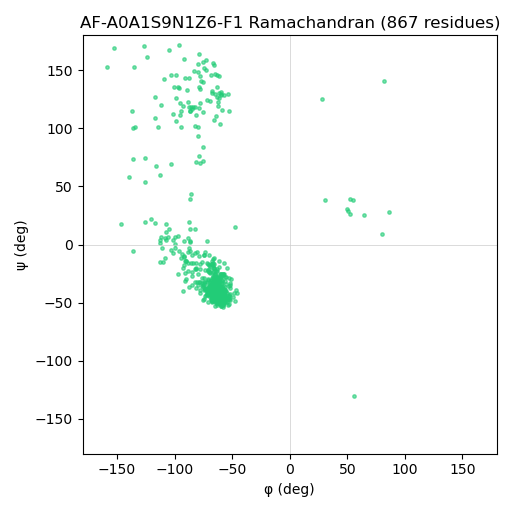838 ASP A N 1
ATOM 6967 C CA . ASP A 1 838 ? -17.998 29.654 -7.408 1.00 90.62 838 ASP A CA 1
ATOM 6968 C C . ASP A 1 838 ? -16.472 29.803 -7.418 1.00 90.62 838 ASP A C 1
ATOM 6970 O O . ASP A 1 838 ? -15.789 29.163 -8.215 1.00 90.62 838 ASP A O 1
ATOM 6974 N N . ALA A 1 839 ? -15.917 30.556 -6.464 1.00 91.12 839 ALA A N 1
ATOM 6975 C CA . ALA A 1 839 ? -14.469 30.715 -6.341 1.00 91.12 839 ALA A CA 1
ATOM 6976 C C . ALA A 1 839 ? -13.745 29.382 -6.060 1.00 91.12 839 ALA A C 1
ATOM 6978 O O . ALA A 1 839 ? -12.634 29.159 -6.546 1.00 91.12 839 ALA A O 1
ATOM 6979 N N . LEU A 1 840 ? -14.361 28.484 -5.281 1.00 91.50 840 LEU A N 1
ATOM 6980 C CA . LEU A 1 840 ? -13.821 27.144 -5.029 1.00 91.50 840 LEU A CA 1
ATOM 6981 C C . LEU A 1 840 ? -13.864 26.259 -6.280 1.00 91.50 840 LEU A C 1
ATOM 6983 O O . LEU A 1 840 ? -12.886 25.561 -6.548 1.00 91.50 840 LEU A O 1
ATOM 6987 N N . VAL A 1 841 ? -14.956 26.310 -7.050 1.00 91.44 841 VAL A N 1
ATOM 6988 C CA . VAL A 1 841 ? -15.098 25.599 -8.331 1.00 91.44 841 VAL A CA 1
ATOM 6989 C C . VAL A 1 841 ? -14.009 26.034 -9.308 1.00 91.44 841 VAL A C 1
ATOM 6991 O O . VAL A 1 841 ? -13.318 25.178 -9.857 1.00 91.44 841 VAL A O 1
ATOM 6994 N N . ASP A 1 842 ? -13.795 27.341 -9.468 1.00 90.62 842 ASP A N 1
ATOM 6995 C CA . ASP A 1 842 ? -12.766 27.875 -10.367 1.00 90.62 842 ASP A CA 1
ATOM 6996 C C . ASP A 1 842 ? -11.353 27.461 -9.928 1.00 90.62 842 ASP A C 1
ATOM 6998 O O . ASP A 1 842 ? -10.529 27.047 -10.747 1.00 90.62 842 ASP A O 1
ATOM 7002 N N . ASN A 1 843 ? -11.073 27.515 -8.621 1.00 92.69 843 ASN A N 1
ATOM 7003 C CA . ASN A 1 843 ? -9.780 27.119 -8.067 1.00 92.69 843 ASN A CA 1
ATOM 7004 C C . ASN A 1 843 ? -9.496 25.627 -8.306 1.00 92.69 843 ASN A C 1
ATOM 7006 O O . ASN A 1 843 ? -8.459 25.282 -8.874 1.00 92.69 843 ASN A O 1
ATOM 7010 N N . ILE A 1 844 ? -10.423 24.736 -7.940 1.00 91.62 844 ILE A N 1
ATOM 7011 C CA . ILE A 1 844 ? -10.258 23.291 -8.163 1.00 91.62 844 ILE A CA 1
ATOM 7012 C C . ILE A 1 844 ? -10.185 22.977 -9.662 1.00 91.62 844 ILE A C 1
ATOM 7014 O O . ILE A 1 844 ? -9.309 22.224 -10.088 1.00 91.62 844 ILE A O 1
ATOM 7018 N N . GLY A 1 845 ? -11.021 23.619 -10.484 1.00 91.75 845 GLY A N 1
ATOM 7019 C CA . GLY A 1 845 ? -10.971 23.496 -11.940 1.00 91.75 845 GLY A CA 1
ATOM 7020 C C . GLY A 1 845 ? -9.598 23.859 -12.514 1.00 91.75 845 GLY A C 1
ATOM 7021 O O . GLY A 1 845 ? -9.052 23.115 -13.331 1.00 91.75 845 GLY A O 1
ATOM 7022 N N . SER A 1 846 ? -8.987 24.949 -12.037 1.00 92.25 846 SER A N 1
ATOM 7023 C CA . SER A 1 846 ? -7.644 25.366 -12.461 1.00 92.25 846 SER A CA 1
ATOM 7024 C C . SER A 1 846 ? -6.565 24.335 -12.101 1.00 92.25 846 SER A C 1
ATOM 7026 O O . SER A 1 846 ? -5.737 23.986 -12.946 1.00 92.25 846 SER A O 1
ATOM 7028 N N . LYS A 1 847 ? -6.630 23.750 -10.895 1.00 93.62 847 LYS A N 1
ATOM 7029 C CA . LYS A 1 847 ? -5.714 22.681 -10.474 1.00 93.62 847 LYS A CA 1
ATOM 7030 C C . LYS A 1 847 ? -5.858 21.428 -11.329 1.00 93.62 847 LYS A C 1
ATOM 7032 O O . LYS A 1 847 ? -4.849 20.837 -11.703 1.00 93.62 847 LYS A O 1
ATOM 7037 N N . ILE A 1 848 ? -7.088 21.017 -11.649 1.00 92.56 848 ILE A N 1
ATOM 7038 C CA . ILE A 1 848 ? -7.342 19.846 -12.501 1.00 92.56 848 ILE A CA 1
ATOM 7039 C C . ILE A 1 848 ? -6.717 20.060 -13.886 1.00 92.56 848 ILE A C 1
ATOM 7041 O O . ILE A 1 848 ? -6.071 19.152 -14.410 1.00 92.56 848 ILE A O 1
ATOM 7045 N N . ILE A 1 849 ? -6.836 21.265 -14.458 1.00 93.25 849 ILE A N 1
ATOM 7046 C CA . ILE A 1 849 ? -6.196 21.623 -15.735 1.00 93.25 849 ILE A CA 1
ATOM 7047 C C . ILE A 1 849 ? -4.667 21.530 -15.630 1.00 93.25 849 ILE A C 1
ATOM 7049 O O . ILE A 1 849 ? -4.023 20.956 -16.514 1.00 93.25 849 ILE A O 1
ATOM 7053 N N . ASP A 1 850 ? -4.078 22.036 -14.547 1.00 92.81 850 ASP A N 1
ATOM 7054 C CA . ASP A 1 850 ? -2.633 21.963 -14.319 1.00 92.81 850 ASP A CA 1
ATOM 7055 C C . ASP A 1 850 ? -2.139 20.519 -14.143 1.00 92.81 850 ASP A C 1
ATOM 7057 O O . ASP A 1 850 ? -1.116 20.139 -14.724 1.00 92.81 850 ASP A O 1
ATOM 7061 N N . LEU A 1 851 ? -2.870 19.686 -13.397 1.00 92.81 851 LEU A N 1
ATOM 7062 C CA . LEU A 1 851 ? -2.576 18.258 -13.244 1.00 92.81 851 LEU A CA 1
ATOM 7063 C C . LEU A 1 851 ? -2.700 17.529 -14.589 1.00 92.81 851 LEU A C 1
ATOM 7065 O O . LEU A 1 851 ? -1.801 16.777 -14.966 1.00 92.81 851 LEU A O 1
ATOM 7069 N N . GLN A 1 852 ? -3.740 17.815 -15.377 1.00 92.88 852 GLN A N 1
ATOM 7070 C CA . GLN A 1 852 ? -3.915 17.257 -16.722 1.00 92.88 852 GLN A CA 1
ATOM 7071 C C . GLN A 1 852 ? -2.767 17.657 -17.659 1.00 92.88 852 GLN A C 1
ATOM 7073 O O . GLN A 1 852 ? -2.275 16.835 -18.440 1.00 92.88 852 GLN A O 1
ATOM 7078 N N . LYS A 1 853 ? -2.296 18.905 -17.574 1.00 93.31 853 LYS A N 1
ATOM 7079 C CA . LYS A 1 853 ? -1.140 19.387 -18.337 1.00 93.31 853 LYS A CA 1
ATOM 7080 C C . LYS A 1 853 ? 0.139 18.650 -17.936 1.00 93.31 853 LYS A C 1
ATOM 7082 O O . LYS A 1 853 ? 0.920 18.276 -18.815 1.00 93.31 853 LYS A O 1
ATOM 7087 N N . GLN A 1 854 ? 0.345 18.398 -16.643 1.00 90.94 854 GLN A N 1
ATOM 7088 C CA . GLN A 1 854 ? 1.477 17.605 -16.150 1.00 90.94 854 GLN A CA 1
ATOM 7089 C C . GLN A 1 854 ? 1.420 16.156 -16.650 1.00 90.94 854 GLN A C 1
ATOM 7091 O O . GLN A 1 854 ? 2.410 15.681 -17.209 1.00 90.94 854 GLN A O 1
ATOM 7096 N N . LEU A 1 855 ? 0.264 15.491 -16.543 1.00 90.31 855 LEU A N 1
ATOM 7097 C CA . LEU A 1 855 ? 0.058 14.130 -17.057 1.00 90.31 855 LEU A CA 1
ATOM 7098 C C . LEU A 1 855 ? 0.323 14.054 -18.564 1.00 90.31 855 LEU A C 1
ATOM 7100 O O . LEU A 1 855 ? 1.066 13.188 -19.019 1.00 90.31 855 LEU A O 1
ATOM 7104 N N . THR A 1 856 ? -0.202 15.010 -19.334 1.00 89.44 856 THR A N 1
ATOM 7105 C CA . THR A 1 856 ? 0.009 15.085 -20.790 1.00 89.44 856 THR A CA 1
ATOM 7106 C C . THR A 1 856 ? 1.485 15.301 -21.131 1.00 89.44 856 THR A C 1
ATOM 7108 O O . THR A 1 856 ? 2.016 14.673 -22.043 1.00 89.44 856 THR A O 1
ATOM 7111 N N . THR A 1 857 ? 2.182 16.149 -20.370 1.00 87.00 857 THR A N 1
ATOM 7112 C CA . THR A 1 857 ? 3.622 16.387 -20.552 1.00 87.00 857 THR A CA 1
ATOM 7113 C C . THR A 1 857 ? 4.432 15.118 -20.287 1.00 87.00 857 THR A C 1
ATOM 7115 O O . THR A 1 857 ? 5.320 14.785 -21.070 1.00 87.00 857 THR A O 1
ATOM 7118 N N . MET A 1 858 ? 4.108 14.380 -19.220 1.00 86.50 858 MET A N 1
ATOM 7119 C CA . MET A 1 858 ? 4.760 13.107 -18.907 1.00 86.50 858 MET A CA 1
ATOM 7120 C C . MET A 1 858 ? 4.448 12.030 -19.950 1.00 86.50 858 MET A C 1
ATOM 7122 O O . MET A 1 858 ? 5.366 11.337 -20.373 1.00 86.50 858 MET A O 1
ATOM 7126 N N . LYS A 1 859 ? 3.203 11.942 -20.428 1.00 85.06 859 LYS A N 1
ATOM 7127 C CA . LYS A 1 859 ? 2.788 11.016 -21.493 1.00 85.06 859 LYS A CA 1
ATOM 7128 C C . LYS A 1 859 ? 3.517 11.279 -22.812 1.00 85.06 859 LYS A C 1
ATOM 7130 O O . LYS A 1 859 ? 3.968 10.350 -23.471 1.00 85.06 859 LYS A O 1
ATOM 7135 N N . ASN A 1 860 ? 3.682 12.549 -23.176 1.00 81.44 860 ASN A N 1
ATOM 7136 C CA . ASN A 1 860 ? 4.424 12.931 -24.377 1.00 81.44 860 ASN A CA 1
ATOM 7137 C C . ASN A 1 860 ? 5.926 12.624 -24.260 1.00 81.44 860 ASN A C 1
ATOM 7139 O O . ASN A 1 860 ? 6.582 12.392 -25.271 1.00 81.44 860 ASN A O 1
ATOM 7143 N N . ALA A 1 861 ? 6.477 12.640 -23.043 1.00 78.75 861 ALA A N 1
ATOM 7144 C CA . ALA A 1 861 ? 7.872 12.288 -22.792 1.00 78.75 861 ALA A CA 1
ATOM 7145 C C . ALA A 1 861 ? 8.104 10.766 -22.697 1.00 78.75 861 ALA A C 1
ATOM 7147 O O . ALA A 1 861 ? 9.174 10.300 -23.083 1.00 78.75 861 ALA A O 1
ATOM 7148 N N . TYR A 1 862 ? 7.120 10.012 -22.194 1.00 84.56 862 TYR A N 1
ATOM 7149 C CA . TYR A 1 862 ? 7.201 8.579 -21.896 1.00 84.56 862 TYR A CA 1
ATOM 7150 C C . TYR A 1 862 ? 5.927 7.860 -22.377 1.00 84.56 862 TYR A C 1
ATOM 7152 O O . TYR A 1 862 ? 4.889 7.894 -21.715 1.00 84.56 862 TYR A O 1
ATOM 7160 N N . MET A 1 863 ? 5.992 7.198 -23.534 1.00 80.19 863 MET A N 1
ATOM 7161 C CA . MET A 1 863 ? 4.799 6.695 -24.237 1.00 80.19 863 MET A CA 1
ATOM 7162 C C . MET A 1 863 ? 4.079 5.508 -23.550 1.00 80.19 863 MET A C 1
ATOM 7164 O O . MET A 1 863 ? 2.906 5.281 -23.825 1.00 80.19 863 MET A O 1
ATOM 7168 N N . ASP A 1 864 ? 4.735 4.741 -22.666 1.00 79.38 864 ASP A N 1
ATOM 7169 C CA . ASP A 1 864 ? 4.217 3.528 -21.977 1.00 79.38 864 ASP A CA 1
ATOM 7170 C C . ASP A 1 864 ? 3.889 3.807 -20.520 1.00 79.38 864 ASP A C 1
ATOM 7172 O O . ASP A 1 864 ? 3.582 2.864 -19.791 1.00 79.38 864 ASP A O 1
ATOM 7176 N N . ILE A 1 865 ? 3.961 5.055 -20.067 1.00 83.19 865 ILE A N 1
ATOM 7177 C CA . ILE A 1 865 ? 3.877 5.353 -18.637 1.00 83.19 865 ILE A CA 1
ATOM 7178 C C . ILE A 1 865 ? 2.543 4.893 -18.016 1.00 83.19 865 ILE A C 1
ATOM 7180 O O . ILE A 1 865 ? 2.502 4.519 -16.847 1.00 83.19 865 ILE A O 1
ATOM 7184 N N . GLU A 1 866 ? 1.490 4.795 -18.836 1.00 76.25 866 GLU A N 1
ATOM 7185 C CA . GLU A 1 866 ? 0.155 4.275 -18.491 1.00 76.25 866 GLU A CA 1
ATOM 7186 C C . GLU A 1 866 ? 0.074 2.737 -18.441 1.00 76.25 866 GLU A C 1
ATOM 7188 O O . GLU A 1 866 ? -0.854 2.179 -17.875 1.00 76.25 866 GLU A O 1
ATOM 7193 N N . SER A 1 867 ? 1.032 2.012 -19.020 1.00 62.53 867 SER A N 1
ATOM 7194 C CA . SER A 1 867 ? 0.930 0.564 -19.272 1.00 62.53 867 SER A CA 1
ATOM 7195 C C . SER A 1 867 ? 1.273 -0.347 -18.081 1.00 62.53 867 SER A C 1
ATOM 7197 O O . SER A 1 867 ? 1.494 -1.551 -18.277 1.00 62.53 867 SER A O 1
ATOM 7199 N N . GLY A 1 868 ? 1.364 0.235 -16.884 1.00 51.12 868 GLY A N 1
ATOM 7200 C CA . GLY A 1 868 ? 1.430 -0.465 -15.596 1.00 51.12 868 GLY A CA 1
ATOM 7201 C C . GLY A 1 868 ? 0.238 -0.161 -14.684 1.00 51.12 868 GLY A C 1
ATOM 7202 O O . GLY A 1 868 ? 0.359 -0.370 -13.482 1.00 51.12 868 GLY A O 1
ATOM 7203 N N . TYR A 1 869 ? -0.861 0.350 -15.252 1.00 37.47 869 TYR A N 1
ATOM 7204 C CA . TYR A 1 869 ? -2.192 0.291 -14.648 1.00 37.47 869 TYR A CA 1
ATOM 7205 C C . TYR A 1 869 ? -2.936 -0.961 -15.111 1.00 37.47 869 TYR A C 1
ATOM 7207 O O . TYR A 1 869 ? -2.811 -1.303 -16.315 1.00 37.47 869 TYR A O 1
#

Foldseek 3Di:
DPDDLALCPVLPPPPLVVLVVLLLLLLLCQVPPVLVSLLSLLQSLLVVLLVQCVVQVHDNLAFSVVSLVSCCVGGPDHDDPLLSLLNLQSLCQNQQDPPPPCVPNDDHDRSLVNSVSSSVNVVSVCCRPVVDPPPPVPSDRDRRDHLVRLVVVLVVLVVLLVVLVVVLVVLVVVLVVDPDDPVVNVVSVVVSVVSVVVSVVSVVVSVSSVVSSVVSVVSSVVVVVVVVVVVVLSVVLSVVLVVLSVLLVVLVVLLVVLVVLLVVLVVLLVLALDDDVVLVVLNVVLVVLSVQLVVLSVQLVVLSVSLSSLSSRLSSYPDPVSNVSSVVVNVVSVVVNVVSSVVNVVSSVVSVVSSVVSVVVSVVVSVVSVVVLVVLQPPQLLLLLLLLQDDLLLLLLLLLLPCQVDDLPPDDDPLCLPPPVNLVVSVVSSVVSCVVCVPPHRLLSSLLSLVSLCVLQVFDDFDLSNSSSVSSRSVSLLVSLQVLCVVPPQFDDDPDSLLRLQLSLQLLLLVSLCSLCVPFQDDLVLLVLLLVLLVVLCPDPVCVVVCVLCVVVVVVPDDSVRSSVVCRVCVSSSLNVSSVRDGLLCLQSSLQSSVVSVCSSVVVPPDDDDDLSVSLSSSCSSDPSSVDDPVRSSSCSSSSSNSSSVSSSNDPDPDRPPVSSVVSSVVLVVLLVVLVVLVVVLVVLVVVLVVLVVVLVVLVVVLVVLVVVLVVLVVVLVVLLVVLLVCCVPDPCLVVQPLVVVLVVLVVLLVVLVVCLVVLCVPVNVVVSVPDPSNVVSVVSNVVSVVVNVVSSVVSSVSLLVDPVCVVSNVVSVVSVVVSVVSVVVSVVSVVVSVVSVVSSVVSVVSSVVSVVVSVVSCSSRVCSVVVD